Protein AF-0000000074742493 (afdb_homodimer)

Sequence (1112 aa):
MPKEGSAYGQLSAYGLAVLGALGGSFAGLLVKLFKWILELLLDLVWFELPRILDSWGWSSGSPFALYHFTWIWGGLMGAVVGGLRHFLPPESVPTLGLWVRHLHGPRGTAPAGLWVGAVAGLGVVTVLSGAAVGPEPLVVIGPSVLFAAVVERWGHKALPLLAETPAREGEGAQLRQVVRVAALAGGAGGLAAFFGLPLASAFMVLEVPHVDGAEFALEALPACVVASLMGTLLGDCVWHPKQLLGNSRFWFPGSPSLSEESAIHQRAFGLQAVLFAPCAGMVGGCAAHLLIGCIKALHIVLHRFLGPQTRGQLAARRAALLATVGAVNAALGLVYPSALFWGEEQLQVALTRGCDGMAPSCQPVELPHWYVGLQSDFAIRASKGQPMTAWQMVGLGVVKIVMISLCEAAGFVGGTIYPVIFVAACFGSALGSTAMVQSWGGQFVYLST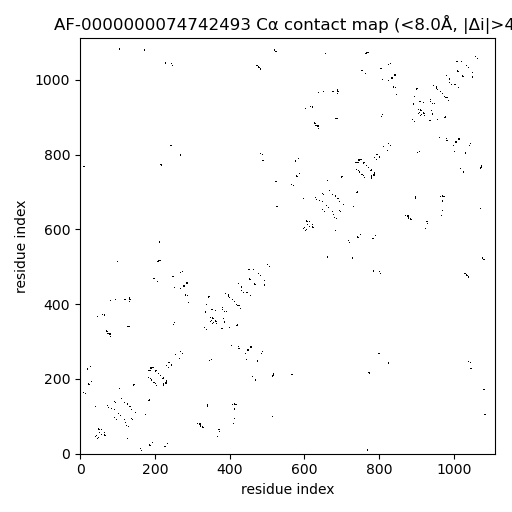AAAMSTALAALLNTNLFGILLVLVLQANIPDGNVSSQIIALMTAVYTHYFLTRTTVVPYLHLLVSQKARDDVRYVPYEASSGGSENSDAELSAGDSTDSDSEQMSSLMPKEGSAYGQLSAYGLAVLGALGGSFAGLLVKLFKWILELLLDLVWFELPRILDSWGWSSGSPFALYHFTWIWGGLMGAVVGGLRHFLPPESVPTLGLWVRHLHGPRGTAPAGLWVGAVAGLGVVTVLSGAAVGPEPLVVIGPSVLFAAVVERWGHKALPLLAETPAREGEGAQLRQVVRVAALAGGAGGLAAFFGLPLASAFMVLEVPHVDGAEFALEALPACVVASLMGTLLGDCVWHPKQLLGNSRFWFPGSPSLSEESAIHQRAFGLQAVLFAPCAGMVGGCAAHLLIGCIKALHIVLHRFLGPQTRGQLAARRAALLATVGAVNAALGLVYPSALFWGEEQLQVALTRGCDGMAPSCQPVELPHWYVGLQSDFAIRASKGQPMTAWQMVGLGVVKIVMISLCEAAGFVGGTIYPVIFVAACFGSALGSTAMVQSWGGQFVYLSTAAAMSTALAALLNTNLFGILLVLVLQANIPDGNVSSQIIALMTAVYTHYFLTRTTVVPYLHLLVSQKARDDVRYVPYEASSGGSENSDAELSAGDSTDSDSEQMSSL

Organism: NCBI:txid2562239

Nearest PDB structures (foldseek):
  2htl-assembly1_B  TM=7.779E-01  e=2.016E-11  Escherichia coli
  3nmo-assembly1_A  TM=7.994E-01  e=2.378E-10  Escherichia coli 042
  5hd8-assembly1_A  TM=7.905E-01  e=3.929E-10  Escherichia coli K-12
  4mqx-assembly1_B  TM=7.929E-01  e=3.181E-09  Escherichia coli K-12
  8iad-assembly1_B  TM=6.246E-01  e=3.753E-08  Arabidopsis thaliana

Solvent-accessible surface area (backbone atoms only — not comparable to full-atom values): 52548 Å² total; per-residue (Å²): 126,80,78,74,71,81,73,70,41,52,43,19,37,67,29,32,31,51,49,4,38,53,23,0,40,52,9,0,49,54,30,31,53,50,51,52,51,48,52,52,51,41,43,47,56,73,55,45,41,49,54,52,43,34,74,72,53,31,29,69,80,38,98,59,36,30,50,54,50,45,26,50,46,5,16,53,34,17,26,49,44,27,49,52,57,65,70,54,57,87,82,50,64,69,40,59,43,52,46,33,41,24,43,72,38,81,58,18,44,55,82,68,62,72,45,54,60,52,47,50,52,42,31,47,44,29,48,66,19,35,37,28,37,25,62,58,34,52,35,22,46,44,28,9,27,52,41,17,46,51,40,61,74,47,30,82,71,49,40,68,63,26,32,73,40,88,57,72,95,52,45,66,54,49,49,28,49,52,26,24,40,34,18,42,6,2,18,4,0,6,39,1,11,67,59,27,32,61,54,22,24,20,40,39,55,37,30,45,45,32,37,70,29,26,49,43,60,35,50,33,44,54,13,11,39,35,0,0,44,29,0,22,40,54,21,41,28,70,82,37,42,75,37,54,23,47,37,15,71,34,59,62,47,42,59,66,56,88,78,47,84,58,47,84,58,60,73,42,49,22,45,67,46,38,67,44,12,34,61,26,5,44,55,8,26,50,51,30,50,49,38,48,50,46,25,55,54,41,34,55,53,50,48,61,67,62,48,96,56,56,72,66,58,39,35,54,51,39,13,50,48,23,14,50,48,22,20,50,41,25,47,50,19,56,39,32,58,64,49,37,28,23,23,70,85,33,33,46,34,33,40,43,31,26,20,51,74,85,51,97,55,35,37,39,58,80,77,62,77,41,45,43,66,50,63,80,77,60,38,66,66,30,38,81,66,36,53,42,49,43,67,56,26,42,49,50,22,52,53,35,43,52,34,29,23,48,36,55,41,68,57,56,52,41,25,56,67,49,29,47,35,32,34,12,20,13,44,10,34,20,54,20,63,32,71,68,36,49,72,74,30,36,64,46,23,29,30,15,23,54,15,1,25,20,14,13,44,19,54,50,52,58,22,67,64,25,19,46,42,42,54,58,30,32,33,17,56,58,58,64,27,31,57,28,24,49,50,49,21,35,50,44,6,34,51,49,47,45,71,66,31,53,86,70,43,41,83,77,58,62,72,51,77,48,41,38,49,67,78,46,64,42,78,48,64,80,64,80,69,73,78,63,72,66,74,69,47,67,75,80,51,62,76,90,80,74,91,76,93,75,70,89,71,69,82,123,125,81,79,73,72,81,74,70,42,51,43,20,39,67,29,33,32,50,51,3,38,52,22,0,40,51,10,0,49,53,31,32,53,51,50,51,52,46,53,52,50,42,44,46,56,74,55,45,42,48,53,52,42,34,76,72,53,30,29,71,77,38,98,60,36,29,49,54,50,45,25,51,46,4,15,51,33,18,26,48,46,26,48,52,56,68,71,53,57,87,80,48,65,67,39,58,43,51,47,32,41,24,43,73,38,81,57,18,45,53,81,69,59,72,47,53,59,51,46,49,51,43,31,47,43,29,47,68,20,36,36,28,35,25,61,58,34,52,35,21,47,45,28,8,28,52,41,16,46,53,39,62,73,48,30,82,71,48,40,67,61,25,32,72,39,90,55,72,94,51,46,65,53,48,49,29,50,51,27,26,40,34,17,42,5,2,18,4,0,5,39,1,11,67,60,26,31,61,53,23,24,19,40,37,56,40,29,45,44,30,39,67,29,27,48,41,62,36,49,33,42,55,12,10,39,37,0,1,44,29,0,22,40,54,21,42,30,70,82,38,41,75,38,52,25,48,36,15,70,34,59,62,45,42,57,68,56,89,77,48,85,57,48,83,58,61,74,44,48,23,45,67,47,38,69,44,13,34,59,26,4,44,54,6,26,48,51,30,52,48,38,47,50,45,26,54,54,41,34,57,52,49,47,61,68,62,49,96,56,55,71,66,58,41,34,54,50,39,13,50,48,22,14,50,47,22,19,51,41,26,48,53,19,56,39,32,60,62,50,37,28,22,20,71,86,34,34,45,33,32,40,43,30,25,19,52,73,83,50,94,54,33,39,40,60,81,76,64,75,42,46,44,64,51,63,80,77,61,38,64,66,30,41,79,67,33,53,42,50,42,65,55,26,41,50,51,22,52,53,35,43,52,35,29,23,48,35,57,40,66,58,57,51,42,24,57,69,50,29,45,37,31,32,13,21,14,46,11,33,20,54,20,63,32,70,68,35,50,72,74,29,37,65,47,22,28,30,14,23,52,14,0,23,22,13,13,43,18,55,52,52,57,21,67,64,25,20,46,42,42,55,57,32,32,34,17,56,58,57,65,28,31,55,29,22,49,51,49,21,33,49,44,6,35,50,49,46,45,70,66,32,55,85,70,42,41,84,77,58,60,72,51,77,48,40,37,47,67,79,45,64,42,79,48,62,80,64,79,69,74,77,62,71,69,72,69,49,68,73,82,49,58,75,88,80,74,91,76,93,75,72,92,66,68,83,118

pLDDT: mean 82.93, std 19.81, range [17.61, 98.69]

Radius of gyration: 30.89 Å; Cα contacts (8 Å, |Δi|>4): 2340; chains: 2; bounding box: 80×97×64 Å

Foldseek 3Di:
DPPPPQPAFQWDLVLLLVLLLVLLQQLQQVLLVLLVVLVVLLCCQQAVVLVVVVVVPLFQPDPRHLLLSQLQLLLVLLLVLLLLVLVADPLADLDVLSQLLQCQDDLNGRADDCNLVSSSVLQSSLLSLLFQFAALCNLQRSSLNVQLVVCLVCVVVSVVVTGPDPRDPCVSVSNSLSSNLSSLSNSLSSNCLNQVFQPLSSQLSQQQSADPAPDGSCSSSSSSNSSSVSSQCSSPCVVPVPDDGGQQDAAAFFQPQPPDPCNVPQDALDPVLLVLLQVLQVLLLVLLLVLLVLLVVLLVVVDVVLPDDDSVSSSNVLSNLSSNLSSVLSVLCQQEVLLTGNNPVSLNCLRQQQADPSDPAGDGDDDHPSCRNPDPPSHQGADTRGHHALVSLLVSLVSSSVSNSSCVSSPRRRHNLNSSLSSLSSNLQSVLRDPVNVVVGSSSSRSSNLLSSLQNNCSQSVRNVSSLSRSLRNHNCDRPPHSVVSSSSNNSNNVVCCVVDVVPRCVPRYNNPSRYHRPPDDDDPPDPPPPPPPCPCVPVPPDDPDDDPPDDPPDD/DPPPPQPAFQWDLVLLLVLLLVLLQQLQQVLLVLLVVLVVLLCCQQAVVLVVVVVVPLFQPDPRHLLLSQLQLLLVLLLVLLLLVLVADPLADLDVLSQLLQCQDDLNGRADDCNLVSSSVLQSSLLSLLFQFAALCNLQRSSLNVQLVVCLVCVVVSVVVTGPDPRDPCVSVSNSLSSNLSSLSNSLSSNCLNQVFQPLSSQLSQQQSADPAPDGSCSSSSSSNSSSVSSQCSSPCVVPVPDDGGQQDAAAFFQPQPPDPCNVPQDALDPVLLVLLQVLQVLLLVLLLVLLVLLVVLLVVVDVVLPDDDSVSSSNVLSNLSSNLSSVLSVLCLQEVLLTGNNPVSLNCLRQQQADPRDPFGDGDDDHPSCRNPDPPSHQGADTRGHHALVSLLVSLVSSSVSNSSCVSSPRRRHNLNSSLSSLSSNLQSVLRDPVNVVVGSSSSRSSNLLSSLQNNCSQSVRNVSSLSRSLRNHNCDRPPHSVVSSSSSNSNNVVCCVVDVVPRCVPRYNNPSRYHRPPDDDDPPDPPPPPPPCPCVPPPPDDPDDDPPDDPPDD

Secondary structure (DSSP, 8-state):
---------PBPHHHHHHHHHHHHHHHHHHHHHHHHHHHHHHIIIIIIHHHHHHHTT-SBTBSS-TTHHHHHHHHHHHHHHHHHHTTS-TT---SHHHHHHHHTSSSSSPPPSTHHHHHHHHHHHHHHTT-S-BSHHHHHHHHHHHHHHHHHHHHHHHHHHHBSS--STTHHHHHHHHHHHHHHHHHHHHHHHHH--TTHHHHHHHHTT--SSS--SGGGHHHHHHHHHHHHHHHTGGG-TTSPSSS--B--TTS--TTSGGGGG-----HHHHHHHHHHHHHHHHHHHHHHHHHHHHHHHHHHHH-S--HHHHHHHHHHHHHHHHHHHHHHHHHSGGGSSSSTTTHHHHHHTTB-TT-SS--BPPPPGGGTTS-TTSS---BTTBPPPHHHHHHHHHHHHHHHHHHHHHT-S-B-HHHHHHHHHHHHHHHHTSHHHHHH-HHHHHHHHHHHHHHHHHHHHT-HHHHHHHHHHHBS-PPTT-HHHHHHHHHHHHHHHHHHHTTTTTTT--S-TT-----SEEEPP-----------TTTT--S--------TTS--/---------PBPHHHHHHHHHHHHHHHHHHHHHHHHHHHHHHIIIIIIHHHHHHHTT-SBTBSS-TTHHHHHHHHHHHHHHHHHHTTS-TT---SHHHHHHHHTSSSSSPPPSTHHHHHHHHHHHHHHTT-S-BSHHHHHHHHHHHHHHHHHHHHHHHHHHHBSS--STTHHHHHHHHHHHHHHHHHHHHHHHHH--TTHHHHHHHHTT--SSS--SGGGHHHHHHHHHHHHHHHTGGG-TTSPSSS--BPPTTSPPTTSGGGGG-----HHHHHHHHHHHHHHHHHHHHHHHHHHHHHHHHHHHH-S--HHHHHHHHHHHHHHHHHHHHHHHHHSGGGSSSSTTTHHHHHHTTB-TT-SS--BPPPPGGGTTS-TTTS---BTTBPPPHHHHHHHHHHHHHHHHHHHHHT-S-B-HHHHHHHHHHHHHHHHTSHHHHHH-HHHHHHHHHHHHHHHHHHHHT-HHHHHHHHHHHBS-PPTT-HHHHHHHHHHHHHHHHHHHTTTTTTT--S-TT-----SEEEPP-----------TTTT--S--------TT---

Structure (mmCIF, N/CA/C/O backbone):
data_AF-0000000074742493-model_v1
#
loop_
_entity.id
_entity.type
_entity.pdbx_description
1 polymer 'Chloride channel protein'
#
loop_
_atom_site.group_PDB
_atom_site.id
_atom_site.type_symbol
_atom_site.label_atom_id
_atom_site.label_alt_id
_atom_site.label_comp_id
_atom_site.label_asym_id
_atom_site.label_entity_id
_atom_site.label_seq_id
_atom_site.pdbx_PDB_ins_code
_atom_site.Cartn_x
_atom_site.Cartn_y
_atom_site.Cartn_z
_atom_site.occupancy
_atom_site.B_iso_or_equiv
_atom_site.auth_seq_id
_atom_site.auth_comp_id
_atom_site.auth_asym_id
_atom_site.auth_atom_id
_atom_site.pdbx_PDB_model_num
ATOM 1 N N . MET A 1 1 ? 44.812 19.328 -8.125 1 19.34 1 MET A N 1
ATOM 2 C CA . MET A 1 1 ? 43.375 19.641 -8.195 1 19.34 1 MET A CA 1
ATOM 3 C C . MET A 1 1 ? 42.531 18.438 -7.809 1 19.34 1 MET A C 1
ATOM 5 O O . MET A 1 1 ? 42.719 17.344 -8.352 1 19.34 1 MET A O 1
ATOM 9 N N . PRO A 1 2 ? 42.188 18.281 -6.594 1 25.48 2 PRO A N 1
ATOM 10 C CA . PRO A 1 2 ? 41.719 17 -6.098 1 25.48 2 PRO A CA 1
ATOM 11 C C . PRO A 1 2 ? 40.625 16.375 -6.988 1 25.48 2 PRO A C 1
ATOM 13 O O . PRO A 1 2 ? 39.875 17.109 -7.652 1 25.48 2 PRO A O 1
ATOM 16 N N . LYS A 1 3 ? 40.938 15.18 -7.469 1 29.28 3 LYS A N 1
ATOM 17 C CA . LYS A 1 3 ? 40.094 14.352 -8.32 1 29.28 3 LYS A CA 1
ATOM 18 C C . LYS A 1 3 ? 38.656 14.383 -7.859 1 29.28 3 LYS A C 1
ATOM 20 O O . LYS A 1 3 ? 38.344 14.047 -6.711 1 29.28 3 LYS A O 1
ATOM 25 N N . GLU A 1 4 ? 37.969 15.336 -8.219 1 30.33 4 GLU A N 1
ATOM 26 C CA . GLU A 1 4 ? 36.531 15.57 -8.078 1 30.33 4 GLU A CA 1
ATOM 27 C C . GLU A 1 4 ? 35.75 14.258 -8.141 1 30.33 4 GLU A C 1
ATOM 29 O O . GLU A 1 4 ? 35.812 13.547 -9.141 1 30.33 4 GLU A O 1
ATOM 34 N N . GLY A 1 5 ? 35.75 13.5 -7.172 1 31.91 5 GLY A N 1
ATOM 35 C CA . GLY A 1 5 ? 35.219 12.164 -7.004 1 31.91 5 GLY A CA 1
ATOM 36 C C . GLY A 1 5 ? 33.906 11.945 -7.777 1 31.91 5 GLY A C 1
ATOM 37 O O . GLY A 1 5 ? 33.156 12.898 -8.023 1 31.91 5 GLY A O 1
ATOM 38 N N . SER A 1 6 ? 33.938 11.023 -8.766 1 34.78 6 SER A N 1
ATOM 39 C CA . SER A 1 6 ? 33 10.516 -9.766 1 34.78 6 SER A CA 1
ATOM 40 C C . SER A 1 6 ? 31.594 10.398 -9.203 1 34.78 6 SER A C 1
ATOM 42 O O . SER A 1 6 ? 31.312 9.508 -8.406 1 34.78 6 SER A O 1
ATOM 44 N N . ALA A 1 7 ? 30.969 11.414 -8.727 1 37.16 7 ALA A N 1
ATOM 45 C CA . ALA A 1 7 ? 29.562 11.461 -8.375 1 37.16 7 ALA A CA 1
ATOM 46 C C . ALA A 1 7 ? 28.719 10.672 -9.383 1 37.16 7 ALA A C 1
ATOM 48 O O . ALA A 1 7 ? 28.594 11.07 -10.547 1 37.16 7 ALA A O 1
ATOM 49 N N . TYR A 1 8 ? 28.781 9.383 -9.516 1 43.59 8 TYR A N 1
ATOM 50 C CA . TYR A 1 8 ? 27.938 8.492 -10.305 1 43.59 8 TYR A CA 1
ATOM 51 C C . TYR A 1 8 ? 26.516 9.016 -10.383 1 43.59 8 TYR A C 1
ATOM 53 O O . TYR A 1 8 ? 25.953 9.453 -9.375 1 43.59 8 TYR A O 1
ATOM 61 N N . GLY A 1 9 ? 26.125 9.523 -11.539 1 49.94 9 GLY A N 1
ATOM 62 C CA . GLY A 1 9 ? 24.875 10.172 -11.891 1 49.94 9 GLY A CA 1
ATOM 63 C C . GLY A 1 9 ? 23.656 9.414 -11.398 1 49.94 9 GLY A C 1
ATOM 64 O O . GLY A 1 9 ? 23.516 8.219 -11.664 1 49.94 9 GLY A O 1
ATOM 65 N N . GLN A 1 10 ? 23.094 9.766 -10.32 1 59.62 10 GLN A N 1
ATOM 66 C CA . GLN A 1 10 ? 21.859 9.227 -9.742 1 59.62 10 GLN A CA 1
ATOM 67 C C . GLN A 1 10 ? 20.703 9.328 -10.734 1 59.62 10 GLN A C 1
ATOM 69 O O . GLN A 1 10 ? 20.625 10.273 -11.523 1 59.62 10 GLN A O 1
ATOM 74 N N . LEU A 1 11 ? 20.078 8.18 -11.109 1 70.25 11 LEU A N 1
ATOM 75 C CA . LEU A 1 11 ? 18.891 8.156 -11.953 1 70.25 11 LEU A CA 1
ATOM 76 C C . LEU A 1 11 ? 17.828 9.102 -11.422 1 70.25 11 LEU A C 1
ATOM 78 O O . LEU A 1 11 ? 17.641 9.219 -10.211 1 70.25 11 LEU A O 1
ATOM 82 N N . SER A 1 12 ? 17.359 9.938 -12.375 1 77.69 12 SER A N 1
ATOM 83 C CA . SER A 1 12 ? 16.297 10.852 -11.984 1 77.69 12 SER A CA 1
ATOM 84 C C . SER A 1 12 ? 14.977 10.117 -11.789 1 77.69 12 SER A C 1
ATOM 86 O O . SER A 1 12 ? 14.656 9.188 -12.539 1 77.69 12 SER A O 1
ATOM 88 N N . ALA A 1 13 ? 14.25 10.492 -10.727 1 78.75 13 ALA A N 1
ATOM 89 C CA . ALA A 1 13 ? 12.945 9.898 -10.453 1 78.75 13 ALA A CA 1
ATOM 90 C C . ALA A 1 13 ? 12.008 10.055 -11.648 1 78.75 13 ALA A C 1
ATOM 92 O O . ALA A 1 13 ? 11.227 9.148 -11.953 1 78.75 13 ALA A O 1
ATOM 93 N N . TYR A 1 14 ? 12.078 11.188 -12.367 1 83.31 14 TYR A N 1
ATOM 94 C CA . TYR A 1 14 ? 11.258 11.445 -13.547 1 83.31 14 TYR A CA 1
ATOM 95 C C . TYR A 1 14 ? 11.609 10.477 -14.672 1 83.31 14 TYR A C 1
ATOM 97 O O . TYR A 1 14 ? 10.719 9.898 -15.297 1 83.31 14 TYR A O 1
ATOM 105 N N . GLY A 1 15 ? 12.906 10.359 -14.867 1 84.12 15 GLY A N 1
ATOM 106 C CA . GLY A 1 15 ? 13.352 9.422 -15.875 1 84.12 15 GLY A CA 1
ATOM 107 C C . GLY A 1 15 ? 12.953 7.988 -15.578 1 84.12 15 GLY A C 1
ATOM 108 O O . GLY A 1 15 ? 12.57 7.242 -16.484 1 84.12 15 GLY A O 1
ATOM 109 N N . LEU A 1 16 ? 12.984 7.695 -14.344 1 87.12 16 LEU A N 1
ATOM 110 C CA . LEU A 1 16 ? 12.594 6.352 -13.93 1 87.12 16 LEU A CA 1
ATOM 111 C C . LEU A 1 16 ? 11.102 6.133 -14.133 1 87.12 16 LEU A C 1
ATOM 113 O O . LEU A 1 16 ? 10.68 5.051 -14.555 1 87.12 16 LEU A O 1
ATOM 117 N N . ALA A 1 17 ? 10.328 7.129 -13.867 1 89.38 17 ALA A N 1
ATOM 118 C CA . ALA A 1 17 ? 8.891 7.031 -14.078 1 89.38 17 ALA A CA 1
ATOM 119 C C . ALA A 1 17 ? 8.555 6.859 -15.555 1 89.38 17 ALA A C 1
ATOM 121 O O . ALA A 1 17 ? 7.656 6.098 -15.914 1 89.38 17 ALA A O 1
ATOM 122 N N . VAL A 1 18 ? 9.273 7.52 -16.391 1 90.88 18 VAL A N 1
ATOM 123 C CA . VAL A 1 18 ? 9.07 7.402 -17.828 1 90.88 18 VAL A CA 1
ATOM 124 C C . VAL A 1 18 ? 9.461 6.004 -18.297 1 90.88 18 VAL A C 1
ATOM 126 O O . VAL A 1 18 ? 8.75 5.387 -19.094 1 90.88 18 VAL A O 1
ATOM 129 N N . LEU A 1 19 ? 10.586 5.594 -17.781 1 91.38 19 LEU A N 1
ATOM 130 C CA . LEU A 1 19 ? 11.023 4.234 -18.094 1 91.38 19 LEU A CA 1
ATOM 131 C C . LEU A 1 19 ? 9.977 3.217 -17.656 1 91.38 19 LEU A C 1
ATOM 133 O O . LEU A 1 19 ? 9.719 2.242 -18.359 1 91.38 19 LEU A O 1
ATOM 137 N N . GLY A 1 20 ? 9.43 3.443 -16.469 1 95 20 GLY A N 1
ATOM 138 C CA . GLY A 1 20 ? 8.367 2.582 -15.984 1 95 20 GLY A CA 1
ATOM 139 C C . GLY A 1 20 ? 7.133 2.598 -16.875 1 95 20 GLY A C 1
ATOM 140 O O . GLY A 1 20 ? 6.531 1.551 -17.125 1 95 20 GLY A O 1
ATOM 141 N N . ALA A 1 21 ? 6.75 3.764 -17.328 1 95.88 21 ALA A N 1
ATOM 142 C CA . ALA A 1 21 ? 5.582 3.889 -18.203 1 95.88 21 ALA A CA 1
ATOM 143 C C . ALA A 1 21 ? 5.785 3.117 -19.5 1 95.88 21 ALA A C 1
ATOM 145 O O . ALA A 1 21 ? 4.879 2.42 -19.969 1 95.88 21 ALA A O 1
ATOM 146 N N . LEU A 1 22 ? 6.945 3.225 -20.047 1 95.56 22 LEU A N 1
ATOM 147 C CA . LEU A 1 22 ? 7.254 2.52 -21.297 1 95.56 22 LEU A CA 1
ATOM 148 C C . LEU A 1 22 ? 7.34 1.016 -21.047 1 95.56 22 LEU A C 1
ATOM 150 O O . LEU A 1 22 ? 6.785 0.229 -21.828 1 95.56 22 LEU A O 1
ATOM 154 N N . GLY A 1 23 ? 8.039 0.67 -19.984 1 97 23 GLY A N 1
ATOM 155 C CA . GLY A 1 23 ? 8.172 -0.739 -19.656 1 97 23 GLY A CA 1
ATOM 156 C C . GLY A 1 23 ? 6.844 -1.412 -19.359 1 97 23 GLY A C 1
ATOM 157 O O . GLY A 1 23 ? 6.582 -2.516 -19.844 1 97 23 GLY A O 1
ATOM 158 N N . GLY A 1 24 ? 6.02 -0.75 -18.547 1 97.94 24 GLY A N 1
ATOM 159 C CA . GLY A 1 24 ? 4.699 -1.281 -18.234 1 97.94 24 GLY A CA 1
ATOM 160 C C . GLY A 1 24 ? 3.807 -1.395 -19.453 1 97.94 24 GLY A C 1
ATOM 161 O O . GLY A 1 24 ? 3.051 -2.359 -19.594 1 97.94 24 GLY A O 1
ATOM 162 N N . SER A 1 25 ? 3.859 -0.4 -20.375 1 97.69 25 SER A N 1
ATOM 163 C CA . SER A 1 25 ? 3.066 -0.435 -21.594 1 97.69 25 SER A CA 1
ATOM 164 C C . SER A 1 25 ? 3.492 -1.589 -22.5 1 97.69 25 SER A C 1
ATOM 166 O O . SER A 1 25 ? 2.648 -2.318 -23.016 1 97.69 25 SER A O 1
ATOM 168 N N . PHE A 1 26 ? 4.738 -1.729 -22.609 1 97.62 26 PHE A N 1
ATOM 169 C CA . PHE A 1 26 ? 5.289 -2.822 -23.391 1 97.62 26 PHE A CA 1
ATOM 170 C C . PHE A 1 26 ? 4.879 -4.172 -22.812 1 97.62 26 PHE A C 1
ATOM 172 O O . PHE A 1 26 ? 4.371 -5.031 -23.531 1 97.62 26 PHE A O 1
ATOM 179 N N . ALA A 1 27 ? 5.102 -4.305 -21.547 1 98.19 27 ALA A N 1
ATOM 180 C CA . ALA A 1 27 ? 4.777 -5.551 -20.859 1 98.19 27 ALA A CA 1
ATOM 181 C C . ALA A 1 27 ? 3.281 -5.836 -20.922 1 98.19 27 ALA A C 1
ATOM 183 O O . ALA A 1 27 ? 2.869 -6.988 -21.078 1 98.19 27 ALA A O 1
ATOM 184 N N . GLY A 1 28 ? 2.484 -4.777 -20.719 1 97.31 28 GLY A N 1
ATOM 185 C CA . GLY A 1 28 ? 1.038 -4.926 -20.75 1 97.31 28 GLY A CA 1
ATOM 186 C C . GLY A 1 28 ? 0.526 -5.496 -22.062 1 97.31 28 GLY A C 1
ATOM 187 O O . GLY A 1 28 ? -0.26 -6.445 -22.062 1 97.31 28 GLY A O 1
ATOM 188 N N . LEU A 1 29 ? 0.981 -5.012 -23.172 1 97.25 29 LEU A N 1
ATOM 189 C CA . LEU A 1 29 ? 0.542 -5.465 -24.484 1 97.25 29 LEU A CA 1
ATOM 190 C C . LEU A 1 29 ? 1.045 -6.875 -24.766 1 97.25 29 LEU A C 1
ATOM 192 O O . LEU A 1 29 ? 0.303 -7.711 -25.297 1 97.25 29 LEU A O 1
ATOM 196 N N . LEU A 1 30 ? 2.25 -7.117 -24.391 1 97.62 30 LEU A N 1
ATOM 197 C CA . LEU A 1 30 ? 2.844 -8.43 -24.609 1 97.62 30 LEU A CA 1
ATOM 198 C C . LEU A 1 30 ? 2.104 -9.5 -23.812 1 97.62 30 LEU A C 1
ATOM 200 O O . LEU A 1 30 ? 1.775 -10.562 -24.344 1 97.62 30 LEU A O 1
ATOM 204 N N . VAL A 1 31 ? 1.886 -9.211 -22.562 1 97.56 31 VAL A N 1
ATOM 205 C CA . VAL A 1 31 ? 1.281 -10.203 -21.672 1 97.56 31 VAL A CA 1
ATOM 206 C C . VAL A 1 31 ? -0.198 -10.367 -22.016 1 97.56 31 VAL A C 1
ATOM 208 O O . VAL A 1 31 ? -0.757 -11.453 -21.875 1 97.56 31 VAL A O 1
ATOM 211 N N . LYS A 1 32 ? -0.834 -9.305 -22.469 1 95.94 32 LYS A N 1
ATOM 212 C CA . LYS A 1 32 ? -2.217 -9.438 -22.922 1 95.94 32 LYS A CA 1
ATOM 213 C C . LYS A 1 32 ? -2.322 -10.422 -24.078 1 95.94 32 LYS A C 1
ATOM 215 O O . LYS A 1 32 ? -3.248 -11.234 -24.125 1 95.94 32 LYS A O 1
ATOM 220 N N . LEU A 1 33 ? -1.437 -10.328 -25.031 1 96.5 33 LEU A N 1
ATOM 221 C CA . LEU A 1 33 ? -1.407 -11.273 -26.141 1 96.5 33 LEU A CA 1
ATOM 222 C C . LEU A 1 33 ? -1.203 -12.695 -25.625 1 96.5 33 LEU A C 1
ATOM 224 O O . LEU A 1 33 ? -1.896 -13.617 -26.062 1 96.5 33 LEU A O 1
ATOM 228 N N . PHE A 1 34 ? -0.299 -12.875 -24.812 1 96.94 34 PHE A N 1
ATOM 229 C CA . PHE A 1 34 ? -0.032 -14.172 -24.219 1 96.94 34 PHE A CA 1
ATOM 230 C C . PHE A 1 34 ? -1.271 -14.711 -23.516 1 96.94 34 PHE A C 1
ATOM 232 O O . PHE A 1 34 ? -1.635 -15.875 -23.688 1 96.94 34 PHE A O 1
ATOM 239 N N . LYS A 1 35 ? -1.834 -13.875 -22.672 1 95.06 35 LYS A N 1
ATOM 240 C CA . LYS A 1 35 ? -3.023 -14.266 -21.906 1 95.06 35 LYS A CA 1
ATOM 241 C C . LYS A 1 35 ? -4.164 -14.648 -22.844 1 95.06 35 LYS A C 1
ATOM 243 O O . LYS A 1 35 ? -4.895 -15.609 -22.594 1 95.06 35 LYS A O 1
ATOM 248 N N . TRP A 1 36 ? -4.336 -13.922 -23.906 1 95.12 36 TRP A N 1
ATOM 249 C CA . TRP A 1 36 ? -5.375 -14.203 -24.891 1 95.12 36 TRP A CA 1
ATOM 250 C C . TRP A 1 36 ? -5.16 -15.57 -25.531 1 95.12 36 TRP A C 1
ATOM 252 O O . TRP A 1 36 ? -6.105 -16.344 -25.688 1 95.12 36 TRP A O 1
ATOM 262 N N . ILE A 1 37 ? -3.959 -15.898 -25.875 1 96.94 37 ILE A N 1
ATOM 263 C CA . ILE A 1 37 ? -3.621 -17.188 -26.469 1 96.94 37 ILE A CA 1
ATOM 264 C C . ILE A 1 37 ? -3.871 -18.312 -25.469 1 96.94 37 ILE A C 1
ATOM 266 O O . ILE A 1 37 ? -4.465 -19.328 -25.812 1 96.94 37 ILE A O 1
ATOM 270 N N . LEU A 1 38 ? -3.426 -18.078 -24.312 1 96.44 38 LEU A N 1
ATOM 271 C CA . LEU A 1 38 ? -3.564 -19.062 -23.266 1 96.44 38 LEU A CA 1
ATOM 272 C C . LEU A 1 38 ? -5.031 -19.375 -23 1 96.44 38 LEU A C 1
ATOM 274 O O . LEU A 1 38 ? -5.418 -20.547 -22.922 1 96.44 38 LEU A O 1
ATOM 278 N N . GLU A 1 39 ? -5.855 -18.359 -22.844 1 94.31 39 GLU A N 1
ATOM 279 C CA . GLU A 1 39 ? -7.277 -18.547 -22.562 1 94.31 39 GLU A CA 1
ATOM 280 C C . GLU A 1 39 ? -7.992 -19.219 -23.734 1 94.31 39 GLU A C 1
ATOM 282 O O . GLU A 1 39 ? -8.867 -20.062 -23.531 1 94.31 39 GLU A O 1
ATOM 287 N N . LEU A 1 40 ? -7.629 -18.844 -24.906 1 96.56 40 LEU A N 1
ATOM 288 C CA . LEU A 1 40 ? -8.211 -19.469 -26.094 1 96.56 40 LEU A CA 1
ATOM 289 C C . LEU A 1 40 ? -7.914 -20.953 -26.141 1 96.56 40 LEU A C 1
ATOM 291 O O . LEU A 1 40 ? -8.812 -21.766 -26.391 1 96.56 40 LEU A O 1
ATOM 295 N N . LEU A 1 41 ? -6.719 -21.297 -25.891 1 97.44 41 LEU A N 1
ATOM 296 C CA . LEU A 1 41 ? -6.316 -22.703 -25.953 1 97.44 41 LEU A CA 1
ATOM 297 C C . LEU A 1 41 ? -6.922 -23.5 -24.797 1 97.44 41 LEU A C 1
ATOM 299 O O . LEU A 1 41 ? -7.297 -24.656 -24.969 1 97.44 41 LEU A O 1
ATOM 303 N N . LEU A 1 42 ? -6.988 -22.875 -23.656 1 96.06 42 LEU A N 1
ATOM 304 C CA . LEU A 1 42 ? -7.613 -23.531 -22.516 1 96.06 42 LEU A CA 1
ATOM 305 C C . LEU A 1 42 ? -9.086 -23.812 -22.797 1 96.06 42 LEU A C 1
ATOM 307 O O . LEU A 1 42 ? -9.586 -24.906 -22.469 1 96.06 42 LEU A O 1
ATOM 311 N N . ASP A 1 43 ? -9.766 -22.875 -23.344 1 95.69 43 ASP A N 1
ATOM 312 C CA . ASP A 1 43 ? -11.18 -23.047 -23.672 1 95.69 43 ASP A CA 1
ATOM 313 C C . ASP A 1 43 ? -11.367 -24.141 -24.719 1 95.69 43 ASP A C 1
ATOM 315 O O . ASP A 1 43 ? -12.266 -24.984 -24.609 1 95.69 43 ASP A O 1
ATOM 319 N N . LEU A 1 44 ? -10.531 -24.156 -25.703 1 96 44 LEU A N 1
ATOM 320 C CA . LEU A 1 44 ? -10.625 -25.125 -26.781 1 96 44 LEU A CA 1
ATOM 321 C C . LEU A 1 44 ? -10.359 -26.547 -26.266 1 96 44 LEU A C 1
ATOM 323 O O . LEU A 1 44 ? -11.07 -27.484 -26.625 1 96 44 LEU A O 1
ATOM 327 N N . VAL A 1 45 ? -9.422 -26.688 -25.375 1 95.31 45 VAL A N 1
ATOM 328 C CA . VAL A 1 45 ? -8.969 -28.016 -24.969 1 95.31 45 VAL A CA 1
ATOM 329 C C . VAL A 1 45 ? -9.828 -28.531 -23.828 1 95.31 45 VAL A C 1
ATOM 331 O O . VAL A 1 45 ? -10.25 -29.688 -23.828 1 95.31 45 VAL A O 1
ATOM 334 N N . TRP A 1 46 ? -10.094 -27.703 -22.859 1 94 46 TRP A N 1
ATOM 335 C CA . TRP A 1 46 ? -10.711 -28.219 -21.641 1 94 46 TRP A CA 1
ATOM 336 C C . TRP A 1 46 ? -12.211 -27.953 -21.641 1 94 46 TRP A C 1
ATOM 338 O O . TRP A 1 46 ? -12.945 -28.547 -20.844 1 94 46 TRP A O 1
ATOM 348 N N . PHE A 1 47 ? -12.711 -27.109 -22.469 1 92.38 47 PHE A N 1
ATOM 349 C CA . PHE A 1 47 ? -14.148 -26.844 -22.516 1 92.38 47 PHE A CA 1
ATOM 350 C C . PHE A 1 47 ? -14.766 -27.406 -23.781 1 92.38 47 PHE A C 1
ATOM 352 O O . PHE A 1 47 ? -15.742 -28.156 -23.734 1 92.38 47 PHE A O 1
ATOM 359 N N . GLU A 1 48 ? -14.211 -27.188 -24.969 1 94.31 48 GLU A N 1
ATOM 360 C CA . GLU A 1 48 ? -14.805 -27.562 -26.25 1 94.31 48 GLU A CA 1
ATOM 361 C C . GLU A 1 48 ? -14.453 -29 -26.609 1 94.31 48 GLU A C 1
ATOM 363 O O . GLU A 1 48 ? -15.312 -29.766 -27.062 1 94.31 48 GLU A O 1
ATOM 368 N N . LEU A 1 49 ? -13.242 -29.406 -26.469 1 93.06 49 LEU A N 1
ATOM 369 C CA . LEU A 1 49 ? -12.781 -30.719 -26.922 1 93.06 49 LEU A CA 1
ATOM 370 C C . LEU A 1 49 ? -13.555 -31.828 -26.219 1 93.06 49 LEU A C 1
ATOM 372 O O . LEU A 1 49 ? -13.984 -32.781 -26.875 1 93.06 49 LEU A O 1
ATOM 376 N N . PRO A 1 50 ? -13.719 -31.781 -24.906 1 91.38 50 PRO A N 1
ATOM 377 C CA . PRO A 1 50 ? -14.508 -32.844 -24.266 1 91.38 50 PRO A CA 1
ATOM 378 C C . PRO A 1 50 ? -15.938 -32.906 -24.797 1 91.38 50 PRO A C 1
ATOM 380 O O . PRO A 1 50 ? -16.5 -34 -24.906 1 91.38 50 PRO A O 1
ATOM 383 N N . ARG A 1 51 ? -16.516 -31.828 -25.094 1 91.31 51 ARG A N 1
ATOM 384 C CA . ARG A 1 51 ? -17.859 -31.797 -25.641 1 91.31 51 ARG A CA 1
ATOM 385 C C . ARG A 1 51 ? -17.875 -32.438 -27.047 1 91.31 51 ARG A C 1
ATOM 387 O O . ARG A 1 51 ? -18.828 -33.125 -27.391 1 91.31 51 ARG A O 1
ATOM 394 N N . ILE A 1 52 ? -16.875 -32.125 -27.797 1 91.81 52 ILE A N 1
ATOM 395 C CA . ILE A 1 52 ? -16.766 -32.688 -29.141 1 91.81 52 ILE A CA 1
ATOM 396 C C . ILE A 1 52 ? -16.562 -34.188 -29.047 1 91.81 52 ILE A C 1
ATOM 398 O O . ILE A 1 52 ? -17.188 -34.969 -29.797 1 91.81 52 ILE A O 1
ATOM 402 N N . LEU A 1 53 ? -15.68 -34.625 -28.172 1 88.5 53 LEU A N 1
ATOM 403 C CA . LEU A 1 53 ? -15.422 -36.062 -27.984 1 88.5 53 LEU A CA 1
ATOM 404 C C . LEU A 1 53 ? -16.688 -36.781 -27.516 1 88.5 53 LEU A C 1
ATOM 406 O O . LEU A 1 53 ? -16.938 -37.906 -27.922 1 88.5 53 LEU A O 1
ATOM 410 N N . ASP A 1 54 ? -17.391 -36.125 -26.625 1 87.69 54 ASP A N 1
ATOM 411 C CA . ASP A 1 54 ? -18.656 -36.688 -26.172 1 87.69 54 ASP A CA 1
ATOM 412 C C . ASP A 1 54 ? -19.625 -36.875 -27.344 1 87.69 54 ASP A C 1
ATOM 414 O O . ASP A 1 54 ? -20.312 -37.875 -27.422 1 87.69 54 ASP A O 1
ATOM 418 N N . SER A 1 55 ? -19.703 -35.844 -28.203 1 86.88 55 SER A N 1
ATOM 419 C CA . SER A 1 55 ? -20.578 -35.938 -29.375 1 86.88 55 SER A CA 1
ATOM 420 C C . SER A 1 55 ? -20.156 -37.062 -30.312 1 86.88 55 SER A C 1
ATOM 422 O O . SER A 1 55 ? -20.969 -37.625 -31.047 1 86.88 55 SER A O 1
ATOM 424 N N . TRP A 1 56 ? -18.859 -37.375 -30.234 1 85.56 56 TRP A N 1
ATOM 425 C CA . TRP A 1 56 ? -18.328 -38.438 -31.078 1 85.56 56 TRP A CA 1
ATOM 426 C C . TRP A 1 56 ? -18.562 -39.812 -30.438 1 85.56 56 TRP A C 1
ATOM 428 O O . TRP A 1 56 ? -18.188 -40.844 -31.016 1 85.56 56 TRP A O 1
ATOM 438 N N . GLY A 1 57 ? -19.125 -39.812 -29.25 1 78.5 57 GLY A N 1
ATOM 439 C CA . GLY A 1 57 ? -19.531 -41.062 -28.656 1 78.5 57 GLY A CA 1
ATOM 440 C C . GLY A 1 57 ? -18.672 -41.469 -27.484 1 78.5 57 GLY A C 1
ATOM 441 O O . GLY A 1 57 ? -18.75 -42.625 -27 1 78.5 57 GLY A O 1
ATOM 442 N N . TRP A 1 58 ? -17.766 -40.594 -27.094 1 75.06 58 TRP A N 1
ATOM 443 C CA . TRP A 1 58 ? -16.969 -40.938 -25.922 1 75.06 58 TRP A CA 1
ATOM 444 C C . TRP A 1 58 ? -17.781 -40.75 -24.641 1 75.06 58 TRP A C 1
ATOM 446 O O . TRP A 1 58 ? -17.422 -39.938 -23.766 1 75.06 58 TRP A O 1
ATOM 456 N N . SER A 1 59 ? -19.047 -40.938 -24.594 1 66.12 59 SER A N 1
ATOM 457 C CA . SER A 1 59 ? -19.969 -40.688 -23.484 1 66.12 59 SER A CA 1
ATOM 458 C C . SER A 1 59 ? -20.047 -41.906 -22.562 1 66.12 59 SER A C 1
ATOM 460 O O . SER A 1 59 ? -19.391 -42.906 -22.781 1 66.12 59 SER A O 1
ATOM 462 N N . SER A 1 60 ? -21.125 -41.594 -21.547 1 60.47 60 SER A N 1
ATOM 463 C CA . SER A 1 60 ? -21.516 -42.531 -20.516 1 60.47 60 SER A CA 1
ATOM 464 C C . SER A 1 60 ? -22.094 -43.812 -21.141 1 60.47 60 SER A C 1
ATOM 466 O O . SER A 1 60 ? -22.953 -43.75 -22.016 1 60.47 60 SER A O 1
ATOM 468 N N . GLY A 1 61 ? -21.25 -44.906 -21.25 1 61.56 61 GLY A N 1
ATOM 469 C CA . GLY A 1 61 ? -21.609 -46.219 -21.734 1 61.56 61 GLY A CA 1
ATOM 470 C C . GLY A 1 61 ? -20.547 -46.844 -22.641 1 61.56 61 GLY A C 1
ATOM 471 O O . GLY A 1 61 ? -20.609 -48.031 -22.938 1 61.56 61 GLY A O 1
ATOM 472 N N . SER A 1 62 ? -19.875 -45.938 -23.141 1 61.78 62 SER A N 1
ATOM 473 C CA . SER A 1 62 ? -18.781 -46.469 -23.938 1 61.78 62 SER A CA 1
ATOM 474 C C . SER A 1 62 ? -17.672 -47.031 -23.062 1 61.78 62 SER A C 1
ATOM 476 O O . SER A 1 62 ? -17.547 -46.688 -21.891 1 61.78 62 SER A O 1
ATOM 478 N N . PRO A 1 63 ? -17.062 -48.125 -23.516 1 62.66 63 PRO A N 1
ATOM 479 C CA . PRO A 1 63 ? -15.992 -48.75 -22.75 1 62.66 63 PRO A CA 1
ATOM 480 C C . PRO A 1 63 ? -14.914 -47.781 -22.312 1 62.66 63 PRO A C 1
ATOM 482 O O . PRO A 1 63 ? -14.234 -48 -21.312 1 62.66 63 PRO A O 1
ATOM 485 N N . PHE A 1 64 ? -14.836 -46.656 -22.984 1 75.62 64 PHE A N 1
ATOM 486 C CA . PHE A 1 64 ? -13.852 -45.656 -22.609 1 75.62 64 PHE A CA 1
ATOM 487 C C . PHE A 1 64 ? -14.539 -44.344 -22.281 1 75.62 64 PHE A C 1
ATOM 489 O O . PHE A 1 64 ? -14.711 -43.469 -23.156 1 75.62 64 PHE A O 1
ATOM 496 N N . ALA A 1 65 ? -14.961 -44.125 -21.141 1 83.81 65 ALA A N 1
ATOM 497 C CA . ALA A 1 65 ? -15.734 -43 -20.641 1 83.81 65 ALA A CA 1
ATOM 498 C C . ALA A 1 65 ? -14.938 -41.688 -20.719 1 83.81 65 ALA A C 1
ATOM 500 O O . ALA A 1 65 ? -13.711 -41.719 -20.797 1 83.81 65 ALA A O 1
ATOM 501 N N . LEU A 1 66 ? -15.547 -40.562 -20.797 1 88.06 66 LEU A N 1
ATOM 502 C CA . LEU A 1 66 ? -15.008 -39.25 -21.062 1 88.06 66 LEU A CA 1
ATOM 503 C C . LEU A 1 66 ? -14.078 -38.781 -19.938 1 88.06 66 LEU A C 1
ATOM 505 O O . LEU A 1 66 ? -13.164 -38 -20.172 1 88.06 66 LEU A O 1
ATOM 509 N N . TYR A 1 67 ? -14.32 -39.344 -18.734 1 88.31 67 TYR A N 1
ATOM 510 C CA . TYR A 1 67 ? -13.484 -38.906 -17.625 1 88.31 67 TYR A CA 1
ATOM 511 C C . TYR A 1 67 ? -12.047 -39.375 -17.812 1 88.31 67 TYR A C 1
ATOM 513 O O . TYR A 1 67 ? -11.125 -38.812 -17.203 1 88.31 67 TYR A O 1
ATOM 521 N N . HIS A 1 68 ? -11.75 -40.312 -18.703 1 90.12 68 HIS A N 1
ATOM 522 C CA . HIS A 1 68 ? -10.398 -40.75 -19.016 1 90.12 68 HIS A CA 1
ATOM 523 C C . HIS A 1 68 ? -9.641 -39.719 -19.812 1 90.12 68 HIS A C 1
ATOM 525 O O . HIS A 1 68 ? -8.406 -39.75 -19.891 1 90.12 68 HIS A O 1
ATOM 531 N N . PHE A 1 69 ? -10.336 -38.812 -20.391 1 91.44 69 PHE A N 1
ATOM 532 C CA . PHE A 1 69 ? -9.727 -37.719 -21.125 1 91.44 69 PHE A CA 1
ATOM 533 C C . PHE A 1 69 ? -8.75 -36.969 -20.234 1 91.44 69 PHE A C 1
ATOM 535 O O . PHE A 1 69 ? -7.668 -36.562 -20.672 1 91.44 69 PHE A O 1
ATOM 542 N N . THR A 1 70 ? -9.117 -36.781 -18.969 1 92.38 70 THR A N 1
ATOM 543 C CA . THR A 1 70 ? -8.367 -35.906 -18.062 1 92.38 70 THR A CA 1
ATOM 544 C C . THR A 1 70 ? -6.961 -36.469 -17.844 1 92.38 70 THR A C 1
ATOM 546 O O . THR A 1 70 ? -5.973 -35.812 -18.188 1 92.38 70 THR A O 1
ATOM 549 N N . TRP A 1 71 ? -6.805 -37.688 -17.406 1 94.25 71 TRP A N 1
ATOM 550 C CA . TRP A 1 71 ? -5.477 -38.219 -17.078 1 94.25 71 TRP A CA 1
ATOM 551 C C . TRP A 1 71 ? -4.707 -38.562 -18.344 1 94.25 71 TRP A C 1
ATOM 553 O O . TRP A 1 71 ? -3.479 -38.469 -18.375 1 94.25 71 TRP A O 1
ATOM 563 N N . ILE A 1 72 ? -5.344 -38.938 -19.484 1 95 72 ILE A N 1
ATOM 564 C CA . ILE A 1 72 ? -4.668 -39.188 -20.734 1 95 72 ILE A CA 1
ATOM 565 C C . ILE A 1 72 ? -4.086 -37.906 -21.297 1 95 72 ILE A C 1
ATOM 567 O O . ILE A 1 72 ? -2.918 -37.844 -21.703 1 95 72 ILE A O 1
ATOM 571 N N . TRP A 1 73 ? -4.961 -36.906 -21.312 1 96.06 73 TRP A N 1
ATOM 572 C CA . TRP A 1 73 ? -4.508 -35.625 -21.828 1 96.06 73 TRP A CA 1
ATOM 573 C C . TRP A 1 73 ? -3.391 -35.062 -20.953 1 96.06 73 TRP A C 1
ATOM 575 O O . TRP A 1 73 ? -2.404 -34.531 -21.469 1 96.06 73 TRP A O 1
ATOM 585 N N . GLY A 1 74 ? -3.619 -35.125 -19.609 1 97.31 74 GLY A N 1
ATOM 586 C CA . GLY A 1 74 ? -2.564 -34.688 -18.719 1 97.31 74 GLY A CA 1
ATOM 587 C C . GLY A 1 74 ? -1.246 -35.375 -18.953 1 97.31 74 GLY A C 1
ATOM 588 O O . GLY A 1 74 ? -0.186 -34.75 -18.953 1 97.31 74 GLY A O 1
ATOM 589 N N . GLY A 1 75 ? -1.317 -36.656 -19.172 1 97.94 75 GLY A N 1
ATOM 590 C CA . GLY A 1 75 ? -0.122 -37.406 -19.469 1 97.94 75 GLY A CA 1
ATOM 591 C C . GLY A 1 75 ? 0.51 -37.062 -20.797 1 97.94 75 GLY A C 1
ATOM 592 O O . GLY A 1 75 ? 1.73 -36.938 -20.891 1 97.94 75 GLY A O 1
ATOM 593 N N . LEU A 1 76 ? -0.318 -36.938 -21.797 1 97.69 76 LEU A N 1
ATOM 594 C CA . LEU A 1 76 ? 0.175 -36.625 -23.141 1 97.69 76 LEU A CA 1
ATOM 595 C C . LEU A 1 76 ? 0.889 -35.281 -23.125 1 97.69 76 LEU A C 1
ATOM 597 O O . LEU A 1 76 ? 1.988 -35.125 -23.672 1 97.69 76 LEU A O 1
ATOM 601 N N . MET A 1 77 ? 0.253 -34.281 -22.547 1 97.75 77 MET A N 1
ATOM 602 C CA . MET A 1 77 ? 0.858 -32.969 -22.5 1 97.75 77 MET A CA 1
ATOM 603 C C . MET A 1 77 ? 2.102 -32.969 -21.609 1 97.75 77 MET A C 1
ATOM 605 O O . MET A 1 77 ? 3.057 -32.25 -21.875 1 97.75 77 MET A O 1
ATOM 609 N N . GLY A 1 78 ? 2.035 -33.75 -20.531 1 97.75 78 GLY A N 1
ATOM 610 C CA . GLY A 1 78 ? 3.244 -33.906 -19.75 1 97.75 78 GLY A CA 1
ATOM 611 C C . GLY A 1 78 ? 4.41 -34.469 -20.547 1 97.75 78 GLY A C 1
ATOM 612 O O . GLY A 1 78 ? 5.535 -33.969 -20.422 1 97.75 78 GLY A O 1
ATOM 613 N N . ALA A 1 79 ? 4.129 -35.406 -21.406 1 97.19 79 ALA A N 1
ATOM 614 C CA . ALA A 1 79 ? 5.16 -35.969 -22.266 1 97.19 79 ALA A CA 1
ATOM 615 C C . ALA A 1 79 ? 5.699 -34.938 -23.234 1 97.19 79 ALA A C 1
ATOM 617 O O . ALA A 1 79 ? 6.902 -34.875 -23.5 1 97.19 79 ALA A O 1
ATOM 618 N N . VAL A 1 80 ? 4.828 -34.125 -23.703 1 97 80 VAL A N 1
ATOM 619 C CA . VAL A 1 80 ? 5.223 -33.094 -24.641 1 97 80 VAL A CA 1
ATOM 620 C C . VAL A 1 80 ? 6.137 -32.094 -23.938 1 97 80 VAL A C 1
ATOM 622 O O . VAL A 1 80 ? 7.16 -31.672 -24.5 1 97 80 VAL A O 1
ATOM 625 N N . VAL A 1 81 ? 5.75 -31.688 -22.734 1 96.62 81 VAL A N 1
ATOM 626 C CA . VAL A 1 81 ? 6.578 -30.75 -21.969 1 96.62 81 VAL A CA 1
ATOM 627 C C . VAL A 1 81 ? 7.957 -31.375 -21.734 1 96.62 81 VAL A C 1
ATOM 629 O O . VAL A 1 81 ? 8.977 -30.719 -21.906 1 96.62 81 VAL A O 1
ATOM 632 N N . GLY A 1 82 ? 7.973 -32.625 -21.281 1 93.75 82 GLY A N 1
ATOM 633 C CA . GLY A 1 82 ? 9.234 -33.312 -21.062 1 93.75 82 GLY A CA 1
ATOM 634 C C . GLY A 1 82 ? 10.102 -33.375 -22.312 1 93.75 82 GLY A C 1
ATOM 635 O O . GLY A 1 82 ? 11.32 -33.188 -22.234 1 93.75 82 GLY A O 1
ATOM 636 N N . GLY A 1 83 ? 9.492 -33.656 -23.438 1 92.06 83 GLY A N 1
ATOM 637 C CA . GLY A 1 83 ? 10.227 -33.719 -24.703 1 92.06 83 GLY A CA 1
ATOM 638 C C . GLY A 1 83 ? 10.75 -32.375 -25.141 1 92.06 83 GLY A C 1
ATOM 639 O O . GLY A 1 83 ? 11.891 -32.25 -25.594 1 92.06 83 GLY A O 1
ATOM 640 N N . LEU A 1 84 ? 9.969 -31.328 -24.984 1 91.94 84 LEU A N 1
ATOM 641 C CA . LEU A 1 84 ? 10.328 -30 -25.438 1 91.94 84 LEU A CA 1
ATOM 642 C C . LEU A 1 84 ? 11.414 -29.391 -24.562 1 91.94 84 LEU A C 1
ATOM 644 O O . LEU A 1 84 ? 12.211 -28.562 -25.016 1 91.94 84 LEU A O 1
ATOM 648 N N . ARG A 1 85 ? 11.391 -29.703 -23.344 1 89.94 85 ARG A N 1
ATOM 649 C CA . ARG A 1 85 ? 12.383 -29.188 -22.406 1 89.94 85 ARG A CA 1
ATOM 650 C C . ARG A 1 85 ? 13.797 -29.562 -22.844 1 89.94 85 ARG A C 1
ATOM 652 O O . ARG A 1 85 ? 14.75 -28.844 -22.547 1 89.94 85 ARG A O 1
ATOM 659 N N . HIS A 1 86 ? 13.875 -30.656 -23.578 1 84.19 86 HIS A N 1
ATOM 660 C CA . HIS A 1 86 ? 15.18 -31.125 -24.047 1 84.19 86 HIS A CA 1
ATOM 661 C C . HIS A 1 86 ? 15.758 -30.188 -25.094 1 84.19 86 HIS A C 1
ATOM 663 O O . HIS A 1 86 ? 16.969 -30.109 -25.266 1 84.19 86 HIS A O 1
ATOM 669 N N . PHE A 1 87 ? 14.922 -29.438 -25.656 1 87.44 87 PHE A N 1
ATOM 670 C CA . PHE A 1 87 ? 15.375 -28.562 -26.734 1 87.44 87 PHE A CA 1
ATOM 671 C C . PHE A 1 87 ? 15.617 -27.156 -26.234 1 87.44 87 PHE A C 1
ATOM 673 O O . PHE A 1 87 ? 16.031 -26.281 -26.984 1 87.44 87 PHE A O 1
ATOM 680 N N . LEU A 1 88 ? 15.445 -26.922 -25.016 1 90.12 88 LEU A N 1
ATOM 681 C CA . LEU A 1 88 ? 15.68 -25.594 -24.453 1 90.12 88 LEU A CA 1
ATOM 682 C C . LEU A 1 88 ? 17.172 -25.312 -24.328 1 90.12 88 LEU A C 1
ATOM 684 O O . LEU A 1 88 ? 17.938 -26.141 -23.812 1 90.12 88 LEU A O 1
ATOM 688 N N . PRO A 1 89 ? 17.562 -24.156 -24.797 1 90.69 89 PRO A N 1
ATOM 689 C CA . PRO A 1 89 ? 18.969 -23.797 -24.625 1 90.69 89 PRO A CA 1
ATOM 690 C C . PRO A 1 89 ? 19.375 -23.641 -23.172 1 90.69 89 PRO A C 1
ATOM 692 O O . PRO A 1 89 ? 18.547 -23.297 -22.328 1 90.69 89 PRO A O 1
ATOM 695 N N . PRO A 1 90 ? 20.594 -23.828 -22.859 1 85.81 90 PRO A N 1
ATOM 696 C CA . PRO A 1 90 ? 21.094 -23.734 -21.484 1 85.81 90 PRO A CA 1
ATOM 697 C C . PRO A 1 90 ? 20.984 -22.312 -20.922 1 85.81 90 PRO A C 1
ATOM 699 O O . PRO A 1 90 ? 20.906 -22.141 -19.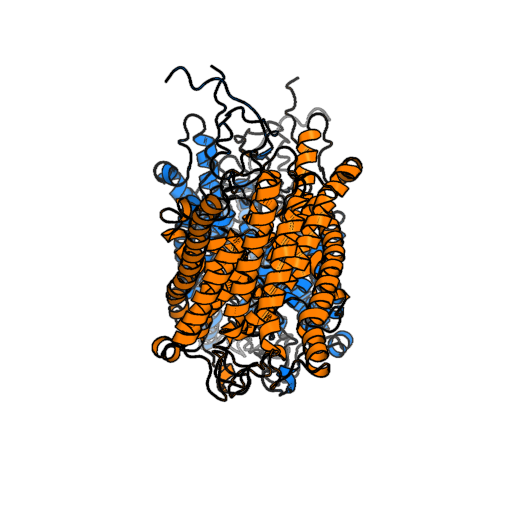703 1 85.81 90 PRO A O 1
ATOM 702 N N . GLU A 1 91 ? 20.875 -21.406 -21.75 1 89.69 91 GLU A N 1
ATOM 703 C CA . GLU A 1 91 ? 20.812 -20.016 -21.297 1 89.69 91 GLU A CA 1
ATOM 704 C C . GLU A 1 91 ? 19.391 -19.625 -20.922 1 89.69 91 GLU A C 1
ATOM 706 O O . GLU A 1 91 ? 19.156 -18.5 -20.469 1 89.69 91 GLU A O 1
ATOM 711 N N . SER A 1 92 ? 18.516 -20.594 -21.062 1 92.81 92 SER A N 1
ATOM 712 C CA . SER A 1 92 ? 17.109 -20.281 -20.781 1 92.81 92 SER A CA 1
ATOM 713 C C . SER A 1 92 ? 16.891 -20.031 -19.297 1 92.81 92 SER A C 1
ATOM 715 O O . SER A 1 92 ? 17.578 -20.594 -18.453 1 92.81 92 SER A O 1
ATOM 717 N N . VAL A 1 93 ? 15.969 -19.109 -18.984 1 90.5 93 VAL A N 1
ATOM 718 C CA . VAL A 1 93 ? 15.617 -18.734 -17.625 1 90.5 93 VAL A CA 1
ATOM 719 C C . VAL A 1 93 ? 14.141 -19.047 -17.375 1 90.5 93 VAL A C 1
ATOM 721 O O . VAL A 1 93 ? 13.312 -18.141 -17.297 1 90.5 93 VAL A O 1
ATOM 724 N N . PRO A 1 94 ? 13.852 -20.297 -17.078 1 91.38 94 PRO A N 1
ATOM 725 C CA . PRO A 1 94 ? 12.445 -20.703 -16.969 1 91.38 94 PRO A CA 1
ATOM 726 C C . PRO A 1 94 ? 11.891 -20.5 -15.555 1 91.38 94 PRO A C 1
ATOM 728 O O . PRO A 1 94 ? 10.68 -20.609 -15.344 1 91.38 94 PRO A O 1
ATOM 731 N N . THR A 1 95 ? 12.773 -20.203 -14.555 1 92.75 95 THR A N 1
ATOM 732 C CA . THR A 1 95 ? 12.312 -20.125 -13.172 1 92.75 95 THR A CA 1
ATOM 733 C C . THR A 1 95 ? 12.656 -18.766 -12.57 1 92.75 95 THR A C 1
ATOM 735 O O . THR A 1 95 ? 13.57 -18.078 -13.031 1 92.75 95 THR A O 1
ATOM 738 N N . LEU A 1 96 ? 11.906 -18.406 -11.57 1 93.94 96 LEU A N 1
ATOM 739 C CA . LEU A 1 96 ? 12.156 -17.141 -10.875 1 93.94 96 LEU A CA 1
ATOM 740 C C . LEU A 1 96 ? 13.531 -17.156 -10.211 1 93.94 96 LEU A C 1
ATOM 742 O O . LEU A 1 96 ? 14.188 -16.109 -10.125 1 93.94 96 LEU A O 1
ATOM 746 N N . GLY A 1 97 ? 13.938 -18.328 -9.711 1 93.31 97 GLY A N 1
ATOM 747 C CA . GLY A 1 97 ? 15.258 -18.422 -9.102 1 93.31 97 GLY A CA 1
ATOM 748 C C . GLY A 1 97 ? 16.375 -18.047 -10.047 1 93.31 97 GLY A C 1
ATOM 749 O O . GLY A 1 97 ? 17.297 -17.297 -9.664 1 93.31 97 GLY A O 1
ATOM 750 N N . LEU A 1 98 ? 16.312 -18.531 -11.25 1 93.75 98 LEU A N 1
ATOM 751 C CA . LEU A 1 98 ? 17.312 -18.203 -12.25 1 93.75 98 LEU A CA 1
ATOM 752 C C . LEU A 1 98 ? 17.234 -16.734 -12.648 1 93.75 98 LEU A C 1
ATOM 754 O O . LEU A 1 98 ? 18.25 -16.094 -12.914 1 93.75 98 LEU A O 1
ATOM 758 N N . TRP A 1 99 ? 16 -16.266 -12.711 1 95.75 99 TRP A N 1
ATOM 759 C CA . TRP A 1 99 ? 15.797 -14.844 -13.008 1 95.75 99 TRP A CA 1
ATOM 760 C C . TRP A 1 99 ? 16.484 -13.961 -11.969 1 95.75 99 TRP A C 1
ATOM 762 O O . TRP A 1 99 ? 17.188 -13.016 -12.32 1 95.75 99 TRP A O 1
ATOM 772 N N . VAL A 1 100 ? 16.297 -14.305 -10.695 1 93.5 100 VAL A N 1
ATOM 773 C CA . VAL A 1 100 ? 16.891 -13.555 -9.602 1 93.5 100 VAL A CA 1
ATOM 774 C C . VAL A 1 100 ? 18.406 -13.641 -9.68 1 93.5 100 VAL A C 1
ATOM 776 O O . VAL A 1 100 ? 19.109 -12.648 -9.43 1 93.5 100 VAL A O 1
ATOM 779 N N . ARG A 1 101 ? 18.938 -14.781 -10.062 1 92.56 101 ARG A N 1
ATOM 780 C CA . ARG A 1 101 ? 20.375 -14.953 -10.219 1 92.56 101 ARG A CA 1
ATOM 781 C C . ARG A 1 101 ? 20.922 -13.992 -11.281 1 92.56 101 ARG A C 1
ATOM 783 O O . ARG A 1 101 ? 21.984 -13.383 -11.086 1 92.56 101 ARG A O 1
ATOM 790 N N . HIS A 1 102 ? 20.219 -13.891 -12.32 1 93.56 102 HIS A N 1
ATOM 791 C CA . HIS A 1 102 ? 20.656 -13.008 -13.398 1 93.56 102 HIS A CA 1
ATOM 792 C C . HIS A 1 102 ? 20.531 -11.547 -13 1 93.56 102 HIS A C 1
ATOM 794 O O . HIS A 1 102 ? 21.344 -10.711 -13.414 1 93.56 102 HIS A O 1
ATOM 800 N N . LEU A 1 103 ? 19.547 -11.219 -12.227 1 90.88 103 LEU A N 1
ATOM 801 C CA . LEU A 1 103 ? 19.391 -9.852 -11.758 1 90.88 103 LEU A CA 1
ATOM 802 C C . LEU A 1 103 ? 20.578 -9.422 -10.906 1 90.88 103 LEU A C 1
ATOM 804 O O . LEU A 1 103 ? 20.953 -8.25 -10.898 1 90.88 103 LEU A O 1
ATOM 808 N N . HIS A 1 104 ? 21.125 -10.367 -10.18 1 87.62 104 HIS A N 1
ATOM 809 C CA . HIS A 1 104 ? 22.281 -10.094 -9.336 1 87.62 104 HIS A CA 1
ATOM 810 C C . HIS A 1 104 ? 23.578 -10.227 -10.117 1 87.62 104 HIS A C 1
ATOM 812 O O . HIS A 1 104 ? 24.656 -9.953 -9.594 1 87.62 104 HIS A O 1
ATOM 818 N N . GLY A 1 105 ? 23.484 -10.602 -11.336 1 86.44 105 GLY A N 1
ATOM 819 C CA . GLY A 1 105 ? 24.656 -10.836 -12.172 1 86.44 105 GLY A CA 1
ATOM 820 C C . GLY A 1 105 ? 25.234 -9.562 -12.758 1 86.44 105 GLY A C 1
ATOM 821 O O . GLY A 1 105 ? 24.75 -8.461 -12.461 1 86.44 105 GLY A O 1
ATOM 822 N N . PRO A 1 106 ? 26.203 -9.688 -13.547 1 84.69 106 PRO A N 1
ATOM 823 C CA . PRO A 1 106 ? 26.953 -8.547 -14.07 1 84.69 106 PRO A CA 1
ATOM 824 C C . PRO A 1 106 ? 26.125 -7.66 -14.992 1 84.69 106 PRO A C 1
ATOM 826 O O . PRO A 1 106 ? 26.328 -6.445 -15.047 1 84.69 106 PRO A O 1
ATOM 829 N N . ARG A 1 107 ? 25.25 -8.234 -15.68 1 86.31 107 ARG A N 1
ATOM 830 C CA . ARG A 1 107 ? 24.469 -7.465 -16.641 1 86.31 107 ARG A CA 1
ATOM 831 C C . ARG A 1 107 ? 23.219 -6.895 -15.977 1 86.31 107 ARG A C 1
ATOM 833 O O . ARG A 1 107 ? 22.578 -5.984 -16.516 1 86.31 107 ARG A O 1
ATOM 840 N N . GLY A 1 108 ? 22.797 -7.469 -14.828 1 88.19 108 GLY A N 1
ATOM 841 C CA . GLY A 1 108 ? 21.594 -7.039 -14.148 1 88.19 108 GLY A CA 1
ATOM 842 C C . GLY A 1 108 ? 20.328 -7.629 -14.75 1 88.19 108 GLY A C 1
ATOM 843 O O . GLY A 1 108 ? 19.219 -7.23 -14.391 1 88.19 108 GLY A O 1
ATOM 844 N N . THR A 1 109 ? 20.438 -8.414 -15.797 1 92.5 109 THR A N 1
ATOM 845 C CA . THR A 1 109 ? 19.328 -9.109 -16.438 1 92.5 109 THR A CA 1
ATOM 846 C C . THR A 1 109 ? 19.828 -10.297 -17.25 1 92.5 109 THR A C 1
ATOM 848 O O . THR A 1 109 ? 21.031 -10.469 -17.438 1 92.5 109 THR A O 1
ATOM 851 N N . ALA A 1 110 ? 18.938 -11.164 -17.609 1 94.12 110 ALA A N 1
ATOM 852 C CA . ALA A 1 110 ? 19.281 -12.281 -18.484 1 94.12 110 ALA A CA 1
ATOM 853 C C . ALA A 1 110 ? 19.375 -11.82 -19.938 1 94.12 110 ALA A C 1
ATOM 855 O O . ALA A 1 110 ? 18.672 -10.891 -20.344 1 94.12 110 ALA A O 1
ATOM 856 N N . PRO A 1 111 ? 20.312 -12.422 -20.672 1 93.19 111 PRO A N 1
ATOM 857 C CA . PRO A 1 111 ? 20.375 -12.086 -22.094 1 93.19 111 PRO A CA 1
ATOM 858 C C . PRO A 1 111 ? 19.125 -12.5 -22.859 1 93.19 111 PRO A C 1
ATOM 860 O O . PRO A 1 111 ? 18.578 -13.586 -22.641 1 93.19 111 PRO A O 1
ATOM 863 N N . ALA A 1 112 ? 18.672 -11.625 -23.734 1 94.62 112 ALA A N 1
ATOM 864 C CA . ALA A 1 112 ? 17.484 -11.938 -24.531 1 94.62 112 ALA A CA 1
ATOM 865 C C . ALA A 1 112 ? 17.828 -12.93 -25.641 1 94.62 112 ALA A C 1
ATOM 867 O O . ALA A 1 112 ? 18.969 -13 -26.094 1 94.62 112 ALA A O 1
ATOM 868 N N . GLY A 1 113 ? 16.891 -13.75 -26.062 1 93.62 113 GLY A N 1
ATOM 869 C CA . GLY A 1 113 ? 17.047 -14.727 -27.125 1 93.62 113 GLY A CA 1
ATOM 870 C C . GLY A 1 113 ? 15.758 -15.461 -27.453 1 93.62 113 GLY A C 1
ATOM 871 O O . GLY A 1 113 ? 14.703 -15.172 -26.891 1 93.62 113 GLY A O 1
ATOM 872 N N . LEU A 1 114 ? 15.828 -16.422 -28.281 1 93.88 114 LEU A N 1
ATOM 873 C CA . LEU A 1 114 ? 14.672 -17.188 -28.734 1 93.88 114 LEU A CA 1
ATOM 874 C C . LEU A 1 114 ? 14.117 -18.062 -27.609 1 93.88 114 LEU A C 1
ATOM 876 O O . LEU A 1 114 ? 12.969 -18.5 -27.688 1 93.88 114 LEU A O 1
ATOM 880 N N . TRP A 1 115 ? 14.977 -18.188 -26.594 1 95.38 115 TRP A N 1
ATOM 881 C CA . TRP A 1 115 ? 14.555 -19.016 -25.469 1 95.38 115 TRP A CA 1
ATOM 882 C C . TRP A 1 115 ? 13.336 -18.406 -24.766 1 95.38 115 TRP A C 1
ATOM 884 O O . TRP A 1 115 ? 12.523 -19.141 -24.188 1 95.38 115 TRP A O 1
ATOM 894 N N . VAL A 1 116 ? 13.148 -17.109 -24.859 1 96.69 116 VAL A N 1
ATOM 895 C CA . VAL A 1 116 ? 12.008 -16.453 -24.219 1 96.69 116 VAL A CA 1
ATOM 896 C C . VAL A 1 116 ? 10.703 -16.969 -24.828 1 96.69 116 VAL A C 1
ATOM 898 O O . VAL A 1 116 ? 9.766 -17.312 -24.109 1 96.69 116 VAL A O 1
ATOM 901 N N . GLY A 1 117 ? 10.664 -17.078 -26.156 1 95.44 117 GLY A N 1
ATOM 902 C CA . GLY A 1 117 ? 9.5 -17.625 -26.828 1 95.44 117 GLY A CA 1
ATOM 903 C C . GLY A 1 117 ? 9.312 -19.109 -26.562 1 95.44 117 GLY A C 1
ATOM 904 O O . GLY A 1 117 ? 8.18 -19.578 -26.422 1 95.44 117 GLY A O 1
ATOM 905 N N . ALA A 1 118 ? 10.398 -19.844 -26.469 1 95.56 118 ALA A N 1
ATOM 906 C CA . ALA A 1 118 ? 10.344 -21.281 -26.219 1 95.56 118 ALA A CA 1
ATOM 907 C C . ALA A 1 118 ? 9.781 -21.562 -24.828 1 95.56 118 ALA A C 1
ATOM 909 O O . ALA A 1 118 ? 8.961 -22.469 -24.656 1 95.56 118 ALA A O 1
ATOM 910 N N . VAL A 1 119 ? 10.25 -20.781 -23.922 1 96.12 119 VAL A N 1
ATOM 911 C CA . VAL A 1 119 ? 9.789 -20.969 -22.547 1 96.12 119 VAL A CA 1
ATOM 912 C C . VAL A 1 119 ? 8.312 -20.594 -22.438 1 96.12 119 VAL A C 1
ATOM 914 O O . VAL A 1 119 ? 7.547 -21.234 -21.719 1 96.12 119 VAL A O 1
ATOM 917 N N . ALA A 1 120 ? 7.895 -19.516 -23.078 1 96.38 120 ALA A N 1
ATOM 918 C CA . ALA A 1 120 ? 6.484 -19.125 -23.109 1 96.38 120 ALA A CA 1
ATOM 919 C C . ALA A 1 120 ? 5.625 -20.25 -23.703 1 96.38 120 ALA A C 1
ATOM 921 O O . ALA A 1 120 ? 4.547 -20.547 -23.188 1 96.38 120 ALA A O 1
ATOM 922 N N . GLY A 1 121 ? 6.102 -20.859 -24.797 1 95.75 121 GLY A N 1
ATOM 923 C CA . GLY A 1 121 ? 5.398 -21.984 -25.406 1 95.75 121 GLY A CA 1
ATOM 924 C C . GLY A 1 121 ? 5.293 -23.188 -24.484 1 95.75 121 GLY A C 1
ATOM 925 O O . GLY A 1 121 ? 4.23 -23.797 -24.375 1 95.75 121 GLY A O 1
ATOM 926 N N . LEU A 1 122 ? 6.402 -23.453 -23.844 1 95.88 122 LEU A N 1
ATOM 927 C CA . LEU A 1 122 ? 6.414 -24.547 -22.875 1 95.88 122 LEU A CA 1
ATOM 928 C C . LEU A 1 122 ? 5.445 -24.266 -21.719 1 95.88 122 LEU A C 1
ATOM 930 O O . LEU A 1 122 ? 4.812 -25.188 -21.203 1 95.88 122 LEU A O 1
ATOM 934 N N . GLY A 1 123 ? 5.414 -23.016 -21.297 1 96.25 123 GLY A N 1
ATOM 935 C CA . GLY A 1 123 ? 4.465 -22.625 -20.266 1 96.25 123 GLY A CA 1
ATOM 936 C C . GLY A 1 123 ? 3.02 -22.844 -20.672 1 96.25 123 GLY A C 1
ATOM 937 O O . GLY A 1 123 ? 2.209 -23.312 -19.875 1 96.25 123 GLY A O 1
ATOM 938 N N . VAL A 1 124 ? 2.709 -22.578 -21.891 1 97 124 VAL A N 1
ATOM 939 C CA . VAL A 1 124 ? 1.354 -22.781 -22.406 1 97 124 VAL A CA 1
ATOM 940 C C . VAL A 1 124 ? 1 -24.266 -22.359 1 97 124 VAL A C 1
ATOM 942 O O . VAL A 1 124 ? -0.079 -24.641 -21.891 1 97 124 VAL A O 1
ATOM 945 N N . VAL A 1 125 ? 1.891 -25.125 -22.797 1 97.25 125 VAL A N 1
ATOM 946 C CA . VAL A 1 125 ? 1.642 -26.562 -22.828 1 97.25 125 VAL A CA 1
ATOM 947 C C . VAL A 1 125 ? 1.5 -27.078 -21.391 1 97.25 125 VAL A C 1
ATOM 949 O O . VAL A 1 125 ? 0.689 -27.969 -21.141 1 97.25 125 VAL A O 1
ATOM 952 N N . THR A 1 126 ? 2.303 -26.5 -20.516 1 97.81 126 THR A N 1
ATOM 953 C CA . THR A 1 126 ? 2.207 -26.891 -19.125 1 97.81 126 THR A CA 1
ATOM 954 C C . THR A 1 126 ? 0.82 -26.562 -18.562 1 97.81 126 THR A C 1
ATOM 956 O O . THR A 1 126 ? 0.201 -27.406 -17.906 1 97.81 126 THR A O 1
ATOM 959 N N . VAL A 1 127 ? 0.338 -25.422 -18.844 1 96.62 127 VAL A N 1
ATOM 960 C CA . VAL A 1 127 ? -0.974 -25.016 -18.359 1 96.62 127 VAL A CA 1
ATOM 961 C C . VAL A 1 127 ? -2.057 -25.891 -19 1 96.62 127 VAL A C 1
ATOM 963 O O . VAL A 1 127 ? -3.021 -26.266 -18.328 1 96.62 127 VAL A O 1
ATOM 966 N N . LEU A 1 128 ? -1.88 -26.219 -20.25 1 96.75 128 LEU A N 1
ATOM 967 C CA . LEU A 1 128 ? -2.855 -27.031 -20.969 1 96.75 128 LEU A CA 1
ATOM 968 C C . LEU A 1 128 ? -2.914 -28.453 -20.406 1 96.75 128 LEU A C 1
ATOM 970 O O . LEU A 1 128 ? -3.92 -29.141 -20.562 1 96.75 128 LEU A O 1
ATOM 974 N N . SER A 1 129 ? -1.877 -28.891 -19.766 1 97.25 129 SER A N 1
ATOM 975 C CA . SER A 1 129 ? -1.851 -30.234 -19.188 1 97.25 129 SER A CA 1
ATOM 976 C C . SER A 1 129 ? -2.721 -30.312 -17.938 1 97.25 129 SER A C 1
ATOM 978 O O . SER A 1 129 ? -3.053 -31.406 -17.469 1 97.25 129 SER A O 1
ATOM 980 N N . GLY A 1 130 ? -3.078 -29.141 -17.406 1 96.62 130 GLY A N 1
ATOM 981 C CA . GLY A 1 130 ? -3.801 -29.109 -16.141 1 96.62 130 GLY A CA 1
ATOM 982 C C . GLY A 1 130 ? -2.889 -29.141 -14.93 1 96.62 130 GLY A C 1
ATOM 983 O O . GLY A 1 130 ? -3.35 -29.359 -13.812 1 96.62 130 GLY A O 1
ATOM 984 N N . ALA A 1 131 ? -1.567 -28.922 -15.141 1 97.81 131 ALA A N 1
ATOM 985 C CA . ALA A 1 131 ? -0.585 -28.969 -14.062 1 97.81 131 ALA A CA 1
ATOM 986 C C . ALA A 1 131 ? -0.898 -27.922 -12.992 1 97.81 131 ALA A C 1
ATOM 988 O O . ALA A 1 131 ? -1.473 -26.875 -13.281 1 97.81 131 ALA A O 1
ATOM 989 N N . ALA A 1 132 ? -0.498 -28.203 -11.766 1 98.19 132 ALA A N 1
ATOM 990 C CA . ALA A 1 132 ? -0.819 -27.375 -10.609 1 98.19 132 ALA A CA 1
ATOM 991 C C . ALA A 1 132 ? 0.195 -26.25 -10.445 1 98.19 132 ALA A C 1
ATOM 993 O O . ALA A 1 132 ? 0.562 -25.891 -9.32 1 98.19 132 ALA A O 1
ATOM 994 N N . VAL A 1 133 ? 0.783 -25.75 -11.508 1 97.25 133 VAL A N 1
ATOM 995 C CA . VAL A 1 133 ? 1.7 -24.625 -11.508 1 97.25 133 VAL A CA 1
ATOM 996 C C . VAL A 1 133 ? 1.163 -23.516 -12.43 1 97.25 133 VAL A C 1
ATOM 998 O O . VAL A 1 133 ? 0.438 -23.797 -13.383 1 97.25 133 VAL A O 1
ATOM 1001 N N . GLY A 1 134 ? 1.498 -22.266 -12.047 1 95.25 134 GLY A N 1
ATOM 1002 C CA . GLY A 1 134 ? 0.936 -21.141 -12.773 1 95.25 134 GLY A CA 1
ATOM 1003 C C . GLY A 1 134 ? 1.946 -20.438 -13.664 1 95.25 134 GLY A C 1
ATOM 1004 O O . GLY A 1 134 ? 3.146 -20.703 -13.586 1 95.25 134 GLY A O 1
ATOM 1005 N N . PRO A 1 135 ? 1.479 -19.609 -14.492 1 95.69 135 PRO A N 1
ATOM 1006 C CA . PRO A 1 135 ? 2.338 -18.922 -15.461 1 95.69 135 PRO A CA 1
ATOM 1007 C C . PRO A 1 135 ? 3.021 -17.688 -14.875 1 95.69 135 PRO A C 1
ATOM 1009 O O . PRO A 1 135 ? 3.602 -16.891 -15.609 1 95.69 135 PRO A O 1
ATOM 1012 N N . GLU A 1 136 ? 3.109 -17.469 -13.625 1 94.5 136 GLU A N 1
ATOM 1013 C CA . GLU A 1 136 ? 3.586 -16.25 -12.969 1 94.5 136 GLU A CA 1
ATOM 1014 C C . GLU A 1 136 ? 5.027 -15.945 -13.367 1 94.5 136 GLU A C 1
ATOM 1016 O O . GLU A 1 136 ? 5.336 -14.812 -13.758 1 94.5 136 GLU A O 1
ATOM 1021 N N . PRO A 1 137 ? 5.918 -16.953 -13.312 1 95.5 137 PRO A N 1
ATOM 1022 C CA . PRO A 1 137 ? 7.293 -16.625 -13.703 1 95.5 137 PRO A CA 1
ATOM 1023 C C . PRO A 1 137 ? 7.406 -16.219 -15.164 1 95.5 137 PRO A C 1
ATOM 1025 O O . PRO A 1 137 ? 8.234 -15.367 -15.508 1 95.5 137 PRO A O 1
ATOM 1028 N N . LEU A 1 138 ? 6.578 -16.766 -16.016 1 96.38 138 LEU A N 1
ATOM 1029 C CA . LEU A 1 138 ? 6.633 -16.484 -17.453 1 96.38 138 LEU A CA 1
ATOM 1030 C C . LEU A 1 138 ? 6.254 -15.031 -17.734 1 96.38 138 LEU A C 1
ATOM 1032 O O . LEU A 1 138 ? 6.906 -14.352 -18.516 1 96.38 138 LEU A O 1
ATOM 1036 N N . VAL A 1 139 ? 5.238 -14.562 -17 1 97.25 139 VAL A N 1
ATOM 1037 C CA . VAL A 1 139 ? 4.715 -13.227 -17.266 1 97.25 139 VAL A CA 1
ATOM 1038 C C . VAL A 1 139 ? 5.59 -12.18 -16.594 1 97.25 139 VAL A C 1
ATOM 1040 O O . VAL A 1 139 ? 5.512 -10.992 -16.906 1 97.25 139 VAL A O 1
ATOM 1043 N N . VAL A 1 140 ? 6.414 -12.586 -15.68 1 97.5 140 VAL A N 1
ATOM 1044 C CA . VAL A 1 140 ? 7.387 -11.688 -15.07 1 97.5 140 VAL A CA 1
ATOM 1045 C C . VAL A 1 140 ? 8.672 -11.664 -15.898 1 97.5 140 VAL A C 1
ATOM 1047 O O . VAL A 1 140 ? 9.156 -10.602 -16.281 1 97.5 140 VAL A O 1
ATOM 1050 N N . ILE A 1 141 ? 9.211 -12.852 -16.25 1 97.94 141 ILE A N 1
ATOM 1051 C CA . ILE A 1 141 ? 10.531 -13.008 -16.844 1 97.94 141 ILE A CA 1
ATOM 1052 C C . ILE A 1 141 ? 10.508 -12.531 -18.297 1 97.94 141 ILE A C 1
ATOM 1054 O O . ILE A 1 141 ? 11.398 -11.812 -18.75 1 97.94 141 ILE A O 1
ATOM 1058 N N . GLY A 1 142 ? 9.508 -12.93 -19.062 1 97.94 142 GLY A N 1
ATOM 1059 C CA . GLY A 1 142 ? 9.43 -12.555 -20.469 1 97.94 142 GLY A CA 1
ATOM 1060 C C . GLY A 1 142 ? 9.523 -11.055 -20.688 1 97.94 142 GLY A C 1
ATOM 1061 O O . GLY A 1 142 ? 10.484 -10.578 -21.297 1 97.94 142 GLY A O 1
ATOM 1062 N N . PRO A 1 143 ? 8.531 -10.328 -20.156 1 98.31 143 PRO A N 1
ATOM 1063 C CA . PRO A 1 143 ? 8.578 -8.875 -20.312 1 98.31 143 PRO A CA 1
ATOM 1064 C C . PRO A 1 143 ? 9.805 -8.242 -19.672 1 98.31 143 PRO A C 1
ATOM 1066 O O . PRO A 1 143 ? 10.32 -7.238 -20.172 1 98.31 143 PRO A O 1
ATOM 1069 N N . SER A 1 144 ? 10.273 -8.781 -18.594 1 98.19 144 SER A N 1
ATOM 1070 C CA . SER A 1 144 ? 11.469 -8.289 -17.906 1 98.19 144 SER A CA 1
ATOM 1071 C C . SER A 1 144 ? 12.68 -8.32 -18.828 1 98.19 144 SER A C 1
ATOM 1073 O O . SER A 1 144 ? 13.328 -7.293 -19.047 1 98.19 144 SER A O 1
ATOM 1075 N N . VAL A 1 145 ? 12.961 -9.469 -19.422 1 97.94 145 VAL A N 1
ATOM 1076 C CA . VAL A 1 145 ? 14.148 -9.68 -20.25 1 97.94 145 VAL A CA 1
ATOM 1077 C C . VAL A 1 145 ? 14.016 -8.922 -21.562 1 97.94 145 VAL A C 1
ATOM 1079 O O . VAL A 1 145 ? 14.969 -8.289 -22.016 1 97.94 145 VAL A O 1
ATOM 1082 N N . LEU A 1 146 ? 12.875 -8.938 -22.188 1 97.88 146 LEU A N 1
ATOM 1083 C CA . LEU A 1 146 ? 12.68 -8.32 -23.5 1 97.88 146 LEU A CA 1
ATOM 1084 C C . LEU A 1 146 ? 12.75 -6.801 -23.391 1 97.88 146 LEU A C 1
ATOM 1086 O O . LEU A 1 146 ? 13.352 -6.148 -24.25 1 97.88 146 LEU A O 1
ATOM 1090 N N . PHE A 1 147 ? 12.086 -6.199 -22.375 1 97.12 147 PHE A N 1
ATOM 1091 C CA . PHE A 1 147 ? 12.141 -4.75 -22.234 1 97.12 147 PHE A CA 1
ATOM 1092 C C . PHE A 1 147 ? 13.555 -4.285 -21.906 1 97.12 147 PHE A C 1
ATOM 1094 O O . PHE A 1 147 ? 14.008 -3.252 -22.391 1 97.12 147 PHE A O 1
ATOM 1101 N N . ALA A 1 148 ? 14.227 -5.027 -21.016 1 96 148 ALA A N 1
ATOM 1102 C CA . ALA A 1 148 ? 15.617 -4.707 -20.703 1 96 148 ALA A CA 1
ATOM 1103 C C . ALA A 1 148 ? 16.484 -4.727 -21.969 1 96 148 ALA A C 1
ATOM 1105 O O . ALA A 1 148 ? 17.375 -3.896 -22.125 1 96 148 ALA A O 1
ATOM 1106 N N . ALA A 1 149 ? 16.25 -5.672 -22.828 1 95.25 149 ALA A N 1
ATOM 1107 C CA . ALA A 1 149 ? 17 -5.773 -24.078 1 95.25 149 ALA A CA 1
ATOM 1108 C C . ALA A 1 149 ? 16.75 -4.562 -24.969 1 95.25 149 ALA A C 1
ATOM 1110 O O . ALA A 1 149 ? 17.656 -4.07 -25.641 1 95.25 149 ALA A O 1
ATOM 1111 N N . VAL A 1 150 ? 15.523 -4.117 -25.016 1 93 150 VAL A N 1
ATOM 1112 C CA . VAL A 1 150 ? 15.172 -2.938 -25.797 1 93 150 VAL A CA 1
ATOM 1113 C C . VAL A 1 150 ? 15.93 -1.723 -25.266 1 93 150 VAL A C 1
ATOM 1115 O O . VAL A 1 150 ? 16.484 -0.941 -26.047 1 93 150 VAL A O 1
ATOM 1118 N N . VAL A 1 151 ? 15.953 -1.605 -23.969 1 91.19 151 VAL A N 1
ATOM 1119 C CA . VAL A 1 151 ? 16.609 -0.467 -23.328 1 91.19 151 VAL A CA 1
ATOM 1120 C C . VAL A 1 151 ? 18.125 -0.568 -23.531 1 91.19 151 VAL A C 1
ATOM 1122 O O . VAL A 1 151 ? 18.797 0.444 -23.734 1 91.19 151 VAL A O 1
ATOM 1125 N N . GLU A 1 152 ? 18.625 -1.758 -23.438 1 87.81 152 GLU A N 1
ATOM 1126 C CA . GLU A 1 152 ? 20.062 -1.972 -23.641 1 87.81 152 GLU A CA 1
ATOM 1127 C C . GLU A 1 152 ? 20.469 -1.571 -25.062 1 87.81 152 GLU A C 1
ATOM 1129 O O . GLU A 1 152 ? 21.547 -1.006 -25.266 1 87.81 152 GLU A O 1
ATOM 1134 N N . ARG A 1 153 ? 19.703 -1.852 -25.922 1 86.38 153 ARG A N 1
ATOM 1135 C CA . ARG A 1 153 ? 20.016 -1.56 -27.328 1 86.38 153 ARG A CA 1
ATOM 1136 C C . ARG A 1 153 ? 19.859 -0.072 -27.625 1 86.38 153 ARG A C 1
ATOM 1138 O O . ARG A 1 153 ? 20.641 0.502 -28.391 1 86.38 153 ARG A O 1
ATOM 1145 N N . TRP A 1 154 ? 18.938 0.534 -26.922 1 78.5 154 TRP A N 1
ATOM 1146 C CA . TRP A 1 154 ? 18.625 1.917 -27.25 1 78.5 154 TRP A CA 1
ATOM 1147 C C . TRP A 1 154 ? 19.031 2.859 -26.125 1 78.5 154 TRP A C 1
ATOM 1149 O O . TRP A 1 154 ? 18.766 4.062 -26.188 1 78.5 154 TRP A O 1
ATOM 1159 N N . GLY A 1 155 ? 19.438 2.305 -25.016 1 67 155 GLY A N 1
ATOM 1160 C CA . GLY A 1 155 ? 19.688 3.016 -23.766 1 67 155 GLY A CA 1
ATOM 1161 C C . GLY A 1 155 ? 20.672 4.164 -23.938 1 67 155 GLY A C 1
ATOM 1162 O O . GLY A 1 155 ? 20.562 5.18 -23.25 1 67 155 GLY A O 1
ATOM 1163 N N . HIS A 1 156 ? 21.547 4.02 -24.781 1 60.91 156 HIS A N 1
ATOM 1164 C CA . HIS A 1 156 ? 22.484 5.113 -25 1 60.91 156 HIS A CA 1
ATOM 1165 C C . HIS A 1 156 ? 21.766 6.395 -25.406 1 60.91 156 HIS A C 1
ATOM 1167 O O . HIS A 1 156 ? 22.219 7.496 -25.078 1 60.91 156 HIS A O 1
ATOM 1173 N N . LYS A 1 157 ? 20.766 6.227 -25.906 1 61.38 157 LYS A N 1
ATOM 1174 C CA . LYS A 1 157 ? 19.984 7.395 -26.312 1 61.38 157 LYS A CA 1
ATOM 1175 C C . LYS A 1 157 ? 19.062 7.863 -25.203 1 61.38 157 LYS A C 1
ATOM 1177 O O . LYS A 1 157 ? 18.797 9.062 -25.078 1 61.38 157 LYS A O 1
ATOM 1182 N N . ALA A 1 158 ? 18.688 6.969 -24.391 1 62.03 158 ALA A N 1
ATOM 1183 C CA . ALA A 1 158 ? 17.703 7.23 -23.344 1 62.03 158 ALA A CA 1
ATOM 1184 C C . ALA A 1 158 ? 18.375 7.715 -22.062 1 62.03 158 ALA A C 1
ATOM 1186 O O . ALA A 1 158 ? 17.719 8.289 -21.188 1 62.03 158 ALA A O 1
ATOM 1187 N N . LEU A 1 159 ? 19.625 7.594 -22.016 1 62.16 159 LEU A N 1
ATOM 1188 C CA . LEU A 1 159 ? 20.406 7.836 -20.797 1 62.16 159 LEU A CA 1
ATOM 1189 C C . LEU A 1 159 ? 20.344 9.305 -20.406 1 62.16 159 LEU A C 1
ATOM 1191 O O . LEU A 1 159 ? 20.219 9.625 -19.219 1 62.16 159 LEU A O 1
ATOM 1195 N N . PRO A 1 160 ? 20.344 10.109 -21.359 1 60.16 160 PRO A N 1
ATOM 1196 C CA . PRO A 1 160 ? 20.328 11.492 -20.875 1 60.16 160 PRO A CA 1
ATOM 1197 C C . PRO A 1 160 ? 19.062 11.828 -20.094 1 60.16 160 PRO A C 1
ATOM 1199 O O . PRO A 1 160 ? 19.078 12.688 -19.203 1 60.16 160 PRO A O 1
ATOM 1202 N N . LEU A 1 161 ? 18.078 11.172 -20.406 1 59.94 161 LEU A N 1
ATOM 1203 C CA . LEU A 1 161 ? 16.797 11.445 -19.75 1 59.94 161 LEU A CA 1
ATOM 1204 C C . LEU A 1 161 ? 16.766 10.82 -18.359 1 59.94 161 LEU A C 1
ATOM 1206 O O . LEU A 1 161 ? 16.016 11.266 -17.484 1 59.94 161 LEU A O 1
ATOM 1210 N N . LEU A 1 162 ? 17.578 9.898 -18.25 1 61.84 162 LEU A N 1
ATOM 1211 C CA . LEU A 1 162 ? 17.5 9.102 -17.031 1 61.84 162 LEU A CA 1
ATOM 1212 C C . LEU A 1 162 ? 18.531 9.586 -16 1 61.84 162 LEU A C 1
ATOM 1214 O O . LEU A 1 162 ? 18.344 9.398 -14.797 1 61.84 162 LEU A O 1
ATOM 1218 N N . ALA A 1 163 ? 19.625 10.109 -16.609 1 58.81 163 ALA A N 1
ATOM 1219 C CA . ALA A 1 163 ? 20.688 10.516 -15.695 1 58.81 163 ALA A CA 1
ATOM 1220 C C . ALA A 1 163 ? 20.609 12 -15.375 1 58.81 163 ALA A C 1
ATOM 1222 O O . ALA A 1 163 ? 20.344 12.82 -16.266 1 58.81 163 ALA A O 1
ATOM 1223 N N . GLU A 1 164 ? 20.531 12.352 -14.156 1 56.06 164 GLU A N 1
ATOM 1224 C CA . GLU A 1 164 ? 20.578 13.766 -13.789 1 56.06 164 GLU A CA 1
ATOM 1225 C C . GLU A 1 164 ? 21.938 14.375 -14.117 1 56.06 164 GLU A C 1
ATOM 1227 O O . GLU A 1 164 ? 22.031 15.57 -14.422 1 56.06 164 GLU A O 1
ATOM 1232 N N . THR A 1 165 ? 23.125 13.57 -13.906 1 51.38 165 THR A N 1
ATOM 1233 C CA . THR A 1 165 ? 24.469 14.102 -14.133 1 51.38 165 THR A CA 1
ATOM 1234 C C . THR A 1 165 ? 25.141 13.375 -15.297 1 51.38 165 THR A C 1
ATOM 1236 O O . THR A 1 165 ? 25 12.164 -15.438 1 51.38 165 THR A O 1
ATOM 1239 N N . PRO A 1 166 ? 25.625 14.18 -16.344 1 45.44 166 PRO A N 1
ATOM 1240 C CA . PRO A 1 166 ? 26.312 13.57 -17.484 1 45.44 166 PRO A CA 1
ATOM 1241 C C . PRO A 1 166 ? 27.391 12.57 -17.047 1 45.44 166 PRO A C 1
ATOM 1243 O O . PRO A 1 166 ? 28.188 12.859 -16.156 1 45.44 166 PRO A O 1
ATOM 1246 N N . ALA A 1 167 ? 27.234 11.414 -17.312 1 45.22 167 ALA A N 1
ATOM 1247 C CA . ALA A 1 167 ? 28.031 10.25 -16.906 1 45.22 167 ALA A CA 1
ATOM 1248 C C . ALA A 1 167 ? 29.391 10.266 -17.578 1 45.22 167 ALA A C 1
ATOM 1250 O O . ALA A 1 167 ? 29.5 10.039 -18.797 1 45.22 167 ALA A O 1
ATOM 1251 N N . ARG A 1 168 ? 30.406 10.93 -17.406 1 43.19 168 ARG A N 1
ATOM 1252 C CA . ARG A 1 168 ? 31.703 10.742 -18.031 1 43.19 168 ARG A CA 1
ATOM 1253 C C . ARG A 1 168 ? 32.219 9.328 -17.797 1 43.19 168 ARG A C 1
ATOM 1255 O O . ARG A 1 168 ? 31.875 8.398 -18.531 1 43.19 168 ARG A O 1
ATOM 1262 N N . GLU A 1 169 ? 33.062 8.867 -16.891 1 46.69 169 GLU A N 1
ATOM 1263 C CA . GLU A 1 169 ? 33.875 7.664 -16.75 1 46.69 169 GLU A CA 1
ATOM 1264 C C . GLU A 1 169 ? 33.031 6.492 -16.219 1 46.69 169 GLU A C 1
ATOM 1266 O O . GLU A 1 169 ? 33.438 5.336 -16.344 1 46.69 169 GLU A O 1
ATOM 1271 N N . GLY A 1 170 ? 31.766 6.637 -15.789 1 52.53 170 GLY A N 1
ATOM 1272 C CA . GLY A 1 170 ? 30.984 5.637 -15.086 1 52.53 170 GLY A CA 1
ATOM 1273 C C . GLY A 1 170 ? 29.734 5.219 -15.836 1 52.53 170 GLY A C 1
ATOM 1274 O O . GLY A 1 170 ? 28.766 4.742 -15.242 1 52.53 170 GLY A O 1
ATOM 1275 N N . GLU A 1 171 ? 29.984 5.273 -17.094 1 58.19 171 GLU A N 1
ATOM 1276 C CA . GLU A 1 171 ? 28.906 5.012 -18.047 1 58.19 171 GLU A CA 1
ATOM 1277 C C . GLU A 1 171 ? 28.453 3.557 -17.969 1 58.19 171 GLU A C 1
ATOM 1279 O O . GLU A 1 171 ? 27.25 3.27 -18.031 1 58.19 171 GLU A O 1
ATOM 1284 N N . GLY A 1 172 ? 29.438 2.637 -17.75 1 60.91 172 GLY A N 1
ATOM 1285 C CA . GLY A 1 172 ? 29.094 1.224 -17.719 1 60.91 172 GLY A CA 1
ATOM 1286 C C . GLY A 1 172 ? 28.234 0.846 -16.531 1 60.91 172 GLY A C 1
ATOM 1287 O O . GLY A 1 172 ? 27.25 0.108 -16.672 1 60.91 172 GLY A O 1
ATOM 1288 N N . ALA A 1 173 ? 28.609 1.333 -15.422 1 66.38 173 ALA A N 1
ATOM 1289 C CA . ALA A 1 173 ? 27.859 1.049 -14.203 1 66.38 173 ALA A CA 1
ATOM 1290 C C . ALA A 1 173 ? 26.453 1.65 -14.266 1 66.38 173 ALA A C 1
ATOM 1292 O O . ALA A 1 173 ? 25.484 1.041 -13.797 1 66.38 173 ALA A O 1
ATOM 1293 N N . GLN A 1 174 ? 26.422 2.701 -14.914 1 73 174 GLN A N 1
ATOM 1294 C CA . GLN A 1 174 ? 25.125 3.369 -15.039 1 73 174 GLN A CA 1
ATOM 1295 C C . GLN A 1 174 ? 24.203 2.615 -15.992 1 73 174 GLN A C 1
ATOM 1297 O O . GLN A 1 174 ? 23 2.512 -15.75 1 73 174 GLN A O 1
ATOM 1302 N N . LEU A 1 175 ? 24.812 2.113 -17.016 1 78.06 175 LEU A N 1
ATOM 1303 C CA . LEU A 1 175 ? 24.016 1.351 -17.969 1 78.06 175 LEU A CA 1
ATOM 1304 C C . LEU A 1 175 ? 23.453 0.088 -17.312 1 78.06 175 LEU A C 1
ATOM 1306 O O . LEU A 1 175 ? 22.297 -0.264 -17.531 1 78.06 175 LEU A O 1
ATOM 1310 N N . ARG A 1 176 ? 24.266 -0.538 -16.5 1 81.88 176 ARG A N 1
ATOM 1311 C CA . ARG A 1 176 ? 23.812 -1.736 -15.805 1 81.88 176 ARG A CA 1
ATOM 1312 C C . ARG A 1 176 ? 22.609 -1.428 -14.906 1 81.88 176 ARG A C 1
ATOM 1314 O O . ARG A 1 176 ? 21.672 -2.219 -14.82 1 81.88 176 ARG A O 1
ATOM 1321 N N . GLN A 1 177 ? 22.672 -0.33 -14.305 1 82 177 GLN A N 1
ATOM 1322 C CA . GLN A 1 177 ? 21.609 0.051 -13.383 1 82 177 GLN A CA 1
ATOM 1323 C C . GLN A 1 177 ? 20.297 0.323 -14.133 1 82 177 GLN A C 1
ATOM 1325 O O . GLN A 1 177 ? 19.234 -0.1 -13.695 1 82 177 GLN A O 1
ATOM 1330 N N . VAL A 1 178 ? 20.453 0.981 -15.195 1 84.75 178 VAL A N 1
ATOM 1331 C CA . VAL A 1 178 ? 19.266 1.314 -15.977 1 84.75 178 VAL A CA 1
ATOM 1332 C C . VAL A 1 178 ? 18.656 0.041 -16.547 1 84.75 178 VAL A C 1
ATOM 1334 O O . VAL A 1 178 ? 17.438 -0.107 -16.578 1 84.75 178 VAL A O 1
ATOM 1337 N N . VAL A 1 179 ? 19.5 -0.818 -16.969 1 89.75 179 VAL A N 1
ATOM 1338 C CA . VAL A 1 179 ? 19.047 -2.078 -17.547 1 89.75 179 VAL A CA 1
ATOM 1339 C C . VAL A 1 179 ? 18.359 -2.918 -16.469 1 89.75 179 VAL A C 1
ATOM 1341 O O . VAL A 1 179 ? 17.344 -3.555 -16.734 1 89.75 179 VAL A O 1
ATOM 1344 N N . ARG A 1 180 ? 18.906 -2.889 -15.367 1 89.94 180 ARG A N 1
ATOM 1345 C CA . ARG A 1 180 ? 18.312 -3.623 -14.25 1 89.94 180 ARG A CA 1
ATOM 1346 C C . ARG A 1 180 ? 16.953 -3.047 -13.875 1 89.94 180 ARG A C 1
ATOM 1348 O O . ARG A 1 180 ? 16 -3.795 -13.633 1 89.94 180 ARG A O 1
ATOM 1355 N N . VAL A 1 181 ? 16.906 -1.739 -13.797 1 90.25 181 VAL A N 1
ATOM 1356 C CA . VAL A 1 181 ? 15.641 -1.083 -13.484 1 90.25 181 VAL A CA 1
ATOM 1357 C C . VAL A 1 181 ? 14.609 -1.38 -14.57 1 90.25 181 VAL A C 1
ATOM 1359 O O . VAL A 1 181 ? 13.438 -1.605 -14.281 1 90.25 181 VAL A O 1
ATOM 1362 N N . ALA A 1 182 ? 15.078 -1.377 -15.789 1 93.62 182 ALA A N 1
ATOM 1363 C CA . ALA A 1 182 ? 14.195 -1.711 -16.906 1 93.62 182 ALA A CA 1
ATOM 1364 C C . ALA A 1 182 ? 13.672 -3.139 -16.781 1 93.62 182 ALA A C 1
ATOM 1366 O O . ALA A 1 182 ? 12.5 -3.404 -17.062 1 93.62 182 ALA A O 1
ATOM 1367 N N . ALA A 1 183 ? 14.531 -4.023 -16.422 1 96.19 183 ALA A N 1
ATOM 1368 C CA . ALA A 1 183 ? 14.133 -5.414 -16.219 1 96.19 183 ALA A CA 1
ATOM 1369 C C . ALA A 1 183 ? 13.07 -5.527 -15.133 1 96.19 183 ALA A C 1
ATOM 1371 O O . ALA A 1 183 ? 12.062 -6.223 -15.312 1 96.19 183 ALA A O 1
ATOM 1372 N N . LEU A 1 184 ? 13.289 -4.84 -14.062 1 95.19 184 LEU A N 1
ATOM 1373 C CA . LEU A 1 184 ? 12.344 -4.867 -12.953 1 95.19 184 LEU A CA 1
ATOM 1374 C C . LEU A 1 184 ? 11.008 -4.246 -13.359 1 95.19 184 LEU A C 1
ATOM 1376 O O . LEU A 1 184 ? 9.945 -4.777 -13.031 1 95.19 184 LEU A O 1
ATOM 1380 N N . ALA A 1 185 ? 11.086 -3.18 -14.078 1 96.19 185 ALA A N 1
ATOM 1381 C CA . ALA A 1 185 ? 9.867 -2.518 -14.555 1 96.19 185 ALA A CA 1
ATOM 1382 C C . ALA A 1 185 ? 9.086 -3.418 -15.5 1 96.19 185 ALA A C 1
ATOM 1384 O O . ALA A 1 185 ? 7.859 -3.521 -15.398 1 96.19 185 ALA A O 1
ATOM 1385 N N . GLY A 1 186 ? 9.805 -4.055 -16.391 1 97.94 186 GLY A N 1
ATOM 1386 C CA . GLY A 1 186 ? 9.148 -4.996 -17.281 1 97.94 186 GLY A CA 1
ATOM 1387 C C . GLY A 1 186 ? 8.461 -6.133 -16.547 1 97.94 186 GLY A C 1
ATOM 1388 O O . GLY A 1 186 ? 7.332 -6.504 -16.891 1 97.94 186 GLY A O 1
ATOM 1389 N N . GLY A 1 187 ? 9.133 -6.684 -15.602 1 97.94 187 GLY A N 1
ATOM 1390 C CA . GLY A 1 187 ? 8.547 -7.742 -14.797 1 97.94 187 GLY A CA 1
ATOM 1391 C C . GLY A 1 187 ? 7.328 -7.297 -14.016 1 97.94 187 GLY A C 1
ATOM 1392 O O . GLY A 1 187 ? 6.32 -8.008 -13.969 1 97.94 187 GLY A O 1
ATOM 1393 N N . ALA A 1 188 ? 7.434 -6.117 -13.406 1 97.5 188 ALA A N 1
ATOM 1394 C CA . ALA A 1 188 ? 6.312 -5.566 -12.656 1 97.5 188 ALA A CA 1
ATOM 1395 C C . ALA A 1 188 ? 5.098 -5.352 -13.555 1 97.5 188 ALA A C 1
ATOM 1397 O O . ALA A 1 188 ? 3.975 -5.695 -13.18 1 97.5 188 ALA A O 1
ATOM 1398 N N . GLY A 1 189 ? 5.328 -4.773 -14.695 1 98 189 GLY A N 1
ATOM 1399 C CA . GLY A 1 189 ? 4.25 -4.562 -15.648 1 98 189 GLY A CA 1
ATOM 1400 C C . GLY A 1 189 ? 3.617 -5.855 -16.125 1 98 189 GLY A C 1
ATOM 1401 O O . GLY A 1 189 ? 2.398 -5.938 -16.297 1 98 189 GLY A O 1
ATOM 1402 N N . GLY A 1 190 ? 4.445 -6.832 -16.391 1 97.94 190 GLY A N 1
ATOM 1403 C CA . GLY A 1 190 ? 3.939 -8.117 -16.859 1 97.94 190 GLY A CA 1
ATOM 1404 C C . GLY A 1 190 ? 3.041 -8.805 -15.852 1 97.94 190 GLY A C 1
ATOM 1405 O O . GLY A 1 190 ? 1.952 -9.266 -16.188 1 97.94 190 GLY A O 1
ATOM 1406 N N . LEU A 1 191 ? 3.506 -8.852 -14.641 1 96.56 191 LEU A N 1
ATOM 1407 C CA . LEU A 1 191 ? 2.715 -9.492 -13.594 1 96.56 191 LEU A CA 1
ATOM 1408 C C . LEU A 1 191 ? 1.396 -8.75 -13.383 1 96.56 191 LEU A C 1
ATOM 1410 O O . LEU A 1 191 ? 0.348 -9.375 -13.211 1 96.56 191 LEU A O 1
ATOM 1414 N N . ALA A 1 192 ? 1.467 -7.449 -13.383 1 95.81 192 ALA A N 1
ATOM 1415 C CA . ALA A 1 192 ? 0.268 -6.633 -13.211 1 95.81 192 ALA A CA 1
ATOM 1416 C C . ALA A 1 192 ? -0.709 -6.848 -14.367 1 95.81 192 ALA A C 1
ATOM 1418 O O . ALA A 1 192 ? -1.925 -6.879 -14.156 1 95.81 192 ALA A O 1
ATOM 1419 N N . ALA A 1 193 ? -0.225 -6.984 -15.508 1 95.06 193 ALA A N 1
ATOM 1420 C CA . ALA A 1 193 ? -1.054 -7.152 -16.703 1 95.06 193 ALA A CA 1
ATOM 1421 C C . ALA A 1 193 ? -1.789 -8.484 -16.672 1 95.06 193 ALA A C 1
ATOM 1423 O O . ALA A 1 193 ? -2.947 -8.578 -17.094 1 95.06 193 ALA A O 1
ATOM 1424 N N . PHE A 1 194 ? -1.149 -9.445 -16.203 1 93.31 194 PHE A N 1
ATOM 1425 C CA . PHE A 1 194 ? -1.73 -10.781 -16.266 1 93.31 194 PHE A CA 1
ATOM 1426 C C . PHE A 1 194 ? -2.768 -10.977 -15.164 1 93.31 194 PHE A C 1
ATOM 1428 O O . PHE A 1 194 ? -3.828 -11.555 -15.398 1 93.31 194 PHE A O 1
ATOM 1435 N N . PHE A 1 195 ? -2.471 -10.469 -13.984 1 88.94 195 PHE A N 1
ATOM 1436 C CA . PHE A 1 195 ? -3.312 -10.805 -12.836 1 88.94 195 PHE A CA 1
ATOM 1437 C C . PHE A 1 195 ? -4.113 -9.586 -12.383 1 88.94 195 PHE A C 1
ATOM 1439 O O . PHE A 1 195 ? -4.984 -9.703 -11.516 1 88.94 195 PHE A O 1
ATOM 1446 N N . GLY A 1 196 ? -3.859 -8.453 -12.93 1 87.25 196 GLY A N 1
ATOM 1447 C CA . GLY A 1 196 ? -4.566 -7.258 -12.5 1 87.25 196 GLY A CA 1
ATOM 1448 C C . GLY A 1 196 ? -4.238 -6.855 -11.07 1 87.25 196 GLY A C 1
ATOM 1449 O O . GLY A 1 196 ? -5.137 -6.652 -10.258 1 87.25 196 GLY A O 1
ATOM 1450 N N . LEU A 1 197 ? -3.01 -6.711 -10.805 1 85.56 197 LEU A N 1
ATOM 1451 C CA . LEU A 1 197 ? -2.521 -6.441 -9.461 1 85.56 197 LEU A CA 1
ATOM 1452 C C . LEU A 1 197 ? -1.78 -5.109 -9.406 1 85.56 197 LEU A C 1
ATOM 1454 O O . LEU A 1 197 ? -0.574 -5.078 -9.148 1 85.56 197 LEU A O 1
ATOM 1458 N N . PRO A 1 198 ? -2.539 -4.039 -9.484 1 86.88 198 PRO A N 1
ATOM 1459 C CA . PRO A 1 198 ? -1.814 -2.77 -9.391 1 86.88 198 PRO A CA 1
ATOM 1460 C C . PRO A 1 198 ? -1.074 -2.609 -8.062 1 86.88 198 PRO A C 1
ATOM 1462 O O . PRO A 1 198 ? -1.568 -3.045 -7.023 1 86.88 198 PRO A O 1
ATOM 1465 N N . LEU A 1 199 ? 0.071 -2.035 -8.078 1 89.69 199 LEU A N 1
ATOM 1466 C CA . LEU A 1 199 ? 0.91 -1.729 -6.922 1 89.69 199 LEU A CA 1
ATOM 1467 C C . LEU A 1 199 ? 1.52 -3 -6.34 1 89.69 199 LEU A C 1
ATOM 1469 O O . LEU A 1 199 ? 2.721 -3.047 -6.062 1 89.69 199 LEU A O 1
ATOM 1473 N N . ALA A 1 200 ? 0.718 -4.102 -6.207 1 93.38 200 ALA A N 1
ATOM 1474 C CA . ALA A 1 200 ? 1.216 -5.34 -5.609 1 93.38 200 ALA A CA 1
ATOM 1475 C C . ALA A 1 200 ? 2.342 -5.938 -6.449 1 93.38 200 ALA A C 1
ATOM 1477 O O . ALA A 1 200 ? 3.324 -6.449 -5.906 1 93.38 200 ALA A O 1
ATOM 1478 N N . SER A 1 201 ? 2.225 -5.863 -7.762 1 95.19 201 SER A N 1
ATOM 1479 C CA . SER A 1 201 ? 3.24 -6.434 -8.641 1 95.19 201 SER A CA 1
ATOM 1480 C C . SER A 1 201 ? 4.566 -5.691 -8.5 1 95.19 201 SER A C 1
ATOM 1482 O O . SER A 1 201 ? 5.637 -6.297 -8.609 1 95.19 201 SER A O 1
ATOM 1484 N N . ALA A 1 202 ? 4.477 -4.395 -8.305 1 94.31 202 ALA A N 1
ATOM 1485 C CA . ALA A 1 202 ? 5.691 -3.611 -8.102 1 94.31 202 ALA A CA 1
ATOM 1486 C C . ALA A 1 202 ? 6.465 -4.102 -6.883 1 94.31 202 ALA A C 1
ATOM 1488 O O . ALA A 1 202 ? 7.684 -4.281 -6.941 1 94.31 202 ALA A O 1
ATOM 1489 N N . PHE A 1 203 ? 5.77 -4.387 -5.848 1 91.56 203 PHE A N 1
ATOM 1490 C CA . PHE A 1 203 ? 6.434 -4.801 -4.617 1 91.56 203 PHE A CA 1
ATOM 1491 C C . PHE A 1 203 ? 6.926 -6.238 -4.723 1 91.56 203 PHE A C 1
ATOM 1493 O O . PHE A 1 203 ? 7.953 -6.59 -4.145 1 91.56 203 PHE A O 1
ATOM 1500 N N . MET A 1 204 ? 6.273 -7.012 -5.52 1 93.12 204 MET A N 1
ATOM 1501 C CA . MET A 1 204 ? 6.754 -8.375 -5.734 1 93.12 204 MET A CA 1
ATOM 1502 C C . MET A 1 204 ? 8.148 -8.359 -6.359 1 93.12 204 MET A C 1
ATOM 1504 O O . MET A 1 204 ? 9.062 -9.023 -5.859 1 93.12 204 MET A O 1
ATOM 1508 N N . VAL A 1 205 ? 8.305 -7.617 -7.43 1 93.31 205 VAL A N 1
ATOM 1509 C CA . VAL A 1 205 ? 9.547 -7.629 -8.188 1 93.31 205 VAL A CA 1
ATOM 1510 C C . VAL A 1 205 ? 10.648 -6.938 -7.391 1 93.31 205 VAL A C 1
ATOM 1512 O O . VAL A 1 205 ? 11.828 -7.27 -7.531 1 93.31 205 VAL A O 1
ATOM 1515 N N . LEU A 1 206 ? 10.258 -6.035 -6.508 1 89.94 206 LEU A N 1
ATOM 1516 C CA . LEU A 1 206 ? 11.25 -5.301 -5.73 1 89.94 206 LEU A CA 1
ATOM 1517 C C . LEU A 1 206 ? 11.703 -6.105 -4.52 1 89.94 206 LEU A C 1
ATOM 1519 O O . LEU A 1 206 ? 12.844 -5.988 -4.078 1 89.94 206 LEU A O 1
ATOM 1523 N N . GLU A 1 207 ? 10.812 -6.93 -3.984 1 88.62 207 GLU A N 1
ATOM 1524 C CA . GLU A 1 207 ? 11.117 -7.652 -2.752 1 88.62 207 GLU A CA 1
ATOM 1525 C C . GLU A 1 207 ? 11.727 -9.016 -3.047 1 88.62 207 GLU A C 1
ATOM 1527 O O . GLU A 1 207 ? 12.641 -9.461 -2.346 1 88.62 207 GLU A O 1
ATOM 1532 N N . VAL A 1 208 ? 11.344 -9.664 -4.031 1 90 208 VAL A N 1
ATOM 1533 C CA . VAL A 1 208 ? 11.664 -11.07 -4.262 1 90 208 VAL A CA 1
ATOM 1534 C C . VAL A 1 208 ? 13.172 -11.227 -4.445 1 90 208 VAL A C 1
ATOM 1536 O O . VAL A 1 208 ? 13.773 -12.148 -3.889 1 90 208 VAL A O 1
ATOM 1539 N N . PRO A 1 209 ? 13.875 -10.367 -5.172 1 88.69 209 PRO A N 1
ATOM 1540 C CA . PRO A 1 209 ? 15.297 -10.617 -5.398 1 88.69 209 PRO A CA 1
ATOM 1541 C C . PRO A 1 209 ? 16.141 -10.438 -4.133 1 88.69 209 PRO A C 1
ATOM 1543 O O . PRO A 1 209 ? 17.25 -10.953 -4.055 1 88.69 209 PRO A O 1
ATOM 1546 N N . HIS A 1 210 ? 15.523 -9.766 -3.146 1 80.75 210 HIS A N 1
ATOM 1547 C CA . HIS A 1 210 ? 16.391 -9.367 -2.045 1 80.75 210 HIS A CA 1
ATOM 1548 C C . HIS A 1 210 ? 15.891 -9.922 -0.717 1 80.75 210 HIS A C 1
ATOM 1550 O O . HIS A 1 210 ? 14.688 -9.867 -0.428 1 80.75 210 HIS A O 1
ATOM 1556 N N . VAL A 1 211 ? 16.844 -10.594 -0.113 1 72.81 211 VAL A N 1
ATOM 1557 C CA . VAL A 1 211 ? 16.547 -11.055 1.238 1 72.81 211 VAL A CA 1
ATOM 1558 C C . VAL A 1 211 ? 17.672 -10.648 2.186 1 72.81 211 VAL A C 1
ATOM 1560 O O . VAL A 1 211 ? 18.812 -10.43 1.754 1 72.81 211 VAL A O 1
ATOM 1563 N N . ASP A 1 212 ? 17.469 -10.438 3.477 1 64.12 212 ASP A N 1
ATOM 1564 C CA . ASP A 1 212 ? 18.391 -10.281 4.594 1 64.12 212 ASP A CA 1
ATOM 1565 C C . ASP A 1 212 ? 19.188 -8.984 4.473 1 64.12 212 ASP A C 1
ATOM 1567 O O . ASP A 1 212 ? 20.047 -8.695 5.309 1 64.12 212 ASP A O 1
ATOM 1571 N N . GLY A 1 213 ? 18.953 -8.273 3.359 1 60.22 213 GLY A N 1
ATOM 1572 C CA . GLY A 1 213 ? 19.562 -6.961 3.25 1 60.22 213 GLY A CA 1
ATOM 1573 C C . GLY A 1 213 ? 18.562 -5.828 3.229 1 60.22 213 GLY A C 1
ATOM 1574 O O . GLY A 1 213 ? 17.375 -6.047 2.99 1 60.22 213 GLY A O 1
ATOM 1575 N N . ALA A 1 214 ? 19.031 -4.797 3.879 1 52.81 214 ALA A N 1
ATOM 1576 C CA . ALA A 1 214 ? 18.141 -3.65 4.035 1 52.81 214 ALA A CA 1
ATOM 1577 C C . ALA A 1 214 ? 17.797 -3.027 2.686 1 52.81 214 ALA A C 1
ATOM 1579 O O . ALA A 1 214 ? 16.891 -2.205 2.584 1 52.81 214 ALA A O 1
ATOM 1580 N N . GLU A 1 215 ? 18.578 -3.424 1.693 1 55.06 215 GLU A N 1
ATOM 1581 C CA . GLU A 1 215 ? 18.469 -2.535 0.541 1 55.06 215 GLU A CA 1
ATOM 1582 C C . GLU A 1 215 ? 17.547 -3.131 -0.526 1 55.06 215 GLU A C 1
ATOM 1584 O O . GLU A 1 215 ? 17.797 -4.238 -1.012 1 55.06 215 GLU A O 1
ATOM 1589 N N . PHE A 1 216 ? 16.297 -2.895 -0.393 1 53.72 216 PHE A N 1
ATOM 1590 C CA . PHE A 1 216 ? 15.414 -3.178 -1.52 1 53.72 216 PHE A CA 1
ATOM 1591 C C . PHE A 1 216 ? 15.828 -2.365 -2.744 1 53.72 216 PHE A C 1
ATOM 1593 O O . PHE A 1 216 ? 16.391 -1.281 -2.613 1 53.72 216 PHE A O 1
ATOM 1600 N N . ALA A 1 217 ? 15.977 -3.023 -3.885 1 55.47 217 ALA A N 1
ATOM 1601 C CA . ALA A 1 217 ? 16.188 -2.295 -5.133 1 55.47 217 ALA A CA 1
ATOM 1602 C C . ALA A 1 217 ? 15.25 -1.092 -5.227 1 55.47 217 ALA A C 1
ATOM 1604 O O . ALA A 1 217 ? 14.547 -0.914 -6.227 1 55.47 217 ALA A O 1
ATOM 1605 N N . LEU A 1 218 ? 15.148 -0.406 -4.125 1 63.41 218 LEU A N 1
ATOM 1606 C CA . LEU A 1 218 ? 14.008 0.508 -4.098 1 63.41 218 LEU A CA 1
ATOM 1607 C C . LEU A 1 218 ? 14.328 1.797 -4.848 1 63.41 218 LEU A C 1
ATOM 1609 O O . LEU A 1 218 ? 13.469 2.672 -4.98 1 63.41 218 LEU A O 1
ATOM 1613 N N . GLU A 1 219 ? 15.484 1.732 -5.539 1 73.31 219 GLU A N 1
ATOM 1614 C CA . GLU A 1 219 ? 15.719 2.773 -6.535 1 73.31 219 GLU A CA 1
ATOM 1615 C C . GLU A 1 219 ? 14.766 2.633 -7.719 1 73.31 219 GLU A C 1
ATOM 1617 O O . GLU A 1 219 ? 14.484 3.611 -8.414 1 73.31 219 GLU A O 1
ATOM 1622 N N . ALA A 1 220 ? 14.336 1.457 -7.812 1 85.19 220 ALA A N 1
ATOM 1623 C CA . ALA A 1 220 ? 13.492 1.16 -8.969 1 85.19 220 ALA A CA 1
ATOM 1624 C C . ALA A 1 220 ? 12.016 1.34 -8.625 1 85.19 220 ALA A C 1
ATOM 1626 O O . ALA A 1 220 ? 11.148 1.099 -9.469 1 85.19 220 ALA A O 1
ATOM 1627 N N . LEU A 1 221 ? 11.727 1.84 -7.441 1 86.62 221 LEU A N 1
ATOM 1628 C CA . LEU A 1 221 ? 10.359 1.891 -6.949 1 86.62 221 LEU A CA 1
ATOM 1629 C C . LEU A 1 221 ? 9.484 2.734 -7.867 1 86.62 221 LEU A C 1
ATOM 1631 O O . LEU A 1 221 ? 8.422 2.283 -8.312 1 86.62 221 LEU A O 1
ATOM 1635 N N . PRO A 1 222 ? 9.953 3.959 -8.281 1 86.62 222 PRO A N 1
ATOM 1636 C CA . PRO A 1 222 ? 9.078 4.75 -9.148 1 86.62 222 PRO A CA 1
ATOM 1637 C C . PRO A 1 222 ? 8.812 4.078 -10.492 1 86.62 222 PRO A C 1
ATOM 1639 O O . PRO A 1 222 ? 7.684 4.113 -10.992 1 86.62 222 PRO A O 1
ATOM 1642 N N . ALA A 1 223 ? 9.82 3.463 -11.016 1 91.88 223 ALA A N 1
ATOM 1643 C CA . ALA A 1 223 ? 9.672 2.789 -12.305 1 91.88 223 ALA A CA 1
ATOM 1644 C C . ALA A 1 223 ? 8.711 1.604 -12.195 1 91.88 223 ALA A C 1
ATOM 1646 O O . ALA A 1 223 ? 7.844 1.42 -13.047 1 91.88 223 ALA A O 1
ATOM 1647 N N . CYS A 1 224 ? 8.852 0.845 -11.141 1 94.31 224 CYS A N 1
ATOM 1648 C CA . CYS A 1 224 ? 8.062 -0.371 -10.992 1 94.31 224 CYS A CA 1
ATOM 1649 C C . CYS A 1 224 ? 6.609 -0.041 -10.68 1 94.31 224 CYS A C 1
ATOM 1651 O O . CYS A 1 224 ? 5.699 -0.742 -11.125 1 94.31 224 CYS A O 1
ATOM 1653 N N . VAL A 1 225 ? 6.398 1.016 -9.922 1 93.31 225 VAL A N 1
ATOM 1654 C CA . VAL A 1 225 ? 5.039 1.424 -9.586 1 93.31 225 VAL A CA 1
ATOM 1655 C C . VAL A 1 225 ? 4.312 1.903 -10.836 1 93.31 225 VAL A C 1
ATOM 1657 O O . VAL A 1 225 ? 3.191 1.475 -11.117 1 93.31 225 VAL A O 1
ATOM 1660 N N . VAL A 1 226 ? 4.969 2.701 -11.594 1 95.69 226 VAL A N 1
ATOM 1661 C CA . VAL A 1 226 ? 4.359 3.209 -12.82 1 95.69 226 VAL A CA 1
ATOM 1662 C C . VAL A 1 226 ? 4.18 2.068 -13.82 1 95.69 226 VAL A C 1
ATOM 1664 O O . VAL A 1 226 ? 3.182 2.018 -14.539 1 95.69 226 VAL A O 1
ATOM 1667 N N . ALA A 1 227 ? 5.145 1.209 -13.852 1 97.81 227 ALA A N 1
ATOM 1668 C CA . ALA A 1 227 ? 5.043 0.058 -14.742 1 97.81 227 ALA A CA 1
ATOM 1669 C C . ALA A 1 227 ? 3.852 -0.819 -14.367 1 97.81 227 ALA A C 1
ATOM 1671 O O . ALA A 1 227 ? 3.158 -1.339 -15.25 1 97.81 227 ALA A O 1
ATOM 1672 N N . SER A 1 228 ? 3.693 -1.031 -13.117 1 96.62 228 SER A N 1
ATOM 1673 C CA . SER A 1 228 ? 2.547 -1.802 -12.648 1 96.62 228 SER A CA 1
ATOM 1674 C C . SER A 1 228 ? 1.234 -1.159 -13.078 1 96.62 228 SER A C 1
ATOM 1676 O O . SER A 1 228 ? 0.292 -1.857 -13.461 1 96.62 228 SER A O 1
ATOM 1678 N N . LEU A 1 229 ? 1.156 0.134 -13 1 94.75 229 LEU A N 1
ATOM 1679 C CA . LEU A 1 229 ? -0.025 0.883 -13.414 1 94.75 229 LEU A CA 1
ATOM 1680 C C . LEU A 1 229 ? -0.275 0.716 -14.906 1 94.75 229 LEU A C 1
ATOM 1682 O O . LEU A 1 229 ? -1.373 0.335 -15.32 1 94.75 229 LEU A O 1
ATOM 1686 N N . MET A 1 230 ? 0.729 0.928 -15.695 1 96.25 230 MET A N 1
ATOM 1687 C CA . MET A 1 230 ? 0.591 0.86 -17.156 1 96.25 230 MET A CA 1
ATOM 1688 C C . MET A 1 230 ? 0.31 -0.569 -17.609 1 96.25 230 MET A C 1
ATOM 1690 O O . MET A 1 230 ? -0.44 -0.786 -18.562 1 96.25 230 MET A O 1
ATOM 1694 N N . GLY A 1 231 ? 0.971 -1.487 -16.922 1 96.69 231 GLY A N 1
ATOM 1695 C CA . GLY A 1 231 ? 0.688 -2.883 -17.219 1 96.69 231 GLY A CA 1
ATOM 1696 C C . GLY A 1 231 ? -0.766 -3.256 -17 1 96.69 231 GLY A C 1
ATOM 1697 O O . GLY A 1 231 ? -1.366 -3.947 -17.828 1 96.69 231 GLY A O 1
ATOM 1698 N N . THR A 1 232 ? -1.312 -2.818 -15.953 1 93.38 232 THR A N 1
ATOM 1699 C CA . THR A 1 232 ? -2.709 -3.104 -15.648 1 93.38 232 THR A CA 1
ATOM 1700 C C . THR A 1 232 ? -3.633 -2.402 -16.641 1 93.38 232 THR A C 1
ATOM 1702 O O . THR A 1 232 ? -4.629 -2.979 -17.078 1 93.38 232 THR A O 1
ATOM 1705 N N . LEU A 1 233 ? -3.363 -1.179 -17 1 92 233 LEU A N 1
ATOM 1706 C CA . LEU A 1 233 ? -4.203 -0.407 -17.906 1 92 233 LEU A CA 1
ATOM 1707 C C . LEU A 1 233 ? -4.227 -1.035 -19.297 1 92 233 LEU A C 1
ATOM 1709 O O . LEU A 1 233 ? -5.297 -1.299 -19.844 1 92 233 LEU A O 1
ATOM 1713 N N . LEU A 1 234 ? -3.055 -1.367 -19.75 1 93.75 234 LEU A N 1
ATOM 1714 C CA . LEU A 1 234 ? -2.961 -1.836 -21.125 1 93.75 234 LEU A CA 1
ATOM 1715 C C . LEU A 1 234 ? -3.168 -3.346 -21.203 1 93.75 234 LEU A C 1
ATOM 1717 O O . LEU A 1 234 ? -3.521 -3.875 -22.25 1 93.75 234 LEU A O 1
ATOM 1721 N N . GLY A 1 235 ? -2.924 -3.961 -20.125 1 91.62 235 GLY A N 1
ATOM 1722 C CA . GLY A 1 235 ? -3.094 -5.406 -20.109 1 91.62 235 GLY A CA 1
ATOM 1723 C C . GLY A 1 235 ? -4.516 -5.836 -19.797 1 91.62 235 GLY A C 1
ATOM 1724 O O . GLY A 1 235 ? -4.906 -6.965 -20.109 1 91.62 235 GLY A O 1
ATOM 1725 N N . ASP A 1 236 ? -5.27 -4.969 -19.203 1 83.31 236 ASP A N 1
ATOM 1726 C CA . ASP A 1 236 ? -6.59 -5.402 -18.75 1 83.31 236 ASP A CA 1
ATOM 1727 C C . ASP A 1 236 ? -7.637 -4.324 -19 1 83.31 236 ASP A C 1
ATOM 1729 O O . ASP A 1 236 ? -8.555 -4.516 -19.812 1 83.31 236 ASP A O 1
ATOM 1733 N N . CYS A 1 237 ? -7.48 -3.133 -18.562 1 79.88 237 CYS A N 1
ATOM 1734 C CA . CYS A 1 237 ? -8.516 -2.113 -18.469 1 79.88 237 CYS A CA 1
ATOM 1735 C C . CYS A 1 237 ? -8.953 -1.642 -19.844 1 79.88 237 CYS A C 1
ATOM 1737 O O . CYS A 1 237 ? -10.148 -1.447 -20.094 1 79.88 237 CYS A O 1
ATOM 1739 N N . VAL A 1 238 ? -8.062 -1.493 -20.812 1 85.19 238 VAL A N 1
ATOM 1740 C CA . VAL A 1 238 ? -8.383 -0.929 -22.125 1 85.19 238 VAL A CA 1
ATOM 1741 C C . VAL A 1 238 ? -9.195 -1.934 -22.938 1 85.19 238 VAL A C 1
ATOM 1743 O O . VAL A 1 238 ? -10.016 -1.546 -23.766 1 85.19 238 VAL A O 1
ATOM 1746 N N . TRP A 1 239 ? -9.055 -3.131 -22.594 1 85.62 239 TRP A N 1
ATOM 1747 C CA . TRP A 1 239 ? -9.719 -4.184 -23.359 1 85.62 239 TRP A CA 1
ATOM 1748 C C . TRP A 1 239 ? -11.102 -4.477 -22.797 1 85.62 239 TRP A C 1
ATOM 1750 O O . TRP A 1 239 ? -11.938 -5.098 -23.469 1 85.62 239 TRP A O 1
ATOM 1760 N N . HIS A 1 240 ? -11.281 -4.07 -21.516 1 79.5 240 HIS A N 1
ATOM 1761 C CA . HIS A 1 240 ? -12.57 -4.195 -20.844 1 79.5 240 HIS A CA 1
ATOM 1762 C C . HIS A 1 240 ? -12.992 -2.875 -20.203 1 79.5 240 HIS A C 1
ATOM 1764 O O . HIS A 1 240 ? -13.109 -2.777 -18.984 1 79.5 240 HIS A O 1
ATOM 1770 N N . PRO A 1 241 ? -13.336 -1.971 -21.031 1 74.56 241 PRO A N 1
ATOM 1771 C CA . PRO A 1 241 ? -13.531 -0.606 -20.531 1 74.56 241 PRO A CA 1
ATOM 1772 C C . PRO A 1 241 ? -14.719 -0.493 -19.578 1 74.56 241 PRO A C 1
ATOM 1774 O O . PRO A 1 241 ? -14.75 0.413 -18.734 1 74.56 241 PRO A O 1
ATOM 1777 N N . LYS A 1 242 ? -15.656 -1.394 -19.594 1 66.44 242 LYS A N 1
ATOM 1778 C CA . LYS A 1 242 ? -16.844 -1.265 -18.766 1 66.44 242 LYS A CA 1
ATOM 1779 C C . LYS A 1 242 ? -16.766 -2.158 -17.531 1 66.44 242 LYS A C 1
ATOM 1781 O O . LYS A 1 242 ? -17.609 -2.084 -16.641 1 66.44 242 LYS A O 1
ATOM 1786 N N . GLN A 1 243 ? -15.734 -2.957 -17.531 1 63.44 243 GLN A N 1
ATOM 1787 C CA . GLN A 1 243 ? -15.641 -3.902 -16.422 1 63.44 243 GLN A CA 1
ATOM 1788 C C . GLN A 1 243 ? -14.789 -3.338 -15.289 1 63.44 243 GLN A C 1
ATOM 1790 O O . GLN A 1 243 ? -14.062 -2.359 -15.477 1 63.44 243 GLN A O 1
ATOM 1795 N N . LEU A 1 244 ? -15.078 -3.949 -14.164 1 56.84 244 LEU A N 1
ATOM 1796 C CA . LEU A 1 244 ? -14.273 -3.617 -12.992 1 56.84 244 LEU A CA 1
ATOM 1797 C C . LEU A 1 244 ? -12.789 -3.762 -13.297 1 56.84 244 LEU A C 1
ATOM 1799 O O . LEU A 1 244 ? -12.359 -4.766 -13.867 1 56.84 244 LEU A O 1
ATOM 1803 N N . LEU A 1 245 ? -12.266 -2.623 -12.969 1 57.94 245 LEU A N 1
ATOM 1804 C CA . LEU A 1 245 ? -10.844 -2.623 -13.266 1 57.94 245 LEU A CA 1
ATOM 1805 C C . LEU A 1 245 ? -10.055 -3.281 -12.133 1 57.94 245 LEU A C 1
ATOM 1807 O O . LEU A 1 245 ? -10.359 -3.082 -10.961 1 57.94 245 LEU A O 1
ATOM 1811 N N . GLY A 1 246 ? -9.211 -4.117 -12.477 1 61.06 246 GLY A N 1
ATOM 1812 C CA . GLY A 1 246 ? -8.367 -4.84 -11.539 1 61.06 246 GLY A CA 1
ATOM 1813 C C . GLY A 1 246 ? -8.945 -6.18 -11.125 1 61.06 246 GLY A C 1
ATOM 1814 O O . GLY A 1 246 ? -9.938 -6.637 -11.703 1 61.06 246 GLY A O 1
ATOM 1815 N N . ASN A 1 247 ? -8.289 -6.945 -10.344 1 63.44 247 ASN A N 1
ATOM 1816 C CA . ASN A 1 247 ? -8.648 -8.32 -10.016 1 63.44 247 ASN A CA 1
ATOM 1817 C C . ASN A 1 247 ? -9.359 -8.406 -8.672 1 63.44 247 ASN A C 1
ATOM 1819 O O . ASN A 1 247 ? -9.234 -9.406 -7.957 1 63.44 247 ASN A O 1
ATOM 1823 N N . SER A 1 248 ? -10.078 -7.352 -8.367 1 65.44 248 SER A N 1
ATOM 1824 C CA . SER A 1 248 ? -10.852 -7.469 -7.141 1 65.44 248 SER A CA 1
ATOM 1825 C C . SER A 1 248 ? -12.117 -8.289 -7.363 1 65.44 248 SER A C 1
ATOM 1827 O O . SER A 1 248 ? -13.227 -7.754 -7.32 1 65.44 248 SER A O 1
ATOM 1829 N N . ARG A 1 249 ? -11.953 -9.617 -7.422 1 77.12 249 ARG A N 1
ATOM 1830 C CA . ARG A 1 249 ? -13.094 -10.406 -7.871 1 77.12 249 ARG A CA 1
ATOM 1831 C C . ARG A 1 249 ? -13.438 -11.5 -6.863 1 77.12 249 ARG A C 1
ATOM 1833 O O . ARG A 1 249 ? -14.461 -12.172 -7 1 77.12 249 ARG A O 1
ATOM 1840 N N . PHE A 1 250 ? -12.68 -11.57 -5.879 1 87.69 250 PHE A N 1
ATOM 1841 C CA . PHE A 1 250 ? -12.914 -12.703 -4.992 1 87.69 250 PHE A CA 1
ATOM 1842 C C . PHE A 1 250 ? -13.711 -12.273 -3.764 1 87.69 250 PHE A C 1
ATOM 1844 O O . PHE A 1 250 ? -13.391 -11.258 -3.137 1 87.69 250 PHE A O 1
ATOM 1851 N N . TRP A 1 251 ? -14.656 -13.039 -3.514 1 86.5 251 TRP A N 1
ATOM 1852 C CA . TRP A 1 251 ? -15.461 -12.844 -2.311 1 86.5 251 TRP A CA 1
ATOM 1853 C C . TRP A 1 251 ? -14.891 -13.641 -1.141 1 86.5 251 TRP A C 1
ATOM 1855 O O . TRP A 1 251 ? -14.875 -14.875 -1.173 1 86.5 251 TRP A O 1
ATOM 1865 N N . PHE A 1 252 ? -14.477 -12.898 -0.206 1 88.44 252 PHE A N 1
ATOM 1866 C CA . PHE A 1 252 ? -13.945 -13.547 0.991 1 88.44 252 PHE A CA 1
ATOM 1867 C C . PHE A 1 252 ? -15.07 -13.867 1.97 1 88.44 252 PHE A C 1
ATOM 1869 O O . PHE A 1 252 ? -16.047 -13.133 2.062 1 88.44 252 PHE A O 1
ATOM 1876 N N . PRO A 1 253 ? -14.961 -14.953 2.654 1 86.62 253 PRO A N 1
ATOM 1877 C CA . PRO A 1 253 ? -16 -15.32 3.617 1 86.62 253 PRO A CA 1
ATOM 1878 C C . PRO A 1 253 ? -16.047 -14.391 4.828 1 86.62 253 PRO A C 1
ATOM 1880 O O . PRO A 1 253 ? -15.062 -13.703 5.113 1 86.62 253 PRO A O 1
ATOM 1883 N N . GLY A 1 254 ? -17.141 -14.344 5.559 1 77.19 254 GLY A N 1
ATOM 1884 C CA . GLY A 1 254 ? -17.281 -13.578 6.789 1 77.19 254 GLY A CA 1
ATOM 1885 C C . GLY A 1 254 ? -18.047 -12.281 6.602 1 77.19 254 GLY A C 1
ATOM 1886 O O . GLY A 1 254 ? -18.406 -11.625 7.578 1 77.19 254 GLY A O 1
ATOM 1887 N N . SER A 1 255 ? -18.141 -11.781 5.418 1 62.94 255 SER A N 1
ATOM 1888 C CA . SER A 1 255 ? -18.859 -10.539 5.195 1 62.94 255 SER A CA 1
ATOM 1889 C C . SER A 1 255 ? -20.375 -10.766 5.211 1 62.94 255 SER A C 1
ATOM 1891 O O . SER A 1 255 ? -20.844 -11.844 4.828 1 62.94 255 SER A O 1
ATOM 1893 N N . PRO A 1 256 ? -21.031 -9.891 6.145 1 53.94 256 PRO A N 1
ATOM 1894 C CA . PRO A 1 256 ? -22.484 -10.102 6.18 1 53.94 256 PRO A CA 1
ATOM 1895 C C . PRO A 1 256 ? -23.109 -10.117 4.785 1 53.94 256 PRO A C 1
ATOM 1897 O O . PRO A 1 256 ? -22.609 -9.469 3.867 1 53.94 256 PRO A O 1
ATOM 1900 N N . SER A 1 257 ? -23.891 -11.188 4.52 1 45.69 257 SER A N 1
ATOM 1901 C CA . SER A 1 257 ? -24.672 -11.25 3.281 1 45.69 257 SER A CA 1
ATOM 1902 C C . SER A 1 257 ? -25.391 -9.93 3.014 1 45.69 257 SER A C 1
ATOM 1904 O O . SER A 1 257 ? -25.75 -9.219 3.949 1 45.69 257 SER A O 1
ATOM 1906 N N . LEU A 1 258 ? -25.125 -9.258 1.845 1 41.03 258 LEU A N 1
ATOM 1907 C CA . LEU A 1 258 ? -25.797 -8.031 1.414 1 41.03 258 LEU A CA 1
ATOM 1908 C C . LEU A 1 258 ? -27.203 -7.941 2.006 1 41.03 258 LEU A C 1
ATOM 1910 O O . LEU A 1 258 ? -27.766 -6.852 2.096 1 41.03 258 LEU A O 1
ATOM 1914 N N . SER A 1 259 ? -27.922 -9.016 2.08 1 39.88 259 SER A N 1
ATOM 1915 C CA . SER A 1 259 ? -29.344 -8.953 2.363 1 39.88 259 SER A CA 1
ATOM 1916 C C . SER A 1 259 ? -29.609 -8.578 3.82 1 39.88 259 SER A C 1
ATOM 1918 O O . SER A 1 259 ? -30.734 -8.25 4.191 1 39.88 259 SER A O 1
ATOM 1920 N N . GLU A 1 260 ? -28.859 -9 4.633 1 40.69 260 GLU A N 1
ATOM 1921 C CA . GLU A 1 260 ? -29.344 -8.852 6.004 1 40.69 260 GLU A CA 1
ATOM 1922 C C . GLU A 1 260 ? -29.078 -7.441 6.531 1 40.69 260 GLU A C 1
ATOM 1924 O O . GLU A 1 260 ? -28.031 -6.852 6.25 1 40.69 260 GLU A O 1
ATOM 1929 N N . GLU A 1 261 ? -30.141 -6.719 6.848 1 41.22 261 GLU A N 1
ATOM 1930 C CA . GLU A 1 261 ? -30.25 -5.441 7.543 1 41.22 261 GLU A CA 1
ATOM 1931 C C . GLU A 1 261 ? -29.031 -5.199 8.43 1 41.22 261 GLU A C 1
ATOM 1933 O O . GLU A 1 261 ? -28.75 -4.059 8.805 1 41.22 261 GLU A O 1
ATOM 1938 N N . SER A 1 262 ? -28.5 -6.254 8.859 1 38.75 262 SER A N 1
ATOM 1939 C CA . SER A 1 262 ? -27.438 -6.219 9.867 1 38.75 262 SER A CA 1
ATOM 1940 C C . SER A 1 262 ? -26.109 -5.82 9.25 1 38.75 262 SER A C 1
ATOM 1942 O O . SER A 1 262 ? -25.062 -5.938 9.898 1 38.75 262 SER A O 1
ATOM 1944 N N . ALA A 1 263 ? -25.984 -5.691 8.094 1 42.66 263 ALA A N 1
ATOM 1945 C CA . ALA A 1 263 ? -24.812 -5.289 7.328 1 42.66 263 ALA A CA 1
ATOM 1946 C C . ALA A 1 263 ? -24.156 -4.055 7.938 1 42.66 263 ALA A C 1
ATOM 1948 O O . ALA A 1 263 ? -22.922 -3.926 7.918 1 42.66 263 ALA A O 1
ATOM 1949 N N . ILE A 1 264 ? -25.125 -3.107 8.195 1 41 264 ILE A N 1
ATOM 1950 C CA . ILE A 1 264 ? -24.672 -1.865 8.805 1 41 264 ILE A CA 1
ATOM 1951 C C . ILE A 1 264 ? -23.828 -2.182 10.047 1 41 264 ILE A C 1
ATOM 1953 O O . ILE A 1 264 ? -23 -1.375 10.461 1 41 264 ILE A O 1
ATOM 1957 N N . HIS A 1 265 ? -24.203 -3.436 10.664 1 42.31 265 HIS A N 1
ATOM 1958 C CA . HIS A 1 265 ? -23.578 -3.59 11.969 1 42.31 265 HIS A CA 1
ATOM 1959 C C . HIS A 1 265 ? -22.359 -4.496 11.883 1 42.31 265 HIS A C 1
ATOM 1961 O O . HIS A 1 265 ? -21.984 -5.152 12.859 1 42.31 265 HIS A O 1
ATOM 1967 N N . GLN A 1 266 ? -22.078 -4.969 10.711 1 48.06 266 GLN A N 1
ATOM 1968 C CA . GLN A 1 266 ? -20.875 -5.789 10.875 1 48.06 266 GLN A CA 1
ATOM 1969 C C . GLN A 1 266 ? -19.766 -5.012 11.578 1 48.06 266 GLN A C 1
ATOM 1971 O O . GLN A 1 266 ? -19.422 -3.9 11.172 1 48.06 266 GLN A O 1
ATOM 1976 N N . ARG A 1 267 ? -19.562 -5.562 12.773 1 50.69 267 ARG A N 1
ATOM 1977 C CA . ARG A 1 267 ? -18.625 -5.07 13.773 1 50.69 267 ARG A CA 1
ATOM 1978 C C . ARG A 1 267 ? -17.234 -4.855 13.164 1 50.69 267 ARG A C 1
ATOM 1980 O O . ARG A 1 267 ? -16.812 -5.625 12.305 1 50.69 267 ARG A O 1
ATOM 1987 N N . ALA A 1 268 ? -16.609 -3.682 13.273 1 58.25 268 ALA A N 1
ATOM 1988 C CA . ALA A 1 268 ? -15.234 -3.188 13.156 1 58.25 268 ALA A CA 1
ATOM 1989 C C . ALA A 1 268 ? -14.227 -4.242 13.602 1 58.25 268 ALA A C 1
ATOM 1991 O O . ALA A 1 268 ? -14.523 -5.047 14.492 1 58.25 268 ALA A O 1
ATOM 1992 N N . PHE A 1 269 ? -13.297 -4.688 12.688 1 74.31 269 PHE A N 1
ATOM 1993 C CA . PHE A 1 269 ? -12.148 -5.465 13.148 1 74.31 269 PHE A CA 1
ATOM 1994 C C . PHE A 1 269 ? -11.609 -4.906 14.453 1 74.31 269 PHE A C 1
ATOM 1996 O O . PHE A 1 269 ? -11.109 -3.781 14.5 1 74.31 269 PHE A O 1
ATOM 2003 N N . GLY A 1 270 ? -12.047 -5.543 15.625 1 76.88 270 GLY A N 1
ATOM 2004 C CA . GLY A 1 270 ? -11.523 -5.105 16.906 1 76.88 270 GLY A CA 1
ATOM 2005 C C . GLY A 1 270 ? -10.156 -5.672 17.219 1 76.88 270 GLY A C 1
ATOM 2006 O O . GLY A 1 270 ? -9.562 -6.363 16.391 1 76.88 270 GLY A O 1
ATOM 2007 N N . LEU A 1 271 ? -9.594 -5.383 18.312 1 85.25 271 LEU A N 1
ATOM 2008 C CA . LEU A 1 271 ? -8.281 -5.816 18.781 1 85.25 271 LEU A CA 1
ATOM 2009 C C . LEU A 1 271 ? -8.203 -7.336 18.844 1 85.25 271 LEU A C 1
ATOM 2011 O O . LEU A 1 271 ? -7.148 -7.922 18.594 1 85.25 271 LEU A O 1
ATOM 2015 N N . GLN A 1 272 ? -9.289 -7.957 19.188 1 87.69 272 GLN A N 1
ATOM 2016 C CA . GLN A 1 272 ? -9.305 -9.414 19.266 1 87.69 272 GLN A CA 1
ATOM 2017 C C . GLN A 1 272 ? -9.031 -10.047 17.906 1 87.69 272 GLN A C 1
ATOM 2019 O O . GLN A 1 272 ? -8.352 -11.07 17.812 1 87.69 272 GLN A O 1
ATOM 2024 N N . ALA A 1 273 ? -9.586 -9.414 16.922 1 87.06 273 ALA A N 1
ATOM 2025 C CA . ALA A 1 273 ? -9.352 -9.898 15.57 1 87.06 273 ALA A CA 1
ATOM 2026 C C . ALA A 1 273 ? -7.883 -9.758 15.18 1 87.06 273 ALA A C 1
ATOM 2028 O O . ALA A 1 273 ? -7.316 -10.648 14.547 1 87.06 273 ALA A O 1
ATOM 2029 N N . VAL A 1 274 ? -7.305 -8.695 15.594 1 89.12 274 VAL A N 1
ATOM 2030 C CA . VAL A 1 274 ? -5.898 -8.453 15.297 1 89.12 274 VAL A CA 1
ATOM 2031 C C . VAL A 1 274 ? -5.031 -9.484 16.016 1 89.12 274 VAL A C 1
ATOM 2033 O O . VAL A 1 274 ? -4.035 -9.961 15.461 1 89.12 274 VAL A O 1
ATOM 2036 N N . LEU A 1 275 ? -5.375 -9.891 17.172 1 91.5 275 LEU A N 1
ATOM 2037 C CA . LEU A 1 275 ? -4.617 -10.859 17.953 1 91.5 275 LEU A CA 1
ATOM 2038 C C . LEU A 1 275 ? -4.832 -12.273 17.438 1 91.5 275 LEU A C 1
ATOM 2040 O O . LEU A 1 275 ? -3.998 -13.156 17.656 1 91.5 275 LEU A O 1
ATOM 2044 N N . PHE A 1 276 ? -5.91 -12.484 16.719 1 95.56 276 PHE A N 1
ATOM 2045 C CA . PHE A 1 276 ? -6.223 -13.773 16.125 1 95.56 276 PHE A CA 1
ATOM 2046 C C . PHE A 1 276 ? -5.492 -13.93 14.789 1 95.56 276 PHE A C 1
ATOM 2048 O O . PHE A 1 276 ? -5.164 -15.055 14.383 1 95.56 276 PHE A O 1
ATOM 2055 N N . ALA A 1 277 ? -5.195 -12.844 14.133 1 96 277 ALA A N 1
ATOM 2056 C CA . ALA A 1 277 ? -4.645 -12.844 12.781 1 96 277 ALA A CA 1
ATOM 2057 C C . ALA A 1 277 ? -3.332 -13.617 12.719 1 96 277 ALA A C 1
ATOM 2059 O O . ALA A 1 277 ? -3.094 -14.375 11.781 1 96 277 ALA A O 1
ATOM 2060 N N . PRO A 1 278 ? -2.457 -13.5 13.734 1 97.56 278 PRO A N 1
ATOM 2061 C CA . PRO A 1 278 ? -1.213 -14.273 13.695 1 97.56 278 PRO A CA 1
ATOM 2062 C C . PRO A 1 278 ? -1.451 -15.781 13.742 1 97.56 278 PRO A C 1
ATOM 2064 O O . PRO A 1 278 ? -0.719 -16.547 13.109 1 97.56 278 PRO A O 1
ATOM 2067 N N . CYS A 1 279 ? -2.377 -16.188 14.438 1 97.5 279 CYS A N 1
ATOM 2068 C CA . CYS A 1 279 ? -2.695 -17.609 14.5 1 97.5 279 CYS A CA 1
ATOM 2069 C C . CYS A 1 279 ? -3.15 -18.125 13.141 1 97.5 279 CYS A C 1
ATOM 2071 O O . CYS A 1 279 ? -2.678 -19.172 12.68 1 97.5 279 CYS A O 1
ATOM 2073 N N . ALA A 1 280 ? -4.059 -17.406 12.547 1 98 280 ALA A N 1
ATOM 2074 C CA . ALA A 1 280 ? -4.52 -17.75 11.211 1 98 280 ALA A CA 1
ATOM 2075 C C . ALA A 1 280 ? -3.375 -17.688 10.203 1 98 280 ALA A C 1
ATOM 2077 O O . ALA A 1 280 ? -3.275 -18.531 9.312 1 98 280 ALA A O 1
ATOM 2078 N N . GLY A 1 281 ? -2.559 -16.625 10.32 1 98.56 281 GLY A N 1
ATOM 2079 C CA . GLY A 1 281 ? -1.401 -16.484 9.445 1 98.56 281 GLY A CA 1
ATOM 2080 C C . GLY A 1 281 ? -0.427 -17.641 9.57 1 98.56 281 GLY A C 1
ATOM 2081 O O . GLY A 1 281 ? 0.152 -18.078 8.57 1 98.56 281 GLY A O 1
ATOM 2082 N N . MET A 1 282 ? -0.262 -18.188 10.734 1 97.75 282 MET A N 1
ATOM 2083 C CA . MET A 1 282 ? 0.642 -19.312 10.961 1 97.75 282 MET A CA 1
ATOM 2084 C C . MET A 1 282 ? 0.162 -20.547 10.219 1 97.75 282 MET A C 1
ATOM 2086 O O . MET A 1 282 ? 0.973 -21.359 9.75 1 97.75 282 MET A O 1
ATOM 2090 N N . VAL A 1 283 ? -1.096 -20.656 10.07 1 98.19 283 VAL A N 1
ATOM 2091 C CA . VAL A 1 283 ? -1.647 -21.781 9.312 1 98.19 283 VAL A CA 1
ATOM 2092 C C . VAL A 1 283 ? -1.178 -21.703 7.863 1 98.19 283 VAL A C 1
ATOM 2094 O O . VAL A 1 283 ? -0.708 -22.703 7.305 1 98.19 283 VAL A O 1
ATOM 2097 N N . GLY A 1 284 ? -1.321 -20.531 7.324 1 98.25 284 GLY A N 1
ATOM 2098 C CA . GLY A 1 284 ? -0.857 -20.328 5.961 1 98.25 284 GLY A CA 1
ATOM 2099 C C . GLY A 1 284 ? 0.649 -20.438 5.82 1 98.25 284 GLY A C 1
ATOM 2100 O O . GLY A 1 284 ? 1.146 -21.078 4.891 1 98.25 284 GLY A O 1
ATOM 2101 N N . GLY A 1 285 ? 1.362 -19.781 6.758 1 97.56 285 GLY A N 1
ATOM 2102 C CA . GLY A 1 285 ? 2.814 -19.859 6.742 1 97.56 285 GLY A CA 1
ATOM 2103 C C . GLY A 1 285 ? 3.338 -21.281 6.848 1 97.56 285 GLY A C 1
ATOM 2104 O O . GLY A 1 285 ? 4.258 -21.672 6.121 1 97.56 285 GLY A O 1
ATOM 2105 N N . CYS A 1 286 ? 2.785 -22.062 7.668 1 97 286 CYS A N 1
ATOM 2106 C CA . CYS A 1 286 ? 3.201 -23.453 7.852 1 97 286 CYS A CA 1
ATOM 2107 C C . CYS A 1 286 ? 2.889 -24.281 6.609 1 97 286 CYS A C 1
ATOM 2109 O O . CYS A 1 286 ? 3.666 -25.156 6.234 1 97 286 CYS A O 1
ATOM 2111 N N . ALA A 1 287 ? 1.758 -24 6.027 1 98.06 287 ALA A N 1
ATOM 2112 C CA . ALA A 1 287 ? 1.419 -24.688 4.781 1 98.06 287 ALA A CA 1
ATOM 2113 C C . ALA A 1 287 ? 2.451 -24.391 3.695 1 98.06 287 ALA A C 1
ATOM 2115 O O . ALA A 1 287 ? 2.834 -25.297 2.938 1 98.06 287 ALA A O 1
ATOM 2116 N N . ALA A 1 288 ? 2.834 -23.141 3.602 1 97.56 288 ALA A N 1
ATOM 2117 C CA . ALA A 1 288 ? 3.852 -22.766 2.623 1 97.56 288 ALA A CA 1
ATOM 2118 C C . ALA A 1 288 ? 5.176 -23.469 2.918 1 97.56 288 ALA A C 1
ATOM 2120 O O . ALA A 1 288 ? 5.852 -23.953 2.002 1 97.56 288 ALA A O 1
ATOM 2121 N N . HIS A 1 289 ? 5.574 -23.547 4.191 1 96.88 289 HIS A N 1
ATOM 2122 C CA . HIS A 1 289 ? 6.805 -24.234 4.574 1 96.88 289 HIS A CA 1
ATOM 2123 C C . HIS A 1 289 ? 6.73 -25.719 4.238 1 96.88 289 HIS A C 1
ATOM 2125 O O . HIS A 1 289 ? 7.719 -26.312 3.793 1 96.88 289 HIS A O 1
ATOM 2131 N N . LEU A 1 290 ? 5.625 -26.266 4.492 1 97.06 290 LEU A N 1
ATOM 2132 C CA . LEU A 1 290 ? 5.422 -27.672 4.152 1 97.06 290 LEU A CA 1
ATOM 2133 C C . LEU A 1 290 ? 5.559 -27.891 2.648 1 97.06 290 LEU A C 1
ATOM 2135 O O . LEU A 1 290 ? 6.18 -28.859 2.211 1 97.06 290 LEU A O 1
ATOM 2139 N N . LEU A 1 291 ? 4.945 -27.047 1.931 1 97.62 291 LEU A N 1
ATOM 2140 C CA . LEU A 1 291 ? 5.039 -27.141 0.478 1 97.62 291 LEU A CA 1
ATOM 2141 C C . LEU A 1 291 ? 6.496 -27.062 0.023 1 97.62 291 LEU A C 1
ATOM 2143 O O . LEU A 1 291 ? 6.934 -27.875 -0.799 1 97.62 291 LEU A O 1
ATOM 2147 N N . ILE A 1 292 ? 7.223 -26.109 0.544 1 96.38 292 ILE A N 1
ATOM 2148 C CA . ILE A 1 292 ? 8.625 -25.953 0.191 1 96.38 292 ILE A CA 1
ATOM 2149 C C . ILE A 1 292 ? 9.391 -27.234 0.543 1 96.38 292 ILE A C 1
ATOM 2151 O O . ILE A 1 292 ? 10.188 -27.734 -0.257 1 96.38 292 ILE A O 1
ATOM 2155 N N . GLY A 1 293 ? 9.148 -27.75 1.712 1 95.81 293 GLY A N 1
ATOM 2156 C CA . GLY A 1 293 ? 9.789 -29 2.131 1 95.81 293 GLY A CA 1
ATOM 2157 C C . GLY A 1 293 ? 9.477 -30.172 1.22 1 95.81 293 GLY A C 1
ATOM 2158 O O . GLY A 1 293 ? 10.359 -30.953 0.889 1 95.81 293 GLY A O 1
ATOM 2159 N N . CYS A 1 294 ? 8.273 -30.25 0.79 1 96.69 294 CYS A N 1
ATOM 2160 C CA . CYS A 1 294 ? 7.852 -31.328 -0.1 1 96.69 294 CYS A CA 1
ATOM 2161 C C . CYS A 1 294 ? 8.531 -31.203 -1.461 1 96.69 294 CYS A C 1
ATOM 2163 O O . CYS A 1 294 ? 8.992 -32.188 -2.02 1 96.69 294 CYS A O 1
ATOM 2165 N N . ILE A 1 295 ? 8.508 -30.031 -1.96 1 95.06 295 ILE A N 1
ATOM 2166 C CA . ILE A 1 295 ? 9.141 -29.797 -3.254 1 95.06 295 ILE A CA 1
ATOM 2167 C C . ILE A 1 295 ? 10.609 -30.203 -3.189 1 95.06 295 ILE A C 1
ATOM 2169 O O . ILE A 1 295 ? 11.102 -30.922 -4.059 1 95.06 295 ILE A O 1
ATOM 2173 N N . LYS A 1 296 ? 11.312 -29.812 -2.162 1 93 296 LYS A N 1
ATOM 2174 C CA . LYS A 1 296 ? 12.734 -30.094 -2.012 1 93 296 LYS A CA 1
ATOM 2175 C C . LYS A 1 296 ? 12.977 -31.594 -1.839 1 93 296 LYS A C 1
ATOM 2177 O O . LYS A 1 296 ? 13.906 -32.156 -2.428 1 93 296 LYS A O 1
ATOM 2182 N N . ALA A 1 297 ? 12.18 -32.219 -1.049 1 94.06 297 ALA A N 1
ATOM 2183 C CA . ALA A 1 297 ? 12.312 -33.656 -0.822 1 94.06 297 ALA A CA 1
ATOM 2184 C C . ALA A 1 297 ? 12.086 -34.438 -2.113 1 94.06 297 ALA A C 1
ATOM 2186 O O . ALA A 1 297 ? 12.828 -35.375 -2.412 1 94.06 297 ALA A O 1
ATOM 2187 N N . LEU A 1 298 ? 11.117 -34.031 -2.828 1 94.44 298 LEU A N 1
ATOM 2188 C CA . LEU A 1 298 ? 10.797 -34.75 -4.062 1 94.44 298 LEU A CA 1
ATOM 2189 C C . LEU A 1 298 ? 11.859 -34.5 -5.129 1 94.44 298 LEU A C 1
ATOM 2191 O O . LEU A 1 298 ? 12.125 -35.344 -5.961 1 94.44 298 LEU A O 1
ATOM 2195 N N . HIS A 1 299 ? 12.375 -33.312 -5.125 1 90.44 299 HIS A N 1
ATOM 2196 C CA . HIS A 1 299 ? 13.461 -33 -6.047 1 90.44 299 HIS A CA 1
ATOM 2197 C C . HIS A 1 299 ? 14.617 -34 -5.859 1 90.44 299 HIS A C 1
ATOM 2199 O O . HIS A 1 299 ? 15.195 -34.469 -6.84 1 90.44 299 HIS A O 1
ATOM 2205 N N . ILE A 1 300 ? 14.945 -34.312 -4.68 1 89.5 300 ILE A N 1
ATOM 2206 C CA . ILE A 1 300 ? 16.031 -35.25 -4.359 1 89.5 300 ILE A CA 1
ATOM 2207 C C . ILE A 1 300 ? 15.68 -36.656 -4.852 1 89.5 300 ILE A C 1
ATOM 2209 O O . ILE A 1 300 ? 16.516 -37.312 -5.469 1 89.5 300 ILE A O 1
ATOM 2213 N N . VAL A 1 301 ? 14.492 -37 -4.684 1 90.31 301 VAL A N 1
ATOM 2214 C CA . VAL A 1 301 ? 14.039 -38.344 -5.035 1 90.31 301 VAL A CA 1
ATOM 2215 C C . VAL A 1 301 ? 14.008 -38.5 -6.555 1 90.31 301 VAL A C 1
ATOM 2217 O O . VAL A 1 301 ? 14.477 -39.5 -7.094 1 90.31 301 VAL A O 1
ATOM 2220 N N . LEU A 1 302 ? 13.477 -37.5 -7.211 1 88.12 302 LEU A N 1
ATOM 2221 C CA . LEU A 1 302 ? 13.297 -37.594 -8.656 1 88.12 302 LEU A CA 1
ATOM 2222 C C . LEU A 1 302 ? 14.633 -37.438 -9.375 1 88.12 302 LEU A C 1
ATOM 2224 O O . LEU A 1 302 ? 14.836 -38.031 -10.445 1 88.12 302 LEU A O 1
ATOM 2228 N N . HIS A 1 303 ? 15.508 -36.688 -8.844 1 82.38 303 HIS A N 1
ATOM 2229 C CA . HIS A 1 303 ? 16.844 -36.594 -9.414 1 82.38 303 HIS A CA 1
ATOM 2230 C C . HIS A 1 303 ? 17.594 -37.938 -9.328 1 82.38 303 HIS A C 1
ATOM 2232 O O . HIS A 1 303 ? 18.328 -38.281 -10.242 1 82.38 303 HIS A O 1
ATOM 2238 N N . ARG A 1 304 ? 17.406 -38.625 -8.281 1 81.69 304 ARG A N 1
ATOM 2239 C CA . ARG A 1 304 ? 18 -39.938 -8.117 1 81.69 304 ARG A CA 1
ATOM 2240 C C . ARG A 1 304 ? 17.438 -40.938 -9.117 1 81.69 304 ARG A C 1
ATOM 2242 O O . ARG A 1 304 ? 18.141 -41.812 -9.609 1 81.69 304 ARG A O 1
ATOM 2249 N N . PHE A 1 305 ? 16.203 -40.688 -9.367 1 80.56 305 PHE A N 1
ATOM 2250 C CA . PHE A 1 305 ? 15.516 -41.562 -10.312 1 80.56 305 PHE A CA 1
ATOM 2251 C C . PHE A 1 305 ? 16.016 -41.344 -11.734 1 80.56 305 PHE A C 1
ATOM 2253 O O . PHE A 1 305 ? 16.156 -42.281 -12.516 1 80.56 305 PHE A O 1
ATOM 2260 N N . LEU A 1 306 ? 16.188 -40.125 -12.219 1 78.69 306 LEU A N 1
ATOM 2261 C CA . LEU A 1 306 ? 16.625 -39.781 -13.57 1 78.69 306 LEU A CA 1
ATOM 2262 C C . LEU A 1 306 ? 18.094 -40.156 -13.773 1 78.69 306 LEU A C 1
ATOM 2264 O O . LEU A 1 306 ? 18.5 -40.531 -14.867 1 78.69 306 LEU A O 1
ATOM 2268 N N . GLY A 1 307 ? 18.953 -40.344 -12.75 1 65.06 307 GLY A N 1
ATOM 2269 C CA . GLY A 1 307 ? 20.328 -40.844 -12.75 1 65.06 307 GLY A CA 1
ATOM 2270 C C . GLY A 1 307 ? 21.156 -40.312 -13.883 1 65.06 307 GLY A C 1
ATOM 2271 O O . GLY A 1 307 ? 20.672 -39.531 -14.695 1 65.06 307 GLY A O 1
ATOM 2272 N N . PRO A 1 308 ? 22.438 -40.562 -13.867 1 66.44 308 PRO A N 1
ATOM 2273 C CA . PRO A 1 308 ? 23.359 -40.188 -14.93 1 66.44 308 PRO A CA 1
ATOM 2274 C C . PRO A 1 308 ? 23.156 -40.969 -16.219 1 66.44 308 PRO A C 1
ATOM 2276 O O . PRO A 1 308 ? 23.094 -42.219 -16.188 1 66.44 308 PRO A O 1
ATOM 2279 N N . GLN A 1 309 ? 22.453 -40.438 -17.109 1 67.06 309 GLN A N 1
ATOM 2280 C CA . GLN A 1 309 ? 22.188 -41.156 -18.344 1 67.06 309 GLN A CA 1
ATOM 2281 C C . GLN A 1 309 ? 22.656 -40.375 -19.562 1 67.06 309 GLN A C 1
ATOM 2283 O O . GLN A 1 309 ? 23.047 -39.219 -19.453 1 67.06 309 GLN A O 1
ATOM 2288 N N . THR A 1 310 ? 22.719 -41.031 -20.625 1 71.81 310 THR A N 1
ATOM 2289 C CA . THR A 1 310 ? 22.984 -40.375 -21.906 1 71.81 310 THR A CA 1
ATOM 2290 C C . THR A 1 310 ? 21.906 -39.344 -22.219 1 71.81 310 THR A C 1
ATOM 2292 O O . THR A 1 310 ? 20.812 -39.375 -21.641 1 71.81 310 THR A O 1
ATOM 2295 N N . ARG A 1 311 ? 22.219 -38.406 -22.953 1 72.12 311 ARG A N 1
ATOM 2296 C CA . ARG A 1 311 ? 21.328 -37.312 -23.297 1 72.12 311 ARG A CA 1
ATOM 2297 C C . ARG A 1 311 ? 19.984 -37.812 -23.797 1 72.12 311 ARG A C 1
ATOM 2299 O O . ARG A 1 311 ? 18.938 -37.281 -23.422 1 72.12 311 ARG A O 1
ATOM 2306 N N . GLY A 1 312 ? 20.047 -38.75 -24.688 1 75.06 312 GLY A N 1
ATOM 2307 C CA . GLY A 1 312 ? 18.812 -39.312 -25.25 1 75.06 312 GLY A CA 1
ATOM 2308 C C . GLY A 1 312 ? 17.984 -40.062 -24.234 1 75.06 312 GLY A C 1
ATOM 2309 O O . GLY A 1 312 ? 16.75 -39.906 -24.203 1 75.06 312 GLY A O 1
ATOM 2310 N N . GLN A 1 313 ? 18.609 -40.844 -23.484 1 79.44 313 GLN A N 1
ATOM 2311 C CA . GLN A 1 313 ? 17.922 -41.594 -22.438 1 79.44 313 GLN A CA 1
ATOM 2312 C C . GLN A 1 313 ? 17.312 -40.656 -21.391 1 79.44 313 GLN A C 1
ATOM 2314 O O . GLN A 1 313 ? 16.219 -40.906 -20.891 1 79.44 313 GLN A O 1
ATOM 2319 N N . LEU A 1 314 ? 18.031 -39.656 -21.234 1 81.19 314 LEU A N 1
ATOM 2320 C CA . LEU A 1 314 ? 17.531 -38.656 -20.281 1 81.19 314 LEU A CA 1
ATOM 2321 C C . LEU A 1 314 ? 16.266 -38 -20.812 1 81.19 314 LEU A C 1
ATOM 2323 O O . LEU A 1 314 ? 15.336 -37.719 -20.047 1 81.19 314 LEU A O 1
ATOM 2327 N N . ALA A 1 315 ? 16.219 -37.781 -22.078 1 85.06 315 ALA A N 1
ATOM 2328 C CA . ALA A 1 315 ? 15.055 -37.156 -22.688 1 85.06 315 ALA A CA 1
ATOM 2329 C C . ALA A 1 315 ? 13.828 -38.062 -22.578 1 85.06 315 ALA A C 1
ATOM 2331 O O . ALA A 1 315 ? 12.734 -37.594 -22.266 1 85.06 315 ALA A O 1
ATOM 2332 N N . ALA A 1 316 ? 14.055 -39.281 -22.844 1 88.81 316 ALA A N 1
ATOM 2333 C CA . ALA A 1 316 ? 12.953 -40.219 -22.781 1 88.81 316 ALA A CA 1
ATOM 2334 C C . ALA A 1 316 ? 12.461 -40.406 -21.359 1 88.81 316 ALA A C 1
ATOM 2336 O O . ALA A 1 316 ? 11.258 -40.5 -21.109 1 88.81 316 ALA A O 1
ATOM 2337 N N . ARG A 1 317 ? 13.344 -40.438 -20.469 1 89.25 317 ARG A N 1
ATOM 2338 C CA . ARG A 1 317 ? 12.977 -40.625 -19.078 1 89.25 317 ARG A CA 1
ATOM 2339 C C . ARG A 1 317 ? 12.258 -39.406 -18.531 1 89.25 317 ARG A C 1
ATOM 2341 O O . ARG A 1 317 ? 11.328 -39.531 -17.734 1 89.25 317 ARG A O 1
ATOM 2348 N N . ARG A 1 318 ? 12.742 -38.312 -18.984 1 90.88 318 ARG A N 1
ATOM 2349 C CA . ARG A 1 318 ? 12.086 -37.062 -18.578 1 90.88 318 ARG A CA 1
ATOM 2350 C C . ARG A 1 318 ? 10.672 -37 -19.125 1 90.88 318 ARG A C 1
ATOM 2352 O O . ARG A 1 318 ? 9.742 -36.594 -18.422 1 90.88 318 ARG A O 1
ATOM 2359 N N . ALA A 1 319 ? 10.562 -37.312 -20.344 1 93.94 319 ALA A N 1
ATOM 2360 C CA . ALA A 1 319 ? 9.234 -37.344 -20.969 1 93.94 319 ALA A CA 1
ATOM 2361 C C . ALA A 1 319 ? 8.305 -38.312 -20.25 1 93.94 319 ALA A C 1
ATOM 2363 O O . ALA A 1 319 ? 7.129 -38 -20.031 1 93.94 319 ALA A O 1
ATOM 2364 N N . ALA A 1 320 ? 8.82 -39.438 -19.922 1 94.62 320 ALA A N 1
ATOM 2365 C CA . ALA A 1 320 ? 8.023 -40.438 -19.219 1 94.62 320 ALA A CA 1
ATOM 2366 C C . ALA A 1 320 ? 7.637 -39.969 -17.828 1 94.62 320 ALA A C 1
ATOM 2368 O O . ALA A 1 320 ? 6.516 -40.188 -17.359 1 94.62 320 ALA A O 1
ATOM 2369 N N . LEU A 1 321 ? 8.578 -39.375 -17.188 1 94.88 321 LEU A N 1
ATOM 2370 C CA . LEU A 1 321 ? 8.32 -38.875 -15.852 1 94.88 321 LEU A CA 1
ATOM 2371 C C . LEU A 1 321 ? 7.223 -37.812 -15.883 1 94.88 321 LEU A C 1
ATOM 2373 O O . LEU A 1 321 ? 6.273 -37.844 -15.102 1 94.88 321 LEU A O 1
ATOM 2377 N N . LEU A 1 322 ? 7.379 -36.875 -16.781 1 96.81 322 LEU A N 1
ATOM 2378 C CA . LEU A 1 322 ? 6.402 -35.781 -16.859 1 96.81 322 LEU A CA 1
ATOM 2379 C C . LEU A 1 322 ? 5.055 -36.312 -17.359 1 96.81 322 LEU A C 1
ATOM 2381 O O . LEU A 1 322 ? 4.008 -35.812 -16.938 1 96.81 322 LEU A O 1
ATOM 2385 N N . ALA A 1 323 ? 5.09 -37.312 -18.172 1 97.88 323 ALA A N 1
ATOM 2386 C CA . ALA A 1 323 ? 3.842 -37.969 -18.562 1 97.88 323 ALA A CA 1
ATOM 2387 C C . ALA A 1 323 ? 3.135 -38.562 -17.359 1 97.88 323 ALA A C 1
ATOM 2389 O O . ALA A 1 323 ? 1.922 -38.406 -17.203 1 97.88 323 ALA A O 1
ATOM 2390 N N . THR A 1 324 ? 3.883 -39.25 -16.562 1 97.5 324 THR A N 1
ATOM 2391 C CA . THR A 1 324 ? 3.32 -39.906 -15.391 1 97.5 324 THR A CA 1
ATOM 2392 C C . THR A 1 324 ? 2.791 -38.875 -14.398 1 97.5 324 THR A C 1
ATOM 2394 O O . THR A 1 324 ? 1.678 -39 -13.891 1 97.5 324 THR A O 1
ATOM 2397 N N . VAL A 1 325 ? 3.615 -37.844 -14.141 1 97.88 325 VAL A N 1
ATOM 2398 C CA . VAL A 1 325 ? 3.211 -36.812 -13.203 1 97.88 325 VAL A CA 1
ATOM 2399 C C . VAL A 1 325 ? 1.98 -36.094 -13.734 1 97.88 325 VAL A C 1
ATOM 2401 O O . VAL A 1 325 ? 1.066 -35.75 -12.977 1 97.88 325 VAL A O 1
ATOM 2404 N N . GLY A 1 326 ? 2.002 -35.781 -15.039 1 98.31 326 GLY A N 1
ATOM 2405 C CA . GLY A 1 326 ? 0.83 -35.188 -15.641 1 98.31 326 GLY A CA 1
ATOM 2406 C C . GLY A 1 326 ? -0.427 -36 -15.492 1 98.31 326 GLY A C 1
ATOM 2407 O O . GLY A 1 326 ? -1.501 -35.469 -15.203 1 98.31 326 GLY A O 1
ATOM 2408 N N . ALA A 1 327 ? -0.299 -37.312 -15.68 1 98.31 327 ALA A N 1
ATOM 2409 C CA . ALA A 1 327 ? -1.428 -38.219 -15.539 1 98.31 327 ALA A CA 1
ATOM 2410 C C . ALA A 1 327 ? -1.898 -38.281 -14.094 1 98.31 327 ALA A C 1
ATOM 2412 O O . ALA A 1 327 ? -3.102 -38.281 -13.82 1 98.31 327 ALA A O 1
ATOM 2413 N N . VAL A 1 328 ? -0.991 -38.375 -13.203 1 98.12 328 VAL A N 1
ATOM 2414 C CA . VAL A 1 328 ? -1.318 -38.469 -11.789 1 98.12 328 VAL A CA 1
ATOM 2415 C C . VAL A 1 328 ? -1.99 -37.188 -11.336 1 98.12 328 VAL A C 1
ATOM 2417 O O . VAL A 1 328 ? -2.975 -37.219 -10.594 1 98.12 328 VAL A O 1
ATOM 2420 N N . ASN A 1 329 ? -1.388 -36.062 -11.75 1 98.12 329 ASN A N 1
ATOM 2421 C CA . ASN A 1 329 ? -1.971 -34.75 -11.438 1 98.12 329 ASN A CA 1
ATOM 2422 C C . ASN A 1 329 ? -3.424 -34.656 -11.898 1 98.12 329 ASN A C 1
ATOM 2424 O O . ASN A 1 329 ? -4.297 -34.25 -11.133 1 98.12 329 ASN A O 1
ATOM 2428 N N . ALA A 1 330 ? -3.707 -35.031 -13.078 1 96.75 330 ALA A N 1
ATOM 2429 C CA . ALA A 1 330 ? -5.055 -34.969 -13.641 1 96.75 330 ALA A CA 1
ATOM 2430 C C . ALA A 1 330 ? -5.984 -35.969 -12.961 1 96.75 330 ALA A C 1
ATOM 2432 O O . ALA A 1 330 ? -7.176 -35.719 -12.789 1 96.75 330 ALA A O 1
ATOM 2433 N N . ALA A 1 331 ? -5.48 -37.125 -12.586 1 95.38 331 ALA A N 1
ATOM 2434 C CA . ALA A 1 331 ? -6.277 -38.125 -11.867 1 95.38 331 ALA A CA 1
ATOM 2435 C C . ALA A 1 331 ? -6.695 -37.594 -10.492 1 95.38 331 ALA A C 1
ATOM 2437 O O . ALA A 1 331 ? -7.832 -37.812 -10.062 1 95.38 331 ALA A O 1
ATOM 2438 N N . LEU A 1 332 ? -5.754 -36.969 -9.844 1 96.44 332 LEU A N 1
ATOM 2439 C CA . LEU A 1 332 ? -6.09 -36.344 -8.57 1 96.44 332 LEU A CA 1
ATOM 2440 C C . LEU A 1 332 ? -7.125 -35.25 -8.758 1 96.44 332 LEU A C 1
ATOM 2442 O O . LEU A 1 332 ? -7.961 -35.031 -7.887 1 96.44 332 LEU A O 1
ATOM 2446 N N . GLY A 1 333 ? -7.047 -34.625 -9.922 1 94.69 333 GLY A N 1
ATOM 2447 C CA . GLY A 1 333 ? -8.023 -33.594 -10.273 1 94.69 333 GLY A CA 1
ATOM 2448 C C . GLY A 1 333 ? -9.43 -34.156 -10.445 1 94.69 333 GLY A C 1
ATOM 2449 O O . GLY A 1 333 ? -10.406 -33.406 -10.352 1 94.69 333 GLY A O 1
ATOM 2450 N N . LEU A 1 334 ? -9.539 -35.438 -10.688 1 92.69 334 LEU A N 1
ATOM 2451 C CA . LEU A 1 334 ? -10.852 -36.094 -10.766 1 92.69 334 LEU A CA 1
ATOM 2452 C C . LEU A 1 334 ? -11.469 -36.219 -9.383 1 92.69 334 LEU A C 1
ATOM 2454 O O . LEU A 1 334 ? -12.688 -36.156 -9.234 1 92.69 334 LEU A O 1
ATOM 2458 N N . VAL A 1 335 ? -10.617 -36.406 -8.383 1 93.94 335 VAL A N 1
ATOM 2459 C CA . VAL A 1 335 ? -11.094 -36.562 -7.012 1 93.94 335 VAL A CA 1
ATOM 2460 C C . VAL A 1 335 ? -11.469 -35.188 -6.453 1 93.94 335 VAL A C 1
ATOM 2462 O O . VAL A 1 335 ? -12.516 -35.031 -5.824 1 93.94 335 VAL A O 1
ATOM 2465 N N . TYR A 1 336 ? -10.625 -34.25 -6.648 1 94.75 336 TYR A N 1
ATOM 2466 C CA . TYR A 1 336 ? -10.859 -32.844 -6.316 1 94.75 336 TYR A CA 1
ATOM 2467 C C . TYR A 1 336 ? -10.773 -31.953 -7.559 1 94.75 336 TYR A C 1
ATOM 2469 O O . TYR A 1 336 ? -9.719 -31.406 -7.867 1 94.75 336 TYR A O 1
ATOM 2477 N N . PRO A 1 337 ? -11.852 -31.719 -8.203 1 91.94 337 PRO A N 1
ATOM 2478 C CA . PRO A 1 337 ? -11.812 -30.984 -9.469 1 91.94 337 PRO A CA 1
ATOM 2479 C C . PRO A 1 337 ? -11.234 -29.578 -9.32 1 91.94 337 PRO A C 1
ATOM 2481 O O . PRO A 1 337 ? -10.578 -29.078 -10.234 1 91.94 337 PRO A O 1
ATOM 2484 N N . SER A 1 338 ? -11.398 -28.969 -8.164 1 93.56 338 SER A N 1
ATOM 2485 C CA . SER A 1 338 ? -10.945 -27.594 -7.949 1 93.56 338 SER A CA 1
ATOM 2486 C C . SER A 1 338 ? -9.438 -27.531 -7.734 1 93.56 338 SER A C 1
ATOM 2488 O O . SER A 1 338 ? -8.844 -26.453 -7.723 1 93.56 338 SER A O 1
ATOM 2490 N N . ALA A 1 339 ? -8.781 -28.625 -7.652 1 96.44 339 ALA A N 1
ATOM 2491 C CA . ALA A 1 339 ? -7.34 -28.656 -7.414 1 96.44 339 ALA A CA 1
ATOM 2492 C C . ALA A 1 339 ? -6.566 -28.578 -8.727 1 96.44 339 ALA A C 1
ATOM 2494 O O . ALA A 1 339 ? -5.355 -28.328 -8.727 1 96.44 339 ALA A O 1
ATOM 2495 N N . LEU A 1 340 ? -7.25 -28.797 -9.836 1 95.12 340 LEU A N 1
ATOM 2496 C CA . LEU A 1 340 ? -6.59 -28.75 -11.141 1 95.12 340 LEU A CA 1
ATOM 2497 C C . LEU A 1 340 ? -6.156 -27.328 -11.484 1 95.12 340 LEU A C 1
ATOM 2499 O O . LEU A 1 340 ? -6.691 -26.359 -10.938 1 95.12 340 LEU A O 1
ATOM 2503 N N . PHE A 1 341 ? -5.133 -27.156 -12.305 1 96.19 341 PHE A N 1
ATOM 2504 C CA . PHE A 1 341 ? -4.609 -25.891 -12.805 1 96.19 341 PHE A CA 1
ATOM 2505 C C . PHE A 1 341 ? -3.93 -25.109 -11.688 1 96.19 341 PHE A C 1
ATOM 2507 O O . PHE A 1 341 ? -3.535 -25.672 -10.672 1 96.19 341 PHE A O 1
ATOM 2514 N N . TRP A 1 342 ? -3.637 -23.828 -11.922 1 95.69 342 TRP A N 1
ATOM 2515 C CA . TRP A 1 342 ? -2.785 -23.094 -10.992 1 95.69 342 TRP A CA 1
ATOM 2516 C C . TRP A 1 342 ? -3.615 -22.438 -9.898 1 95.69 342 TRP A C 1
ATOM 2518 O O . TRP A 1 342 ? -3.066 -21.844 -8.969 1 95.69 342 TRP A O 1
ATOM 2528 N N . GLY A 1 343 ? -4.852 -22.5 -9.883 1 94.06 343 GLY A N 1
ATOM 2529 C CA . GLY A 1 343 ? -5.66 -22.156 -8.719 1 94.06 343 GLY A CA 1
ATOM 2530 C C . GLY A 1 343 ? -6.25 -20.766 -8.781 1 94.06 343 GLY A C 1
ATOM 2531 O O . GLY A 1 343 ? -7.02 -20.375 -7.902 1 94.06 343 GLY A O 1
ATOM 2532 N N . GLU A 1 344 ? -6.051 -19.984 -9.773 1 91.5 344 GLU A N 1
ATOM 2533 C CA . GLU A 1 344 ? -6.582 -18.625 -9.844 1 91.5 344 GLU A CA 1
ATOM 2534 C C . GLU A 1 344 ? -8.102 -18.625 -9.984 1 91.5 344 GLU A C 1
ATOM 2536 O O . GLU A 1 344 ? -8.805 -17.984 -9.211 1 91.5 344 GLU A O 1
ATOM 2541 N N . GLU A 1 345 ? -8.609 -19.391 -10.914 1 88.75 345 GLU A N 1
ATOM 2542 C CA . GLU A 1 345 ? -10.047 -19.453 -11.133 1 88.75 345 GLU A CA 1
ATOM 2543 C C . GLU A 1 345 ? -10.734 -20.266 -10.039 1 88.75 345 GLU A C 1
ATOM 2545 O O . GLU A 1 345 ? -11.906 -20.031 -9.727 1 88.75 345 GLU A O 1
ATOM 2550 N N . GLN A 1 346 ? -10 -21.156 -9.461 1 93.38 346 GLN A N 1
ATOM 2551 C CA . GLN A 1 346 ? -10.555 -22.062 -8.453 1 93.38 346 GLN A CA 1
ATOM 2552 C C . GLN A 1 346 ? -10.477 -21.453 -7.059 1 93.38 346 GLN A C 1
ATOM 2554 O O . GLN A 1 346 ? -11.047 -21.984 -6.105 1 93.38 346 GLN A O 1
ATOM 2559 N N . LEU A 1 347 ? -9.797 -20.312 -7.008 1 94.69 347 LEU A N 1
ATOM 2560 C CA . LEU A 1 347 ? -9.594 -19.703 -5.695 1 94.69 347 LEU A CA 1
ATOM 2561 C C . LEU A 1 347 ? -10.922 -19.406 -5.023 1 94.69 347 LEU A C 1
ATOM 2563 O O . LEU A 1 347 ? -11.062 -19.578 -3.811 1 94.69 347 LEU A O 1
ATOM 2567 N N . GLN A 1 348 ? -11.898 -19.016 -5.797 1 92.62 348 GLN A N 1
ATOM 2568 C CA . GLN A 1 348 ? -13.211 -18.703 -5.242 1 92.62 348 GLN A CA 1
ATOM 2569 C C . GLN A 1 348 ? -13.836 -19.953 -4.602 1 92.62 348 GLN A C 1
ATOM 2571 O O . GLN A 1 348 ? -14.539 -19.844 -3.594 1 92.62 348 GLN A O 1
ATOM 2576 N N . VAL A 1 349 ? -13.594 -21.078 -5.176 1 93.25 349 VAL A N 1
ATOM 2577 C CA . VAL A 1 349 ? -14.117 -22.344 -4.66 1 93.25 349 VAL A CA 1
ATOM 2578 C C . VAL A 1 349 ? -13.523 -22.625 -3.279 1 93.25 349 VAL A C 1
ATOM 2580 O O . VAL A 1 349 ? -14.227 -23.078 -2.375 1 93.25 349 VAL A O 1
ATOM 2583 N N . ALA A 1 350 ? -12.281 -22.328 -3.174 1 95.75 350 ALA A N 1
ATOM 2584 C CA . ALA A 1 350 ? -11.617 -22.531 -1.887 1 95.75 350 ALA A CA 1
ATOM 2585 C C . ALA A 1 350 ? -12.164 -21.562 -0.838 1 95.75 350 ALA A C 1
ATOM 2587 O O . ALA A 1 350 ? -12.359 -21.938 0.319 1 95.75 350 ALA A O 1
ATOM 2588 N N . LEU A 1 351 ? -12.438 -20.375 -1.252 1 94.5 351 LEU A N 1
ATOM 2589 C CA . LEU A 1 351 ? -12.883 -19.344 -0.324 1 94.5 351 LEU A CA 1
ATOM 2590 C C . LEU A 1 351 ? -14.328 -19.594 0.111 1 94.5 351 LEU A C 1
ATOM 2592 O O . LEU A 1 351 ? -14.688 -19.344 1.263 1 94.5 351 LEU A O 1
ATOM 2596 N N . THR A 1 352 ? -15.156 -20.109 -0.778 1 92.62 352 THR A N 1
ATOM 2597 C CA . THR A 1 352 ? -16.562 -20.312 -0.488 1 92.62 352 THR A CA 1
ATOM 2598 C C . THR A 1 352 ? -16.844 -21.781 -0.14 1 92.62 352 THR A C 1
ATOM 2600 O O . THR A 1 352 ? -18 -22.188 0.009 1 92.62 352 THR A O 1
ATOM 2603 N N . ARG A 1 353 ? -15.836 -22.562 -0.074 1 94.56 353 ARG A N 1
ATOM 2604 C CA . ARG A 1 353 ? -15.906 -23.969 0.27 1 94.56 353 ARG A CA 1
ATOM 2605 C C . ARG A 1 353 ? -16.812 -24.719 -0.699 1 94.56 353 ARG A C 1
ATOM 2607 O O . ARG A 1 353 ? -17.688 -25.469 -0.277 1 94.56 353 ARG A O 1
ATOM 2614 N N . GLY A 1 354 ? -16.703 -24.344 -1.952 1 93.81 354 GLY A N 1
ATOM 2615 C CA . GLY A 1 354 ? -17.359 -25.094 -3.006 1 93.81 354 GLY A CA 1
ATOM 2616 C C . GLY A 1 354 ? -18.672 -24.484 -3.447 1 93.81 354 GLY A C 1
ATOM 2617 O O . GLY A 1 354 ? -19.328 -25 -4.367 1 93.81 354 GLY A O 1
ATOM 2618 N N . CYS A 1 355 ? -19.047 -23.391 -2.842 1 91.62 355 CYS A N 1
ATOM 2619 C CA . CYS A 1 355 ? -20.312 -22.766 -3.184 1 91.62 355 CYS A CA 1
ATOM 2620 C C . CYS A 1 355 ? -20.125 -21.719 -4.289 1 91.62 355 CYS A C 1
ATOM 2622 O O . CYS A 1 355 ? -19.094 -21.047 -4.344 1 91.62 355 CYS A O 1
ATOM 2624 N N . ASP A 1 356 ? -21.094 -21.703 -5.16 1 84.06 356 ASP A N 1
ATOM 2625 C CA . ASP A 1 356 ? -21.047 -20.75 -6.266 1 84.06 356 ASP A CA 1
ATOM 2626 C C . ASP A 1 356 ? -21.562 -19.391 -5.832 1 84.06 356 ASP A C 1
ATOM 2628 O O . ASP A 1 356 ? -22.766 -19.172 -5.727 1 84.06 356 ASP A O 1
ATOM 2632 N N . GLY A 1 357 ? -20.781 -18.531 -5.598 1 66.69 357 GLY A N 1
ATOM 2633 C CA . GLY A 1 357 ? -21.156 -17.156 -5.312 1 66.69 357 GLY A CA 1
ATOM 2634 C C . GLY A 1 357 ? -21.609 -16.938 -3.883 1 66.69 357 GLY A C 1
ATOM 2635 O O . GLY A 1 357 ? -21.234 -17.703 -2.988 1 66.69 357 GLY A O 1
ATOM 2636 N N . MET A 1 358 ? -22.406 -15.766 -3.672 1 61.62 358 MET A N 1
ATOM 2637 C CA . MET A 1 358 ? -22.844 -15.344 -2.346 1 61.62 358 MET A CA 1
ATOM 2638 C C . MET A 1 358 ? -24.312 -15.656 -2.125 1 61.62 358 MET A C 1
ATOM 2640 O O . MET A 1 358 ? -24.969 -15.016 -1.306 1 61.62 358 MET A O 1
ATOM 2644 N N . ALA A 1 359 ? -24.719 -16.734 -2.686 1 59.22 359 ALA A N 1
ATOM 2645 C CA . ALA A 1 359 ? -26.125 -17.094 -2.498 1 59.22 359 ALA A CA 1
ATOM 2646 C C . ALA A 1 359 ? -26.422 -17.406 -1.035 1 59.22 359 ALA A C 1
ATOM 2648 O O . ALA A 1 359 ? -25.516 -17.797 -0.286 1 59.22 359 ALA A O 1
ATOM 2649 N N . PRO A 1 360 ? -27.547 -16.953 -0.617 1 66.31 360 PRO A N 1
ATOM 2650 C CA . PRO A 1 360 ? -27.938 -17.281 0.758 1 66.31 360 PRO A CA 1
ATOM 2651 C C . PRO A 1 360 ? -27.766 -18.75 1.083 1 66.31 360 PRO A C 1
ATOM 2653 O O . PRO A 1 360 ? -27.438 -19.109 2.217 1 66.31 360 PRO A O 1
ATOM 2656 N N . SER A 1 361 ? -27.984 -19.562 0.024 1 83.12 361 SER A N 1
ATOM 2657 C CA . SER A 1 361 ? -27.766 -20.984 0.196 1 83.12 361 SER A CA 1
ATOM 2658 C C . SER A 1 361 ? -26.672 -21.5 -0.737 1 83.12 361 SER A C 1
ATOM 2660 O O . SER A 1 361 ? -26.547 -21.031 -1.874 1 83.12 361 SER A O 1
ATOM 2662 N N . CYS A 1 362 ? -25.938 -22.406 -0.287 1 89 362 CYS A N 1
ATOM 2663 C CA . CYS A 1 362 ? -24.797 -22.906 -1.056 1 89 362 CYS A CA 1
ATOM 2664 C C . CYS A 1 362 ? -25.266 -23.656 -2.299 1 89 362 CYS A C 1
ATOM 2666 O O . CYS A 1 362 ? -26.031 -24.625 -2.199 1 89 362 CYS A O 1
ATOM 2668 N N . GLN A 1 363 ? -25.031 -23.125 -3.385 1 90.75 363 GLN A N 1
ATOM 2669 C CA . GLN A 1 363 ? -25.125 -23.844 -4.648 1 90.75 363 GLN A CA 1
ATOM 2670 C C . GLN A 1 363 ? -23.75 -24.344 -5.094 1 90.75 363 GLN A C 1
ATOM 2672 O O . GLN A 1 363 ? -22.844 -23.562 -5.324 1 90.75 363 GLN A O 1
ATOM 2677 N N . PRO A 1 364 ? -23.641 -25.641 -5.137 1 91.38 364 PRO A N 1
ATOM 2678 C CA . PRO A 1 364 ? -22.328 -26.172 -5.488 1 91.38 364 PRO A CA 1
ATOM 2679 C C . PRO A 1 364 ? -21.875 -25.766 -6.887 1 91.38 364 PRO A C 1
ATOM 2681 O O . PRO A 1 364 ? -22.703 -25.656 -7.801 1 91.38 364 PRO A O 1
ATOM 2684 N N . VAL A 1 365 ? -20.641 -25.578 -7.059 1 91 365 VAL A N 1
ATOM 2685 C CA . VAL A 1 365 ? -20.047 -25.281 -8.359 1 91 365 VAL A CA 1
ATOM 2686 C C . VAL A 1 365 ? -20.281 -26.453 -9.312 1 91 365 VAL A C 1
ATOM 2688 O O . VAL A 1 365 ? -20.172 -27.625 -8.906 1 91 365 VAL A O 1
ATOM 2691 N N . GLU A 1 366 ? -20.594 -26.109 -10.516 1 88.75 366 GLU A N 1
ATOM 2692 C CA . GLU A 1 366 ? -20.906 -27.141 -11.508 1 88.75 366 GLU A CA 1
ATOM 2693 C C . GLU A 1 366 ? -19.641 -27.906 -11.906 1 88.75 366 GLU A C 1
ATOM 2695 O O . GLU A 1 366 ? -18.562 -27.312 -12.055 1 88.75 366 GLU A O 1
ATOM 2700 N N . LEU A 1 367 ? -19.859 -29.188 -12.078 1 89.56 367 LEU A N 1
ATOM 2701 C CA . LEU A 1 367 ? -18.75 -30.016 -12.531 1 89.56 367 LEU A CA 1
ATOM 2702 C C . LEU A 1 367 ? -18.484 -29.828 -14.023 1 89.56 367 LEU A C 1
ATOM 2704 O O . LEU A 1 367 ? -19.422 -29.609 -14.797 1 89.56 367 LEU A O 1
ATOM 2708 N N . PRO A 1 368 ? -17.266 -29.922 -14.383 1 88.56 368 PRO A N 1
ATOM 2709 C CA . PRO A 1 368 ? -16.938 -29.812 -15.812 1 88.56 368 PRO A CA 1
ATOM 2710 C C . PRO A 1 368 ? -17.531 -30.953 -16.641 1 88.56 368 PRO A C 1
ATOM 2712 O O . PRO A 1 368 ? -17.859 -32 -16.094 1 88.56 368 PRO A O 1
ATOM 2715 N N . HIS A 1 369 ? -17.594 -30.781 -17.891 1 87.56 369 HIS A N 1
ATOM 2716 C CA . HIS A 1 369 ? -18.266 -31.703 -18.797 1 87.56 369 HIS A CA 1
ATOM 2717 C C . HIS A 1 369 ? -17.547 -33.062 -18.844 1 87.56 369 HIS A C 1
ATOM 2719 O O . HIS A 1 369 ? -18.172 -34.094 -19.094 1 87.56 369 HIS A O 1
ATOM 2725 N N . TRP A 1 370 ? -16.312 -33.094 -18.562 1 85.75 370 TRP A N 1
ATOM 2726 C CA . TRP A 1 370 ? -15.562 -34.312 -18.703 1 85.75 370 TRP A CA 1
ATOM 2727 C C . TRP A 1 370 ? -15.859 -35.281 -17.547 1 85.75 370 TRP A C 1
ATOM 2729 O O . TRP A 1 370 ? -15.359 -36.406 -17.516 1 85.75 370 TRP A O 1
ATOM 2739 N N . TYR A 1 371 ? -16.688 -34.844 -16.656 1 84.69 371 TYR A N 1
ATOM 2740 C CA . TYR A 1 371 ? -17.125 -35.719 -15.586 1 84.69 371 TYR A CA 1
ATOM 2741 C C . TYR A 1 371 ? -18.281 -36.625 -16.031 1 84.69 371 TYR A C 1
ATOM 2743 O O . TYR A 1 371 ? -18.719 -37.5 -15.297 1 84.69 371 TYR A O 1
ATOM 2751 N N . VAL A 1 372 ? -18.672 -36.344 -17.156 1 78 372 VAL A N 1
ATOM 2752 C CA . VAL A 1 372 ? -19.766 -37.156 -17.672 1 78 372 VAL A CA 1
ATOM 2753 C C . VAL A 1 372 ? -19.375 -38.625 -17.625 1 78 372 VAL A C 1
ATOM 2755 O O . VAL A 1 372 ? -18.281 -39 -18.062 1 78 372 VAL A O 1
ATOM 2758 N N . GLY A 1 373 ? -20.234 -39.469 -17.031 1 74.44 373 GLY A N 1
ATOM 2759 C CA . GLY A 1 373 ? -20 -40.875 -16.938 1 74.44 373 GLY A CA 1
ATOM 2760 C C . GLY A 1 373 ? -19.422 -41.312 -15.602 1 74.44 373 GLY A C 1
ATOM 2761 O O . GLY A 1 373 ? -19.406 -42.5 -15.266 1 74.44 373 GLY A O 1
ATOM 2762 N N . LEU A 1 374 ? -18.969 -40.312 -14.938 1 78.81 374 LEU A N 1
ATOM 2763 C CA . LEU A 1 374 ? -18.438 -40.594 -13.602 1 78.81 374 LEU A CA 1
ATOM 2764 C C . LEU A 1 374 ? -19.516 -40.406 -12.539 1 78.81 374 LEU A C 1
ATOM 2766 O O . LEU A 1 374 ? -20.391 -39.531 -12.672 1 78.81 374 LEU A O 1
ATOM 2770 N N . GLN A 1 375 ? -19.438 -41.312 -11.633 1 74.81 375 GLN A N 1
ATOM 2771 C CA . GLN A 1 375 ? -20.406 -41.188 -10.547 1 74.81 375 GLN A CA 1
ATOM 2772 C C . GLN A 1 375 ? -20.312 -39.812 -9.859 1 74.81 375 GLN A C 1
ATOM 2774 O O . GLN A 1 375 ? -19.219 -39.312 -9.648 1 74.81 375 GLN A O 1
ATOM 2779 N N . SER A 1 376 ? -21.406 -39.312 -9.633 1 68.69 376 SER A N 1
ATOM 2780 C CA . SER A 1 376 ? -21.516 -37.969 -9.102 1 68.69 376 SER A CA 1
ATOM 2781 C C . SER A 1 376 ? -20.812 -37.844 -7.754 1 68.69 376 SER A C 1
ATOM 2783 O O . SER A 1 376 ? -20.344 -36.781 -7.383 1 68.69 376 SER A O 1
ATOM 2785 N N . ASP A 1 377 ? -20.656 -39 -7.113 1 79.38 377 ASP A N 1
ATOM 2786 C CA . ASP A 1 377 ? -20.125 -38.938 -5.754 1 79.38 377 ASP A CA 1
ATOM 2787 C C . ASP A 1 377 ? -18.625 -39.188 -5.73 1 79.38 377 ASP A C 1
ATOM 2789 O O . ASP A 1 377 ? -18 -39.219 -4.664 1 79.38 377 ASP A O 1
ATOM 2793 N N . PHE A 1 378 ? -18.125 -39.281 -6.852 1 85.25 378 PHE A N 1
ATOM 2794 C CA . PHE A 1 378 ? -16.703 -39.531 -6.934 1 85.25 378 PHE A CA 1
ATOM 2795 C C . PHE A 1 378 ? -15.906 -38.281 -6.52 1 85.25 378 PHE A C 1
ATOM 2797 O O . PHE A 1 378 ? -14.906 -38.406 -5.801 1 85.25 378 PHE A O 1
ATOM 2804 N N . ALA A 1 379 ? -16.406 -37.219 -6.977 1 91.31 379 ALA A N 1
ATOM 2805 C CA . ALA A 1 379 ? -15.727 -35.969 -6.699 1 91.31 379 ALA A CA 1
ATOM 2806 C C . ALA A 1 379 ? -16.062 -35.438 -5.301 1 91.31 379 ALA A C 1
ATOM 2808 O O . ALA A 1 379 ? -17.219 -35.5 -4.871 1 91.31 379 ALA A O 1
ATOM 2809 N N . ILE A 1 380 ? -15.102 -35.094 -4.594 1 92.75 380 ILE A N 1
ATOM 2810 C CA . ILE A 1 380 ? -15.328 -34.438 -3.309 1 92.75 380 ILE A CA 1
ATOM 2811 C C . ILE A 1 380 ? -15.625 -32.969 -3.531 1 92.75 380 ILE A C 1
ATOM 2813 O O . ILE A 1 380 ? -14.766 -32.219 -4.012 1 92.75 380 ILE A O 1
ATOM 2817 N N . ARG A 1 381 ? -16.812 -32.594 -3.268 1 90.94 381 ARG A N 1
ATOM 2818 C CA . ARG A 1 381 ? -17.281 -31.234 -3.525 1 90.94 381 ARG A CA 1
ATOM 2819 C C . ARG A 1 381 ? -18.438 -30.859 -2.598 1 90.94 381 ARG A C 1
ATOM 2821 O O . ARG A 1 381 ? -18.875 -31.688 -1.784 1 90.94 381 ARG A O 1
ATOM 2828 N N . ALA A 1 382 ? -18.812 -29.609 -2.705 1 92.69 382 ALA A N 1
ATOM 2829 C CA . ALA A 1 382 ? -19.969 -29.156 -1.938 1 92.69 382 ALA A CA 1
ATOM 2830 C C . ALA A 1 382 ? -21.266 -29.781 -2.465 1 92.69 382 ALA A C 1
ATOM 2832 O O . ALA A 1 382 ? -21.297 -30.281 -3.59 1 92.69 382 ALA A O 1
ATOM 2833 N N . SER A 1 383 ? -22.281 -29.844 -1.586 1 90.69 383 SER A N 1
ATOM 2834 C CA . SER A 1 383 ? -23.625 -30.281 -1.951 1 90.69 383 SER A CA 1
ATOM 2835 C C . SER A 1 383 ? -24.641 -29.156 -1.774 1 90.69 383 SER A C 1
ATOM 2837 O O . SER A 1 383 ? -24.328 -28.125 -1.17 1 90.69 383 SER A O 1
ATOM 2839 N N . LYS A 1 384 ? -25.766 -29.344 -2.342 1 89.38 384 LYS A N 1
ATOM 2840 C CA . LYS A 1 384 ? -26.797 -28.312 -2.23 1 89.38 384 LYS A CA 1
ATOM 2841 C C . LYS A 1 384 ? -27.078 -27.984 -0.77 1 89.38 384 LYS A C 1
ATOM 2843 O O . LYS A 1 384 ? -27.438 -28.859 0.018 1 89.38 384 LYS A O 1
ATOM 2848 N N . GLY A 1 385 ? -26.797 -26.797 -0.425 1 89.38 385 GLY A N 1
ATOM 2849 C CA . GLY A 1 385 ? -27.078 -26.312 0.918 1 89.38 385 GLY A CA 1
ATOM 2850 C C . GLY A 1 385 ? -25.969 -26.625 1.908 1 89.38 385 GLY A C 1
ATOM 2851 O O . GLY A 1 385 ? -26.031 -26.203 3.066 1 89.38 385 GLY A O 1
ATOM 2852 N N . GLN A 1 386 ? -25.016 -27.359 1.392 1 91.75 386 GLN A N 1
ATOM 2853 C CA . GLN A 1 386 ? -23.969 -27.781 2.312 1 91.75 386 GLN A CA 1
ATOM 2854 C C . GLN A 1 386 ? -22.578 -27.516 1.716 1 91.75 386 GLN A C 1
ATOM 2856 O O . GLN A 1 386 ? -22.094 -28.312 0.91 1 91.75 386 GLN A O 1
ATOM 2861 N N . PRO A 1 387 ? -21.891 -26.531 2.229 1 94.25 387 PRO A N 1
ATOM 2862 C CA . PRO A 1 387 ? -20.516 -26.328 1.781 1 94.25 387 PRO A CA 1
ATOM 2863 C C . PRO A 1 387 ? -19.578 -27.453 2.209 1 94.25 387 PRO A C 1
ATOM 2865 O O . PRO A 1 387 ? -19.953 -28.281 3.045 1 94.25 387 PRO A O 1
ATOM 2868 N N . MET A 1 388 ? -18.469 -27.516 1.615 1 95.88 388 MET A N 1
ATOM 2869 C CA . MET A 1 388 ? -17.484 -28.531 2 1 95.88 388 MET A CA 1
ATOM 2870 C C . MET A 1 388 ? -17.141 -28.422 3.479 1 95.88 388 MET A C 1
ATOM 2872 O O . MET A 1 388 ? -17.031 -27.312 4.012 1 95.88 388 MET A O 1
ATOM 2876 N N . THR A 1 389 ? -16.984 -29.594 4.129 1 95.94 389 THR A N 1
ATOM 2877 C CA . THR A 1 389 ? -16.609 -29.609 5.543 1 95.94 389 THR A CA 1
ATOM 2878 C C . THR A 1 389 ? -15.164 -29.172 5.734 1 95.94 389 THR A C 1
ATOM 2880 O O . THR A 1 389 ? -14.406 -29.078 4.77 1 95.94 389 THR A O 1
ATOM 2883 N N . ALA A 1 390 ? -14.805 -28.891 6.988 1 97.06 390 ALA A N 1
ATOM 2884 C CA . ALA A 1 390 ? -13.43 -28.531 7.309 1 97.06 390 ALA A CA 1
ATOM 2885 C C . ALA A 1 390 ? -12.453 -29.609 6.875 1 97.06 390 ALA A C 1
ATOM 2887 O O . ALA A 1 390 ? -11.383 -29.312 6.34 1 97.06 390 ALA A O 1
ATOM 2888 N N . TRP A 1 391 ? -12.797 -30.844 7.027 1 96.88 391 TRP A N 1
ATOM 2889 C CA . TRP A 1 391 ? -11.922 -31.953 6.695 1 96.88 391 TRP A CA 1
ATOM 2890 C C . TRP A 1 391 ? -11.766 -32.094 5.184 1 96.88 391 TRP A C 1
ATOM 2892 O O . TRP A 1 391 ? -10.695 -32.469 4.691 1 96.88 391 TRP A O 1
ATOM 2902 N N . GLN A 1 392 ? -12.867 -31.891 4.5 1 97.12 392 GLN A N 1
ATOM 2903 C CA . GLN A 1 392 ? -12.781 -31.922 3.043 1 97.12 392 GLN A CA 1
ATOM 2904 C C . GLN A 1 392 ? -11.875 -30.812 2.521 1 97.12 392 GLN A C 1
ATOM 2906 O O . GLN A 1 392 ? -11.141 -31 1.552 1 97.12 392 GLN A O 1
ATOM 2911 N N . MET A 1 393 ? -11.953 -29.688 3.176 1 97.94 393 MET A N 1
ATOM 2912 C CA . MET A 1 393 ? -11.109 -28.562 2.781 1 97.94 393 MET A CA 1
ATOM 2913 C C . MET A 1 393 ? -9.641 -28.859 3.064 1 97.94 393 MET A C 1
ATOM 2915 O O . MET A 1 393 ? -8.766 -28.516 2.27 1 97.94 393 MET A O 1
ATOM 2919 N N . VAL A 1 394 ? -9.359 -29.453 4.211 1 98.19 394 VAL A N 1
ATOM 2920 C CA . VAL A 1 394 ? -7.992 -29.859 4.523 1 98.19 394 VAL A CA 1
ATOM 2921 C C . VAL A 1 394 ? -7.504 -30.859 3.479 1 98.19 394 VAL A C 1
ATOM 2923 O O . VAL A 1 394 ? -6.359 -30.781 3.021 1 98.19 394 VAL A O 1
ATOM 2926 N N . GLY A 1 395 ? -8.383 -31.828 3.123 1 98.06 395 GLY A N 1
ATOM 2927 C CA . GLY A 1 395 ? -8.047 -32.781 2.074 1 98.06 395 GLY A CA 1
ATOM 2928 C C . GLY A 1 395 ? -7.695 -32.094 0.757 1 98.06 395 GLY A C 1
ATOM 2929 O O . GLY A 1 395 ? -6.727 -32.5 0.098 1 98.06 395 GLY A O 1
ATOM 2930 N N . LEU A 1 396 ? -8.461 -31.125 0.387 1 98.12 396 LEU A N 1
ATOM 2931 C CA . LEU A 1 396 ? -8.203 -30.359 -0.83 1 98.12 396 LEU A CA 1
ATOM 2932 C C . LEU A 1 396 ? -6.84 -29.688 -0.764 1 98.12 396 LEU A C 1
ATOM 2934 O O . LEU A 1 396 ? -6.082 -29.703 -1.737 1 98.12 396 LEU A O 1
ATOM 2938 N N . GLY A 1 397 ? -6.527 -29.047 0.383 1 98.44 397 GLY A N 1
ATOM 2939 C CA . GLY A 1 397 ? -5.234 -28.422 0.571 1 98.44 397 GLY A CA 1
ATOM 2940 C C . GLY A 1 397 ? -4.074 -29.391 0.474 1 98.44 397 GLY A C 1
ATOM 2941 O O . GLY A 1 397 ? -3.068 -29.109 -0.179 1 98.44 397 GLY A O 1
ATOM 2942 N N . VAL A 1 398 ? -4.203 -30.531 1.049 1 98.44 398 VAL A N 1
ATOM 2943 C CA . VAL A 1 398 ? -3.146 -31.547 1.064 1 98.44 398 VAL A CA 1
ATOM 2944 C C . VAL A 1 398 ? -2.918 -32.062 -0.349 1 98.44 398 VAL A C 1
ATOM 2946 O O . VAL A 1 398 ? -1.774 -32.188 -0.794 1 98.44 398 VAL A O 1
ATOM 2949 N N . VAL A 1 399 ? -3.994 -32.375 -1.034 1 98.31 399 VAL A N 1
ATOM 2950 C CA . VAL A 1 399 ? -3.879 -32.906 -2.398 1 98.31 399 VAL A CA 1
ATOM 2951 C C . VAL A 1 399 ? -3.209 -31.844 -3.283 1 98.31 399 VAL A C 1
ATOM 2953 O O . VAL A 1 399 ? -2.379 -32.188 -4.133 1 98.31 399 VAL A O 1
ATOM 2956 N N . LYS A 1 400 ? -3.576 -30.594 -3.094 1 98.56 400 LYS A N 1
ATOM 2957 C CA . LYS A 1 400 ? -2.963 -29.516 -3.883 1 98.56 400 LYS A CA 1
ATOM 2958 C C . LYS A 1 400 ? -1.468 -29.422 -3.596 1 98.56 400 LYS A C 1
ATOM 2960 O O . LYS A 1 400 ? -0.674 -29.156 -4.5 1 98.56 400 LYS A O 1
ATOM 2965 N N . ILE A 1 401 ? -1.077 -29.547 -2.34 1 98.56 401 ILE A N 1
ATOM 2966 C CA . ILE A 1 401 ? 0.339 -29.531 -1.987 1 98.56 401 ILE A CA 1
ATOM 2967 C C . ILE A 1 401 ? 1.064 -30.656 -2.727 1 98.56 401 ILE A C 1
ATOM 2969 O O . ILE A 1 401 ? 2.137 -30.438 -3.295 1 98.56 401 ILE A O 1
ATOM 2973 N N . VAL A 1 402 ? 0.489 -31.828 -2.768 1 98.25 402 VAL A N 1
ATOM 2974 C CA . VAL A 1 402 ? 1.08 -32.969 -3.445 1 98.25 402 VAL A CA 1
ATOM 2975 C C . VAL A 1 402 ? 1.197 -32.688 -4.941 1 98.25 402 VAL A C 1
ATOM 2977 O O . VAL A 1 402 ? 2.248 -32.906 -5.543 1 98.25 402 VAL A O 1
ATOM 2980 N N . MET A 1 403 ? 0.146 -32.188 -5.496 1 98.56 403 MET A N 1
ATOM 2981 C CA . MET A 1 403 ? 0.114 -31.906 -6.926 1 98.56 403 MET A CA 1
ATOM 2982 C C . MET A 1 403 ? 1.178 -30.875 -7.301 1 98.56 403 MET A C 1
ATOM 2984 O O . MET A 1 403 ? 1.931 -31.078 -8.258 1 98.56 403 MET A O 1
ATOM 2988 N N . ILE A 1 404 ? 1.23 -29.75 -6.531 1 98.38 404 ILE A N 1
ATOM 2989 C CA . ILE A 1 404 ? 2.211 -28.703 -6.797 1 98.38 404 ILE A CA 1
ATOM 2990 C C . ILE A 1 404 ? 3.621 -29.281 -6.68 1 98.38 404 ILE A C 1
ATOM 2992 O O . ILE A 1 404 ? 4.473 -29.031 -7.535 1 98.38 404 ILE A O 1
ATOM 2996 N N . SER A 1 405 ? 3.875 -30.047 -5.645 1 97.81 405 SER A N 1
ATOM 2997 C CA . SER A 1 405 ? 5.199 -30.609 -5.387 1 97.81 405 SER A CA 1
ATOM 2998 C C . SER A 1 405 ? 5.637 -31.547 -6.508 1 97.81 405 SER A C 1
ATOM 3000 O O . SER A 1 405 ? 6.789 -31.5 -6.945 1 97.81 405 SER A O 1
ATOM 3002 N N . LEU A 1 406 ? 4.738 -32.375 -6.98 1 97.19 406 LEU A N 1
ATOM 3003 C CA . LEU A 1 406 ? 5.047 -33.312 -8.07 1 97.19 406 LEU A CA 1
ATOM 3004 C C . LEU A 1 406 ? 5.352 -32.562 -9.359 1 97.19 406 LEU A C 1
ATOM 3006 O O . LEU A 1 406 ? 6.34 -32.844 -10.039 1 97.19 406 LEU A O 1
ATOM 3010 N N . CYS A 1 407 ? 4.527 -31.594 -9.656 1 97.5 407 CYS A N 1
ATOM 3011 C CA . CYS A 1 407 ? 4.695 -30.844 -10.891 1 97.5 407 CYS A CA 1
ATOM 3012 C C . CYS A 1 407 ? 5.992 -30.047 -10.867 1 97.5 407 CYS A C 1
ATOM 3014 O O . CYS A 1 407 ? 6.738 -30.047 -11.852 1 97.5 407 CYS A O 1
ATOM 3016 N N . GLU A 1 408 ? 6.195 -29.375 -9.766 1 95.31 408 GLU A N 1
ATOM 3017 C CA . GLU A 1 408 ? 7.41 -28.562 -9.641 1 95.31 408 GLU A CA 1
ATOM 3018 C C . GLU A 1 408 ? 8.656 -29.453 -9.672 1 95.31 408 GLU A C 1
ATOM 3020 O O . GLU A 1 408 ? 9.633 -29.141 -10.359 1 95.31 408 GLU A O 1
ATOM 3025 N N . ALA A 1 409 ? 8.68 -30.5 -8.977 1 93.88 409 ALA A N 1
ATOM 3026 C CA . ALA A 1 409 ? 9.844 -31.375 -8.867 1 93.88 409 ALA A CA 1
ATOM 3027 C C . ALA A 1 409 ? 10.117 -32.094 -10.195 1 93.88 409 ALA A C 1
ATOM 3029 O O . ALA A 1 409 ? 11.273 -32.344 -10.539 1 93.88 409 ALA A O 1
ATOM 3030 N N . ALA A 1 410 ? 9.062 -32.438 -10.906 1 94.06 410 ALA A N 1
ATOM 3031 C CA . ALA A 1 410 ? 9.219 -33.156 -12.172 1 94.06 410 ALA A CA 1
ATOM 3032 C C . ALA A 1 410 ? 9.781 -32.25 -13.258 1 94.06 410 ALA A C 1
ATOM 3034 O O . ALA A 1 410 ? 10.383 -32.688 -14.227 1 94.06 410 ALA A O 1
ATOM 3035 N N . GLY A 1 411 ? 9.477 -30.906 -13.109 1 92.25 411 GLY A N 1
ATOM 3036 C CA . GLY A 1 411 ? 10.102 -30 -14.055 1 92.25 411 GLY A CA 1
ATOM 3037 C C . GLY A 1 411 ? 9.102 -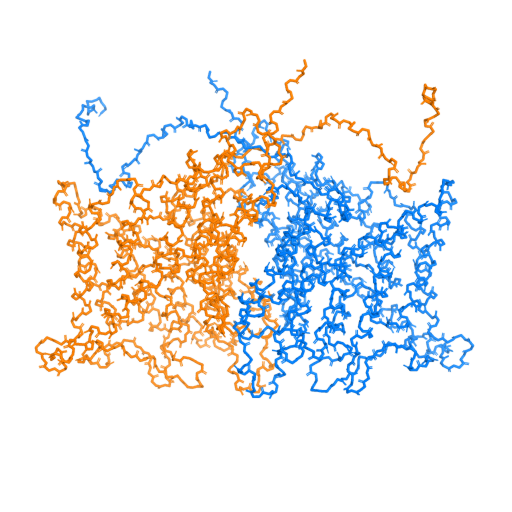29.297 -14.945 1 92.25 411 GLY A C 1
ATOM 3038 O O . GLY A 1 411 ? 9.477 -28.719 -15.969 1 92.25 411 GLY A O 1
ATOM 3039 N N . PHE A 1 412 ? 7.824 -29.406 -14.648 1 95.69 412 PHE A N 1
ATOM 3040 C CA . PHE A 1 412 ? 6.887 -28.547 -15.359 1 95.69 412 PHE A CA 1
ATOM 3041 C C . PHE A 1 412 ? 7.289 -27.078 -15.234 1 95.69 412 PHE A C 1
ATOM 3043 O O . PHE A 1 412 ? 7.848 -26.672 -14.219 1 95.69 412 PHE A O 1
ATOM 3050 N N . VAL A 1 413 ? 7.078 -26.328 -16.281 1 95 413 VAL A N 1
ATOM 3051 C CA . VAL A 1 413 ? 7.473 -24.922 -16.281 1 95 413 VAL A CA 1
ATOM 3052 C C . VAL A 1 413 ? 6.348 -24.062 -15.703 1 95 413 VAL A C 1
ATOM 3054 O O . VAL A 1 413 ? 5.211 -24.109 -16.188 1 95 413 VAL A O 1
ATOM 3057 N N . GLY A 1 414 ? 6.625 -23.391 -14.648 1 94.38 414 GLY A N 1
ATOM 3058 C CA . GLY A 1 414 ? 5.629 -22.547 -14.016 1 94.38 414 GLY A CA 1
ATOM 3059 C C . GLY A 1 414 ? 6.012 -22.109 -12.617 1 94.38 414 GLY A C 1
ATOM 3060 O O . GLY A 1 414 ? 7.148 -22.312 -12.18 1 94.38 414 GLY A O 1
ATOM 3061 N N . GLY A 1 415 ? 5.047 -21.375 -11.984 1 93.88 415 GLY A N 1
ATOM 3062 C CA . GLY A 1 415 ? 5.301 -20.859 -10.648 1 93.88 415 GLY A CA 1
ATOM 3063 C C . GLY A 1 415 ? 4.285 -21.328 -9.625 1 93.88 415 GLY A C 1
ATOM 3064 O O . GLY A 1 415 ? 3.344 -22.062 -9.961 1 93.88 415 GLY A O 1
ATOM 3065 N N . THR A 1 416 ? 4.562 -20.984 -8.375 1 95.06 416 THR A N 1
ATOM 3066 C CA . THR A 1 416 ? 3.758 -21.516 -7.289 1 95.06 416 THR A CA 1
ATOM 3067 C C . THR A 1 416 ? 3.076 -20.391 -6.512 1 95.06 416 THR A C 1
ATOM 3069 O O . THR A 1 416 ? 2.574 -20.609 -5.406 1 95.06 416 THR A O 1
ATOM 3072 N N . ILE A 1 417 ? 3.01 -19.188 -7.055 1 93.69 417 ILE A N 1
ATOM 3073 C CA . ILE A 1 417 ? 2.471 -18.047 -6.328 1 93.69 417 ILE A CA 1
ATOM 3074 C C . ILE A 1 417 ? 0.976 -18.25 -6.09 1 93.69 417 ILE A C 1
ATOM 3076 O O . ILE A 1 417 ? 0.531 -18.359 -4.945 1 93.69 417 ILE A O 1
ATOM 3080 N N . TYR A 1 418 ? 0.188 -18.453 -7.137 1 94.94 418 TYR A N 1
ATOM 3081 C CA . TYR A 1 418 ? -1.249 -18.625 -6.969 1 94.94 418 TYR A CA 1
ATOM 3082 C C . TYR A 1 418 ? -1.56 -19.984 -6.363 1 94.94 418 TYR A C 1
ATOM 3084 O O . TYR A 1 418 ? -2.484 -20.125 -5.555 1 94.94 418 TYR A O 1
ATOM 3092 N N . PRO A 1 419 ? -0.791 -21 -6.793 1 97.56 419 PRO A N 1
ATOM 3093 C CA . PRO A 1 419 ? -1.044 -22.312 -6.176 1 97.56 419 PRO A CA 1
ATOM 3094 C C . PRO A 1 419 ? -0.918 -22.266 -4.652 1 97.56 419 PRO A C 1
ATOM 3096 O O . PRO A 1 419 ? -1.719 -22.891 -3.949 1 97.56 419 PRO A O 1
ATOM 3099 N N . VAL A 1 420 ? 0.033 -21.547 -4.168 1 97.69 420 VAL A N 1
ATOM 3100 C CA . VAL A 1 420 ? 0.224 -21.516 -2.723 1 97.69 420 VAL A CA 1
ATOM 3101 C C . VAL A 1 420 ? -0.912 -20.734 -2.072 1 97.69 420 VAL A C 1
ATOM 3103 O O . VAL A 1 420 ? -1.355 -21.062 -0.971 1 97.69 420 VAL A O 1
ATOM 3106 N N . ILE A 1 421 ? -1.37 -19.688 -2.703 1 96.94 421 ILE A N 1
ATOM 3107 C CA . ILE A 1 421 ? -2.512 -18.922 -2.205 1 96.94 421 ILE A CA 1
ATOM 3108 C C . ILE A 1 421 ? -3.738 -19.828 -2.119 1 96.94 421 ILE A C 1
ATOM 3110 O O . ILE A 1 421 ? -4.508 -19.75 -1.16 1 96.94 421 ILE A O 1
ATOM 3114 N N . PHE A 1 422 ? -3.885 -20.641 -3.119 1 98 422 PHE A N 1
ATOM 3115 C CA . PHE A 1 422 ? -4.992 -21.594 -3.137 1 98 422 PHE A CA 1
ATOM 3116 C C . PHE A 1 422 ? -4.891 -22.562 -1.966 1 98 422 PHE A C 1
ATOM 3118 O O . PHE A 1 422 ? -5.887 -22.828 -1.282 1 98 422 PHE A O 1
ATOM 3125 N N . VAL A 1 423 ? -3.729 -23.094 -1.754 1 98.62 423 VAL A N 1
ATOM 3126 C CA . VAL A 1 423 ? -3.494 -24.016 -0.646 1 98.62 423 VAL A CA 1
ATOM 3127 C C . VAL A 1 423 ? -3.822 -23.328 0.677 1 98.62 423 VAL A C 1
ATOM 3129 O O . VAL A 1 423 ? -4.523 -23.891 1.521 1 98.62 423 VAL A O 1
ATOM 3132 N N . ALA A 1 424 ? -3.309 -22.125 0.829 1 98.62 424 ALA A N 1
ATOM 3133 C CA . ALA A 1 424 ? -3.535 -21.359 2.061 1 98.62 424 ALA A CA 1
ATOM 3134 C C . ALA A 1 424 ? -5.02 -21.062 2.252 1 98.62 424 ALA A C 1
ATOM 3136 O O . ALA A 1 424 ? -5.52 -21.062 3.379 1 98.62 424 ALA A O 1
ATOM 3137 N N . ALA A 1 425 ? -5.68 -20.75 1.172 1 98.25 425 ALA A N 1
ATOM 3138 C CA . ALA A 1 425 ? -7.117 -20.5 1.237 1 98.25 425 ALA A CA 1
ATOM 3139 C C . ALA A 1 425 ? -7.859 -21.75 1.703 1 98.25 425 ALA A C 1
ATOM 3141 O O . ALA A 1 425 ? -8.844 -21.656 2.445 1 98.25 425 ALA A O 1
ATOM 3142 N N . CYS A 1 426 ? -7.43 -22.922 1.251 1 98.5 426 CYS A N 1
ATOM 3143 C CA . CYS A 1 426 ? -8.062 -24.172 1.668 1 98.5 426 CYS A CA 1
ATOM 3144 C C . CYS A 1 426 ? -7.93 -24.375 3.172 1 98.5 426 CYS A C 1
ATOM 3146 O O . CYS A 1 426 ? -8.922 -24.609 3.859 1 98.5 426 CYS A O 1
ATOM 3148 N N . PHE A 1 427 ? -6.754 -24.25 3.656 1 98.69 427 PHE A N 1
ATOM 3149 C CA . PHE A 1 427 ? -6.523 -24.438 5.082 1 98.69 427 PHE A CA 1
ATOM 3150 C C . PHE A 1 427 ? -7.176 -23.328 5.895 1 98.69 427 PHE A C 1
ATOM 3152 O O . PHE A 1 427 ? -7.684 -23.562 6.992 1 98.69 427 PHE A O 1
ATOM 3159 N N . GLY A 1 428 ? -7.066 -22.109 5.383 1 98.44 428 GLY A N 1
ATOM 3160 C CA . GLY A 1 428 ? -7.734 -20.984 6.039 1 98.44 428 GLY A CA 1
ATOM 3161 C C . GLY A 1 428 ? -9.242 -21.172 6.133 1 98.44 428 GLY A C 1
ATOM 3162 O O . GLY A 1 428 ? -9.836 -20.891 7.172 1 98.44 428 GLY A O 1
ATOM 3163 N N . SER A 1 429 ? -9.852 -21.594 5.031 1 97.5 429 SER A N 1
ATOM 3164 C CA . SER A 1 429 ? -11.289 -21.844 5.023 1 97.5 429 SER A CA 1
ATOM 3165 C C . SER A 1 429 ? -11.656 -22.984 5.957 1 97.5 429 SER A C 1
ATOM 3167 O O . SER A 1 429 ? -12.727 -22.984 6.57 1 97.5 429 SER A O 1
ATOM 3169 N N . ALA A 1 430 ? -10.82 -23.969 6.012 1 98.19 430 ALA A N 1
ATOM 3170 C CA . ALA A 1 430 ? -11.047 -25.047 6.973 1 98.19 430 ALA A CA 1
ATOM 3171 C C . ALA A 1 430 ? -11.07 -24.516 8.398 1 98.19 430 ALA A C 1
ATOM 3173 O O . ALA A 1 430 ? -11.961 -24.844 9.18 1 98.19 430 ALA A O 1
ATOM 3174 N N . LEU A 1 431 ? -10.094 -23.703 8.742 1 97.94 431 LEU A N 1
ATOM 3175 C CA . LEU A 1 431 ? -10.039 -23.094 10.062 1 97.94 431 LEU A CA 1
ATOM 3176 C C . LEU A 1 431 ? -11.266 -22.219 10.312 1 97.94 431 LEU A C 1
ATOM 3178 O O . LEU A 1 431 ? -11.883 -22.312 11.375 1 97.94 431 LEU A O 1
ATOM 3182 N N . GLY A 1 432 ? -11.609 -21.406 9.344 1 96.69 432 GLY A N 1
ATOM 3183 C CA . GLY A 1 432 ? -12.742 -20.5 9.469 1 96.69 432 GLY A CA 1
ATOM 3184 C C . GLY A 1 432 ? -14.07 -21.203 9.586 1 96.69 432 GLY A C 1
ATOM 3185 O O . GLY A 1 432 ? -15.039 -20.656 10.109 1 96.69 432 GLY A O 1
ATOM 3186 N N . SER A 1 433 ? -14.164 -22.422 9.156 1 95.25 433 SER A N 1
ATOM 3187 C CA . SER A 1 433 ? -15.422 -23.156 9.148 1 95.25 433 SER A CA 1
ATOM 3188 C C . SER A 1 433 ? -15.617 -23.938 10.445 1 95.25 433 SER A C 1
ATOM 3190 O O . SER A 1 433 ? -16.688 -24.5 10.672 1 95.25 433 SER A O 1
ATOM 3192 N N . THR A 1 434 ? -14.625 -23.938 11.273 1 95.75 434 THR A N 1
ATOM 3193 C CA . THR A 1 434 ? -14.781 -24.609 12.562 1 95.75 434 THR A CA 1
ATOM 3194 C C . THR A 1 434 ? -15.828 -23.906 13.422 1 95.75 434 THR A C 1
ATOM 3196 O O . THR A 1 434 ? -16 -22.688 13.328 1 95.75 434 THR A O 1
ATOM 3199 N N . ALA A 1 435 ? -16.469 -24.688 14.273 1 94.44 435 ALA A N 1
ATOM 3200 C CA . ALA A 1 435 ? -17.531 -24.141 15.117 1 94.44 435 ALA A CA 1
ATOM 3201 C C . ALA A 1 435 ? -17 -23.062 16.047 1 94.44 435 ALA A C 1
ATOM 3203 O O . ALA A 1 435 ? -17.703 -22.078 16.312 1 94.44 435 ALA A O 1
ATOM 3204 N N . MET A 1 436 ? -15.836 -23.234 16.469 1 94 436 MET A N 1
ATOM 3205 C CA . MET A 1 436 ? -15.219 -22.266 17.375 1 94 436 MET A CA 1
ATOM 3206 C C . MET A 1 436 ? -15.047 -20.906 16.688 1 94 436 MET A C 1
ATOM 3208 O O . MET A 1 436 ? -15.5 -19.891 17.219 1 94 436 MET A O 1
ATOM 3212 N N . VAL A 1 437 ? -14.461 -20.859 15.555 1 94.69 437 VAL A N 1
ATOM 3213 C CA . VAL A 1 437 ? -14.172 -19.609 14.859 1 94.69 437 VAL A CA 1
ATOM 3214 C C . VAL A 1 437 ? -15.477 -18.969 14.391 1 94.69 437 VAL A C 1
ATOM 3216 O O . VAL A 1 437 ? -15.633 -17.75 14.453 1 94.69 437 VAL A O 1
ATOM 3219 N N . GLN A 1 438 ? -16.438 -19.781 14 1 91.12 438 GLN A N 1
ATOM 3220 C CA . GLN A 1 438 ? -17.734 -19.281 13.562 1 91.12 438 GLN A CA 1
ATOM 3221 C C . GLN A 1 438 ? -18.453 -18.578 14.703 1 91.12 438 GLN A C 1
ATOM 3223 O O . GLN A 1 438 ? -19.141 -17.578 14.492 1 91.12 438 GLN A O 1
ATOM 3228 N N . SER A 1 439 ? -18.281 -19.109 15.875 1 92 439 SER A N 1
ATOM 3229 C CA . SER A 1 439 ? -18.969 -18.531 17.031 1 92 439 SER A CA 1
ATOM 3230 C C . SER A 1 439 ? -18.391 -17.172 17.406 1 92 439 SER A C 1
ATOM 3232 O O . SER A 1 439 ? -19.062 -16.359 18.047 1 92 439 SER A O 1
ATOM 3234 N N . TRP A 1 440 ? -17.156 -16.953 17.016 1 89.12 440 TRP A N 1
ATOM 3235 C CA . TRP A 1 440 ? -16.484 -15.703 17.375 1 89.12 440 TRP A CA 1
ATOM 3236 C C . TRP A 1 440 ? -16.938 -14.555 16.469 1 89.12 440 TRP A C 1
ATOM 3238 O O . TRP A 1 440 ? -16.828 -13.391 16.844 1 89.12 440 TRP A O 1
ATOM 3248 N N . GLY A 1 441 ? -17.406 -14.898 15.242 1 86.56 441 GLY A N 1
ATOM 3249 C CA . GLY A 1 441 ? -17.906 -13.836 14.391 1 86.56 441 GLY A CA 1
ATOM 3250 C C . GLY A 1 441 ? -17.281 -13.82 13.008 1 86.56 441 GLY A C 1
ATOM 3251 O O . GLY A 1 441 ? -16.25 -14.477 12.789 1 86.56 441 GLY A O 1
ATOM 3252 N N . GLY A 1 442 ? -17.844 -13.039 12.086 1 86.62 442 GLY A N 1
ATOM 3253 C CA . GLY A 1 442 ? -17.453 -13 10.688 1 86.62 442 GLY A CA 1
ATOM 3254 C C . GLY A 1 442 ? -16.047 -12.484 10.469 1 86.62 442 GLY A C 1
ATOM 3255 O O . GLY A 1 442 ? -15.375 -12.891 9.523 1 86.62 442 GLY A O 1
ATOM 3256 N N . GLN A 1 443 ? -15.602 -11.625 11.297 1 86.44 443 GLN A N 1
ATOM 3257 C CA . GLN A 1 443 ? -14.258 -11.062 11.148 1 86.44 443 GLN A CA 1
ATOM 3258 C C . GLN A 1 443 ? -13.188 -12.133 11.328 1 86.44 443 GLN A C 1
ATOM 3260 O O . GLN A 1 443 ? -12.156 -12.109 10.664 1 86.44 443 GLN A O 1
ATOM 3265 N N . PHE A 1 444 ? -13.461 -13.062 12.188 1 92 444 PHE A N 1
ATOM 3266 C CA . PHE A 1 444 ? -12.508 -14.141 12.438 1 92 444 PHE A CA 1
ATOM 3267 C C . PHE A 1 444 ? -12.508 -15.133 11.281 1 92 444 PHE A C 1
ATOM 3269 O O . PHE A 1 444 ? -11.461 -15.672 10.922 1 92 444 PHE A O 1
ATOM 3276 N N . VAL A 1 445 ? -13.719 -15.344 10.703 1 92.25 445 VAL A N 1
ATOM 3277 C CA . VAL A 1 445 ? -13.828 -16.203 9.531 1 92.25 445 VAL A CA 1
ATOM 3278 C C . VAL A 1 445 ? -13.062 -15.586 8.367 1 92.25 445 VAL A C 1
ATOM 3280 O O . VAL A 1 445 ? -12.297 -16.281 7.688 1 92.25 445 VAL A O 1
ATOM 3283 N N . TYR A 1 446 ? -13.188 -14.281 8.18 1 91.69 446 TYR A N 1
ATOM 3284 C CA . TYR A 1 446 ? -12.469 -13.555 7.137 1 91.69 446 TYR A CA 1
ATOM 3285 C C . TYR A 1 446 ? -10.961 -13.672 7.328 1 91.69 446 TYR A C 1
ATOM 3287 O O . TYR A 1 446 ? -10.234 -14.008 6.391 1 91.69 446 TYR A O 1
ATOM 3295 N N . LEU A 1 447 ? -10.523 -13.453 8.539 1 94.31 447 LEU A N 1
ATOM 3296 C CA . LEU A 1 447 ? -9.086 -13.414 8.812 1 94.31 447 LEU A CA 1
ATOM 3297 C C . LEU A 1 447 ? -8.477 -14.805 8.703 1 94.31 447 LEU A C 1
ATOM 3299 O O . LEU A 1 447 ? -7.289 -14.945 8.398 1 94.31 447 LEU A O 1
ATOM 3303 N N . SER A 1 448 ? -9.234 -15.82 8.922 1 97.25 448 SER A N 1
ATOM 3304 C CA . SER A 1 448 ? -8.734 -17.188 8.773 1 97.25 448 SER A CA 1
ATOM 3305 C C . SER A 1 448 ? -8.219 -17.438 7.359 1 97.25 448 SER A C 1
ATOM 3307 O O . SER A 1 448 ? -7.219 -18.141 7.172 1 97.25 448 SER A O 1
ATOM 3309 N N . THR A 1 449 ? -8.891 -16.828 6.414 1 97.06 449 THR A N 1
ATOM 3310 C CA . THR A 1 449 ? -8.477 -17.031 5.027 1 97.06 449 THR A CA 1
ATOM 3311 C C . THR A 1 449 ? -7.492 -15.953 4.594 1 97.06 449 THR A C 1
ATOM 3313 O O . THR A 1 449 ? -6.391 -16.266 4.133 1 97.06 449 THR A O 1
ATOM 3316 N N . ALA A 1 450 ? -7.84 -14.695 4.816 1 96 450 ALA A N 1
ATOM 3317 C CA . ALA A 1 450 ? -7.027 -13.578 4.336 1 96 450 ALA A CA 1
ATOM 3318 C C . ALA A 1 450 ? -5.637 -13.602 4.961 1 96 450 ALA A C 1
ATOM 3320 O O . ALA A 1 450 ? -4.633 -13.445 4.262 1 96 450 ALA A O 1
ATOM 3321 N N . ALA A 1 451 ? -5.574 -13.805 6.254 1 97.94 451 ALA A N 1
ATOM 3322 C CA . ALA A 1 451 ? -4.289 -13.828 6.949 1 97.94 451 ALA A CA 1
ATOM 3323 C C . ALA A 1 451 ? -3.469 -15.047 6.535 1 97.94 451 ALA A C 1
ATOM 3325 O O . ALA A 1 451 ? -2.246 -14.961 6.395 1 97.94 451 ALA A O 1
ATOM 3326 N N . ALA A 1 452 ? -4.098 -16.125 6.355 1 98.69 452 ALA A N 1
ATOM 3327 C CA . ALA A 1 452 ? -3.398 -17.328 5.902 1 98.69 452 ALA A CA 1
ATOM 3328 C C . ALA A 1 452 ? -2.787 -17.109 4.52 1 98.69 452 ALA A C 1
ATOM 3330 O O . ALA A 1 452 ? -1.629 -17.469 4.285 1 98.69 452 ALA A O 1
ATOM 3331 N N . MET A 1 453 ? -3.539 -16.562 3.652 1 98 453 MET A N 1
ATOM 3332 C CA . MET A 1 453 ? -3.096 -16.359 2.277 1 98 453 MET A CA 1
ATOM 3333 C C . MET A 1 453 ? -1.921 -15.383 2.23 1 98 453 MET A C 1
ATOM 3335 O O . MET A 1 453 ? -0.914 -15.648 1.573 1 98 453 MET A O 1
ATOM 3339 N N . SER A 1 454 ? -2.064 -14.266 2.938 1 97.94 454 SER A N 1
ATOM 3340 C CA . SER A 1 454 ? -1.007 -13.258 2.92 1 97.94 454 SER A CA 1
ATOM 3341 C C . SER A 1 454 ? 0.283 -13.805 3.527 1 97.94 454 SER A C 1
ATOM 3343 O O . SER A 1 454 ? 1.368 -13.594 2.982 1 97.94 454 SER A O 1
ATOM 3345 N N . THR A 1 455 ? 0.19 -14.523 4.586 1 98.31 455 THR A N 1
ATOM 3346 C CA . THR A 1 455 ? 1.361 -15.047 5.277 1 98.31 455 THR A CA 1
ATOM 3347 C C . THR A 1 455 ? 2.004 -16.172 4.473 1 98.31 455 THR A C 1
ATOM 3349 O O . THR A 1 455 ? 3.227 -16.328 4.469 1 98.31 455 THR A O 1
ATOM 3352 N N . ALA A 1 456 ? 1.199 -16.953 3.795 1 98.25 456 ALA A N 1
ATOM 3353 C CA . ALA A 1 456 ? 1.741 -18.031 2.959 1 98.25 456 ALA A CA 1
ATOM 3354 C C . ALA A 1 456 ? 2.611 -17.453 1.842 1 98.25 456 ALA A C 1
ATOM 3356 O O . ALA A 1 456 ? 3.678 -18 1.539 1 98.25 456 ALA A O 1
ATOM 3357 N N . LEU A 1 457 ? 2.158 -16.422 1.268 1 96.62 457 LEU A N 1
ATOM 3358 C CA . LEU A 1 457 ? 2.932 -15.773 0.209 1 96.62 457 LEU A CA 1
ATOM 3359 C C . LEU A 1 457 ? 4.234 -15.203 0.757 1 96.62 457 LEU A C 1
ATOM 3361 O O . LEU A 1 457 ? 5.281 -15.305 0.115 1 96.62 457 LEU A O 1
ATOM 3365 N N . ALA A 1 458 ? 4.086 -14.602 1.893 1 94.62 458 ALA A N 1
ATOM 3366 C CA . ALA A 1 458 ? 5.273 -14.055 2.545 1 94.62 458 ALA A CA 1
ATOM 3367 C C . ALA A 1 458 ? 6.281 -15.156 2.857 1 94.62 458 ALA A C 1
ATOM 3369 O O . ALA A 1 458 ? 7.488 -14.969 2.695 1 94.62 458 ALA A O 1
ATOM 3370 N N 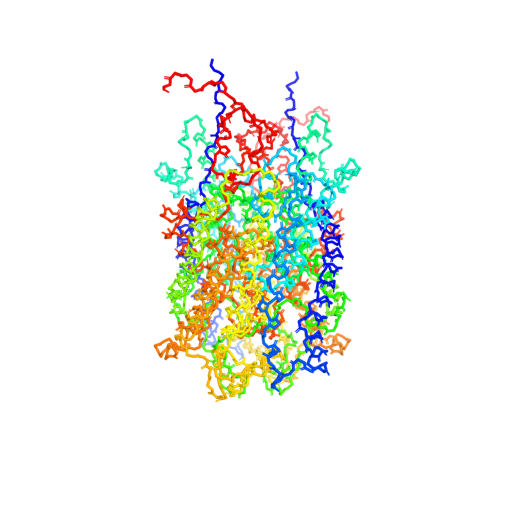. ALA A 1 459 ? 5.801 -16.234 3.281 1 95.06 459 ALA A N 1
ATOM 3371 C CA . ALA A 1 459 ? 6.664 -17.375 3.625 1 95.06 459 ALA A CA 1
ATOM 3372 C C . ALA A 1 459 ? 7.293 -17.984 2.375 1 95.06 459 ALA A C 1
ATOM 3374 O O . ALA A 1 459 ? 8.469 -18.359 2.387 1 95.06 459 ALA A O 1
ATOM 3375 N N . LEU A 1 460 ? 6.543 -18.047 1.341 1 95.06 460 LEU A N 1
ATOM 3376 C CA . LEU A 1 460 ? 6.992 -18.703 0.114 1 95.06 460 LEU A CA 1
ATOM 3377 C C . LEU A 1 460 ? 8.078 -17.875 -0.57 1 95.06 460 LEU A C 1
ATOM 3379 O O . LEU A 1 460 ? 9.086 -18.422 -1.025 1 95.06 460 LEU A O 1
ATOM 3383 N N . LEU A 1 461 ? 7.852 -16.562 -0.649 1 92.94 461 LEU A N 1
ATOM 3384 C CA . LEU A 1 461 ? 8.711 -15.719 -1.474 1 92.94 461 LEU A CA 1
ATOM 3385 C C . LEU A 1 461 ? 9.602 -14.836 -0.606 1 92.94 461 LEU A C 1
ATOM 3387 O O . LEU A 1 461 ? 10.445 -14.094 -1.123 1 92.94 461 LEU A O 1
ATOM 3391 N N . ASN A 1 462 ? 9.43 -14.891 0.66 1 89.38 462 ASN A N 1
ATOM 3392 C CA . ASN A 1 462 ? 10.133 -13.984 1.565 1 89.38 462 ASN A CA 1
ATOM 3393 C C . ASN A 1 462 ? 9.844 -12.523 1.243 1 89.38 462 ASN A C 1
ATOM 3395 O O . ASN A 1 462 ? 10.766 -11.719 1.089 1 89.38 462 ASN A O 1
ATOM 3399 N N . THR A 1 463 ? 8.602 -12.305 1.018 1 89 463 THR A N 1
ATOM 3400 C CA . THR A 1 463 ? 8.117 -10.961 0.701 1 89 463 THR A CA 1
ATOM 3401 C C . THR A 1 463 ? 7.02 -10.539 1.674 1 89 463 THR A C 1
ATOM 3403 O O . THR A 1 463 ? 5.949 -11.156 1.717 1 89 463 THR A O 1
ATOM 3406 N N . ASN A 1 464 ? 7.125 -9.5 2.355 1 89.19 464 ASN A N 1
ATOM 3407 C CA . ASN A 1 464 ? 6.141 -9.117 3.365 1 89.19 464 ASN A CA 1
ATOM 3408 C C . ASN A 1 464 ? 5.066 -8.203 2.783 1 89.19 464 ASN A C 1
ATOM 3410 O O . ASN A 1 464 ? 3.873 -8.5 2.885 1 89.19 464 ASN A O 1
ATOM 3414 N N . LEU A 1 465 ? 5.449 -7.203 2.08 1 90.88 465 LEU A N 1
ATOM 3415 C CA . LEU A 1 465 ? 4.488 -6.227 1.58 1 90.88 465 LEU A CA 1
ATOM 3416 C C . LEU A 1 465 ? 3.689 -6.797 0.413 1 90.88 465 LEU A C 1
ATOM 3418 O O . LEU A 1 465 ? 2.49 -6.531 0.288 1 90.88 465 LEU A O 1
ATOM 3422 N N . PHE A 1 466 ? 4.344 -7.574 -0.433 1 93.38 466 PHE A N 1
ATOM 3423 C CA . PHE A 1 466 ? 3.66 -8.156 -1.581 1 93.38 466 PHE A CA 1
ATOM 3424 C C . PHE A 1 466 ? 2.451 -8.969 -1.135 1 93.38 466 PHE A C 1
ATOM 3426 O O . PHE A 1 466 ? 1.352 -8.805 -1.667 1 93.38 466 PHE A O 1
ATOM 3433 N N . GLY A 1 467 ? 2.621 -9.883 -0.169 1 94.75 467 GLY A N 1
ATOM 3434 C CA . GLY A 1 467 ? 1.531 -10.719 0.31 1 94.75 467 GLY A CA 1
ATOM 3435 C C . GLY A 1 467 ? 0.359 -9.922 0.848 1 94.75 467 GLY A C 1
ATOM 3436 O O . GLY A 1 467 ? -0.798 -10.25 0.571 1 94.75 467 GLY A O 1
ATOM 3437 N N . ILE A 1 468 ? 0.617 -8.875 1.537 1 94.31 468 ILE A N 1
ATOM 3438 C CA . ILE A 1 468 ? -0.41 -8.031 2.146 1 94.31 468 ILE A CA 1
ATOM 3439 C C . ILE A 1 468 ? -1.187 -7.297 1.059 1 94.31 468 ILE A C 1
ATOM 3441 O O . ILE A 1 468 ? -2.42 -7.324 1.041 1 94.31 468 ILE A O 1
ATOM 3445 N N . LEU A 1 469 ? -0.456 -6.727 0.133 1 92.56 469 LEU A N 1
ATOM 3446 C CA . LEU A 1 469 ? -1.075 -5.914 -0.909 1 92.56 469 LEU A CA 1
ATOM 3447 C C . LEU A 1 469 ? -1.853 -6.789 -1.888 1 92.56 469 LEU A C 1
ATOM 3449 O O . LEU A 1 469 ? -2.912 -6.391 -2.377 1 92.56 469 LEU A O 1
ATOM 3453 N N . LEU A 1 470 ? -1.314 -7.918 -2.145 1 93.69 470 LEU A N 1
ATOM 3454 C CA . LEU A 1 470 ? -1.995 -8.812 -3.072 1 93.69 470 LEU A CA 1
ATOM 3455 C C . LEU A 1 470 ? -3.363 -9.219 -2.533 1 93.69 470 LEU A C 1
ATOM 3457 O O . LEU A 1 470 ? -4.363 -9.148 -3.25 1 93.69 470 LEU A O 1
ATOM 3461 N N . VAL A 1 471 ? -3.443 -9.648 -1.289 1 92.81 471 VAL A N 1
ATOM 3462 C CA . VAL A 1 471 ? -4.707 -10.086 -0.701 1 92.81 471 VAL A CA 1
ATOM 3463 C C . VAL A 1 471 ? -5.684 -8.914 -0.649 1 92.81 471 VAL A C 1
ATOM 3465 O O . VAL A 1 471 ? -6.883 -9.086 -0.861 1 92.81 471 VAL A O 1
ATOM 3468 N N . LEU A 1 472 ? -5.172 -7.738 -0.42 1 88.81 472 LEU A N 1
ATOM 3469 C CA . LEU A 1 472 ? -6.02 -6.555 -0.367 1 88.81 472 LEU A CA 1
ATOM 3470 C C . LEU A 1 472 ? -6.664 -6.285 -1.724 1 88.81 472 LEU A C 1
ATOM 3472 O O . LEU A 1 472 ? -7.852 -5.957 -1.798 1 88.81 472 LEU A O 1
ATOM 3476 N N . VAL A 1 473 ? -5.941 -6.465 -2.791 1 88.75 473 VAL A N 1
ATOM 3477 C CA . VAL A 1 473 ? -6.422 -6.082 -4.113 1 88.75 473 VAL A CA 1
ATOM 3478 C C . VAL A 1 473 ? -7.301 -7.195 -4.688 1 88.75 473 VAL A C 1
ATOM 3480 O O . VAL A 1 473 ? -8.062 -6.969 -5.625 1 88.75 473 VAL A O 1
ATOM 3483 N N . LEU A 1 474 ? -7.246 -8.375 -4.113 1 90.25 474 LEU A N 1
ATOM 3484 C CA . LEU A 1 474 ? -8.016 -9.5 -4.641 1 90.25 474 LEU A CA 1
ATOM 3485 C C . LEU A 1 474 ? -9.461 -9.445 -4.148 1 90.25 474 LEU A C 1
ATOM 3487 O O . LEU A 1 474 ? -10.336 -10.109 -4.711 1 90.25 474 LEU A O 1
ATOM 3491 N N . GLN A 1 475 ? -9.672 -8.641 -3.18 1 87.06 475 GLN A N 1
ATOM 3492 C CA . GLN A 1 475 ? -10.953 -8.703 -2.486 1 87.06 475 GLN A CA 1
ATOM 3493 C C . GLN A 1 475 ? -12.023 -7.895 -3.217 1 87.06 475 GLN A C 1
ATOM 3495 O O . GLN A 1 475 ? -11.781 -6.742 -3.592 1 87.06 475 GLN A O 1
ATOM 3500 N N . ALA A 1 476 ? -13.18 -8.508 -3.285 1 81.19 476 ALA A N 1
ATOM 3501 C CA . ALA A 1 476 ? -14.312 -7.828 -3.896 1 81.19 476 ALA A CA 1
ATOM 3502 C C . ALA A 1 476 ? -15.234 -7.23 -2.836 1 81.19 476 ALA A C 1
ATOM 3504 O O . ALA A 1 476 ? -15.984 -6.289 -3.109 1 81.19 476 ALA A O 1
ATOM 3505 N N . ASN A 1 477 ? -15.164 -7.777 -1.629 1 79.62 477 ASN A N 1
ATOM 3506 C CA . ASN A 1 477 ? -16.156 -7.414 -0.615 1 79.62 477 ASN A CA 1
ATOM 3507 C C . ASN A 1 477 ? -15.484 -6.93 0.667 1 79.62 477 ASN A C 1
ATOM 3509 O O . ASN A 1 477 ? -15.781 -7.422 1.755 1 79.62 477 ASN A O 1
ATOM 3513 N N . ILE A 1 478 ? -14.805 -5.883 0.582 1 75.06 478 ILE A N 1
ATOM 3514 C CA . ILE A 1 478 ? -14.266 -5.293 1.806 1 75.06 478 ILE A CA 1
ATOM 3515 C C . ILE A 1 478 ? -15.383 -4.566 2.555 1 75.06 478 ILE A C 1
ATOM 3517 O O . ILE A 1 478 ? -16 -3.641 2.018 1 75.06 478 ILE A O 1
ATOM 3521 N N . PRO A 1 479 ? -15.602 -5.059 3.732 1 70.44 479 PRO A N 1
ATOM 3522 C CA . PRO A 1 479 ? -16.656 -4.359 4.48 1 70.44 479 PRO A CA 1
ATOM 3523 C C . PRO A 1 479 ? -16.312 -2.895 4.742 1 70.44 479 PRO A C 1
ATOM 3525 O O . PRO A 1 479 ? -15.141 -2.543 4.867 1 70.44 479 PRO A O 1
ATOM 3528 N N . ASP A 1 480 ? -17.312 -2.135 4.879 1 67.81 480 ASP A N 1
ATOM 3529 C CA . ASP A 1 480 ? -17.156 -0.699 5.094 1 67.81 480 ASP A CA 1
ATOM 3530 C C . ASP A 1 480 ? -16.312 -0.419 6.34 1 67.81 480 ASP A C 1
ATOM 3532 O O . ASP A 1 480 ? -16.484 -1.077 7.367 1 67.81 480 ASP A O 1
ATOM 3536 N N . GLY A 1 481 ? -15.43 0.454 6.207 1 68.31 481 GLY A N 1
ATOM 3537 C CA . GLY A 1 481 ? -14.641 0.961 7.32 1 68.31 481 GLY A CA 1
ATOM 3538 C C . GLY A 1 481 ? -13.547 0.011 7.762 1 68.31 481 GLY A C 1
ATOM 3539 O O . GLY A 1 481 ? -12.922 0.211 8.805 1 68.31 481 GLY A O 1
ATOM 3540 N N . ASN A 1 482 ? -13.273 -1.004 6.867 1 73.75 482 ASN A N 1
ATOM 3541 C CA . ASN A 1 482 ? -12.398 -2.037 7.406 1 73.75 482 ASN A CA 1
ATOM 3542 C C . ASN A 1 482 ? -11.07 -2.096 6.652 1 73.75 482 ASN A C 1
ATOM 3544 O O . ASN A 1 482 ? -10.203 -2.906 6.977 1 73.75 482 ASN A O 1
ATOM 3548 N N . VAL A 1 483 ? -10.812 -1.236 5.742 1 80.94 483 VAL A N 1
ATOM 3549 C CA . VAL A 1 483 ? -9.578 -1.318 4.965 1 80.94 483 VAL A CA 1
ATOM 3550 C C . VAL A 1 483 ? -8.375 -1.165 5.887 1 80.94 483 VAL A C 1
ATOM 3552 O O . VAL A 1 483 ? -7.449 -1.983 5.855 1 80.94 483 VAL A O 1
ATOM 3555 N N . SER A 1 484 ? -8.391 -0.169 6.75 1 85 484 SER A N 1
ATOM 3556 C CA . SER A 1 484 ? -7.281 0.062 7.672 1 85 484 SER A CA 1
ATOM 3557 C C . SER A 1 484 ? -7.121 -1.099 8.648 1 85 484 SER A C 1
ATOM 3559 O O . SER A 1 484 ? -6.004 -1.534 8.93 1 85 484 SER A O 1
ATOM 3561 N N . SER A 1 485 ? -8.234 -1.577 9.117 1 86.5 485 SER A N 1
ATOM 3562 C CA . SER A 1 485 ? -8.203 -2.682 10.07 1 86.5 485 SER A CA 1
ATOM 3563 C C . SER A 1 485 ? -7.645 -3.949 9.43 1 86.5 485 SER A C 1
ATOM 3565 O O . SER A 1 485 ? -6.918 -4.711 10.07 1 86.5 485 SER A O 1
ATOM 3567 N N . GLN A 1 486 ? -8.039 -4.152 8.203 1 88.81 486 GLN A N 1
ATOM 3568 C CA . GLN A 1 486 ? -7.535 -5.32 7.484 1 88.81 486 GLN A CA 1
ATOM 3569 C C . GLN A 1 486 ? -6.027 -5.223 7.266 1 88.81 486 GLN A C 1
ATOM 3571 O O . GLN A 1 486 ? -5.309 -6.207 7.43 1 88.81 486 GLN A O 1
ATOM 3576 N N . ILE A 1 487 ? -5.617 -4.043 6.918 1 90.81 487 ILE A N 1
ATOM 3577 C CA . ILE A 1 487 ? -4.188 -3.838 6.707 1 90.81 487 ILE A CA 1
ATOM 3578 C C . ILE A 1 487 ? -3.428 -4.113 8 1 90.81 487 ILE A C 1
ATOM 3580 O O . ILE A 1 487 ? -2.416 -4.816 8 1 90.81 487 ILE A O 1
ATOM 3584 N N . ILE A 1 488 ? -3.947 -3.646 9.102 1 91.94 488 ILE A N 1
ATOM 3585 C CA . ILE A 1 488 ? -3.322 -3.83 10.406 1 91.94 488 ILE A CA 1
ATOM 3586 C C . ILE A 1 488 ? -3.271 -5.316 10.75 1 91.94 488 ILE A C 1
ATOM 3588 O O . ILE A 1 488 ? -2.234 -5.828 11.18 1 91.94 488 ILE A O 1
ATOM 3592 N N . ALA A 1 489 ? -4.359 -5.977 10.547 1 93 489 ALA A N 1
ATOM 3593 C CA . ALA A 1 489 ? -4.445 -7.395 10.883 1 93 489 ALA A CA 1
ATOM 3594 C C . ALA A 1 489 ? -3.5 -8.219 10.008 1 93 489 ALA A C 1
ATOM 3596 O O . ALA A 1 489 ? -2.814 -9.117 10.508 1 93 489 ALA A O 1
ATOM 3597 N N . LEU A 1 490 ? -3.463 -7.945 8.734 1 95.56 490 LEU A N 1
ATOM 3598 C CA . LEU A 1 490 ? -2.602 -8.688 7.816 1 95.56 490 LEU A CA 1
ATOM 3599 C C . LEU A 1 490 ? -1.131 -8.414 8.109 1 95.56 490 LEU A C 1
ATOM 3601 O O . LEU A 1 490 ? -0.306 -9.328 8.078 1 95.56 490 LEU A O 1
ATOM 3605 N N . MET A 1 491 ? -0.834 -7.152 8.383 1 95.62 491 MET A N 1
ATOM 3606 C CA . MET A 1 491 ? 0.536 -6.824 8.766 1 95.62 491 MET A CA 1
ATOM 3607 C C . MET A 1 491 ? 0.941 -7.574 10.031 1 95.62 491 MET A C 1
ATOM 3609 O O . MET A 1 491 ? 2.047 -8.117 10.109 1 95.62 491 MET A O 1
ATOM 3613 N N . THR A 1 492 ? 0.068 -7.594 10.992 1 95.06 492 THR A N 1
ATOM 3614 C CA . THR A 1 492 ? 0.357 -8.281 12.242 1 95.06 492 THR A CA 1
ATOM 3615 C C . THR A 1 492 ? 0.616 -9.766 12 1 95.06 492 THR A C 1
ATOM 3617 O O . THR A 1 492 ? 1.548 -10.344 12.57 1 95.06 492 THR A O 1
ATOM 3620 N N . ALA A 1 493 ? -0.193 -10.352 11.156 1 97.75 493 ALA A N 1
ATOM 3621 C CA . ALA A 1 493 ? -0.041 -11.766 10.836 1 97.75 493 ALA A CA 1
ATOM 3622 C C . ALA A 1 493 ? 1.292 -12.039 10.141 1 97.75 493 ALA A C 1
ATOM 3624 O O . ALA A 1 493 ? 2.051 -12.914 10.562 1 97.75 493 ALA A O 1
ATOM 3625 N N . VAL A 1 494 ? 1.608 -11.281 9.141 1 97 494 VAL A N 1
ATOM 3626 C CA . VAL A 1 494 ? 2.781 -11.492 8.297 1 97 494 VAL A CA 1
ATOM 3627 C C . VAL A 1 494 ? 4.051 -11.242 9.102 1 97 494 VAL A C 1
ATOM 3629 O O . VAL A 1 494 ? 4.988 -12.039 9.07 1 97 494 VAL A O 1
ATOM 3632 N N . TYR A 1 495 ? 4.074 -10.188 9.883 1 94.44 495 TYR A N 1
ATOM 3633 C CA . TYR A 1 495 ? 5.305 -9.836 10.578 1 94.44 495 TYR A CA 1
ATOM 3634 C C . TYR A 1 495 ? 5.496 -10.695 11.82 1 94.44 495 TYR A C 1
ATOM 3636 O O . TYR A 1 495 ? 6.629 -10.945 12.234 1 94.44 495 TYR A O 1
ATOM 3644 N N . THR A 1 496 ? 4.41 -11.156 12.484 1 95.69 496 THR A N 1
ATOM 3645 C CA . THR A 1 496 ? 4.574 -12.141 13.547 1 95.69 496 THR A CA 1
ATOM 3646 C C . THR A 1 496 ? 5.203 -13.422 13.008 1 95.69 496 THR A C 1
ATOM 3648 O O . THR A 1 496 ? 6.133 -13.961 13.609 1 95.69 496 THR A O 1
ATOM 3651 N N . HIS A 1 497 ? 4.672 -13.859 11.875 1 96 497 HIS A N 1
ATOM 3652 C CA . HIS A 1 497 ? 5.254 -15.039 11.242 1 96 497 HIS A CA 1
ATOM 3653 C C . HIS A 1 497 ? 6.719 -14.805 10.891 1 96 497 HIS A C 1
ATOM 3655 O O . HIS A 1 497 ? 7.559 -15.68 11.102 1 96 497 HIS A O 1
ATOM 3661 N N . TYR A 1 498 ? 6.98 -13.648 10.352 1 91.44 498 TYR A N 1
ATOM 3662 C CA . TYR A 1 498 ? 8.344 -13.289 9.984 1 91.44 498 TYR A CA 1
ATOM 3663 C C . TYR A 1 498 ? 9.266 -13.344 11.203 1 91.44 498 TYR A C 1
ATOM 3665 O O . TYR A 1 498 ? 10.344 -13.938 11.148 1 91.44 498 TYR A O 1
ATOM 3673 N N . PHE A 1 499 ? 8.898 -12.805 12.359 1 91 499 PHE A N 1
ATOM 3674 C CA . PHE A 1 499 ? 9.703 -12.742 13.57 1 91 499 PHE A CA 1
ATOM 3675 C C . PHE A 1 499 ? 9.93 -14.141 14.133 1 91 499 PHE A C 1
ATOM 3677 O O . PHE A 1 499 ? 11.016 -14.438 14.648 1 91 499 PHE A O 1
ATOM 3684 N N . LEU A 1 500 ? 9 -14.961 13.961 1 92.31 500 LEU A N 1
ATOM 3685 C CA . LEU A 1 500 ? 9.062 -16.266 14.594 1 92.31 500 LEU A CA 1
ATOM 3686 C C . LEU A 1 500 ? 9.859 -17.25 13.734 1 92.31 500 LEU A C 1
ATOM 3688 O O . LEU A 1 500 ? 10.5 -18.172 14.258 1 92.31 500 LEU A O 1
ATOM 3692 N N . THR A 1 501 ? 9.82 -17.031 12.406 1 91.38 501 THR A N 1
ATOM 3693 C CA . THR A 1 501 ? 10.312 -18.109 11.555 1 91.38 501 THR A CA 1
ATOM 3694 C C . THR A 1 501 ? 11.594 -17.703 10.844 1 91.38 501 THR A C 1
ATOM 3696 O O . THR A 1 501 ? 12.336 -18.547 10.344 1 91.38 501 THR A O 1
ATOM 3699 N N . ARG A 1 502 ? 11.906 -16.5 10.758 1 84 502 ARG A N 1
ATOM 3700 C CA . ARG A 1 502 ? 13.039 -16.031 9.961 1 84 502 ARG A CA 1
ATOM 3701 C C . ARG A 1 502 ? 14.344 -16.641 10.469 1 84 502 ARG A C 1
ATOM 3703 O O . ARG A 1 502 ? 15.211 -17.016 9.672 1 84 502 ARG A O 1
ATOM 3710 N N . THR A 1 503 ? 14.531 -16.781 11.727 1 79.94 503 THR A N 1
ATOM 3711 C CA . THR A 1 503 ? 15.789 -17.25 12.281 1 79.94 503 THR A CA 1
ATOM 3712 C C . THR A 1 503 ? 15.766 -18.766 12.477 1 79.94 503 THR A C 1
ATOM 3714 O O . THR A 1 503 ? 16.812 -19.391 12.625 1 79.94 503 THR A O 1
ATOM 3717 N N . THR A 1 504 ? 14.656 -19.375 12.367 1 81.81 504 THR A N 1
ATOM 3718 C CA . THR A 1 504 ? 14.578 -20.781 12.75 1 81.81 504 THR A CA 1
ATOM 3719 C C . THR A 1 504 ? 14.242 -21.656 11.539 1 81.81 504 THR A C 1
ATOM 3721 O O . THR A 1 504 ? 14.766 -22.75 11.391 1 81.81 504 THR A O 1
ATOM 3724 N N . VAL A 1 505 ? 13.438 -21.172 10.656 1 80.75 505 VAL A N 1
ATOM 3725 C CA . VAL A 1 505 ? 12.898 -22.031 9.609 1 80.75 505 VAL A CA 1
ATOM 3726 C C . VAL A 1 505 ? 13.531 -21.672 8.266 1 80.75 505 VAL A C 1
ATOM 3728 O O . VAL A 1 505 ? 14.023 -22.531 7.543 1 80.75 505 VAL A O 1
ATOM 3731 N N . VAL A 1 506 ? 13.664 -20.438 7.984 1 72.19 506 VAL A N 1
ATOM 3732 C CA . VAL A 1 506 ? 13.953 -19.938 6.645 1 72.19 506 VAL A CA 1
ATOM 3733 C C . VAL A 1 506 ? 15.375 -20.328 6.238 1 72.19 506 VAL A C 1
ATOM 3735 O O . VAL A 1 506 ? 15.625 -20.641 5.074 1 72.19 506 VAL A O 1
ATOM 3738 N N . PRO A 1 507 ? 16.266 -20.375 7.172 1 71.06 507 PRO A N 1
ATOM 3739 C CA . PRO A 1 507 ? 17.594 -20.797 6.746 1 71.06 507 PRO A CA 1
ATOM 3740 C C . PRO A 1 507 ? 17.609 -22.219 6.211 1 71.06 507 PRO A C 1
ATOM 3742 O O . PRO A 1 507 ? 18.484 -22.578 5.406 1 71.06 507 PRO A O 1
ATOM 3745 N N . TYR A 1 508 ? 16.609 -22.953 6.531 1 75.06 508 TYR A N 1
ATOM 3746 C CA . TYR A 1 508 ? 16.594 -24.359 6.141 1 75.06 508 TYR A CA 1
ATOM 3747 C C . TYR A 1 508 ? 15.578 -24.594 5.023 1 75.06 508 TYR A C 1
ATOM 3749 O O . TYR A 1 508 ? 15.734 -25.531 4.234 1 75.06 508 TYR A O 1
ATOM 3757 N N . LEU A 1 509 ? 14.609 -23.75 4.988 1 81.88 509 LEU A N 1
ATOM 3758 C CA . LEU A 1 509 ? 13.531 -23.953 4.031 1 81.88 509 LEU A CA 1
ATOM 3759 C C . LEU A 1 509 ? 13.32 -22.703 3.182 1 81.88 509 LEU A C 1
ATOM 3761 O O . LEU A 1 509 ? 12.461 -21.875 3.494 1 81.88 509 LEU A O 1
ATOM 3765 N N . HIS A 1 510 ? 14.086 -22.609 2.158 1 82.38 510 HIS A N 1
ATOM 3766 C CA . HIS A 1 510 ? 13.93 -21.5 1.221 1 82.38 510 HIS A CA 1
ATOM 3767 C C . HIS A 1 510 ? 13.734 -22 -0.205 1 82.38 510 HIS A C 1
ATOM 3769 O O . HIS A 1 510 ? 14.453 -22.906 -0.652 1 82.38 510 HIS A O 1
ATOM 3775 N N . LEU A 1 511 ? 12.797 -21.422 -0.778 1 83.38 511 LEU A N 1
ATOM 3776 C CA . LEU A 1 511 ? 12.484 -21.844 -2.139 1 83.38 511 LEU A CA 1
ATOM 3777 C C . LEU A 1 511 ? 13.453 -21.234 -3.139 1 83.38 511 LEU A C 1
ATOM 3779 O O . LEU A 1 511 ? 13.945 -21.922 -4.035 1 83.38 511 LEU A O 1
ATOM 3783 N N . LEU A 1 512 ? 13.719 -19.922 -2.988 1 86.56 512 LEU A N 1
ATOM 3784 C CA . LEU A 1 512 ? 14.594 -19.203 -3.906 1 86.56 512 LEU A CA 1
ATOM 3785 C C . LEU A 1 512 ? 15.977 -18.984 -3.295 1 86.56 512 LEU A C 1
ATOM 3787 O O . LEU A 1 512 ? 16.219 -17.969 -2.662 1 86.56 512 LEU A O 1
ATOM 3791 N N . VAL A 1 513 ? 16.875 -19.797 -3.615 1 82.25 513 VAL A N 1
ATOM 3792 C CA . VAL A 1 513 ? 18.219 -19.797 -3.029 1 82.25 513 VAL A CA 1
ATOM 3793 C C . VAL A 1 513 ? 19.016 -18.625 -3.596 1 82.25 513 VAL A C 1
ATOM 3795 O O . VAL A 1 513 ? 19.984 -18.156 -2.971 1 82.25 513 VAL A O 1
ATOM 3798 N N . SER A 1 514 ? 18.609 -18.125 -4.727 1 86.38 514 SER A N 1
ATOM 3799 C CA . SER A 1 514 ? 19.344 -17.078 -5.406 1 86.38 514 SER A CA 1
ATOM 3800 C C . SER A 1 514 ? 19.094 -15.719 -4.758 1 86.38 514 SER A C 1
ATOM 3802 O O . SER A 1 514 ? 19.781 -14.734 -5.07 1 86.38 514 SER A O 1
ATOM 3804 N N . GLN A 1 515 ? 18.125 -15.648 -3.838 1 85.5 515 GLN A N 1
ATOM 3805 C CA . GLN A 1 515 ? 17.875 -14.391 -3.137 1 85.5 515 GLN A CA 1
ATOM 3806 C C . GLN A 1 515 ? 19.047 -14.023 -2.227 1 85.5 515 GLN A C 1
ATOM 3808 O O . GLN A 1 515 ? 19.609 -14.891 -1.548 1 85.5 515 GLN A O 1
ATOM 3813 N N . LYS A 1 516 ? 19.5 -12.82 -2.332 1 80.62 516 LYS A N 1
ATOM 3814 C CA . LYS A 1 516 ? 20.594 -12.359 -1.482 1 80.62 516 LYS A CA 1
ATOM 3815 C C . LYS A 1 516 ? 20.531 -10.852 -1.263 1 80.62 516 LYS A C 1
ATOM 3817 O O . LYS A 1 516 ? 19.75 -10.156 -1.928 1 80.62 516 LYS A O 1
ATOM 3822 N N . ALA A 1 517 ? 21.281 -10.438 -0.325 1 76 517 ALA A N 1
ATOM 3823 C CA . ALA A 1 517 ? 21.391 -9 -0.085 1 76 517 ALA A CA 1
ATOM 3824 C C . ALA A 1 517 ? 22.156 -8.312 -1.211 1 76 517 ALA A C 1
ATOM 3826 O O . ALA A 1 517 ? 23 -8.93 -1.859 1 76 517 ALA A O 1
ATOM 3827 N N . ARG A 1 518 ? 21.766 -7.074 -1.416 1 73 518 ARG A N 1
ATOM 3828 C CA . ARG A 1 518 ? 22.469 -6.324 -2.457 1 73 518 ARG A CA 1
ATOM 3829 C C . ARG A 1 518 ? 23.906 -6.047 -2.059 1 73 518 ARG A C 1
ATOM 3831 O O . ARG A 1 518 ? 24.172 -5.645 -0.925 1 73 518 ARG A O 1
ATOM 3838 N N . ASP A 1 519 ? 24.781 -6.363 -2.959 1 69.25 519 ASP A N 1
ATOM 3839 C CA . ASP A 1 519 ? 26.203 -6.152 -2.676 1 69.25 519 ASP A CA 1
ATOM 3840 C C . ASP A 1 519 ? 26.781 -5.035 -3.547 1 69.25 519 ASP A C 1
ATOM 3842 O O . ASP A 1 519 ? 27.969 -4.734 -3.471 1 69.25 519 ASP A O 1
ATOM 3846 N N . ASP A 1 520 ? 25.953 -4.434 -4.266 1 71.38 520 ASP A N 1
ATOM 3847 C CA . ASP A 1 520 ? 26.469 -3.438 -5.199 1 71.38 520 ASP A CA 1
ATOM 3848 C C . ASP A 1 520 ? 26.219 -2.021 -4.68 1 71.38 520 ASP A C 1
ATOM 3850 O O . ASP A 1 520 ? 26.359 -1.05 -5.426 1 71.38 520 ASP A O 1
ATOM 3854 N N . VAL A 1 521 ? 25.781 -1.857 -3.414 1 70.44 521 VAL A N 1
ATOM 3855 C CA . VAL A 1 521 ? 25.562 -0.534 -2.84 1 70.44 521 VAL A CA 1
ATOM 3856 C C . VAL A 1 521 ? 26.438 -0.363 -1.593 1 70.44 521 VAL A C 1
ATOM 3858 O O . VAL A 1 521 ? 26.531 -1.271 -0.764 1 70.44 521 VAL A O 1
ATOM 3861 N N . ARG A 1 522 ? 27.172 0.751 -1.591 1 69.31 522 ARG A N 1
ATOM 3862 C CA . ARG A 1 522 ? 28 1.063 -0.438 1 69.31 522 ARG A CA 1
ATOM 3863 C C . ARG A 1 522 ? 27.641 2.426 0.147 1 69.31 522 ARG A C 1
ATOM 3865 O O . ARG A 1 522 ? 27.359 3.367 -0.594 1 69.31 522 ARG A O 1
ATOM 3872 N N . TYR A 1 523 ? 27.594 2.416 1.494 1 69.38 523 TYR A N 1
ATOM 3873 C CA . TYR A 1 523 ? 27.359 3.684 2.178 1 69.38 523 TYR A CA 1
ATOM 3874 C C . TYR A 1 523 ? 28.656 4.465 2.342 1 69.38 523 TYR A C 1
ATOM 3876 O O . TYR A 1 523 ? 29.688 3.895 2.693 1 69.38 523 TYR A O 1
ATOM 3884 N N . VAL A 1 524 ? 28.578 5.695 1.865 1 67.75 524 VAL A N 1
ATOM 3885 C CA . VAL A 1 524 ? 29.734 6.57 1.99 1 67.75 524 VAL A CA 1
ATOM 3886 C C . VAL A 1 524 ? 29.625 7.398 3.27 1 67.75 524 VAL A C 1
ATOM 3888 O O . VAL A 1 524 ? 28.531 7.875 3.615 1 67.75 524 VAL A O 1
ATOM 3891 N N . PRO A 1 525 ? 30.766 7.332 4.051 1 65.81 525 PRO A N 1
ATOM 3892 C CA . PRO A 1 525 ? 30.734 8.172 5.246 1 65.81 525 PRO A CA 1
ATOM 3893 C C . PRO A 1 525 ? 30.391 9.633 4.934 1 65.81 525 PRO A C 1
ATOM 3895 O O . PRO A 1 525 ? 30.656 10.109 3.828 1 65.81 525 PRO A O 1
ATOM 3898 N N . TYR A 1 526 ? 29.641 10.102 5.785 1 63.94 526 TYR A N 1
ATOM 3899 C CA . TYR A 1 526 ? 29.281 11.5 5.621 1 63.94 526 TYR A CA 1
ATOM 3900 C C . TYR A 1 526 ? 30.531 12.367 5.445 1 63.94 526 TYR A C 1
ATOM 3902 O O . TYR A 1 526 ? 31.453 12.297 6.25 1 63.94 526 TYR A O 1
ATOM 3910 N N . GLU A 1 527 ? 30.969 12.664 4.168 1 57.22 527 GLU A N 1
ATOM 3911 C CA . GLU A 1 527 ? 32.031 13.656 3.969 1 57.22 527 GLU A CA 1
ATOM 3912 C C . GLU A 1 527 ? 31.453 15.078 3.996 1 57.22 527 GLU A C 1
ATOM 3914 O O . GLU A 1 527 ? 30.438 15.359 3.352 1 57.22 527 GLU A O 1
ATOM 3919 N N . ALA A 1 528 ? 31.812 15.812 5.031 1 47.09 528 ALA A N 1
ATOM 3920 C CA . ALA A 1 528 ? 31.391 17.219 5.043 1 47.09 528 ALA A CA 1
ATOM 3921 C C . ALA A 1 528 ? 31.625 17.859 3.678 1 47.09 528 ALA A C 1
ATOM 3923 O O . ALA A 1 528 ? 32.75 17.906 3.184 1 47.09 528 ALA A O 1
ATOM 3924 N N . SER A 1 529 ? 31.016 17.484 2.65 1 42.56 529 SER A N 1
ATOM 3925 C CA . SER A 1 529 ? 31.219 18.25 1.417 1 42.56 529 SER A CA 1
ATOM 3926 C C . SER A 1 529 ? 31.656 19.672 1.711 1 42.56 529 SER A C 1
ATOM 3928 O O . SER A 1 529 ? 31.016 20.375 2.51 1 42.56 529 SER A O 1
ATOM 3930 N N . SER A 1 530 ? 32.969 20.016 1.5 1 34.31 530 SER A N 1
ATOM 3931 C CA . SER A 1 530 ? 33.531 21.359 1.452 1 34.31 530 SER A CA 1
ATOM 3932 C C . SER A 1 530 ? 32.688 22.281 0.603 1 34.31 530 SER A C 1
ATOM 3934 O O . SER A 1 530 ? 33.094 23.406 0.301 1 34.31 530 SER A O 1
ATOM 3936 N N . GLY A 1 531 ? 32.031 21.906 -0.415 1 34.16 531 GLY A N 1
ATOM 3937 C CA . GLY A 1 531 ? 31.406 23.016 -1.1 1 34.16 531 GLY A CA 1
ATOM 3938 C C . GLY A 1 531 ? 30.609 23.922 -0.17 1 34.16 531 GLY A C 1
ATOM 3939 O O . GLY A 1 531 ? 29.594 23.5 0.373 1 34.16 531 GLY A O 1
ATOM 3940 N N . GLY A 1 532 ? 31.344 24.734 0.53 1 30.22 532 GLY A N 1
ATOM 3941 C CA . GLY A 1 532 ? 30.875 25.969 1.146 1 30.22 532 GLY A CA 1
ATOM 3942 C C . GLY A 1 532 ? 29.781 26.656 0.367 1 30.22 532 GLY A C 1
ATOM 3943 O O . GLY A 1 532 ? 30.031 27.547 -0.433 1 30.22 532 GLY A O 1
ATOM 3944 N N . SER A 1 533 ? 29 26.062 -0.443 1 29.03 533 SER A N 1
ATOM 3945 C CA . SER A 1 533 ? 28.062 27.172 -0.598 1 29.03 533 SER A CA 1
ATOM 3946 C C . SER A 1 533 ? 27.797 27.875 0.733 1 29.03 533 SER A C 1
ATOM 3948 O O . SER A 1 533 ? 27.406 27.219 1.712 1 29.03 533 SER A O 1
ATOM 3950 N N . GLU A 1 534 ? 28.562 28.906 1.058 1 27.31 534 GLU A N 1
ATOM 3951 C CA . GLU A 1 534 ? 28.203 30 1.961 1 27.31 534 GLU A CA 1
ATOM 3952 C C . GLU A 1 534 ? 26.688 30.031 2.211 1 27.31 534 GLU A C 1
ATOM 3954 O O . GLU A 1 534 ? 25.906 29.766 1.299 1 27.31 534 GLU A O 1
ATOM 3959 N N . ASN A 1 535 ? 26.359 29.828 3.455 1 28.66 535 ASN A N 1
ATOM 3960 C CA . ASN A 1 535 ? 25.078 30.156 4.086 1 28.66 535 ASN A CA 1
ATOM 3961 C C . ASN A 1 535 ? 24.422 31.359 3.426 1 28.66 535 ASN A C 1
ATOM 3963 O O . ASN A 1 535 ? 24.75 32.5 3.734 1 28.66 535 ASN A O 1
ATOM 3967 N N . SER A 1 536 ? 24.406 31.484 2.121 1 25.89 536 SER A N 1
ATOM 3968 C CA . SER A 1 536 ? 23.422 32.531 1.934 1 25.89 536 SER A CA 1
ATOM 3969 C C . SER A 1 536 ? 22.219 32.312 2.852 1 25.89 536 SER A C 1
ATOM 3971 O O . SER A 1 536 ? 21.297 31.578 2.52 1 25.89 536 SER A O 1
ATOM 3973 N N . ASP A 1 537 ? 22.453 32.062 4.035 1 28 537 ASP A N 1
ATOM 3974 C CA . ASP A 1 537 ? 21.547 32.312 5.156 1 28 537 ASP A CA 1
ATOM 3975 C C . ASP A 1 537 ? 20.625 33.5 4.875 1 28 537 ASP A C 1
ATOM 3977 O O . ASP A 1 537 ? 19.906 33.938 5.758 1 28 537 ASP A O 1
ATOM 3981 N N . ALA A 1 538 ? 21.062 34.406 3.941 1 28.84 538 ALA A N 1
ATOM 3982 C CA . ALA A 1 538 ? 20.234 35.594 3.684 1 28.84 538 ALA A CA 1
ATOM 3983 C C . ALA A 1 538 ? 18.781 35.219 3.469 1 28.84 538 ALA A C 1
ATOM 3985 O O . ALA A 1 538 ? 17.875 36 3.766 1 28.84 538 ALA A O 1
ATOM 3986 N N . GLU A 1 539 ? 18.562 34.25 2.549 1 27.38 539 GLU A N 1
ATOM 3987 C CA . GLU A 1 539 ? 17.125 34.312 2.258 1 27.38 539 GLU A CA 1
ATOM 3988 C C . GLU A 1 539 ? 16.312 33.781 3.424 1 27.38 539 GLU A C 1
ATOM 3990 O O . GLU A 1 539 ? 15.18 34.188 3.645 1 27.38 539 GLU A O 1
ATOM 3995 N N . LEU A 1 540 ? 16.609 32.562 3.953 1 27.73 540 LEU A N 1
ATOM 3996 C CA . LEU A 1 540 ? 15.586 32.344 4.973 1 27.73 540 LEU A CA 1
ATOM 3997 C C . LEU A 1 540 ? 16 32.969 6.301 1 27.73 540 LEU A C 1
ATOM 3999 O O . LEU A 1 540 ? 16.016 32.281 7.332 1 27.73 540 LEU A O 1
ATOM 4003 N N . SER A 1 541 ? 17.078 33.906 6.371 1 26.39 541 SER A N 1
ATOM 4004 C CA . SER A 1 541 ? 17.234 34.625 7.633 1 26.39 541 SER A CA 1
ATOM 4005 C C . SER A 1 541 ? 15.898 35.188 8.117 1 26.39 541 SER A C 1
ATOM 4007 O O . SER A 1 541 ? 15.602 36.375 7.879 1 26.39 541 SER A O 1
ATOM 4009 N N . ALA A 1 542 ? 14.859 34.875 8.094 1 26.31 542 ALA A N 1
ATOM 4010 C CA . ALA A 1 542 ? 14.031 35.688 8.992 1 26.31 542 ALA A CA 1
ATOM 4011 C C . ALA A 1 542 ? 14.711 35.844 10.352 1 26.31 542 ALA A C 1
ATOM 4013 O O . ALA A 1 542 ? 14.867 36.969 10.844 1 26.31 542 ALA A O 1
ATOM 4014 N N . GLY A 1 543 ? 14.453 35.375 11.477 1 24.64 543 GLY A N 1
ATOM 4015 C CA . GLY A 1 543 ? 14.57 36.156 12.703 1 24.64 543 GLY A CA 1
ATOM 4016 C C . GLY A 1 543 ? 16 36.281 13.188 1 24.64 543 GLY A C 1
ATOM 4017 O O . GLY A 1 543 ? 16.406 37.344 13.641 1 24.64 543 GLY A O 1
ATOM 4018 N N . ASP A 1 544 ? 16.891 35.375 13.617 1 23.42 544 ASP A N 1
ATOM 4019 C CA . ASP A 1 544 ? 17.734 35.781 14.734 1 23.42 544 ASP A CA 1
ATOM 4020 C C . ASP A 1 544 ? 19.062 36.375 14.234 1 23.42 544 ASP A C 1
ATOM 4022 O O . ASP A 1 544 ? 19.922 35.625 13.742 1 23.42 544 ASP A O 1
ATOM 4026 N N . SER A 1 545 ? 19.031 37.625 13.477 1 24.69 545 SER A N 1
ATOM 4027 C CA . SER A 1 545 ? 20.234 38.344 13.086 1 24.69 545 SER A CA 1
ATOM 4028 C C . SER A 1 545 ? 21.156 38.594 14.281 1 24.69 545 SER A C 1
ATOM 4030 O O . SER A 1 545 ? 20.891 39.5 15.094 1 24.69 545 SER A O 1
ATOM 4032 N N . THR A 1 546 ? 21.75 37.781 14.969 1 22.62 546 THR A N 1
ATOM 4033 C CA . THR A 1 546 ? 22.641 38.312 15.977 1 22.62 546 THR A CA 1
ATOM 4034 C C . THR A 1 546 ? 23.797 39.062 15.305 1 22.62 546 THR A C 1
ATOM 4036 O O . THR A 1 546 ? 24.062 40.25 15.633 1 22.62 546 THR A O 1
ATOM 4039 N N . ASP A 1 547 ? 25.141 38.656 15.141 1 21.08 547 ASP A N 1
ATOM 4040 C CA . ASP A 1 547 ? 26.375 39.375 15.477 1 21.08 547 ASP A CA 1
ATOM 4041 C C . ASP A 1 547 ? 26.828 40.25 14.32 1 21.08 547 ASP A C 1
ATOM 4043 O O . ASP A 1 547 ? 26.359 40.094 13.188 1 21.08 547 ASP A O 1
ATOM 4047 N N . SER A 1 548 ? 28.219 40.969 14.297 1 22.17 548 SER A N 1
ATOM 4048 C CA . SER A 1 548 ? 29.172 42.094 14.18 1 22.17 548 SER A CA 1
ATOM 4049 C C . SER A 1 548 ? 29.828 42.125 12.805 1 22.17 548 SER A C 1
ATOM 4051 O O . SER A 1 548 ? 30.719 42.938 12.555 1 22.17 548 SER A O 1
ATOM 4053 N N . ASP A 1 549 ? 29.812 41.281 11.828 1 22.19 549 ASP A N 1
ATOM 4054 C CA . ASP A 1 549 ? 30.953 41.531 10.961 1 22.19 549 ASP A CA 1
ATOM 4055 C C . ASP A 1 549 ? 30.734 42.812 10.141 1 22.19 549 ASP A C 1
ATOM 4057 O O . ASP A 1 549 ? 29.812 42.875 9.336 1 22.19 549 ASP A O 1
ATOM 4061 N N . SER A 1 550 ? 31.188 44.188 10.547 1 21.23 550 SER A N 1
ATOM 4062 C CA . SER A 1 550 ? 31.453 45.531 10.016 1 21.23 550 SER A CA 1
ATOM 4063 C C . SER A 1 550 ? 32.25 45.438 8.719 1 21.23 550 SER A C 1
ATOM 4065 O O . SER A 1 550 ? 32.25 46.375 7.918 1 21.23 550 SER A O 1
ATOM 4067 N N . GLU A 1 551 ? 33.375 44.75 8.602 1 21.33 551 GLU A N 1
ATOM 4068 C CA . GLU A 1 551 ? 34.469 45.312 7.859 1 21.33 551 GLU A CA 1
ATOM 4069 C C . GLU A 1 551 ? 34.188 45.375 6.363 1 21.33 551 GLU A C 1
ATOM 4071 O O . GLU A 1 551 ? 34.531 46.312 5.676 1 21.33 551 GLU A O 1
ATOM 4076 N N . GLN A 1 552 ? 34.031 44.25 5.582 1 19.39 552 GLN A N 1
ATOM 4077 C CA . GLN A 1 552 ? 34.594 44.312 4.238 1 19.39 552 GLN A CA 1
ATOM 4078 C C . GLN A 1 552 ? 33.625 44.906 3.248 1 19.39 552 GLN A C 1
ATOM 4080 O O . GLN A 1 552 ? 32.75 44.25 2.721 1 19.39 552 GLN A O 1
ATOM 4085 N N . MET A 1 553 ? 32.844 46.094 3.568 1 18.33 553 MET A N 1
ATOM 4086 C CA . MET A 1 553 ? 32.219 46.875 2.508 1 18.33 553 MET A CA 1
ATOM 4087 C C . MET A 1 553 ? 33.25 47.406 1.526 1 18.33 553 MET A C 1
ATOM 4089 O O . MET A 1 553 ? 32.938 48.188 0.623 1 18.33 553 MET A O 1
ATOM 4093 N N . SER A 1 554 ? 34.625 47.469 1.743 1 18.89 554 SER A N 1
ATOM 4094 C CA . SER A 1 554 ? 35.438 48.344 0.906 1 18.89 554 SER A CA 1
ATOM 4095 C C . SER A 1 554 ? 35.375 47.906 -0.555 1 18.89 554 SER A C 1
ATOM 4097 O O . SER A 1 554 ? 35.438 48.719 -1.459 1 18.89 554 SER A O 1
ATOM 4099 N N . SER A 1 555 ? 35.938 46.719 -1.061 1 20.05 555 SER A N 1
ATOM 4100 C CA . SER A 1 555 ? 36.469 46.812 -2.416 1 20.05 555 SER A CA 1
ATOM 4101 C C . SER A 1 555 ? 35.375 46.781 -3.453 1 20.05 555 SER A C 1
ATOM 4103 O O . SER A 1 555 ? 35.469 47.375 -4.523 1 20.05 555 SER A O 1
ATOM 4105 N N . LEU A 1 556 ? 34.375 45.875 -3.73 1 18.11 556 LEU A N 1
ATOM 4106 C CA . LEU A 1 556 ? 33.688 46.312 -4.953 1 18.11 556 LEU A CA 1
ATOM 4107 C C . LEU A 1 556 ? 32.625 47.344 -4.652 1 18.11 556 LEU A C 1
ATOM 4109 O O . LEU A 1 556 ? 31.906 47.25 -3.646 1 18.11 556 LEU A O 1
ATOM 4113 N N . MET B 1 1 ? 48.75 -9.211 0.837 1 19.08 1 MET B N 1
ATOM 4114 C CA . MET B 1 1 ? 47.438 -9.828 1.085 1 19.08 1 MET B CA 1
ATOM 4115 C C . MET B 1 1 ? 46.312 -8.836 0.856 1 19.08 1 MET B C 1
ATOM 4117 O O . MET B 1 1 ? 46.312 -7.73 1.409 1 19.08 1 MET B O 1
ATOM 4121 N N . PRO B 1 2 ? 45.75 -8.758 -0.293 1 25.39 2 PRO B N 1
ATOM 4122 C CA . PRO B 1 2 ? 44.969 -7.598 -0.674 1 25.39 2 PRO B CA 1
ATOM 4123 C C . PRO B 1 2 ? 43.875 -7.258 0.363 1 25.39 2 PRO B C 1
ATOM 4125 O O . PRO B 1 2 ? 43.406 -8.141 1.087 1 25.39 2 PRO B O 1
ATOM 4128 N N . LYS B 1 3 ? 44 -6.008 0.84 1 28.88 3 LYS B N 1
ATOM 4129 C CA . LYS B 1 3 ? 43.125 -5.383 1.827 1 28.88 3 LYS B CA 1
ATOM 4130 C C . LYS B 1 3 ? 41.656 -5.734 1.564 1 28.88 3 LYS B C 1
ATOM 4132 O O . LYS B 1 3 ? 41.156 -5.484 0.474 1 28.88 3 LYS B O 1
ATOM 4137 N N . GLU B 1 4 ? 41.25 -6.816 2.002 1 30.22 4 GLU B N 1
ATOM 4138 C CA . GLU B 1 4 ? 39.906 -7.363 2.07 1 30.22 4 GLU B CA 1
ATOM 4139 C C . GLU B 1 4 ? 38.875 -6.254 2.262 1 30.22 4 GLU B C 1
ATOM 4141 O O . GLU B 1 4 ? 38.906 -5.52 3.248 1 30.22 4 GLU B O 1
ATOM 4146 N N . GLY B 1 5 ? 38.562 -5.52 1.31 1 31.89 5 GLY B N 1
ATOM 4147 C CA . GLY B 1 5 ? 37.719 -4.332 1.237 1 31.89 5 GLY B CA 1
ATOM 4148 C C . GLY B 1 5 ? 36.531 -4.383 2.178 1 31.89 5 GLY B C 1
ATOM 4149 O O . GLY B 1 5 ? 36.062 -5.465 2.52 1 31.89 5 GLY B O 1
ATOM 4150 N N . SER B 1 6 ? 36.469 -3.436 3.148 1 34.81 6 SER B N 1
ATOM 4151 C CA . SER B 1 6 ? 35.594 -3.109 4.273 1 34.81 6 SER B CA 1
ATOM 4152 C C . SER B 1 6 ? 34.125 -3.322 3.916 1 34.81 6 SER B C 1
ATOM 4154 O O . SER B 1 6 ? 33.562 -2.533 3.17 1 34.81 6 SER B O 1
ATOM 4156 N N . ALA B 1 7 ? 33.688 -4.465 3.51 1 37.16 7 ALA B N 1
ATOM 4157 C CA . ALA B 1 7 ? 32.281 -4.84 3.361 1 37.16 7 ALA B CA 1
ATOM 4158 C C . ALA B 1 7 ? 31.422 -4.238 4.477 1 37.16 7 ALA B C 1
ATOM 4160 O O . ALA B 1 7 ? 31.547 -4.633 5.641 1 37.16 7 ALA B O 1
ATOM 4161 N N . TYR B 1 8 ? 31.203 -2.967 4.617 1 43.44 8 TYR B N 1
ATOM 4162 C CA . TYR B 1 8 ? 30.297 -2.268 5.52 1 43.44 8 TYR B CA 1
ATOM 4163 C C . TYR B 1 8 ? 29.047 -3.096 5.789 1 43.44 8 TYR B C 1
ATOM 4165 O O . TYR B 1 8 ? 28.453 -3.664 4.863 1 43.44 8 TYR B O 1
ATOM 4173 N N . GLY B 1 9 ? 28.938 -3.658 6.977 1 50.16 9 GLY B N 1
ATOM 4174 C CA . GLY B 1 9 ? 27.922 -4.559 7.496 1 50.16 9 GLY B CA 1
ATOM 4175 C C . GLY B 1 9 ? 26.516 -4.102 7.191 1 50.16 9 GLY B C 1
ATOM 4176 O O . GLY B 1 9 ? 26.156 -2.957 7.473 1 50.16 9 GLY B O 1
ATOM 4177 N N . GLN B 1 10 ? 25.906 -4.598 6.188 1 59.44 10 GLN B N 1
ATOM 4178 C CA . GLN B 1 10 ? 24.516 -4.352 5.797 1 59.44 10 GLN B CA 1
ATOM 4179 C C . GLN B 1 10 ? 23.547 -4.695 6.93 1 59.44 10 GLN B C 1
ATOM 4181 O O . GLN B 1 10 ? 23.797 -5.621 7.703 1 59.44 10 GLN B O 1
ATOM 4186 N N . LEU B 1 11 ? 22.75 -3.711 7.41 1 70.25 11 LEU B N 1
ATOM 4187 C CA . LEU B 1 11 ? 21.703 -3.932 8.414 1 70.25 11 LEU B CA 1
ATOM 4188 C C . LEU B 1 11 ? 20.812 -5.098 8.016 1 70.25 11 LEU B C 1
ATOM 4190 O O . LEU B 1 11 ? 20.484 -5.27 6.836 1 70.25 11 LEU B O 1
ATOM 4194 N N . SER B 1 12 ? 20.688 -6 9.008 1 77.88 12 SER B N 1
ATOM 4195 C CA . SER B 1 12 ? 19.797 -7.137 8.75 1 77.88 12 SER B CA 1
ATOM 4196 C C . SER B 1 12 ? 18.344 -6.711 8.758 1 77.88 12 SER B C 1
ATOM 4198 O O . SER B 1 12 ? 17.938 -5.863 9.555 1 77.88 12 SER B O 1
ATOM 4200 N N . ALA B 1 13 ? 17.562 -7.258 7.797 1 78.88 13 ALA B N 1
ATOM 4201 C CA . ALA B 1 13 ? 16.141 -6.973 7.723 1 78.88 13 ALA B CA 1
ATOM 4202 C C . ALA B 1 13 ? 15.445 -7.309 9.039 1 78.88 13 ALA B C 1
ATOM 4204 O O . ALA B 1 13 ? 14.531 -6.602 9.461 1 78.88 13 ALA B O 1
ATOM 4205 N N . TYR B 1 14 ? 15.859 -8.391 9.727 1 83.5 14 TYR B N 1
ATOM 4206 C CA . TYR B 1 14 ? 15.297 -8.797 11.008 1 83.5 14 TYR B CA 1
ATOM 4207 C C . TYR B 1 14 ? 15.578 -7.758 12.086 1 83.5 14 TYR B C 1
ATOM 4209 O O . TYR B 1 14 ? 14.68 -7.379 12.844 1 83.5 14 TYR B O 1
ATOM 4217 N N . GLY B 1 15 ? 16.828 -7.352 12.094 1 84.12 15 GLY B N 1
ATOM 4218 C CA . GLY B 1 15 ? 17.203 -6.316 13.047 1 84.12 15 GLY B CA 1
ATOM 4219 C C . GLY B 1 15 ? 16.453 -5.016 12.836 1 84.12 15 GLY B C 1
ATOM 4220 O O . GLY B 1 15 ? 16.047 -4.355 13.797 1 84.12 15 GLY B O 1
ATOM 4221 N N . LEU B 1 16 ? 16.25 -4.746 11.602 1 87.12 16 LEU B N 1
ATOM 4222 C CA . LEU B 1 16 ? 15.516 -3.529 11.266 1 87.12 16 LEU B CA 1
ATOM 4223 C C . LEU B 1 16 ? 14.055 -3.645 11.688 1 87.12 16 LEU B C 1
ATOM 4225 O O . LEU B 1 16 ? 13.469 -2.674 12.172 1 87.12 16 LEU B O 1
ATOM 4229 N N . ALA B 1 17 ? 13.492 -4.789 11.523 1 89.44 17 ALA B N 1
ATOM 4230 C CA . ALA B 1 17 ? 12.109 -5.012 11.93 1 89.44 17 ALA B CA 1
ATOM 4231 C C . ALA B 1 17 ? 11.961 -4.895 13.445 1 89.44 17 ALA B C 1
ATOM 4233 O O . ALA B 1 17 ? 10.977 -4.344 13.938 1 89.44 17 ALA B O 1
ATOM 4234 N N . VAL B 1 18 ? 12.914 -5.355 14.164 1 90.81 18 VAL B N 1
ATOM 4235 C CA . VAL B 1 18 ? 12.891 -5.266 15.617 1 90.81 18 VAL B CA 1
ATOM 4236 C C . VAL B 1 18 ? 13.023 -3.805 16.047 1 90.81 18 VAL B C 1
ATOM 4238 O O . VAL B 1 18 ? 12.312 -3.348 16.953 1 90.81 18 VAL B O 1
ATOM 4241 N N . LEU B 1 19 ? 13.945 -3.168 15.383 1 91.38 19 LEU B N 1
ATOM 4242 C CA . LEU B 1 19 ? 14.109 -1.742 15.641 1 91.38 19 LEU B CA 1
ATOM 4243 C C . LEU B 1 19 ? 12.812 -0.988 15.375 1 91.38 19 LEU B C 1
ATOM 4245 O O . LEU B 1 19 ? 12.445 -0.084 16.125 1 91.38 19 LEU B O 1
ATOM 4249 N N . GLY B 1 20 ? 12.172 -1.349 14.281 1 95.06 20 GLY B N 1
ATOM 4250 C CA . GLY B 1 20 ? 10.883 -0.754 13.961 1 95.06 20 GLY B CA 1
ATOM 4251 C C . GLY B 1 20 ? 9.82 -1.029 15.008 1 95.06 20 GLY B C 1
ATOM 4252 O O . GLY B 1 20 ? 9.047 -0.139 15.359 1 95.06 20 GLY B O 1
ATOM 4253 N N . ALA B 1 21 ? 9.781 -2.246 15.508 1 95.88 21 ALA B N 1
ATOM 4254 C CA . ALA B 1 21 ? 8.805 -2.613 16.531 1 95.88 21 ALA B CA 1
ATOM 4255 C C . ALA B 1 21 ? 9.016 -1.796 17.812 1 95.88 21 ALA B C 1
ATOM 4257 O O . ALA B 1 21 ? 8.047 -1.311 18.406 1 95.88 21 ALA B O 1
ATOM 4258 N N . LEU B 1 22 ? 10.227 -1.633 18.188 1 95.5 22 LEU B N 1
ATOM 4259 C CA . LEU B 1 22 ? 10.539 -0.856 19.375 1 95.5 22 LEU B CA 1
ATOM 4260 C C . LEU B 1 22 ? 10.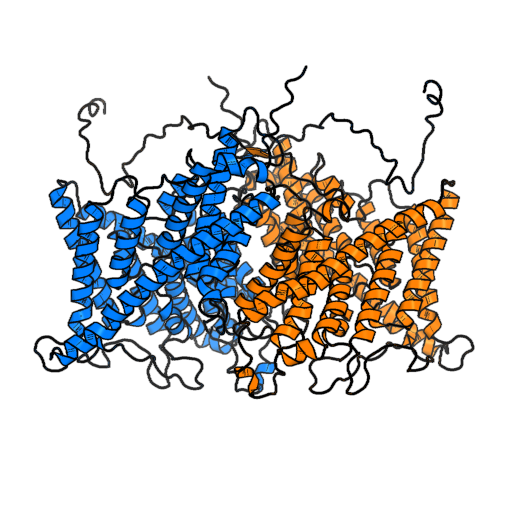25 0.625 19.156 1 95.5 22 LEU B C 1
ATOM 4262 O O . LEU B 1 22 ? 9.648 1.279 20.016 1 95.5 22 LEU B O 1
ATOM 4266 N N . GLY B 1 23 ? 10.703 1.092 18 1 97 23 GLY B N 1
ATOM 4267 C CA . GLY B 1 23 ? 10.469 2.49 17.672 1 97 23 GLY B CA 1
ATOM 4268 C C . GLY B 1 23 ? 9 2.846 17.594 1 97 23 GLY B C 1
ATOM 4269 O O . GLY B 1 23 ? 8.57 3.873 18.125 1 97 23 GLY B O 1
ATOM 4270 N N . GLY B 1 24 ? 8.242 2.01 16.875 1 97.94 24 GLY B N 1
ATOM 4271 C CA . GLY B 1 24 ? 6.809 2.229 16.766 1 97.94 24 GLY B CA 1
ATOM 4272 C C . GLY B 1 24 ? 6.094 2.16 18.109 1 97.94 24 GLY B C 1
ATOM 4273 O O . GLY B 1 24 ? 5.164 2.932 18.359 1 97.94 24 GLY B O 1
ATOM 4274 N N . SER B 1 25 ? 6.484 1.217 18.984 1 97.69 25 SER B N 1
ATOM 4275 C CA . SER B 1 25 ? 5.883 1.095 20.312 1 97.69 25 SER B CA 1
ATOM 4276 C C . SER B 1 25 ? 6.16 2.33 21.156 1 97.69 25 SER B C 1
ATOM 4278 O O . SER B 1 25 ? 5.258 2.861 21.812 1 97.69 25 SER B O 1
ATOM 4280 N N . PHE B 1 26 ? 7.344 2.746 21.094 1 97.56 26 PHE B N 1
ATOM 4281 C CA . PHE B 1 26 ? 7.742 3.947 21.812 1 97.56 26 PHE B CA 1
ATOM 4282 C C . PHE B 1 26 ? 6.965 5.16 21.312 1 97.56 26 PHE B C 1
ATOM 4284 O O . PHE B 1 26 ? 6.379 5.898 22.109 1 97.56 26 PHE B O 1
ATOM 4291 N N . ALA B 1 27 ? 6.973 5.316 20.031 1 98.19 27 ALA B N 1
ATOM 4292 C CA . ALA B 1 27 ? 6.289 6.449 19.406 1 98.19 27 ALA B CA 1
ATOM 4293 C C . ALA B 1 27 ? 4.785 6.395 19.688 1 98.19 27 ALA B C 1
ATOM 4295 O O . ALA B 1 27 ? 4.156 7.426 19.922 1 98.19 27 ALA B O 1
ATOM 4296 N N . GLY B 1 28 ? 4.23 5.191 19.594 1 97.31 28 GLY B N 1
ATOM 4297 C CA . GLY B 1 28 ? 2.807 5.016 19.828 1 97.31 28 GLY B CA 1
ATOM 4298 C C . GLY B 1 28 ? 2.371 5.48 21.203 1 97.31 28 GLY B C 1
ATOM 4299 O O . GLY B 1 28 ? 1.4 6.227 21.344 1 97.31 28 GLY B O 1
ATOM 4300 N N . LEU B 1 29 ? 3.066 5.137 22.234 1 97.25 29 LEU B N 1
ATOM 4301 C CA . LEU B 1 29 ? 2.729 5.5 23.609 1 97.25 29 LEU B CA 1
ATOM 4302 C C . LEU B 1 29 ? 2.938 6.992 23.828 1 97.25 29 LEU B C 1
ATOM 4304 O O . LEU B 1 29 ? 2.109 7.648 24.469 1 97.25 29 LEU B O 1
ATOM 4308 N N . LEU B 1 30 ? 3.996 7.48 23.297 1 97.56 30 LEU B N 1
ATOM 4309 C CA . LEU B 1 30 ? 4.305 8.898 23.438 1 97.56 30 LEU B CA 1
ATOM 4310 C C . LEU B 1 30 ? 3.238 9.758 22.781 1 97.56 30 LEU B C 1
ATOM 4312 O O . LEU B 1 30 ? 2.756 10.727 23.359 1 97.56 30 LEU B O 1
ATOM 4316 N N . VAL B 1 31 ? 2.92 9.414 21.562 1 97.5 31 VAL B N 1
ATOM 4317 C CA . VAL B 1 31 ? 1.99 10.227 20.781 1 97.5 31 VAL B CA 1
ATOM 4318 C C . VAL B 1 31 ? 0.575 10.055 21.344 1 97.5 31 VAL B C 1
ATOM 4320 O O . VAL B 1 31 ? -0.227 10.992 21.297 1 97.5 31 VAL B O 1
ATOM 4323 N N . LYS B 1 32 ? 0.262 8.898 21.859 1 95.81 32 LYS B N 1
ATOM 4324 C CA . LYS B 1 32 ? -1.037 8.727 22.5 1 95.81 32 LYS B CA 1
ATOM 4325 C C . LYS B 1 32 ? -1.196 9.68 23.672 1 95.81 32 LYS B C 1
ATOM 4327 O O . LYS B 1 32 ? -2.264 10.266 23.875 1 95.81 32 LYS B O 1
ATOM 4332 N N . LEU B 1 33 ? -0.188 9.797 24.484 1 96.38 33 LEU B N 1
ATOM 4333 C CA . LEU B 1 33 ? -0.213 10.742 25.594 1 96.38 33 LEU B CA 1
ATOM 4334 C C . LEU B 1 33 ? -0.405 12.172 25.094 1 96.38 33 LEU B C 1
ATOM 4336 O O . LEU B 1 33 ? -1.22 12.922 25.625 1 96.38 33 LEU B O 1
ATOM 4340 N N . PHE B 1 34 ? 0.312 12.531 24.141 1 96.88 34 PHE B N 1
ATOM 4341 C CA . PHE B 1 34 ? 0.195 13.852 23.531 1 96.88 34 PHE B CA 1
ATOM 4342 C C . PHE B 1 34 ? -1.221 14.086 23.031 1 96.88 34 PHE B C 1
ATOM 4344 O O . PHE B 1 34 ? -1.807 15.141 23.266 1 96.88 34 PHE B O 1
ATOM 4351 N N . LYS B 1 35 ? -1.692 13.125 22.266 1 94.94 35 LYS B N 1
ATOM 4352 C CA . LYS B 1 35 ? -3.031 13.227 21.688 1 94.94 35 LYS B CA 1
ATOM 4353 C C . LYS B 1 35 ? -4.086 13.367 22.781 1 94.94 35 LYS B C 1
ATOM 4355 O O . LYS B 1 35 ? -5.039 14.133 22.641 1 94.94 35 LYS B O 1
ATOM 4360 N N . TRP B 1 36 ? -3.943 12.641 23.844 1 95.06 36 TRP B N 1
ATOM 4361 C CA . TRP B 1 36 ? -4.871 12.703 24.953 1 95.06 36 TRP B CA 1
ATOM 4362 C C . TRP B 1 36 ? -4.875 14.094 25.594 1 95.06 36 TRP B C 1
ATOM 4364 O O . TRP B 1 36 ? -5.938 14.641 25.891 1 95.06 36 TRP B O 1
ATOM 4374 N N . ILE B 1 37 ? -3.744 14.68 25.766 1 96.88 37 ILE B N 1
ATOM 4375 C CA . ILE B 1 37 ? -3.619 16.016 26.328 1 96.88 37 ILE B CA 1
ATOM 4376 C C . ILE B 1 37 ? -4.25 17.031 25.391 1 96.88 37 ILE B C 1
ATOM 4378 O O . ILE B 1 37 ? -5 17.906 25.828 1 96.88 37 ILE B O 1
ATOM 4382 N N . LEU B 1 38 ? -3.932 16.891 24.188 1 96.31 38 LEU B N 1
ATOM 4383 C CA . LEU B 1 38 ? -4.434 17.812 23.172 1 96.31 38 LEU B CA 1
ATOM 4384 C C . LEU B 1 38 ? -5.957 17.781 23.125 1 96.31 38 LEU B C 1
ATOM 4386 O O . LEU B 1 38 ? -6.602 18.828 23.109 1 96.31 38 LEU B O 1
ATOM 4390 N N . GLU B 1 39 ? -6.539 16.609 23.078 1 94.19 39 GLU B N 1
ATOM 4391 C CA . GLU B 1 39 ? -7.992 16.469 23 1 94.19 39 GLU B CA 1
ATOM 4392 C C . GLU B 1 39 ? -8.672 16.984 24.266 1 94.19 39 GLU B C 1
ATOM 4394 O O . GLU B 1 39 ? -9.727 17.609 24.188 1 94.19 39 GLU B O 1
ATOM 4399 N N . LEU B 1 40 ? -8.07 16.719 25.359 1 96.5 40 LEU B N 1
ATOM 4400 C CA . LEU B 1 40 ? -8.602 17.203 26.641 1 96.5 40 LEU B CA 1
ATOM 4401 C C . LEU B 1 40 ? -8.648 18.734 26.656 1 96.5 40 LEU B C 1
ATOM 4403 O O . LEU B 1 40 ? -9.656 19.328 27.031 1 96.5 40 LEU B O 1
ATOM 4407 N N . LEU B 1 41 ? -7.602 19.328 26.25 1 97.44 41 LEU B N 1
ATOM 4408 C CA . LEU B 1 41 ? -7.516 20.781 26.266 1 97.44 41 LEU B CA 1
ATOM 4409 C C . LEU B 1 41 ? -8.438 21.406 25.234 1 97.44 41 LEU B C 1
ATOM 4411 O O . LEU B 1 41 ? -9.031 22.453 25.469 1 97.44 41 LEU B O 1
ATOM 4415 N N . LEU B 1 42 ? -8.523 20.766 24.109 1 96 42 LEU B N 1
ATOM 4416 C CA . LEU B 1 42 ? -9.438 21.25 23.062 1 96 42 LEU B CA 1
ATOM 4417 C C . LEU B 1 42 ? -10.883 21.203 23.547 1 96 42 LEU B C 1
ATOM 4419 O O . LEU B 1 42 ? -11.648 22.125 23.312 1 96 42 LEU B O 1
ATOM 4423 N N . ASP B 1 43 ? -11.242 20.141 24.188 1 95.62 43 ASP B N 1
ATOM 4424 C CA . ASP B 1 43 ? -12.594 20 24.719 1 95.62 43 ASP B CA 1
ATOM 4425 C C . ASP B 1 43 ? -12.867 21.047 25.797 1 95.62 43 ASP B C 1
ATOM 4427 O O . ASP B 1 43 ? -13.938 21.656 25.812 1 95.62 43 ASP B O 1
ATOM 4431 N N . LEU B 1 44 ? -11.938 21.25 26.641 1 95.94 44 LEU B N 1
ATOM 4432 C CA . LEU B 1 44 ? -12.086 22.203 27.734 1 95.94 44 LEU B CA 1
ATOM 4433 C C . LEU B 1 44 ? -12.227 23.625 27.203 1 95.94 44 LEU B C 1
ATOM 4435 O O . LEU B 1 44 ? -13.062 24.391 27.672 1 95.94 44 LEU B O 1
ATOM 4439 N N . VAL B 1 45 ? -11.484 23.969 26.203 1 95.25 45 VAL B N 1
ATOM 4440 C CA . VAL B 1 45 ? -11.406 25.359 25.75 1 95.25 45 VAL B CA 1
ATOM 4441 C C . VAL B 1 45 ? -12.516 25.641 24.75 1 95.25 45 VAL B C 1
ATOM 4443 O O . VAL B 1 45 ? -13.188 26.672 24.828 1 95.25 45 VAL B O 1
ATOM 4446 N N . TRP B 1 46 ? -12.719 24.766 23.812 1 93.94 46 TRP B N 1
ATOM 4447 C CA . TRP B 1 46 ? -13.594 25.094 22.703 1 93.94 46 TRP B CA 1
ATOM 4448 C C . TRP B 1 46 ? -14.992 24.5 22.906 1 93.94 46 TRP B C 1
ATOM 4450 O O . TRP B 1 46 ? -15.945 24.906 22.234 1 93.94 46 TRP B O 1
ATOM 4460 N N . PHE B 1 47 ? -15.156 23.578 23.812 1 92.25 47 PHE B N 1
ATOM 4461 C CA . PHE B 1 47 ? -16.469 23 24.047 1 92.25 47 PHE B CA 1
ATOM 4462 C C . PHE B 1 47 ? -17.016 23.438 25.406 1 92.25 47 PHE B C 1
ATOM 4464 O O . PHE B 1 47 ? -18.125 23.969 25.5 1 92.25 47 PHE B O 1
ATOM 4471 N N . GLU B 1 48 ? -16.266 23.359 26.484 1 94.19 48 GLU B N 1
ATOM 4472 C CA . GLU B 1 48 ? -16.734 23.625 27.844 1 94.19 48 GLU B CA 1
ATOM 4473 C C . GLU B 1 48 ? -16.672 25.109 28.172 1 94.19 48 GLU B C 1
ATOM 4475 O O . GLU B 1 48 ? -17.609 25.656 28.75 1 94.19 48 GLU B O 1
ATOM 4480 N N . LEU B 1 49 ? -15.617 25.766 27.859 1 93.06 49 LEU B N 1
ATOM 4481 C CA . LEU B 1 49 ? -15.406 27.156 28.25 1 93.06 49 LEU B CA 1
ATOM 4482 C C . LEU B 1 49 ? -16.5 28.062 27.688 1 93.06 49 LEU B C 1
ATOM 4484 O O . LEU B 1 49 ? -17.047 28.906 28.406 1 93.06 49 LEU B O 1
ATOM 4488 N N . PRO B 1 50 ? -16.844 27.938 26.406 1 91.5 50 PRO B N 1
ATOM 4489 C CA . PRO B 1 50 ? -17.938 28.781 25.891 1 91.5 50 PRO B CA 1
ATOM 4490 C C . PRO B 1 50 ? -19.25 28.531 26.625 1 91.5 50 PRO B C 1
ATOM 4492 O O . PRO B 1 50 ? -20.031 29.469 26.828 1 91.5 50 PRO B O 1
ATOM 4495 N N . ARG B 1 51 ? -19.5 27.344 27 1 91.31 51 ARG B N 1
ATOM 4496 C CA . ARG B 1 51 ? -20.719 27.031 27.75 1 91.31 51 ARG B CA 1
ATOM 4497 C C . ARG B 1 51 ? -20.688 27.656 29.141 1 91.31 51 ARG B C 1
ATOM 4499 O O . ARG B 1 51 ? -21.703 28.141 29.625 1 91.31 51 ARG B O 1
ATOM 4506 N N . ILE B 1 52 ? -19.547 27.609 29.719 1 91.88 52 ILE B N 1
ATOM 4507 C CA . ILE B 1 52 ? -19.359 28.219 31.047 1 91.88 52 ILE B CA 1
ATOM 4508 C C . ILE B 1 52 ? -19.531 29.734 30.938 1 91.88 52 ILE B C 1
ATOM 4510 O O . ILE B 1 52 ? -20.188 30.344 31.781 1 91.88 52 ILE B O 1
ATOM 4514 N N . LEU B 1 53 ? -18.922 30.344 29.953 1 88.62 53 LEU B N 1
ATOM 4515 C CA . LEU B 1 53 ? -19.016 31.781 29.766 1 88.62 53 LEU B CA 1
ATOM 4516 C C . LEU B 1 53 ? -20.469 32.188 29.484 1 88.62 53 LEU B C 1
ATOM 4518 O O . LEU B 1 53 ? -20.906 33.25 29.938 1 88.62 53 LEU B O 1
ATOM 4522 N N . ASP B 1 54 ? -21.125 31.359 28.703 1 87.81 54 ASP B N 1
ATOM 4523 C CA . ASP B 1 54 ? -22.531 31.609 28.438 1 87.81 54 ASP B CA 1
ATOM 4524 C C . ASP B 1 54 ? -23.344 31.609 29.734 1 87.81 54 ASP B C 1
ATOM 4526 O O . ASP B 1 54 ? -24.234 32.438 29.922 1 87.81 54 ASP B O 1
ATOM 4530 N N . SER B 1 55 ? -23.062 30.609 30.578 1 87 55 SER B N 1
ATOM 4531 C CA . SER B 1 55 ? -23.766 30.516 31.859 1 87 55 SER B CA 1
ATOM 4532 C C . SER B 1 55 ? -23.469 31.719 32.75 1 87 55 SER B C 1
ATOM 4534 O O . SER B 1 55 ? -24.281 32.094 33.594 1 87 55 SER B O 1
ATOM 4536 N N . TRP B 1 56 ? -22.312 32.312 32.5 1 85.75 56 TRP B N 1
ATOM 4537 C CA . TRP B 1 56 ? -21.938 33.5 33.281 1 85.75 56 TRP B CA 1
ATOM 4538 C C . TRP B 1 56 ? -22.547 34.75 32.688 1 85.75 56 TRP B C 1
ATOM 4540 O O . TRP B 1 56 ? -22.328 35.844 33.219 1 85.75 56 TRP B O 1
ATOM 4550 N N . GLY B 1 57 ? -23.25 34.594 31.594 1 79.06 57 GLY B N 1
ATOM 4551 C CA . GLY B 1 57 ? -24 35.719 31.078 1 79.06 57 GLY B CA 1
ATOM 4552 C C . GLY B 1 57 ? -23.438 36.312 29.797 1 79.06 57 GLY B C 1
ATOM 4553 O O . GLY B 1 57 ? -23.859 37.375 29.328 1 79.06 57 GLY B O 1
ATOM 4554 N N . TRP B 1 58 ? -22.422 35.656 29.266 1 75.94 58 TRP B N 1
ATOM 4555 C CA . TRP B 1 58 ? -21.891 36.125 27.984 1 75.94 58 TRP B CA 1
ATOM 4556 C C . TRP B 1 58 ? -22.812 35.719 26.844 1 75.94 58 TRP B C 1
ATOM 4558 O O . TRP B 1 58 ? -22.547 34.75 26.141 1 75.94 58 TRP B O 1
ATOM 4568 N N . SER B 1 59 ? -24.094 35.719 26.906 1 66.62 59 SER B N 1
ATOM 4569 C CA . SER B 1 59 ? -25.078 35.25 25.938 1 66.62 59 SER B CA 1
ATOM 4570 C C . SER B 1 59 ? -25.562 36.375 25.047 1 66.62 59 SER B C 1
ATOM 4572 O O . SER B 1 59 ? -25.125 37.531 25.188 1 66.62 59 SER B O 1
ATOM 4574 N N . SER B 1 60 ? -26.703 35.812 24.172 1 61.94 60 SER B N 1
ATOM 4575 C CA . SER B 1 60 ? -27.453 36.594 23.203 1 61.94 60 SER B CA 1
ATOM 4576 C C . SER B 1 60 ? -28.219 37.719 23.891 1 61.94 60 SER B C 1
ATOM 4578 O O . SER B 1 60 ? -28.969 37.469 24.844 1 61.94 60 SER B O 1
ATOM 4580 N N . GLY B 1 61 ? -27.531 38.875 24.25 1 61.44 61 GLY B N 1
ATOM 4581 C CA . GLY B 1 61 ? -28.109 40.062 24.812 1 61.44 61 GLY B CA 1
ATOM 4582 C C . GLY B 1 61 ? -27.094 40.938 25.531 1 61.44 61 GLY B C 1
ATOM 4583 O O . GLY B 1 61 ? -27.375 42.094 25.844 1 61.44 61 GLY B O 1
ATOM 4584 N N . SER B 1 62 ? -26.141 40.281 25.812 1 62.59 62 SER B N 1
ATOM 4585 C CA . SER B 1 62 ? -25.094 41.031 26.469 1 62.59 62 SER B CA 1
ATOM 4586 C C . SER B 1 62 ? -24.312 41.875 25.438 1 62.59 62 SER B C 1
ATOM 4588 O O . SER B 1 62 ? -24.297 41.531 24.25 1 62.59 62 SER B O 1
ATOM 4590 N N . PRO B 1 63 ? -23.891 43.062 25.844 1 63.47 63 PRO B N 1
ATOM 4591 C CA . PRO B 1 63 ? -23.125 43.906 24.953 1 63.47 63 PRO B CA 1
ATOM 4592 C C . PRO B 1 63 ? -21.922 43.188 24.328 1 63.47 63 PRO B C 1
ATOM 4594 O O . PRO B 1 63 ? -21.469 43.562 23.25 1 63.47 63 PRO B O 1
ATOM 4597 N N . PHE B 1 64 ? -21.531 42.125 24.953 1 76.56 64 PHE B N 1
ATOM 4598 C CA . PHE B 1 64 ? -20.406 41.375 24.406 1 76.56 64 PHE B CA 1
ATOM 4599 C C . PHE B 1 64 ? -20.812 39.938 24.156 1 76.56 64 PHE B C 1
ATOM 4601 O O . PHE B 1 64 ? -20.656 39.094 25.031 1 76.56 64 PHE B O 1
ATOM 4608 N N . ALA B 1 65 ? -21.297 39.625 23.062 1 84.19 65 ALA B N 1
ATOM 4609 C CA . ALA B 1 65 ? -21.875 38.344 22.672 1 84.19 65 ALA B CA 1
ATOM 4610 C C . ALA B 1 65 ? -20.797 37.25 22.625 1 84.19 65 ALA B C 1
ATOM 4612 O O . ALA B 1 65 ? -19.609 37.562 22.516 1 84.19 65 ALA B O 1
ATOM 4613 N N . LEU B 1 66 ? -21.125 36.031 22.75 1 88.06 66 LEU B N 1
ATOM 4614 C CA . LEU B 1 66 ? -20.266 34.844 22.922 1 88.06 66 LEU B CA 1
ATOM 4615 C C . LEU B 1 66 ? -19.422 34.594 21.672 1 88.06 66 LEU B C 1
ATOM 4617 O O . LEU B 1 66 ? -18.328 34.031 21.766 1 88.06 66 LEU B O 1
ATOM 4621 N N . TYR B 1 67 ? -19.953 35.062 20.516 1 88.44 67 TYR B N 1
ATOM 4622 C CA . TYR B 1 67 ? -19.219 34.812 19.297 1 88.44 67 TYR B CA 1
ATOM 4623 C C . TYR B 1 67 ? -17.891 35.562 19.281 1 88.44 67 TYR B C 1
ATOM 4625 O O . TYR B 1 67 ? -16.969 35.219 18.547 1 88.44 67 TYR B O 1
ATOM 4633 N N . HIS B 1 68 ? -17.703 36.594 20.141 1 90.19 68 HIS B N 1
ATOM 4634 C CA . HIS B 1 68 ? -16.453 37.344 20.266 1 90.19 68 HIS B CA 1
ATOM 4635 C C . HIS B 1 68 ? -15.375 36.5 20.938 1 90.19 68 HIS B C 1
ATOM 4637 O O . HIS B 1 68 ? -14.188 36.812 20.828 1 90.19 68 HIS B O 1
ATOM 4643 N N . PHE B 1 69 ? -15.773 35.469 21.578 1 91.5 69 PHE B N 1
ATOM 4644 C CA . PHE B 1 69 ? -14.828 34.562 22.203 1 91.5 69 PHE B CA 1
ATOM 4645 C C . PHE B 1 69 ? -13.844 34.031 21.172 1 91.5 69 PHE B C 1
ATOM 4647 O O . PHE B 1 69 ? -12.656 33.875 21.453 1 91.5 69 PHE B O 1
ATOM 4654 N N . THR B 1 70 ? -14.328 33.75 19.969 1 92.31 70 THR B N 1
ATOM 4655 C CA . THR B 1 70 ? -13.547 33.062 18.953 1 92.31 70 THR B CA 1
ATOM 4656 C C . THR B 1 70 ? -12.344 33.906 18.547 1 92.31 70 THR B C 1
ATOM 4658 O O . THR B 1 70 ? -11.195 33.5 18.75 1 92.31 70 THR B O 1
ATOM 4661 N N . TRP B 1 71 ? -12.531 35.125 18.109 1 94.25 71 TRP B N 1
ATOM 4662 C CA . TRP B 1 71 ? -11.414 35.938 17.609 1 94.25 71 TRP B CA 1
ATOM 4663 C C . TRP B 1 71 ? -10.57 36.469 18.766 1 94.25 71 TRP B C 1
ATOM 4665 O O . TRP B 1 71 ? -9.359 36.656 18.609 1 94.25 71 TRP B O 1
ATOM 4675 N N . ILE B 1 72 ? -11.109 36.688 19.984 1 95 72 ILE B N 1
ATOM 4676 C CA . ILE B 1 72 ? -10.336 37.125 21.141 1 95 72 ILE B CA 1
ATOM 4677 C C . ILE B 1 72 ? -9.406 36 21.594 1 95 72 ILE B C 1
ATOM 4679 O O . ILE B 1 72 ? -8.219 36.219 21.812 1 95 72 ILE B O 1
ATOM 4683 N N . TRP B 1 73 ? -10.023 34.844 21.703 1 96 73 TRP B N 1
ATOM 4684 C CA . TRP B 1 73 ? -9.227 33.688 22.125 1 96 73 TRP B CA 1
ATOM 4685 C C . TRP B 1 73 ? -8.148 33.375 21.094 1 96 73 TRP B C 1
ATOM 4687 O O . TRP B 1 73 ? -7.008 33.094 21.453 1 96 73 TRP B O 1
ATOM 4697 N N . GLY B 1 74 ? -8.57 33.375 19.812 1 97.25 74 GLY B N 1
ATOM 4698 C CA . GLY B 1 74 ? -7.582 33.156 18.766 1 97.25 74 GLY B CA 1
ATOM 4699 C C . GLY B 1 74 ? -6.434 34.156 18.828 1 97.25 74 GLY B C 1
ATOM 4700 O O . GLY B 1 74 ? -5.27 33.781 18.672 1 97.25 74 GLY B O 1
ATOM 4701 N N . GLY B 1 75 ? -6.758 35.375 19.062 1 97.88 75 GLY B N 1
ATOM 4702 C CA . GLY B 1 75 ? -5.734 36.375 19.203 1 97.88 75 GLY B CA 1
ATOM 4703 C C . GLY B 1 75 ? -4.859 36.219 20.422 1 97.88 75 GLY B C 1
ATOM 4704 O O . GLY B 1 75 ? -3.639 36.344 20.359 1 97.88 75 GLY B O 1
ATOM 4705 N N . LEU B 1 76 ? -5.496 35.938 21.531 1 97.69 76 LEU B N 1
ATOM 4706 C CA . LEU B 1 76 ? -4.758 35.719 22.781 1 97.69 76 LEU B CA 1
ATOM 4707 C C . LEU B 1 76 ? -3.77 34.594 22.656 1 97.69 76 LEU B C 1
ATOM 4709 O O . LEU B 1 76 ? -2.605 34.719 23.031 1 97.69 76 LEU B O 1
ATOM 4713 N N . MET B 1 77 ? -4.25 33.469 22.156 1 97.69 77 MET B N 1
ATOM 4714 C CA . MET B 1 77 ? -3.373 32.312 22 1 97.69 77 MET B CA 1
ATOM 4715 C C . MET B 1 77 ? -2.297 32.594 20.953 1 97.69 77 MET B C 1
ATOM 4717 O O . MET B 1 77 ? -1.175 32.094 21.062 1 97.69 77 MET B O 1
ATOM 4721 N N . GLY B 1 78 ? -2.684 33.312 19.906 1 97.69 78 GLY B N 1
ATOM 4722 C CA . GLY B 1 78 ? -1.668 33.75 18.953 1 97.69 78 GLY B CA 1
ATOM 4723 C C . GLY B 1 78 ? -0.55 34.531 19.594 1 97.69 78 GLY B C 1
ATOM 4724 O O . GLY B 1 78 ? 0.627 34.312 19.297 1 97.69 78 GLY B O 1
ATOM 4725 N N . ALA B 1 79 ? -0.917 35.438 20.5 1 97.19 79 ALA B N 1
ATOM 4726 C CA . ALA B 1 79 ? 0.072 36.219 21.219 1 97.19 79 ALA B CA 1
ATOM 4727 C C . ALA B 1 79 ? 0.965 35.344 22.078 1 97.19 79 ALA B C 1
ATOM 4729 O O . ALA B 1 79 ? 2.174 35.562 22.172 1 97.19 79 ALA B O 1
ATOM 4730 N N . VAL B 1 80 ? 0.362 34.375 22.656 1 97 80 VAL B N 1
ATOM 4731 C CA . VAL B 1 80 ? 1.109 33.469 23.516 1 97 80 VAL B CA 1
ATOM 4732 C C . VAL B 1 80 ? 2.115 32.688 22.672 1 97 80 VAL B C 1
ATOM 4734 O O . VAL B 1 80 ? 3.27 32.5 23.078 1 97 80 VAL B O 1
ATOM 4737 N N . VAL B 1 81 ? 1.666 32.188 21.531 1 96.62 81 VAL B N 1
ATOM 4738 C CA . VAL B 1 81 ? 2.564 31.453 20.641 1 96.62 81 VAL B CA 1
ATOM 4739 C C . VAL B 1 81 ? 3.721 32.344 20.219 1 96.62 81 VAL B C 1
ATOM 4741 O O . VAL B 1 81 ? 4.883 31.938 20.234 1 96.62 81 VAL B O 1
ATOM 4744 N N . GLY B 1 82 ? 3.396 33.562 19.797 1 93.69 82 GLY B N 1
ATOM 4745 C CA . GLY B 1 82 ? 4.426 34.5 19.406 1 93.69 82 GLY B CA 1
ATOM 4746 C C . GLY B 1 82 ? 5.426 34.781 20.516 1 93.69 82 GLY B C 1
ATOM 4747 O O . GLY B 1 82 ? 6.629 34.875 20.266 1 93.69 82 GLY B O 1
ATOM 4748 N N . GLY B 1 83 ? 4.934 34.969 21.734 1 92.06 83 GLY B N 1
ATOM 4749 C CA . GLY B 1 83 ? 5.805 35.188 22.875 1 92.06 83 GLY B CA 1
ATOM 4750 C C . GLY B 1 83 ? 6.672 34 23.234 1 92.06 83 GLY B C 1
ATOM 4751 O O . GLY B 1 83 ? 7.863 34.156 23.516 1 92.06 83 GLY B O 1
ATOM 4752 N N . LEU B 1 84 ? 6.129 32.812 23.156 1 91.88 84 LEU B N 1
ATOM 4753 C CA . LEU B 1 84 ? 6.84 31.594 23.547 1 91.88 84 LEU B CA 1
ATOM 4754 C C . LEU B 1 84 ? 7.898 31.234 22.5 1 91.88 84 LEU B C 1
ATOM 4756 O O . LEU B 1 84 ? 8.914 30.609 22.844 1 91.88 84 LEU B O 1
ATOM 4760 N N . ARG B 1 85 ? 7.641 31.516 21.297 1 89.88 85 ARG B N 1
ATOM 4761 C CA . ARG B 1 85 ? 8.578 31.219 20.234 1 89.88 85 ARG B CA 1
ATOM 4762 C C . ARG B 1 85 ? 9.922 31.891 20.469 1 89.88 85 ARG B C 1
ATOM 4764 O O . ARG B 1 85 ? 10.961 31.406 20.031 1 89.88 85 ARG B O 1
ATOM 4771 N N . HIS B 1 86 ? 9.867 33 21.203 1 84.12 86 HIS B N 1
ATOM 4772 C CA . HIS B 1 86 ? 11.078 33.75 21.484 1 84.12 86 HIS B CA 1
ATOM 4773 C C . HIS B 1 86 ? 11.992 33 22.438 1 84.12 86 HIS B C 1
ATOM 4775 O O . HIS B 1 86 ? 13.211 33.188 22.438 1 84.12 86 HIS B O 1
ATOM 4781 N N . PHE B 1 87 ? 11.438 32.062 23.094 1 87.38 87 PHE B N 1
ATOM 4782 C CA . PHE B 1 87 ? 12.211 31.344 24.094 1 87.38 87 PHE B CA 1
ATOM 4783 C C . PHE B 1 87 ? 12.695 30.016 23.531 1 87.38 87 PHE B C 1
ATOM 4785 O O . PHE B 1 87 ? 13.398 29.266 24.219 1 87.38 87 PHE B O 1
ATOM 4792 N N . LEU B 1 88 ? 12.406 29.719 22.359 1 90.12 88 LEU B N 1
ATOM 4793 C CA . LEU B 1 88 ? 12.852 28.469 21.75 1 90.12 88 LEU B CA 1
ATOM 4794 C C . LEU B 1 88 ? 14.344 28.531 21.422 1 90.12 88 LEU B C 1
ATOM 4796 O O . LEU B 1 88 ? 14.812 29.5 20.812 1 90.12 88 LEU B O 1
ATOM 4800 N N . PRO B 1 89 ? 15.031 27.516 21.781 1 90.62 89 PRO B N 1
ATOM 4801 C CA . PRO B 1 89 ? 16.453 27.469 21.422 1 90.62 89 PRO B CA 1
ATOM 4802 C C . PRO B 1 89 ? 16.672 27.391 19.906 1 90.62 89 PRO B C 1
ATOM 4804 O O . PRO B 1 89 ? 15.82 26.859 19.188 1 90.62 89 PRO B O 1
ATOM 4807 N N . PRO B 1 90 ? 17.766 27.828 19.453 1 85.56 90 PRO B N 1
ATOM 4808 C CA . PRO B 1 90 ? 18.062 27.812 18.016 1 85.56 90 PRO B CA 1
ATOM 4809 C C . PRO B 1 90 ? 18.188 26.406 17.453 1 85.56 90 PRO B C 1
ATOM 4811 O O . PRO B 1 90 ? 17.984 26.203 16.25 1 85.56 90 PRO B O 1
ATOM 4814 N N . GLU B 1 91 ? 18.406 25.516 18.266 1 89.44 91 GLU B N 1
ATOM 4815 C CA . GLU B 1 91 ? 18.594 24.141 17.812 1 89.44 91 GLU B CA 1
ATOM 4816 C C . GLU B 1 91 ? 17.25 23.422 17.625 1 89.44 91 GLU B C 1
ATOM 4818 O O . GLU B 1 91 ? 17.203 22.281 17.188 1 89.44 91 GLU B O 1
ATOM 4823 N N . SER B 1 92 ? 16.219 24.188 17.906 1 92.69 92 SER B N 1
ATOM 4824 C CA . SER B 1 92 ? 14.898 23.578 17.828 1 92.69 92 SER B CA 1
ATOM 4825 C C . SER B 1 92 ? 14.516 23.25 16.391 1 92.69 92 SER B C 1
ATOM 4827 O O . SER B 1 92 ? 14.945 23.938 15.461 1 92.69 92 SER B O 1
ATOM 4829 N N . VAL B 1 93 ? 13.797 22.141 16.203 1 90.06 93 VAL B N 1
ATOM 4830 C CA . VAL B 1 93 ? 13.344 21.672 14.891 1 90.06 93 VAL B CA 1
ATOM 4831 C C . VAL B 1 93 ? 11.82 21.656 14.859 1 90.06 93 VAL B C 1
ATOM 4833 O O . VAL B 1 93 ? 11.203 20.578 14.891 1 90.06 93 VAL B O 1
ATOM 4836 N N . PRO B 1 94 ? 11.219 22.812 14.625 1 91.19 94 PRO B N 1
ATOM 4837 C CA . PRO B 1 94 ? 9.758 22.875 14.719 1 91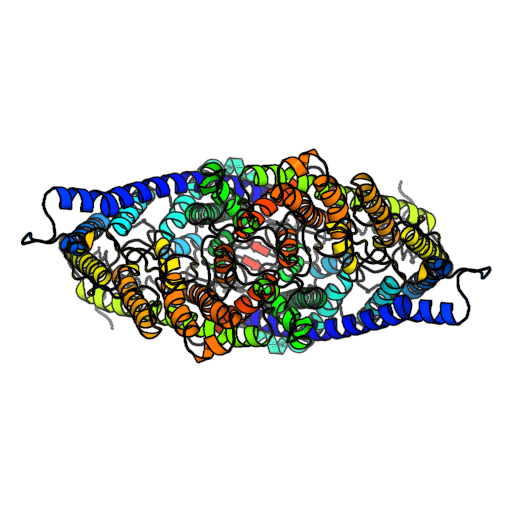.19 94 PRO B CA 1
ATOM 4838 C C . PRO B 1 94 ? 9.062 22.531 13.398 1 91.19 94 PRO B C 1
ATOM 4840 O O . PRO B 1 94 ? 7.844 22.375 13.359 1 91.19 94 PRO B O 1
ATOM 4843 N N . THR B 1 95 ? 9.852 22.422 12.281 1 92.56 95 THR B N 1
ATOM 4844 C CA . THR B 1 95 ? 9.234 22.203 10.977 1 92.56 95 THR B CA 1
ATOM 4845 C C . THR B 1 95 ? 9.773 20.938 10.32 1 92.56 95 THR B C 1
ATOM 4847 O O . THR B 1 95 ? 10.875 20.5 10.641 1 92.56 95 THR B O 1
ATOM 4850 N N . LEU B 1 96 ? 9 20.406 9.414 1 93.75 96 LEU B N 1
ATOM 4851 C CA . LEU B 1 96 ? 9.422 19.219 8.672 1 93.75 96 LEU B CA 1
ATOM 4852 C C . LEU B 1 96 ? 10.648 19.531 7.824 1 93.75 96 LEU B C 1
ATOM 4854 O O . LEU B 1 96 ? 11.5 18.656 7.629 1 93.75 96 LEU B O 1
ATOM 4858 N N . GLY B 1 97 ? 10.703 20.75 7.293 1 93.25 97 GLY B N 1
ATOM 4859 C CA . GLY B 1 97 ? 11.867 21.125 6.504 1 93.25 97 GLY B CA 1
ATOM 4860 C C . GLY B 1 97 ? 13.172 21.016 7.273 1 93.25 97 GLY B C 1
ATOM 4861 O O . GLY B 1 97 ? 14.164 20.5 6.762 1 93.25 97 GLY B O 1
ATOM 4862 N N . LEU B 1 98 ? 13.164 21.5 8.484 1 93.62 98 LEU B N 1
ATOM 4863 C CA . LEU B 1 98 ? 14.352 21.422 9.336 1 93.62 98 LEU B CA 1
ATOM 4864 C C . LEU B 1 98 ? 14.656 19.969 9.711 1 93.62 98 LEU B C 1
ATOM 4866 O O . LEU B 1 98 ? 15.82 19.594 9.828 1 93.62 98 LEU B O 1
ATOM 4870 N N . TRP B 1 99 ? 13.586 19.234 9.945 1 95.69 99 TRP B N 1
ATOM 4871 C CA . TRP B 1 99 ? 13.742 17.812 10.25 1 95.69 99 TRP B CA 1
ATOM 4872 C C . TRP B 1 99 ? 14.453 17.094 9.109 1 95.69 99 TRP B C 1
ATOM 4874 O O . TRP B 1 99 ? 15.391 16.328 9.344 1 95.69 99 TRP B O 1
ATOM 4884 N N . VAL B 1 100 ? 14.016 17.359 7.891 1 93.44 100 VAL B N 1
ATOM 4885 C CA . VAL B 1 100 ? 14.609 16.75 6.703 1 93.44 100 VAL B CA 1
ATOM 4886 C C . VAL B 1 100 ? 16.062 17.172 6.574 1 93.44 100 VAL B C 1
ATOM 4888 O O . VAL B 1 100 ? 16.922 16.359 6.207 1 93.44 100 VAL B O 1
ATOM 4891 N N . ARG B 1 101 ? 16.375 18.406 6.883 1 92.5 101 ARG B N 1
ATOM 4892 C CA . ARG B 1 101 ? 17.75 18.891 6.84 1 92.5 101 ARG B CA 1
ATOM 4893 C C . ARG B 1 101 ? 18.641 18.109 7.793 1 92.5 101 ARG B C 1
ATOM 4895 O O . ARG B 1 101 ? 19.766 17.75 7.441 1 92.5 101 ARG B O 1
ATOM 4902 N N . HIS B 1 102 ? 18.125 17.859 8.93 1 93.5 102 HIS B N 1
ATOM 4903 C CA . HIS B 1 102 ? 18.891 17.125 9.914 1 93.5 102 HIS B CA 1
ATOM 4904 C C . HIS B 1 102 ? 19.047 15.664 9.516 1 93.5 102 HIS B C 1
ATOM 4906 O O . HIS B 1 102 ? 20.062 15.031 9.805 1 93.5 102 HIS B O 1
ATOM 4912 N N . LEU B 1 103 ? 18.062 15.117 8.883 1 90.81 103 LEU B N 1
ATOM 4913 C CA . LEU B 1 103 ? 18.156 13.734 8.422 1 90.81 103 LEU B CA 1
ATOM 4914 C C . LEU B 1 103 ? 19.281 13.57 7.402 1 90.81 103 LEU B C 1
ATOM 4916 O O . LEU B 1 103 ? 19.891 12.508 7.324 1 90.81 103 LEU B O 1
ATOM 4920 N N . HIS B 1 104 ? 19.484 14.609 6.617 1 87.56 104 HIS B N 1
ATOM 4921 C CA . HIS B 1 104 ? 20.547 14.586 5.617 1 87.56 104 HIS B CA 1
ATOM 4922 C C . HIS B 1 104 ? 21.875 15.023 6.211 1 87.56 104 HIS B C 1
ATOM 4924 O O . HIS B 1 104 ? 22.906 14.977 5.535 1 87.56 104 HIS B O 1
ATOM 4930 N N . GLY B 1 105 ? 21.875 15.383 7.43 1 86.25 105 GLY B N 1
ATOM 4931 C CA . GLY B 1 105 ? 23.062 15.883 8.102 1 86.25 105 GLY B CA 1
ATOM 4932 C C . GLY B 1 105 ? 23.984 14.781 8.586 1 86.25 105 GLY B C 1
ATOM 4933 O O . GLY B 1 105 ? 23.734 13.594 8.344 1 86.25 105 GLY B O 1
ATOM 4934 N N . PRO B 1 106 ? 25 15.125 9.234 1 84.69 106 PRO B N 1
ATOM 4935 C CA . PRO B 1 106 ? 26.062 14.188 9.625 1 84.69 106 PRO B CA 1
ATOM 4936 C C . PRO B 1 106 ? 25.578 13.156 10.641 1 84.69 106 PRO B C 1
ATOM 4938 O O . PRO B 1 106 ? 26.062 12.023 10.648 1 84.69 106 PRO B O 1
ATOM 4941 N N . ARG B 1 107 ? 24.719 13.547 11.453 1 86.12 107 ARG B N 1
ATOM 4942 C CA . ARG B 1 107 ? 24.266 12.633 12.5 1 86.12 107 ARG B CA 1
ATOM 4943 C C . ARG B 1 107 ? 23.094 11.789 12.016 1 86.12 107 ARG B C 1
ATOM 4945 O O . ARG B 1 107 ? 22.75 10.773 12.633 1 86.12 107 ARG B O 1
ATOM 4952 N N . GLY B 1 108 ? 22.406 12.234 10.953 1 88.19 108 GLY B N 1
ATOM 4953 C CA . GLY B 1 108 ? 21.234 11.531 10.438 1 88.19 108 GLY B CA 1
ATOM 4954 C C . GLY B 1 108 ? 19.969 11.836 11.219 1 88.19 108 GLY B C 1
ATOM 4955 O O . GLY B 1 108 ? 18.938 11.195 11.008 1 88.19 108 GLY B O 1
ATOM 4956 N N . THR B 1 109 ? 20.047 12.648 12.25 1 92.44 109 THR B N 1
ATOM 4957 C CA . THR B 1 109 ? 18.906 13.086 13.055 1 92.44 109 THR B CA 1
ATOM 4958 C C . THR B 1 109 ? 19.25 14.367 13.805 1 92.44 109 THR B C 1
ATOM 4960 O O . THR B 1 109 ? 20.406 14.797 13.828 1 92.44 109 THR B O 1
ATOM 4963 N N . ALA B 1 110 ? 18.25 15.031 14.281 1 94 110 ALA B N 1
ATOM 4964 C CA . ALA B 1 110 ? 18.453 16.203 15.125 1 94 110 ALA B CA 1
ATOM 4965 C C . ALA B 1 110 ? 18.844 15.805 16.547 1 94 110 ALA B C 1
ATOM 4967 O O . ALA B 1 110 ? 18.438 14.75 17.031 1 94 110 ALA B O 1
ATOM 4968 N N . PRO B 1 111 ? 19.703 16.609 17.141 1 93.06 111 PRO B N 1
ATOM 4969 C CA . PRO B 1 111 ? 20.047 16.312 18.547 1 93.06 111 PRO B CA 1
ATOM 4970 C C . PRO B 1 111 ? 18.859 16.453 19.484 1 93.06 111 PRO B C 1
ATOM 4972 O O . PRO B 1 111 ? 18.062 17.391 19.344 1 93.06 111 PRO B O 1
ATOM 4975 N N . ALA B 1 112 ? 18.734 15.508 20.406 1 94.5 112 ALA B N 1
ATOM 4976 C CA . ALA B 1 112 ? 17.641 15.57 21.359 1 94.5 112 ALA B CA 1
ATOM 4977 C C . ALA B 1 112 ? 17.906 16.625 22.422 1 94.5 112 ALA B C 1
ATOM 4979 O O . ALA B 1 112 ? 19.062 16.969 22.703 1 94.5 112 ALA B O 1
ATOM 4980 N N . GLY B 1 113 ? 16.875 17.234 22.969 1 93.5 113 GLY B N 1
ATOM 4981 C CA . GLY B 1 113 ? 16.953 18.234 24.016 1 93.5 113 GLY B CA 1
ATOM 4982 C C . GLY B 1 113 ? 15.594 18.672 24.547 1 93.5 113 GLY B C 1
ATOM 4983 O O . GLY B 1 113 ? 14.562 18.141 24.109 1 93.5 113 GLY B O 1
ATOM 4984 N N . LEU B 1 114 ? 15.562 19.641 25.359 1 93.81 114 LEU B N 1
ATOM 4985 C CA . LEU B 1 114 ? 14.344 20.125 25.984 1 93.81 114 LEU B CA 1
ATOM 4986 C C . LEU B 1 114 ? 13.453 20.844 24.969 1 93.81 114 LEU B C 1
ATOM 4988 O O . LEU B 1 114 ? 12.258 21.016 25.203 1 93.81 114 LEU B O 1
ATOM 4992 N N . TRP B 1 115 ? 14.109 21.141 23.844 1 95.31 115 TRP B N 1
ATOM 4993 C CA . TRP B 1 115 ? 13.359 21.828 22.797 1 95.31 115 TRP B CA 1
ATOM 4994 C C . TRP B 1 115 ? 12.219 20.969 22.281 1 95.31 115 TRP B C 1
ATOM 4996 O O . TRP B 1 115 ? 11.195 21.484 21.828 1 95.31 115 TRP B O 1
ATOM 5006 N N . VAL B 1 116 ? 12.336 19.641 22.375 1 96.56 116 VAL B N 1
ATOM 5007 C CA . VAL B 1 116 ? 11.297 18.75 21.906 1 96.56 116 VAL B CA 1
ATOM 5008 C C . VAL B 1 116 ? 10.008 18.969 22.688 1 96.56 116 VAL B C 1
ATOM 5010 O O . VAL B 1 116 ? 8.93 19.078 22.109 1 96.56 116 VAL B O 1
ATOM 5013 N N . GLY B 1 117 ? 10.133 19.078 24 1 95.38 117 GLY B N 1
ATOM 5014 C CA . GLY B 1 117 ? 8.984 19.391 24.844 1 95.38 117 GLY B CA 1
ATOM 5015 C C . GLY B 1 117 ? 8.438 20.781 24.625 1 95.38 117 GLY B C 1
ATOM 5016 O O . GLY B 1 117 ? 7.223 20.984 24.656 1 95.38 117 GLY B O 1
ATOM 5017 N N . ALA B 1 118 ? 9.312 21.734 24.406 1 95.5 118 ALA B N 1
ATOM 5018 C CA . ALA B 1 118 ? 8.906 23.125 24.188 1 95.5 118 ALA B CA 1
ATOM 5019 C C . ALA B 1 118 ? 8.109 23.25 22.891 1 95.5 118 ALA B C 1
ATOM 5021 O O . ALA B 1 118 ? 7.094 23.953 22.859 1 95.5 118 ALA B O 1
ATOM 5022 N N . VAL B 1 119 ? 8.602 22.578 21.906 1 96.06 119 VAL B N 1
ATOM 5023 C CA . VAL B 1 119 ? 7.922 22.641 20.625 1 96.06 119 VAL B CA 1
ATOM 5024 C C . VAL B 1 119 ? 6.57 21.938 20.719 1 96.06 119 VAL B C 1
ATOM 5026 O O . VAL B 1 119 ? 5.586 22.375 20.125 1 96.06 119 VAL B O 1
ATOM 5029 N N . ALA B 1 120 ? 6.496 20.812 21.391 1 96.31 120 ALA B N 1
ATOM 5030 C CA . ALA B 1 120 ? 5.227 20.125 21.609 1 96.31 120 ALA B CA 1
ATOM 5031 C C . ALA B 1 120 ? 4.234 21.016 22.344 1 96.31 120 ALA B C 1
ATOM 5033 O O . ALA B 1 120 ? 3.053 21.062 21.984 1 96.31 120 ALA B O 1
ATOM 5034 N N . GLY B 1 121 ? 4.699 21.75 23.359 1 95.62 121 GLY B N 1
ATOM 5035 C CA . GLY B 1 121 ? 3.857 22.703 24.078 1 95.62 121 GLY B CA 1
ATOM 5036 C C . GLY B 1 121 ? 3.359 23.828 23.203 1 95.62 121 GLY B C 1
ATOM 5037 O O . GLY B 1 121 ? 2.184 24.188 23.25 1 95.62 121 GLY B O 1
ATOM 5038 N N . LEU B 1 122 ? 4.277 24.312 22.406 1 95.81 122 LEU B N 1
ATOM 5039 C CA . LEU B 1 122 ? 3.91 25.375 21.469 1 95.81 122 LEU B CA 1
ATOM 5040 C C . LEU B 1 122 ? 2.875 24.859 20.469 1 95.81 122 LEU B C 1
ATOM 5042 O O . LEU B 1 122 ? 1.986 25.609 20.047 1 95.81 122 LEU B O 1
ATOM 5046 N N . GLY B 1 123 ? 3.068 23.625 20.031 1 96.19 123 GLY B N 1
ATOM 5047 C CA . GLY B 1 123 ? 2.096 23.016 19.141 1 96.19 123 GLY B CA 1
ATOM 5048 C C . GLY B 1 123 ? 0.708 22.922 19.75 1 96.19 123 GLY B C 1
ATOM 5049 O O . GLY B 1 123 ? -0.289 23.172 19.062 1 96.19 123 GLY B O 1
ATOM 5050 N N . VAL B 1 124 ? 0.638 22.609 21 1 96.94 124 VAL B N 1
ATOM 5051 C CA . VAL B 1 124 ? -0.641 22.516 21.688 1 96.94 124 VAL B CA 1
ATOM 5052 C C . VAL B 1 124 ? -1.319 23.891 21.719 1 96.94 124 VAL B C 1
ATOM 5054 O O . VAL B 1 124 ? -2.51 24 21.422 1 96.94 124 VAL B O 1
ATOM 5057 N N . VAL B 1 125 ? -0.589 24.922 22.047 1 97.25 125 VAL B N 1
ATOM 5058 C CA . VAL B 1 125 ? -1.145 26.266 22.125 1 97.25 125 VAL B CA 1
ATOM 5059 C C . VAL B 1 125 ? -1.602 26.719 20.734 1 97.25 125 VAL B C 1
ATOM 5061 O O . VAL B 1 125 ? -2.619 27.406 20.609 1 97.25 125 VAL B O 1
ATOM 5064 N N . THR B 1 126 ? -0.823 26.328 19.75 1 97.75 126 THR B N 1
ATOM 5065 C CA . THR B 1 126 ? -1.198 26.656 18.391 1 97.75 126 THR B CA 1
ATOM 5066 C C . THR B 1 126 ? -2.545 26.031 18.031 1 97.75 126 THR B C 1
ATOM 5068 O O . THR B 1 126 ? -3.422 26.703 17.484 1 97.75 126 THR B O 1
ATOM 5071 N N . VAL B 1 127 ? -2.711 24.797 18.359 1 96.56 127 VAL B N 1
ATOM 5072 C CA . VAL B 1 127 ? -3.955 24.109 18.047 1 96.56 127 VAL B CA 1
ATOM 5073 C C . VAL B 1 127 ? -5.105 24.719 18.844 1 96.56 127 VAL B C 1
ATOM 5075 O O . VAL B 1 127 ? -6.215 24.859 18.328 1 96.56 127 VAL B O 1
ATOM 5078 N N . LEU B 1 128 ? -4.832 25.109 20.078 1 96.62 128 LEU B N 1
ATOM 5079 C CA . LEU B 1 128 ? -5.855 25.688 20.938 1 96.62 128 LEU B CA 1
ATOM 5080 C C . LEU B 1 128 ? -6.309 27.047 20.406 1 96.62 128 LEU B C 1
ATOM 5082 O O . LEU B 1 128 ? -7.414 27.5 20.703 1 96.62 128 LEU B O 1
ATOM 5086 N N . SER B 1 129 ? -5.496 27.703 19.641 1 97.19 129 SER B N 1
ATOM 5087 C CA . SER B 1 129 ? -5.852 29 19.078 1 97.19 129 SER B CA 1
ATOM 5088 C C . SER B 1 129 ? -6.883 28.859 17.969 1 97.19 129 SER B C 1
ATOM 5090 O O . SER B 1 129 ? -7.516 29.844 17.562 1 97.19 129 SER B O 1
ATOM 5092 N N . GLY B 1 130 ? -7.039 27.625 17.469 1 96.56 130 GLY B N 1
ATOM 5093 C CA . GLY B 1 130 ? -7.906 27.422 16.312 1 96.56 130 GLY B CA 1
ATOM 5094 C C . GLY B 1 130 ? -7.203 27.625 14.992 1 96.56 130 GLY B C 1
ATOM 5095 O O . GLY B 1 130 ? -7.855 27.719 13.945 1 96.56 130 GLY B O 1
ATOM 5096 N N . ALA B 1 131 ? -5.852 27.719 15.008 1 97.75 131 ALA B N 1
ATOM 5097 C CA . ALA B 1 131 ? -5.066 27.969 13.805 1 97.75 131 ALA B CA 1
ATOM 5098 C C . ALA B 1 131 ? -5.293 26.859 12.766 1 97.75 131 ALA B C 1
ATOM 5100 O O . ALA B 1 131 ? -5.578 25.719 13.125 1 97.75 131 ALA B O 1
ATOM 5101 N N . ALA B 1 132 ? -5.133 27.219 11.516 1 98.19 132 ALA B N 1
ATOM 5102 C CA . ALA B 1 132 ? -5.422 26.312 10.398 1 98.19 132 ALA B CA 1
ATOM 5103 C C . ALA B 1 132 ? -4.215 25.438 10.078 1 98.19 132 ALA B C 1
ATOM 5105 O O . ALA B 1 132 ? -3.938 25.156 8.906 1 98.19 132 ALA B O 1
ATOM 5106 N N . VAL B 1 133 ? -3.393 25.094 11.039 1 97.25 133 VAL B N 1
ATOM 5107 C CA . VAL B 1 133 ? -2.254 24.188 10.891 1 97.25 133 VAL B CA 1
ATOM 5108 C C . VAL B 1 133 ? -2.398 23.016 11.859 1 97.25 133 VAL B C 1
ATOM 5110 O O . VAL B 1 133 ? -3.027 23.156 12.914 1 97.25 133 VAL B O 1
ATOM 5113 N N . GLY B 1 134 ? -1.841 21.859 11.414 1 95.25 134 GLY B N 1
ATOM 5114 C CA . GLY B 1 134 ? -2.029 20.656 12.203 1 95.25 134 GLY B CA 1
ATOM 5115 C C . GLY B 1 134 ? -0.773 20.219 12.93 1 95.25 134 GLY B C 1
ATOM 5116 O O . GLY B 1 134 ? 0.312 20.75 12.68 1 95.25 134 GLY B O 1
ATOM 5117 N N . PRO B 1 135 ? -0.921 19.312 13.805 1 95.69 135 PRO B N 1
ATOM 5118 C CA . PRO B 1 135 ? 0.195 18.859 14.633 1 95.69 135 PRO B CA 1
ATOM 5119 C C . PRO B 1 135 ? 1.049 17.797 13.93 1 95.69 135 PRO B C 1
ATOM 5121 O O . PRO B 1 135 ? 1.886 17.156 14.57 1 95.69 135 PRO B O 1
ATOM 5124 N N . GLU B 1 136 ? 1.005 17.578 12.68 1 94.5 136 GLU B N 1
ATOM 5125 C CA . GLU B 1 136 ? 1.646 16.484 11.945 1 94.5 136 GLU B CA 1
ATOM 5126 C C . GLU B 1 136 ? 3.158 16.516 12.133 1 94.5 136 GLU B C 1
ATOM 5128 O O . GLU B 1 136 ? 3.764 15.484 12.453 1 94.5 136 GLU B O 1
ATOM 5133 N N . PRO B 1 137 ? 3.789 17.703 11.969 1 95.38 137 PRO B N 1
ATOM 5134 C CA . PRO B 1 137 ? 5.242 17.688 12.156 1 95.38 137 PRO B CA 1
ATOM 5135 C C . PRO B 1 137 ? 5.648 17.328 13.578 1 95.38 137 PRO B C 1
ATOM 5137 O O . PRO B 1 137 ? 6.684 16.703 13.789 1 95.38 137 PRO B O 1
ATOM 5140 N N . LEU B 1 138 ? 4.848 17.719 14.555 1 96.25 138 LEU B N 1
ATOM 5141 C CA . LEU B 1 138 ? 5.168 17.469 15.961 1 96.25 138 LEU B CA 1
ATOM 5142 C C . LEU B 1 138 ? 5.16 15.977 16.266 1 96.25 138 LEU B C 1
ATOM 5144 O O . LEU B 1 138 ? 6.055 15.477 16.953 1 96.25 138 LEU B O 1
ATOM 5148 N N . VAL B 1 139 ? 4.188 15.281 15.672 1 97.19 139 VAL B N 1
ATOM 5149 C CA . VAL B 1 139 ? 4.016 13.867 16 1 97.19 139 VAL B CA 1
ATOM 5150 C C . VAL B 1 139 ? 5 13.031 15.188 1 97.19 139 VAL B C 1
ATOM 5152 O O . VAL B 1 139 ? 5.238 11.859 15.508 1 97.19 139 VAL B O 1
ATOM 5155 N N . VAL B 1 140 ? 5.578 13.586 14.18 1 97.44 140 VAL B N 1
ATOM 5156 C CA . VAL B 1 140 ? 6.629 12.914 13.422 1 97.44 140 VAL B CA 1
ATOM 5157 C C . VAL B 1 140 ? 7.988 13.195 14.055 1 97.44 140 VAL B C 1
ATOM 5159 O O . VAL B 1 140 ? 8.742 12.266 14.352 1 97.44 140 VAL B O 1
ATOM 5162 N N . ILE B 1 141 ? 8.289 14.477 14.352 1 97.88 141 ILE B N 1
ATOM 5163 C CA . ILE B 1 141 ? 9.617 14.93 14.758 1 97.88 141 ILE B CA 1
ATOM 5164 C C . ILE B 1 141 ? 9.898 14.484 16.188 1 97.88 141 ILE B C 1
ATOM 5166 O O . ILE B 1 141 ? 10.984 13.984 16.484 1 97.88 141 ILE B O 1
ATOM 5170 N N . GLY B 1 142 ? 8.953 14.656 17.094 1 97.88 142 GLY B N 1
ATOM 5171 C CA . GLY B 1 142 ? 9.156 14.297 18.484 1 97.88 142 GLY B CA 1
ATOM 5172 C C . GLY B 1 142 ? 9.617 12.859 18.672 1 97.88 142 GLY B C 1
ATOM 5173 O O . GLY B 1 142 ? 10.734 12.617 19.141 1 97.88 142 GLY B O 1
ATOM 5174 N N . PRO B 1 143 ? 8.742 11.93 18.266 1 98.31 143 PRO B N 1
ATOM 5175 C CA . PRO B 1 143 ? 9.133 10.531 18.406 1 98.31 143 PRO B CA 1
ATOM 5176 C C . PRO B 1 143 ? 10.375 10.172 17.578 1 98.31 143 PRO B C 1
ATOM 5178 O O . PRO B 1 143 ? 11.164 9.312 17.984 1 98.31 143 PRO B O 1
ATOM 5181 N N . SER B 1 144 ? 10.547 10.773 16.438 1 98.19 144 SER B N 1
ATOM 5182 C CA . SER B 1 144 ? 11.711 10.547 15.594 1 98.19 144 SER B CA 1
ATOM 5183 C C . SER B 1 144 ? 13.008 10.867 16.328 1 98.19 144 SER B C 1
ATOM 5185 O O . SER B 1 144 ? 13.891 10.016 16.438 1 98.19 144 SER B O 1
ATOM 5187 N N . VAL B 1 145 ? 13.102 12.07 16.906 1 97.94 145 VAL B N 1
ATOM 5188 C CA . VAL B 1 145 ? 14.32 12.555 17.547 1 97.94 145 VAL B CA 1
ATOM 5189 C C . VAL B 1 145 ? 14.547 11.812 18.859 1 97.94 145 VAL B C 1
ATOM 5191 O O . VAL B 1 145 ? 15.672 11.406 19.156 1 97.94 145 VAL B O 1
ATOM 5194 N N . LEU B 1 146 ? 13.539 11.578 19.641 1 97.88 146 LEU B N 1
ATOM 5195 C CA . LEU B 1 146 ? 13.664 10.953 20.953 1 97.88 146 LEU B CA 1
ATOM 5196 C C . LEU B 1 146 ? 14.062 9.484 20.828 1 97.88 146 LEU B C 1
ATOM 5198 O O . LEU B 1 146 ? 14.898 9 21.578 1 97.88 146 LEU B O 1
ATOM 5202 N N . PHE B 1 147 ? 13.406 8.734 19.891 1 97.12 147 PHE B N 1
ATOM 5203 C CA . PHE B 1 147 ? 13.758 7.328 19.734 1 97.12 147 PHE B CA 1
ATOM 5204 C C . PHE B 1 147 ? 15.18 7.188 19.203 1 97.12 147 PHE B C 1
ATOM 5206 O O . PHE B 1 147 ? 15.914 6.285 19.609 1 97.12 147 PHE B O 1
ATOM 5213 N N . ALA B 1 148 ? 15.547 8.047 18.234 1 95.94 148 ALA B N 1
ATOM 5214 C CA . ALA B 1 148 ? 16.922 8.039 17.719 1 95.94 148 ALA B CA 1
ATOM 5215 C C . ALA B 1 148 ? 17.922 8.273 18.859 1 95.94 148 ALA B C 1
ATOM 5217 O O . ALA B 1 148 ? 18.984 7.664 18.875 1 95.94 148 ALA B O 1
ATOM 5218 N N . ALA B 1 149 ? 17.609 9.164 19.75 1 95.19 149 ALA B N 1
ATOM 5219 C CA . ALA B 1 149 ? 18.484 9.453 20.875 1 95.19 149 ALA B CA 1
ATOM 5220 C C . ALA B 1 149 ? 18.641 8.234 21.781 1 95.19 149 ALA B C 1
ATOM 5222 O O . ALA B 1 149 ? 19.719 7.969 22.312 1 95.19 149 ALA B O 1
ATOM 5223 N N . VAL B 1 150 ? 17.562 7.523 22 1 92.94 150 VAL B N 1
ATOM 5224 C CA . VAL B 1 150 ? 17.594 6.309 22.797 1 92.94 150 VAL B CA 1
ATOM 5225 C C . VAL B 1 150 ? 18.516 5.281 22.156 1 92.94 150 VAL B C 1
ATOM 5227 O O . VAL B 1 150 ? 19.328 4.656 22.828 1 92.94 150 VAL B O 1
ATOM 5230 N N . VAL B 1 151 ? 18.375 5.152 20.859 1 91.12 151 VAL B N 1
ATOM 5231 C CA . VAL B 1 151 ? 19.188 4.18 20.125 1 91.12 151 VAL B CA 1
ATOM 5232 C C . VAL B 1 151 ? 20.641 4.617 20.109 1 91.12 151 VAL B C 1
ATOM 5234 O O . VAL B 1 151 ? 21.547 3.787 20.203 1 91.12 151 VAL B O 1
ATOM 5237 N N . GLU B 1 152 ? 20.859 5.895 19.953 1 87.62 152 GLU B N 1
ATOM 5238 C CA . GLU B 1 152 ? 22.219 6.426 19.969 1 87.62 152 GLU B CA 1
ATOM 5239 C C . GLU B 1 152 ? 22.906 6.152 21.312 1 87.62 152 GLU B C 1
ATOM 5241 O O . GLU B 1 152 ? 24.094 5.84 21.359 1 87.62 152 GLU B O 1
ATOM 5246 N N . ARG B 1 153 ? 22.219 6.266 22.281 1 86.19 153 ARG B N 1
ATOM 5247 C CA . ARG B 1 153 ? 22.781 6.082 23.609 1 86.19 153 ARG B CA 1
ATOM 5248 C C . ARG B 1 153 ? 23 4.602 23.922 1 86.19 153 ARG B C 1
ATOM 5250 O O . ARG B 1 153 ? 23.984 4.23 24.547 1 86.19 153 ARG B O 1
ATOM 5257 N N . TRP B 1 154 ? 22.141 3.789 23.344 1 78.38 154 TRP B N 1
ATOM 5258 C CA . TRP B 1 154 ? 22.188 2.377 23.703 1 78.38 154 TRP B CA 1
ATOM 5259 C C . TRP B 1 154 ? 22.625 1.519 22.531 1 78.38 154 TRP B C 1
ATOM 5261 O O . TRP B 1 154 ? 22.641 0.289 22.609 1 78.38 154 TRP B O 1
ATOM 5271 N N . GLY B 1 155 ? 22.719 2.123 21.375 1 67.06 155 GLY B N 1
ATOM 5272 C CA . GLY B 1 155 ? 22.953 1.452 20.109 1 67.06 155 GLY B CA 1
ATOM 5273 C C . GLY B 1 155 ? 24.172 0.552 20.109 1 67.06 155 GLY B C 1
ATOM 5274 O O . GLY B 1 155 ? 24.188 -0.482 19.438 1 67.06 155 GLY B O 1
ATOM 5275 N N . HIS B 1 156 ? 25.109 0.911 20.812 1 60.91 156 HIS B N 1
ATOM 5276 C CA . HIS B 1 156 ? 26.281 0.054 20.859 1 60.91 156 HIS B CA 1
ATOM 5277 C C . HIS B 1 156 ? 25.922 -1.347 21.344 1 60.91 156 HIS B C 1
ATOM 5279 O O . HIS B 1 156 ? 26.547 -2.328 20.938 1 60.91 156 HIS B O 1
ATOM 5285 N N . LYS B 1 157 ? 24.984 -1.392 22 1 61.22 157 LYS B N 1
ATOM 5286 C CA . LYS B 1 157 ? 24.562 -2.697 22.484 1 61.22 157 LYS B CA 1
ATOM 5287 C C . LYS B 1 157 ? 23.625 -3.379 21.5 1 61.22 157 LYS B C 1
ATOM 5289 O O . LYS B 1 157 ? 23.609 -4.605 21.391 1 61.22 157 LYS B O 1
ATOM 5294 N N . ALA B 1 158 ? 22.953 -2.607 20.781 1 61.84 158 ALA B N 1
ATOM 5295 C CA . ALA B 1 158 ? 21.906 -3.096 19.875 1 61.84 158 ALA B CA 1
ATOM 5296 C C . ALA B 1 158 ? 22.5 -3.443 18.5 1 61.84 158 ALA B C 1
ATOM 5298 O O . ALA B 1 158 ? 21.875 -4.164 17.719 1 61.84 158 ALA B O 1
ATOM 5299 N N . LEU B 1 159 ? 23.672 -3.049 18.281 1 62.06 159 LEU B N 1
ATOM 5300 C CA . LEU B 1 159 ? 24.312 -3.141 16.969 1 62.06 159 LEU B CA 1
ATOM 5301 C C . LEU B 1 159 ? 24.531 -4.598 16.578 1 62.06 159 LEU B C 1
ATOM 5303 O O . LEU B 1 159 ? 24.328 -4.961 15.414 1 62.06 159 LEU B O 1
ATOM 5307 N N . PRO B 1 160 ? 24.844 -5.367 17.5 1 60.12 160 PRO B N 1
ATOM 5308 C CA . PRO B 1 160 ? 25.062 -6.727 17.016 1 60.12 160 PRO B CA 1
ATOM 5309 C C . PRO B 1 160 ? 23.812 -7.352 16.406 1 60.12 160 PRO B C 1
ATOM 5311 O O . PRO B 1 160 ? 23.906 -8.203 15.523 1 60.12 160 PRO B O 1
ATOM 5314 N N . LEU B 1 161 ? 22.75 -6.914 16.844 1 59.84 161 LEU B N 1
ATOM 5315 C CA . LEU B 1 161 ? 21.5 -7.477 16.359 1 59.84 161 LEU B CA 1
ATOM 5316 C C . LEU B 1 161 ? 21.141 -6.898 15 1 59.84 161 LEU B C 1
ATOM 5318 O O . LEU B 1 161 ? 20.391 -7.516 14.234 1 59.84 161 LEU B O 1
ATOM 5322 N N . LEU B 1 162 ? 21.703 -5.828 14.797 1 61.75 162 LEU B N 1
ATOM 5323 C CA . LEU B 1 162 ? 21.297 -5.09 13.602 1 61.75 162 LEU B CA 1
ATOM 5324 C C . LEU B 1 162 ? 22.266 -5.363 12.453 1 61.75 162 LEU B C 1
ATOM 5326 O O . LEU B 1 162 ? 21.875 -5.246 11.281 1 61.75 162 LEU B O 1
ATOM 5330 N N . ALA B 1 163 ? 23.516 -5.605 12.883 1 58.78 163 ALA B N 1
ATOM 5331 C CA . ALA B 1 163 ? 24.516 -5.777 11.828 1 58.78 163 ALA B CA 1
ATOM 5332 C C . ALA B 1 163 ? 24.734 -7.254 11.516 1 58.78 163 ALA B C 1
ATOM 5334 O O . ALA B 1 163 ? 24.781 -8.086 12.422 1 58.78 163 ALA B O 1
ATOM 5335 N N . GLU B 1 164 ? 24.562 -7.641 10.312 1 56.03 164 GLU B N 1
ATOM 5336 C CA . GLU B 1 164 ? 24.891 -9.016 9.93 1 56.03 164 GLU B CA 1
ATOM 5337 C C . GLU B 1 164 ? 26.391 -9.281 10.055 1 56.03 164 GLU B C 1
ATOM 5339 O O . GLU B 1 164 ? 26.797 -10.414 10.32 1 56.03 164 GLU B O 1
ATOM 5344 N N . THR B 1 165 ? 27.297 -8.219 9.688 1 51.5 165 THR B N 1
ATOM 5345 C CA . THR B 1 165 ? 28.75 -8.422 9.703 1 51.5 165 THR B CA 1
ATOM 5346 C C . THR B 1 165 ? 29.406 -7.555 10.773 1 51.5 165 THR B C 1
ATOM 5348 O O . THR B 1 165 ? 29.016 -6.398 10.961 1 51.5 165 THR B O 1
ATOM 5351 N N . PRO B 1 166 ? 30.234 -8.203 11.695 1 45.59 166 PRO B N 1
ATOM 5352 C CA . PRO B 1 166 ? 30.922 -7.449 12.742 1 45.59 166 PRO B CA 1
ATOM 5353 C C . PRO B 1 166 ? 31.656 -6.223 12.195 1 45.59 166 PRO B C 1
ATOM 5355 O O . PRO B 1 166 ? 32.344 -6.32 11.18 1 45.59 166 PRO B O 1
ATOM 5358 N N . ALA B 1 167 ? 31.281 -5.133 12.508 1 45.41 167 ALA B N 1
ATOM 5359 C CA . ALA B 1 167 ? 31.703 -3.814 12.039 1 45.41 167 ALA B CA 1
ATOM 5360 C C . ALA B 1 167 ? 33.125 -3.49 12.492 1 45.41 167 ALA B C 1
ATOM 5362 O O . ALA B 1 167 ? 33.344 -3.201 13.672 1 45.41 167 ALA B O 1
ATOM 5363 N N . ARG B 1 168 ? 34.219 -3.938 12.172 1 43.47 168 ARG B N 1
ATOM 5364 C CA . ARG B 1 168 ? 35.5 -3.436 12.609 1 43.47 168 ARG B CA 1
ATOM 5365 C C . ARG B 1 168 ? 35.656 -1.952 12.297 1 43.47 168 ARG B C 1
ATOM 5367 O O . ARG B 1 168 ? 35.25 -1.099 13.086 1 43.47 168 ARG B O 1
ATOM 5374 N N . GLU B 1 169 ? 36.219 -1.337 11.266 1 46.97 169 GLU B N 1
ATOM 5375 C CA . GLU B 1 169 ? 36.688 0.01 10.992 1 46.97 169 GLU B CA 1
ATOM 5376 C C . GLU B 1 169 ? 35.562 0.947 10.609 1 46.97 169 GLU B C 1
ATOM 5378 O O . GLU B 1 169 ? 35.688 2.17 10.672 1 46.97 169 GLU B O 1
ATOM 5383 N N . GLY B 1 170 ? 34.312 0.5 10.406 1 52.91 170 GLY B N 1
ATOM 5384 C CA . GLY B 1 170 ? 33.219 1.269 9.828 1 52.91 170 GLY B CA 1
ATOM 5385 C C . GLY B 1 170 ? 32.031 1.41 10.773 1 52.91 170 GLY B C 1
ATOM 5386 O O . GLY B 1 170 ? 30.906 1.669 10.328 1 52.91 170 GLY B O 1
ATOM 5387 N N . GLU B 1 171 ? 32.469 1.439 11.969 1 58.66 171 GLU B N 1
ATOM 5388 C CA . GLU B 1 171 ? 31.5 1.468 13.07 1 58.66 171 GLU B CA 1
ATOM 5389 C C . GLU B 1 171 ? 30.734 2.785 13.094 1 58.66 171 GLU B C 1
ATOM 5391 O O . GLU B 1 171 ? 29.516 2.799 13.328 1 58.66 171 GLU B O 1
ATOM 5396 N N . GLY B 1 172 ? 31.453 3.895 12.742 1 61.28 172 GLY B N 1
ATOM 5397 C CA . GLY B 1 172 ? 30.797 5.195 12.781 1 61.28 172 GLY B CA 1
ATOM 5398 C C . GLY B 1 172 ? 29.719 5.352 11.727 1 61.28 172 GLY B C 1
ATOM 5399 O O . GLY B 1 172 ? 28.641 5.863 12.008 1 61.28 172 GLY B O 1
ATOM 5400 N N . ALA B 1 173 ? 30.047 4.945 10.578 1 66.56 173 ALA B N 1
ATOM 5401 C CA . ALA B 1 173 ? 29.078 5.035 9.477 1 66.56 173 ALA B CA 1
ATOM 5402 C C . ALA B 1 173 ? 27.875 4.141 9.727 1 66.56 173 ALA B C 1
ATOM 5404 O O . ALA B 1 173 ? 26.75 4.512 9.406 1 66.56 173 ALA B O 1
ATOM 5405 N N . GLN B 1 174 ? 28.156 3.119 10.352 1 72.88 174 GLN B N 1
ATOM 5406 C CA . GLN B 1 174 ? 27.078 2.186 10.648 1 72.88 174 GLN B CA 1
ATOM 5407 C C . GLN B 1 174 ? 26.156 2.732 11.734 1 72.88 174 GLN B C 1
ATOM 5409 O O . GLN B 1 174 ? 24.938 2.562 11.664 1 72.88 174 GLN B O 1
ATOM 5414 N N . LEU B 1 175 ? 26.781 3.371 12.664 1 78 175 LEU B N 1
ATOM 5415 C CA . LEU B 1 175 ? 25.969 3.951 13.734 1 78 175 LEU B CA 1
ATOM 5416 C C . LEU B 1 175 ? 25.062 5.047 13.188 1 78 175 LEU B C 1
ATOM 5418 O O . LEU B 1 175 ? 23.891 5.137 13.57 1 78 175 LEU B O 1
ATOM 5422 N N . ARG B 1 176 ? 25.594 5.82 12.289 1 81.94 176 ARG B N 1
ATOM 5423 C CA . ARG B 1 176 ? 24.781 6.879 11.68 1 81.94 176 ARG B CA 1
ATOM 5424 C C . ARG B 1 176 ? 23.578 6.297 10.953 1 81.94 176 ARG B C 1
ATOM 5426 O O . ARG B 1 176 ? 22.484 6.859 11.016 1 81.94 176 ARG B O 1
ATOM 5433 N N . GLN B 1 177 ? 23.797 5.234 10.336 1 82 177 GLN B N 1
ATOM 5434 C CA . GLN B 1 177 ? 22.719 4.609 9.57 1 82 177 GLN B CA 1
ATOM 5435 C C . GLN B 1 177 ? 21.641 4.07 10.492 1 82 177 GLN B C 1
ATOM 5437 O O . GLN B 1 177 ? 20.438 4.234 10.211 1 82 177 GLN B O 1
ATOM 5442 N N . VAL B 1 178 ? 22.078 3.477 11.5 1 84.75 178 VAL B N 1
ATOM 5443 C CA . VAL B 1 178 ? 21.125 2.9 12.438 1 84.75 178 VAL B CA 1
ATOM 5444 C C . VAL B 1 178 ? 20.328 4.016 13.117 1 84.75 178 VAL B C 1
ATOM 5446 O O . VAL B 1 178 ? 19.109 3.889 13.32 1 84.75 178 VAL B O 1
ATOM 5449 N N . VAL B 1 179 ? 21 5.047 13.43 1 89.75 179 VAL B N 1
ATOM 5450 C CA . VAL B 1 179 ? 20.359 6.184 14.086 1 89.75 179 VAL B CA 1
ATOM 5451 C C . VAL B 1 179 ? 19.375 6.836 13.125 1 89.75 179 VAL B C 1
ATOM 5453 O O . VAL B 1 179 ? 18.281 7.234 13.531 1 89.75 179 VAL B O 1
ATOM 5456 N N . ARG B 1 180 ? 19.75 6.91 11.953 1 89.94 180 ARG B N 1
ATOM 5457 C CA . ARG B 1 180 ? 18.859 7.477 10.945 1 89.94 180 ARG B CA 1
ATOM 5458 C C . ARG B 1 180 ? 17.625 6.609 10.758 1 89.94 180 ARG B C 1
ATOM 5460 O O . ARG B 1 180 ? 16.5 7.121 10.664 1 89.94 180 ARG B O 1
ATOM 5467 N N . VAL B 1 181 ? 17.844 5.32 10.664 1 90.19 181 VAL B N 1
ATOM 5468 C CA . VAL B 1 181 ? 16.719 4.395 10.523 1 90.19 181 VAL B CA 1
ATOM 5469 C C . VAL B 1 181 ? 15.82 4.473 11.75 1 90.19 181 VAL B C 1
ATOM 5471 O O . VAL B 1 181 ? 14.594 4.426 11.633 1 90.19 181 VAL B O 1
ATOM 5474 N N . ALA B 1 182 ? 16.438 4.594 12.891 1 93.62 182 ALA B N 1
ATOM 5475 C CA . ALA B 1 182 ? 15.672 4.742 14.117 1 93.62 182 ALA B CA 1
ATOM 5476 C C . ALA B 1 182 ? 14.836 6.016 14.094 1 93.62 182 ALA B C 1
ATOM 5478 O O . ALA B 1 182 ? 13.68 6.016 14.531 1 93.62 182 ALA B O 1
ATOM 5479 N N . ALA B 1 183 ? 15.422 7.062 13.625 1 96.19 183 ALA B N 1
ATOM 5480 C CA . ALA B 1 183 ? 14.695 8.328 13.508 1 96.19 183 ALA B CA 1
ATOM 5481 C C . ALA B 1 183 ? 13.492 8.188 12.586 1 96.19 183 ALA B C 1
ATOM 5483 O O . ALA B 1 183 ? 12.391 8.641 12.914 1 96.19 183 ALA B O 1
ATOM 5484 N N . LEU B 1 184 ? 13.711 7.543 11.484 1 95.19 184 LEU B N 1
ATOM 5485 C CA . LEU B 1 184 ? 12.633 7.34 10.523 1 95.19 184 LEU B CA 1
ATOM 5486 C C . LEU B 1 184 ? 11.547 6.445 11.102 1 95.19 184 LEU B C 1
ATOM 5488 O O . LEU B 1 184 ? 10.352 6.719 10.938 1 95.19 184 LEU B O 1
ATOM 5492 N N . ALA B 1 185 ? 11.953 5.438 11.781 1 96.19 185 ALA B N 1
ATOM 5493 C CA . ALA B 1 185 ? 11 4.527 12.414 1 96.19 185 ALA B CA 1
ATOM 5494 C C . ALA B 1 185 ? 10.172 5.25 13.477 1 96.19 185 ALA B C 1
ATOM 5496 O O . ALA B 1 185 ? 8.953 5.074 13.547 1 96.19 185 ALA B O 1
ATOM 5497 N N . GLY B 1 186 ? 10.844 6.039 14.273 1 97.94 186 GLY B N 1
ATOM 5498 C CA . GLY B 1 186 ? 10.125 6.828 15.258 1 97.94 186 GLY B CA 1
ATOM 5499 C C . GLY B 1 186 ? 9.109 7.77 14.648 1 97.94 186 GLY B C 1
ATOM 5500 O O . GLY B 1 186 ? 7.984 7.887 15.141 1 97.94 186 GLY B O 1
ATOM 5501 N N . GLY B 1 187 ? 9.508 8.438 13.609 1 97.88 187 GLY B N 1
ATOM 5502 C CA . GLY B 1 187 ? 8.594 9.328 12.914 1 97.88 187 GLY B CA 1
ATOM 5503 C C . GLY B 1 187 ? 7.402 8.602 12.312 1 97.88 187 GLY B C 1
ATOM 5504 O O . GLY B 1 187 ? 6.266 9.07 12.414 1 97.88 187 GLY B O 1
ATOM 5505 N N . ALA B 1 188 ? 7.684 7.469 11.68 1 97.5 188 ALA B N 1
ATOM 5506 C CA . ALA B 1 188 ? 6.617 6.668 11.078 1 97.5 188 ALA B CA 1
ATOM 5507 C C . ALA B 1 188 ? 5.621 6.199 12.141 1 97.5 188 ALA B C 1
ATOM 5509 O O . ALA B 1 188 ? 4.406 6.277 11.938 1 97.5 188 ALA B O 1
ATOM 5510 N N . GLY B 1 189 ? 6.129 5.711 13.234 1 97.94 189 GLY B N 1
ATOM 5511 C CA . GLY B 1 189 ? 5.266 5.281 14.32 1 97.94 189 GLY B CA 1
ATOM 5512 C C . GLY B 1 189 ? 4.434 6.41 14.906 1 97.94 189 GLY B C 1
ATOM 5513 O O . GLY B 1 189 ? 3.264 6.215 15.234 1 97.94 189 GLY B O 1
ATOM 5514 N N . GLY B 1 190 ? 5.047 7.551 15.062 1 97.94 190 GLY B N 1
ATOM 5515 C CA . GLY B 1 190 ? 4.34 8.695 15.617 1 97.94 190 GLY B CA 1
ATOM 5516 C C . GLY B 1 190 ? 3.178 9.156 14.758 1 97.94 190 GLY B C 1
ATOM 5517 O O . GLY B 1 190 ? 2.074 9.367 15.258 1 97.94 190 GLY B O 1
ATOM 5518 N N . LEU B 1 191 ? 3.447 9.281 13.492 1 96.5 191 LEU B N 1
ATOM 5519 C CA . LEU B 1 191 ? 2.395 9.703 12.578 1 96.5 191 LEU B CA 1
ATOM 5520 C C . LEU B 1 191 ? 1.259 8.688 12.547 1 96.5 191 LEU B C 1
ATOM 5522 O O . LEU B 1 191 ? 0.084 9.055 12.531 1 96.5 191 LEU B O 1
ATOM 5526 N N . ALA B 1 192 ? 1.616 7.434 12.516 1 95.75 192 ALA B N 1
ATOM 5527 C CA . ALA B 1 192 ? 0.62 6.367 12.508 1 95.75 192 ALA B CA 1
ATOM 5528 C C . ALA B 1 192 ? -0.208 6.379 13.789 1 95.75 192 ALA B C 1
ATOM 5530 O O . ALA B 1 192 ? -1.416 6.133 13.758 1 95.75 192 ALA B O 1
ATOM 5531 N N . ALA B 1 193 ? 0.395 6.637 14.859 1 95.06 193 ALA B N 1
ATOM 5532 C CA . ALA B 1 193 ? -0.273 6.637 16.156 1 95.06 193 ALA B CA 1
ATOM 5533 C C . ALA B 1 193 ? -1.286 7.773 16.25 1 95.06 193 ALA B C 1
ATOM 5535 O O . ALA B 1 193 ? -2.363 7.605 16.828 1 95.06 193 ALA B O 1
ATOM 5536 N N . PHE B 1 194 ? -0.955 8.844 15.703 1 93.31 194 PHE B N 1
ATOM 5537 C CA . PHE B 1 194 ? -1.806 10.016 15.875 1 93.31 194 PHE B CA 1
ATOM 5538 C C . PHE B 1 194 ? -3.002 9.961 14.93 1 93.31 194 PHE B C 1
ATOM 5540 O O . PHE B 1 194 ? -4.125 10.289 15.328 1 93.31 194 PHE B O 1
ATOM 5547 N N . PHE B 1 195 ? -2.766 9.508 13.703 1 89.06 195 PHE B N 1
ATOM 5548 C CA . PHE B 1 195 ? -3.812 9.625 12.695 1 89.06 195 PHE B CA 1
ATOM 5549 C C . PHE B 1 195 ? -4.379 8.258 12.344 1 89.06 195 PHE B C 1
ATOM 5551 O O . PHE B 1 195 ? -5.367 8.156 11.609 1 89.06 195 PHE B O 1
ATOM 5558 N N . GLY B 1 196 ? -3.801 7.215 12.828 1 87.25 196 GLY B N 1
ATOM 5559 C CA . GLY B 1 196 ? -4.277 5.887 12.484 1 87.25 196 GLY B CA 1
ATOM 5560 C C . GLY B 1 196 ? -4.07 5.535 11.023 1 87.25 196 GLY B C 1
ATOM 5561 O O . GLY B 1 196 ? -5.012 5.121 10.336 1 87.25 196 GLY B O 1
ATOM 5562 N N . LEU B 1 197 ? -2.889 5.672 10.586 1 85.5 197 LEU B N 1
ATOM 5563 C CA . LEU B 1 197 ? -2.551 5.496 9.18 1 85.5 197 LEU B CA 1
ATOM 5564 C C . LEU B 1 197 ? -1.544 4.363 9 1 85.5 197 LEU B C 1
ATOM 5566 O O . LEU B 1 197 ? -0.407 4.598 8.578 1 85.5 197 LEU B O 1
ATOM 5570 N N . PRO B 1 198 ? -2.021 3.15 9.164 1 86.94 198 PRO B N 1
ATOM 5571 C CA . PRO B 1 198 ? -1.052 2.074 8.953 1 86.94 198 PRO B CA 1
ATOM 5572 C C . PRO B 1 198 ? -0.489 2.059 7.535 1 86.94 198 PRO B C 1
ATOM 5574 O O . PRO B 1 198 ? -1.211 2.35 6.574 1 86.94 198 PRO B O 1
ATOM 5577 N N . LEU B 1 199 ? 0.748 1.756 7.371 1 89.62 199 LEU B N 1
ATOM 5578 C CA . LEU B 1 199 ? 1.461 1.625 6.105 1 89.62 199 LEU B CA 1
ATOM 5579 C C . LEU B 1 199 ? 1.685 2.99 5.465 1 89.62 199 LEU B C 1
ATOM 5581 O O . LEU B 1 199 ? 2.793 3.299 5.02 1 89.62 199 LEU B O 1
ATOM 5585 N N . ALA B 1 200 ? 0.645 3.889 5.469 1 93.31 200 ALA B N 1
ATOM 5586 C CA . ALA B 1 200 ? 0.764 5.195 4.824 1 93.31 200 ALA B CA 1
ATOM 5587 C C . ALA B 1 200 ? 1.836 6.043 5.504 1 93.31 200 ALA B C 1
ATOM 5589 O O . ALA B 1 200 ? 2.592 6.75 4.832 1 93.31 200 ALA B O 1
ATOM 5590 N N . SER B 1 201 ? 1.923 5.973 6.82 1 95.12 201 SER B N 1
ATOM 5591 C CA . SER B 1 201 ? 2.9 6.77 7.555 1 95.12 201 SER B CA 1
ATOM 5592 C C . SER B 1 201 ? 4.324 6.34 7.227 1 95.12 201 SER B C 1
ATOM 5594 O O . SER B 1 201 ? 5.238 7.168 7.195 1 95.12 201 SER B O 1
ATOM 5596 N N . ALA B 1 202 ? 4.5 5.043 7.012 1 94.31 202 ALA B N 1
ATOM 5597 C CA . ALA B 1 202 ? 5.816 4.547 6.633 1 94.31 202 ALA B CA 1
ATOM 5598 C C . ALA B 1 202 ? 6.281 5.176 5.32 1 94.31 202 ALA B C 1
ATOM 5600 O O . ALA B 1 202 ? 7.43 5.621 5.211 1 94.31 202 ALA B O 1
ATOM 5601 N N . PHE B 1 203 ? 5.406 5.289 4.406 1 91.56 203 PHE B N 1
ATOM 5602 C CA . PHE B 1 203 ? 5.781 5.816 3.098 1 91.56 203 PHE B CA 1
ATOM 5603 C C . PHE B 1 203 ? 5.953 7.332 3.152 1 91.56 203 PHE B C 1
ATOM 5605 O O . PHE B 1 203 ? 6.789 7.891 2.439 1 91.56 203 PHE B O 1
ATOM 5612 N N . MET B 1 204 ? 5.254 7.953 4.043 1 93 204 MET B N 1
ATOM 5613 C CA . MET B 1 204 ? 5.449 9.391 4.207 1 93 204 MET B CA 1
ATOM 5614 C C . MET B 1 204 ? 6.879 9.703 4.629 1 93 204 MET B C 1
ATOM 5616 O O . MET B 1 204 ? 7.543 10.539 4.016 1 93 204 MET B O 1
ATOM 5620 N N . VAL B 1 205 ? 7.344 9.039 5.656 1 93.25 205 VAL B N 1
ATOM 5621 C CA . VAL B 1 205 ? 8.648 9.344 6.234 1 93.25 205 VAL B CA 1
ATOM 5622 C C . VAL B 1 205 ? 9.75 8.898 5.277 1 93.25 205 VAL B C 1
ATOM 5624 O O . VAL B 1 205 ? 10.836 9.492 5.254 1 93.25 205 VAL B O 1
ATOM 5627 N N . LEU B 1 206 ? 9.453 7.914 4.449 1 89.94 206 LEU B N 1
ATOM 5628 C CA . LEU B 1 206 ? 10.469 7.406 3.529 1 89.94 206 LEU B CA 1
ATOM 5629 C C . LEU B 1 206 ? 10.555 8.273 2.279 1 89.94 206 LEU B C 1
ATOM 5631 O O . LEU B 1 206 ? 11.625 8.414 1.688 1 89.94 206 LEU B O 1
ATOM 5635 N N . GLU B 1 207 ? 9.453 8.867 1.884 1 88.44 207 GLU B N 1
ATOM 5636 C CA . GLU B 1 207 ? 9.406 9.617 0.631 1 88.44 207 GLU B CA 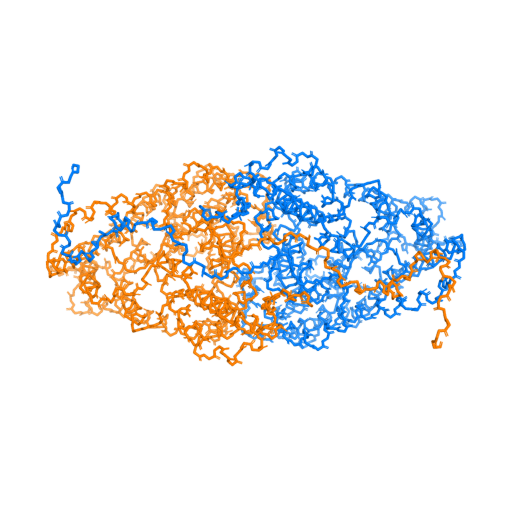1
ATOM 5637 C C . GLU B 1 207 ? 9.742 11.086 0.857 1 88.44 207 GLU B C 1
ATOM 5639 O O . GLU B 1 207 ? 10.422 11.711 0.039 1 88.44 207 GLU B O 1
ATOM 5644 N N . VAL B 1 208 ? 9.352 11.641 1.894 1 89.88 208 VAL B N 1
ATOM 5645 C CA . VAL B 1 208 ? 9.383 13.086 2.1 1 89.88 208 VAL B CA 1
ATOM 5646 C C . VAL B 1 208 ? 10.828 13.578 2.072 1 89.88 208 VAL B C 1
ATOM 5648 O O . VAL B 1 208 ? 11.125 14.602 1.453 1 89.88 208 VAL B O 1
ATOM 5651 N N . PRO B 1 209 ? 11.797 12.906 2.688 1 88.56 209 PRO B N 1
ATOM 5652 C CA . PRO B 1 209 ? 13.148 13.469 2.713 1 88.56 209 PRO B CA 1
ATOM 5653 C C . PRO B 1 209 ? 13.82 13.461 1.341 1 88.56 209 PRO B C 1
ATOM 5655 O O . PRO B 1 209 ? 14.773 14.211 1.106 1 88.56 209 PRO B O 1
ATOM 5658 N N . HIS B 1 210 ? 13.25 12.641 0.44 1 80.38 210 HIS B N 1
ATOM 5659 C CA . HIS B 1 210 ? 14.016 12.422 -0.78 1 80.38 210 HIS B CA 1
ATOM 5660 C C . HIS B 1 210 ? 13.219 12.828 -2.014 1 80.38 210 HIS B C 1
ATOM 5662 O O . HIS B 1 210 ? 12.039 12.5 -2.131 1 80.38 210 HIS B O 1
ATOM 5668 N N . VAL B 1 211 ? 13.906 13.711 -2.713 1 72.5 211 VAL B N 1
ATOM 5669 C CA . VAL B 1 211 ? 13.312 14.078 -3.996 1 72.5 211 VAL B CA 1
ATOM 5670 C C . VAL B 1 211 ? 14.344 13.906 -5.109 1 72.5 211 VAL B C 1
ATOM 5672 O O . VAL B 1 211 ? 15.555 13.977 -4.859 1 72.5 211 VAL B O 1
ATOM 5675 N N . ASP B 1 212 ? 14 13.617 -6.348 1 63.69 212 ASP B N 1
ATOM 5676 C CA . ASP B 1 212 ? 14.75 13.641 -7.598 1 63.69 212 ASP B CA 1
ATOM 5677 C C . ASP B 1 212 ? 15.812 12.539 -7.621 1 63.69 212 ASP B C 1
ATOM 5679 O O . ASP B 1 212 ? 16.531 12.391 -8.609 1 63.69 212 ASP B O 1
ATOM 5683 N N . GLY B 1 213 ? 15.938 11.852 -6.461 1 60.22 213 GLY B N 1
ATOM 5684 C CA . GLY B 1 213 ? 16.844 10.719 -6.477 1 60.22 213 GLY B CA 1
ATOM 5685 C C . GLY B 1 213 ? 16.125 9.383 -6.316 1 60.22 213 GLY B C 1
ATOM 5686 O O . GLY B 1 213 ? 14.977 9.344 -5.875 1 60.22 213 GLY B O 1
ATOM 5687 N N . ALA B 1 214 ? 16.703 8.469 -7.047 1 53.06 214 ALA B N 1
ATOM 5688 C CA . ALA B 1 214 ? 16.062 7.152 -7.09 1 53.06 214 ALA B CA 1
ATOM 5689 C C . ALA B 1 214 ? 16.109 6.488 -5.715 1 53.06 214 ALA B C 1
ATOM 5691 O O . ALA B 1 214 ? 15.438 5.473 -5.492 1 53.06 214 ALA B O 1
ATOM 5692 N N . GLU B 1 215 ? 16.906 7.066 -4.848 1 54.97 215 GLU B N 1
ATOM 5693 C CA . GLU B 1 215 ? 17.156 6.195 -3.703 1 54.97 215 GLU B CA 1
ATOM 5694 C C . GLU B 1 215 ? 16.312 6.59 -2.502 1 54.97 215 GLU B C 1
ATOM 5696 O O . GLU B 1 215 ? 16.406 7.711 -2.004 1 54.97 215 GLU B O 1
ATOM 5701 N N . PHE B 1 216 ? 15.125 6.113 -2.467 1 53.28 216 PHE B N 1
ATOM 5702 C CA . PHE B 1 216 ? 14.359 6.207 -1.229 1 53.28 216 PHE B CA 1
ATOM 5703 C C . PHE B 1 216 ? 15.094 5.523 -0.083 1 53.28 216 PHE B C 1
ATOM 5705 O O . PHE B 1 216 ? 15.867 4.594 -0.305 1 53.28 216 PHE B O 1
ATOM 5712 N N . ALA B 1 217 ? 15.305 6.195 1.033 1 55.41 217 ALA B N 1
ATOM 5713 C CA . ALA B 1 217 ? 15.82 5.562 2.246 1 55.41 217 ALA B CA 1
ATOM 5714 C C . ALA B 1 217 ? 15.219 4.176 2.439 1 55.41 217 ALA B C 1
ATOM 5716 O O . ALA B 1 217 ? 14.836 3.807 3.553 1 55.41 217 ALA B O 1
ATOM 5717 N N . LEU B 1 218 ? 15.094 3.455 1.355 1 63.38 218 LEU B N 1
ATOM 5718 C CA . LEU B 1 218 ? 14.211 2.301 1.454 1 63.38 218 LEU B CA 1
ATOM 5719 C C . LEU B 1 218 ? 14.914 1.136 2.145 1 63.38 218 LEU B C 1
ATOM 5721 O O . LEU B 1 218 ? 14.289 0.105 2.414 1 63.38 218 LEU B O 1
ATOM 5725 N N . GLU B 1 219 ? 16.109 1.456 2.65 1 73.38 219 GLU B N 1
ATOM 5726 C CA . GLU B 1 219 ? 16.688 0.512 3.596 1 73.38 219 GLU B CA 1
ATOM 5727 C C . GLU B 1 219 ? 15.898 0.469 4.898 1 73.38 219 GLU B C 1
ATOM 5729 O O . GLU B 1 219 ? 15.93 -0.533 5.617 1 73.38 219 GLU B O 1
ATOM 5734 N N . ALA B 1 220 ? 15.25 1.52 5.062 1 85.25 220 ALA B N 1
ATOM 5735 C CA . ALA B 1 220 ? 14.531 1.649 6.324 1 85.25 220 ALA B CA 1
ATOM 5736 C C . ALA B 1 220 ? 13.094 1.14 6.191 1 85.25 220 ALA B C 1
ATOM 5738 O O . ALA B 1 220 ? 12.32 1.19 7.152 1 85.25 220 ALA B O 1
ATOM 5739 N N . LEU B 1 221 ? 12.773 0.568 5.047 1 86.75 221 LEU B N 1
ATOM 5740 C CA . LEU B 1 221 ? 11.391 0.207 4.754 1 86.75 221 LEU B CA 1
ATOM 5741 C C . LEU B 1 221 ? 10.859 -0.794 5.773 1 86.75 221 LEU B C 1
ATOM 5743 O O . LEU B 1 221 ? 9.797 -0.58 6.367 1 86.75 221 LEU B O 1
ATOM 5747 N N . PRO B 1 222 ? 11.633 -1.878 6.094 1 86.69 222 PRO B N 1
ATOM 5748 C CA . PRO B 1 222 ? 11.094 -2.828 7.062 1 86.69 222 PRO B CA 1
ATOM 5749 C C . PRO B 1 222 ? 10.875 -2.207 8.438 1 86.69 222 PRO B C 1
ATOM 5751 O O . PRO B 1 222 ? 9.859 -2.482 9.094 1 86.69 222 PRO B O 1
ATOM 5754 N N . ALA B 1 223 ? 11.781 -1.375 8.828 1 91.88 223 ALA B N 1
ATOM 5755 C CA . ALA B 1 223 ? 11.672 -0.728 10.133 1 91.88 223 ALA B CA 1
ATOM 5756 C C . ALA B 1 223 ? 10.469 0.214 10.172 1 91.88 223 ALA B C 1
ATOM 5758 O O . ALA B 1 223 ? 9.711 0.215 11.141 1 91.88 223 ALA B O 1
ATOM 5759 N N . CYS B 1 224 ? 10.289 0.961 9.125 1 94.31 224 CYS B N 1
ATOM 5760 C CA . CYS B 1 224 ? 9.234 1.969 9.102 1 94.31 224 CYS B CA 1
ATOM 5761 C C . CYS B 1 224 ? 7.859 1.319 8.992 1 94.31 224 CYS B C 1
ATOM 5763 O O . CYS B 1 224 ? 6.891 1.808 9.578 1 94.31 224 CYS B O 1
ATOM 5765 N N . VAL B 1 225 ? 7.789 0.23 8.266 1 93.38 225 VAL B N 1
ATOM 5766 C CA . VAL B 1 225 ? 6.52 -0.474 8.117 1 93.38 225 VAL B CA 1
ATOM 5767 C C . VAL B 1 225 ? 6.105 -1.084 9.453 1 93.38 225 VAL B C 1
ATOM 5769 O O . VAL B 1 225 ? 4.969 -0.912 9.891 1 93.38 225 VAL B O 1
ATOM 5772 N N . VAL B 1 226 ? 7.023 -1.702 10.094 1 95.81 226 VAL B N 1
ATOM 5773 C CA . VAL B 1 226 ? 6.719 -2.314 11.391 1 95.81 226 VAL B CA 1
ATOM 5774 C C . VAL B 1 226 ? 6.434 -1.229 12.422 1 95.81 226 VAL B C 1
ATOM 5776 O O . VAL B 1 226 ? 5.562 -1.392 13.273 1 95.81 226 VAL B O 1
ATOM 5779 N N . ALA B 1 227 ? 7.168 -0.172 12.328 1 97.81 227 ALA B N 1
ATOM 5780 C CA . ALA B 1 227 ? 6.938 0.942 13.242 1 97.81 227 ALA B CA 1
ATOM 5781 C C . ALA B 1 227 ? 5.539 1.524 13.055 1 97.81 227 ALA B C 1
ATOM 5783 O O . ALA B 1 227 ? 4.875 1.891 14.031 1 97.81 227 ALA B O 1
ATOM 5784 N N . SER B 1 228 ? 5.164 1.676 11.836 1 96.56 228 SER B N 1
ATOM 5785 C CA . SER B 1 228 ? 3.82 2.164 11.547 1 96.56 228 SER B CA 1
ATOM 5786 C C . SER B 1 228 ? 2.758 1.253 12.148 1 96.56 228 SER B C 1
ATOM 5788 O O . SER B 1 228 ? 1.745 1.729 12.672 1 96.56 228 SER B O 1
ATOM 5790 N N . LEU B 1 229 ? 2.961 -0.034 12.062 1 94.81 229 LEU B N 1
ATOM 5791 C CA . LEU B 1 229 ? 2.049 -1.021 12.633 1 94.81 229 LEU B CA 1
ATOM 5792 C C . LEU B 1 229 ? 1.979 -0.888 14.148 1 94.81 229 LEU B C 1
ATOM 5794 O O . LEU B 1 229 ? 0.893 -0.756 14.719 1 94.81 229 LEU B O 1
ATOM 5798 N N . MET B 1 230 ? 3.1 -0.852 14.781 1 96.25 230 MET B N 1
ATOM 5799 C CA . MET B 1 230 ? 3.158 -0.792 16.234 1 96.25 230 MET B CA 1
ATOM 5800 C C . MET B 1 230 ? 2.633 0.545 16.75 1 96.25 230 MET B C 1
ATOM 5802 O O . MET B 1 230 ? 1.996 0.605 17.812 1 96.25 230 MET B O 1
ATOM 5806 N N . GLY B 1 231 ? 2.969 1.575 16 1 96.69 231 GLY B N 1
ATOM 5807 C CA . GLY B 1 231 ? 2.426 2.877 16.359 1 96.69 231 GLY B CA 1
ATOM 5808 C C . GLY B 1 231 ? 0.91 2.914 16.344 1 96.69 231 GLY B C 1
ATOM 5809 O O . GLY B 1 231 ? 0.293 3.471 17.266 1 96.69 231 GLY B O 1
ATOM 5810 N N . THR B 1 232 ? 0.339 2.35 15.375 1 93.31 232 THR B N 1
ATOM 5811 C CA . THR B 1 232 ? -1.115 2.309 15.273 1 93.31 232 THR B CA 1
ATOM 5812 C C . THR B 1 232 ? -1.712 1.438 16.375 1 93.31 232 THR B C 1
ATOM 5814 O O . THR B 1 232 ? -2.74 1.783 16.953 1 93.31 232 THR B O 1
ATOM 5817 N N . LEU B 1 233 ? -1.127 0.305 16.688 1 92 233 LEU B N 1
ATOM 5818 C CA . LEU B 1 233 ? -1.64 -0.619 17.688 1 92 233 LEU B CA 1
ATOM 5819 C C . LEU B 1 233 ? -1.602 0.013 19.078 1 92 233 LEU B C 1
ATOM 5821 O O . LEU B 1 233 ? -2.615 0.039 19.781 1 92 233 LEU B O 1
ATOM 5825 N N . LEU B 1 234 ? -0.493 0.607 19.359 1 93.75 234 LEU B N 1
ATOM 5826 C CA . LEU B 1 234 ? -0.312 1.11 20.719 1 93.75 234 LEU B CA 1
ATOM 5827 C C . LEU B 1 234 ? -0.839 2.535 20.844 1 93.75 234 LEU B C 1
ATOM 5829 O O . LEU B 1 234 ? -1.156 2.99 21.938 1 93.75 234 LEU B O 1
ATOM 5833 N N . GLY B 1 235 ? -0.889 3.16 19.75 1 91.56 235 GLY B N 1
ATOM 5834 C CA . GLY B 1 235 ? -1.378 4.527 19.781 1 91.56 235 GLY B CA 1
ATOM 5835 C C . GLY B 1 235 ? -2.889 4.625 19.688 1 91.56 235 GLY B C 1
ATOM 5836 O O . GLY B 1 235 ? -3.475 5.648 20.047 1 91.56 235 GLY B O 1
ATOM 5837 N N . ASP B 1 236 ? -3.508 3.607 19.188 1 83.12 236 ASP B N 1
ATOM 5838 C CA . ASP B 1 236 ? -4.941 3.725 18.938 1 83.12 236 ASP B CA 1
ATOM 5839 C C . ASP B 1 236 ? -5.672 2.441 19.328 1 83.12 236 ASP B C 1
ATOM 5841 O O . ASP B 1 236 ? -6.484 2.436 20.266 1 83.12 236 ASP B O 1
ATOM 5845 N N . CYS B 1 237 ? -5.324 1.306 18.844 1 79.69 237 CYS B N 1
ATOM 5846 C CA . CYS B 1 237 ? -6.105 0.076 18.875 1 79.69 237 CYS B CA 1
ATOM 5847 C C . CYS B 1 237 ? -6.227 -0.459 20.297 1 79.69 237 CYS B C 1
ATOM 5849 O O . CYS B 1 237 ? -7.297 -0.917 20.703 1 79.69 237 CYS B O 1
ATOM 5851 N N . VAL B 1 238 ? -5.195 -0.375 21.125 1 85.06 238 VAL B N 1
ATOM 5852 C CA . VAL B 1 238 ? -5.188 -0.976 22.469 1 85.06 238 VAL B CA 1
ATOM 5853 C C . VAL B 1 238 ? -6.082 -0.166 23.406 1 85.06 238 VAL B C 1
ATOM 5855 O O . VAL B 1 238 ? -6.672 -0.715 24.328 1 85.06 238 VAL B O 1
ATOM 5858 N N . TRP B 1 239 ? -6.273 1.031 23.047 1 85.38 239 TRP B N 1
ATOM 5859 C CA . TRP B 1 239 ? -7.035 1.918 23.922 1 85.38 239 TRP B CA 1
ATOM 5860 C C . TRP B 1 239 ? -8.516 1.886 23.562 1 85.38 239 TRP B C 1
ATOM 5862 O O . TRP B 1 239 ? -9.359 2.309 24.359 1 85.38 239 TRP B O 1
ATOM 5872 N N . HIS B 1 240 ? -8.781 1.438 22.312 1 79.38 240 HIS B N 1
ATOM 5873 C CA . HIS B 1 240 ? -10.148 1.26 21.844 1 79.38 240 HIS B CA 1
ATOM 5874 C C . HIS B 1 240 ? -10.344 -0.13 21.234 1 79.38 240 HIS B C 1
ATOM 5876 O O . HIS B 1 240 ? -10.602 -0.265 20.047 1 79.38 240 HIS B O 1
ATOM 5882 N N . PRO B 1 241 ? -10.352 -1.08 22.094 1 74.31 241 PRO B N 1
ATOM 5883 C CA . PRO B 1 241 ? -10.305 -2.459 21.594 1 74.31 241 PRO B CA 1
ATOM 5884 C C . PRO B 1 241 ? -11.555 -2.844 20.797 1 74.31 241 PRO B C 1
ATOM 5886 O O . PRO B 1 241 ? -11.5 -3.742 19.953 1 74.31 241 PRO B O 1
ATOM 5889 N N . LYS B 1 242 ? -12.656 -2.182 20.984 1 66.19 242 LYS B N 1
ATOM 5890 C CA . LYS B 1 242 ? -13.891 -2.58 20.312 1 66.19 242 LYS B CA 1
ATOM 5891 C C . LYS B 1 242 ? -14.164 -1.708 19.094 1 66.19 242 LYS B C 1
ATOM 5893 O O . LYS B 1 242 ? -15.078 -1.988 18.312 1 66.19 242 LYS B O 1
ATOM 5898 N N . GLN B 1 243 ? -13.367 -0.691 18.984 1 63.22 243 GLN B N 1
ATOM 5899 C CA . GLN B 1 243 ? -13.633 0.233 17.875 1 63.22 243 GLN B CA 1
ATOM 5900 C C . GLN B 1 243 ? -12.844 -0.152 16.641 1 63.22 243 GLN B C 1
ATOM 5902 O O . GLN B 1 243 ? -11.898 -0.941 16.703 1 63.22 243 GLN B O 1
ATOM 5907 N N . LEU B 1 244 ? -13.414 0.361 15.57 1 56.56 244 LEU B N 1
ATOM 5908 C CA . LEU B 1 244 ? -12.734 0.191 14.289 1 56.56 244 LEU B CA 1
ATOM 5909 C C . LEU B 1 244 ? -11.289 0.668 14.375 1 56.56 244 LEU B C 1
ATOM 5911 O O . LEU B 1 244 ? -11.016 1.753 14.898 1 56.56 244 LEU B O 1
ATOM 5915 N N . LEU B 1 245 ? -10.594 -0.333 13.969 1 57.94 245 LEU B N 1
ATOM 5916 C CA . LEU B 1 245 ? -9.172 -0.015 14.055 1 57.94 245 LEU B CA 1
ATOM 5917 C C . LEU B 1 245 ? -8.719 0.778 12.836 1 57.94 245 LEU B C 1
ATOM 5919 O O . LEU B 1 245 ? -9.133 0.493 11.711 1 57.94 245 LEU B O 1
ATOM 5923 N N . GLY B 1 246 ? -8.062 1.784 13.07 1 60.91 246 GLY B N 1
ATOM 5924 C CA . GLY B 1 246 ? -7.539 2.666 12.039 1 60.91 246 GLY B CA 1
ATOM 5925 C C . GLY B 1 246 ? -8.453 3.838 11.734 1 60.91 246 GLY B C 1
ATOM 5926 O O . GLY B 1 246 ? -9.43 4.074 12.445 1 60.91 246 GLY B O 1
ATOM 5927 N N . ASN B 1 247 ? -8.094 4.723 10.875 1 63.22 247 ASN B N 1
ATOM 5928 C CA . ASN B 1 247 ? -8.789 5.98 10.633 1 63.22 247 ASN B CA 1
ATOM 5929 C C . ASN B 1 247 ? -9.688 5.891 9.398 1 63.22 247 ASN B C 1
ATOM 5931 O O . ASN B 1 247 ? -9.891 6.883 8.695 1 63.22 247 ASN B O 1
ATOM 5935 N N . SER B 1 248 ? -10.195 4.691 9.18 1 65.25 248 SER B N 1
ATOM 5936 C CA . SER B 1 248 ? -11.141 4.613 8.07 1 65.25 248 SER B CA 1
ATOM 5937 C C . SER B 1 248 ? -12.516 5.137 8.484 1 65.25 248 SER B C 1
ATOM 5939 O O . SER B 1 248 ? -13.477 4.371 8.578 1 65.25 248 SER B O 1
ATOM 5941 N N . ARG B 1 249 ? -12.633 6.477 8.547 1 76.94 249 ARG B N 1
ATOM 5942 C CA . ARG B 1 249 ? -13.859 6.992 9.156 1 76.94 249 ARG B CA 1
ATOM 5943 C C . ARG B 1 249 ? -14.57 7.965 8.227 1 76.94 249 ARG B C 1
ATOM 5945 O O . ARG B 1 249 ? -15.695 8.391 8.5 1 76.94 249 ARG B O 1
ATOM 5952 N N . PHE B 1 250 ? -13.984 8.18 7.145 1 87.5 250 PHE B N 1
ATOM 5953 C CA . PHE B 1 250 ? -14.586 9.219 6.312 1 87.5 250 PHE B CA 1
ATOM 5954 C C . PHE B 1 250 ? -15.43 8.602 5.203 1 87.5 250 PHE B C 1
ATOM 5956 O O . PHE B 1 250 ? -14.977 7.68 4.52 1 87.5 250 PHE B O 1
ATOM 5963 N N . TRP B 1 251 ? -16.547 9.125 5.105 1 86.25 251 TRP B N 1
ATOM 5964 C CA . TRP B 1 251 ? -17.438 8.734 4.023 1 86.25 251 TRP B CA 1
ATOM 5965 C C . TRP B 1 251 ? -17.234 9.617 2.799 1 86.25 251 TRP B C 1
ATOM 5967 O O . TRP B 1 251 ? -17.484 10.828 2.852 1 86.25 251 TRP B O 1
ATOM 5977 N N . PHE B 1 252 ? -16.828 8.969 1.798 1 88.31 252 PHE B N 1
ATOM 5978 C CA . PHE B 1 252 ? -16.625 9.695 0.548 1 88.31 252 PHE B CA 1
ATOM 5979 C C . PHE B 1 252 ? -17.922 9.742 -0.257 1 88.31 252 PHE B C 1
ATOM 5981 O O . PHE B 1 252 ? -18.719 8.805 -0.216 1 88.31 252 PHE B O 1
ATOM 5988 N N . PRO B 1 253 ? -18.156 10.82 -0.928 1 86.31 253 PRO B N 1
ATOM 5989 C CA . PRO B 1 253 ? -19.375 10.922 -1.729 1 86.31 253 PRO B CA 1
ATOM 5990 C C . PRO B 1 253 ? -19.375 9.992 -2.936 1 86.31 253 PRO B C 1
ATOM 5992 O O . PRO B 1 253 ? -18.312 9.539 -3.371 1 86.31 253 PRO B O 1
ATOM 5995 N N . GLY B 1 254 ? -20.516 9.695 -3.516 1 76.75 254 GLY B N 1
ATOM 5996 C CA . GLY B 1 254 ? -20.656 8.898 -4.723 1 76.75 254 GLY B CA 1
ATOM 5997 C C . GLY B 1 254 ? -21.062 7.461 -4.445 1 76.75 254 GLY B C 1
ATOM 5998 O O . GLY B 1 254 ? -21.406 6.719 -5.367 1 76.75 254 GLY B O 1
ATOM 5999 N N . SER B 1 255 ? -20.828 6.965 -3.285 1 62.59 255 SER B N 1
ATOM 6000 C CA . SER B 1 255 ? -21.203 5.586 -2.98 1 62.59 255 SER B CA 1
ATOM 6001 C C . SER B 1 255 ? -22.719 5.457 -2.771 1 62.59 255 SER B C 1
ATOM 6003 O O . SER B 1 255 ? -23.359 6.398 -2.312 1 62.59 255 SER B O 1
ATOM 6005 N N . PRO B 1 256 ? -23.297 4.438 -3.6 1 53.28 256 PRO B N 1
ATOM 6006 C CA . PRO B 1 256 ? -24.734 4.305 -3.418 1 53.28 256 PRO B CA 1
ATOM 6007 C C . PRO B 1 256 ? -25.141 4.223 -1.947 1 53.28 256 PRO B C 1
ATOM 6009 O O . PRO B 1 256 ? -24.375 3.736 -1.116 1 53.28 256 PRO B O 1
ATOM 6012 N N . SER B 1 257 ? -26.094 5.098 -1.568 1 45.38 257 SER B N 1
ATOM 6013 C CA . SER B 1 257 ? -26.656 5.027 -0.228 1 45.38 257 SER B CA 1
ATOM 6014 C C . SER B 1 257 ? -27.016 3.592 0.142 1 45.38 257 SER B C 1
ATOM 6016 O O . SER B 1 257 ? -27.344 2.781 -0.73 1 45.38 257 SER B O 1
ATOM 6018 N N . LEU B 1 258 ? -26.453 3.012 1.251 1 40.81 258 LEU B N 1
ATOM 6019 C CA . LEU B 1 258 ? -26.781 1.688 1.777 1 40.81 258 LEU B CA 1
ATOM 6020 C C . LEU B 1 258 ? -28.188 1.279 1.396 1 40.81 258 LEU B C 1
ATOM 6022 O O . LEU B 1 258 ? -28.516 0.09 1.388 1 40.81 258 LEU B O 1
ATOM 6026 N N . SER B 1 259 ? -29.125 2.162 1.434 1 39.97 259 SER B N 1
ATOM 6027 C CA . SER B 1 259 ? -30.531 1.782 1.366 1 39.97 259 SER B CA 1
ATOM 6028 C C . SER B 1 259 ? -30.922 1.336 -0.04 1 39.97 259 SER B C 1
ATOM 6030 O O . SER B 1 259 ? -31.969 0.739 -0.239 1 39.97 259 SER B O 1
ATOM 6032 N N . GLU B 1 260 ? -30.438 1.911 -0.962 1 40.47 260 GLU B N 1
ATOM 6033 C CA . GLU B 1 260 ? -31.094 1.646 -2.244 1 40.47 260 GLU B CA 1
ATOM 6034 C C . GLU B 1 260 ? -30.609 0.326 -2.842 1 40.47 260 GLU B C 1
ATOM 6036 O O . GLU B 1 260 ? -29.438 -0.019 -2.732 1 40.47 260 GLU B O 1
ATOM 6041 N N . GLU B 1 261 ? -31.531 -0.6 -3.031 1 41.03 261 GLU B N 1
ATOM 6042 C CA . GLU B 1 261 ? -31.469 -1.868 -3.752 1 41.03 261 GLU B CA 1
ATOM 6043 C C . GLU B 1 261 ? -30.375 -1.844 -4.812 1 41.03 261 GLU B C 1
ATOM 6045 O O . GLU B 1 261 ? -29.906 -2.895 -5.254 1 41.03 261 GLU B O 1
ATOM 6050 N N . SER B 1 262 ? -30.156 -0.708 -5.285 1 38.66 262 SER B N 1
ATOM 6051 C CA . SER B 1 262 ? -29.281 -0.523 -6.441 1 38.66 262 SER B CA 1
ATOM 6052 C C . SER B 1 262 ? -27.812 -0.624 -6.047 1 38.66 262 SER B C 1
ATOM 6054 O O . SER B 1 262 ? -26.938 -0.296 -6.84 1 38.66 262 SER B O 1
ATOM 6056 N N . ALA B 1 263 ? -27.516 -0.714 -4.934 1 42.38 263 ALA B N 1
ATOM 6057 C CA . ALA B 1 263 ? -26.172 -0.87 -4.379 1 42.38 263 ALA B CA 1
ATOM 6058 C C . ALA B 1 263 ? -25.391 -1.947 -5.129 1 42.38 263 ALA B C 1
ATOM 6060 O O . ALA B 1 263 ? -24.172 -1.833 -5.305 1 42.38 263 ALA B O 1
ATOM 6061 N N . ILE B 1 264 ? -26.172 -3.072 -5.262 1 40.97 264 ILE B N 1
ATOM 6062 C CA . ILE B 1 264 ? -25.578 -4.191 -5.992 1 40.97 264 ILE B CA 1
ATOM 6063 C C . ILE B 1 264 ? -25.016 -3.697 -7.324 1 40.97 264 ILE B C 1
ATOM 6065 O O . ILE B 1 264 ? -24.125 -4.32 -7.891 1 40.97 264 ILE B O 1
ATOM 6069 N N . HIS B 1 265 ? -25.703 -2.514 -7.816 1 42.53 265 HIS B N 1
ATOM 6070 C CA . HIS B 1 265 ? -25.312 -2.23 -9.195 1 42.53 265 HIS B CA 1
ATOM 6071 C C . HIS B 1 265 ? -24.297 -1.098 -9.258 1 42.53 265 HIS B C 1
ATOM 6073 O O . HIS B 1 265 ? -24.203 -0.388 -10.258 1 42.53 265 HIS B O 1
ATOM 6079 N N . GLN B 1 266 ? -23.938 -0.602 -8.109 1 48.16 266 GLN B N 1
ATOM 6080 C CA . GLN B 1 266 ? -22.969 0.446 -8.414 1 48.16 266 GLN B CA 1
ATOM 6081 C C . GLN B 1 266 ? -21.844 -0.08 -9.32 1 48.16 266 GLN B C 1
ATOM 6083 O O . GLN B 1 266 ? -21.25 -1.113 -9.023 1 48.16 266 GLN B O 1
ATOM 6088 N N . ARG B 1 267 ? -21.906 0.543 -10.484 1 51.78 267 ARG B N 1
ATOM 6089 C CA . ARG B 1 267 ? -21.031 0.263 -11.617 1 51.78 267 ARG B CA 1
ATOM 6090 C C . ARG B 1 267 ? -19.562 0.335 -11.203 1 51.78 267 ARG B C 1
ATOM 6092 O O . ARG B 1 267 ? -19.188 1.179 -10.383 1 51.78 267 ARG B O 1
ATOM 6099 N N . ALA B 1 268 ? -18.734 -0.674 -11.391 1 58.91 268 ALA B N 1
ATOM 6100 C CA . ALA B 1 268 ? -17.281 -0.835 -11.438 1 58.91 268 ALA B CA 1
ATOM 6101 C C . ALA B 1 268 ? -16.609 0.404 -12.023 1 58.91 268 ALA B C 1
ATOM 6103 O O . ALA B 1 268 ? -17.172 1.088 -12.867 1 58.91 268 ALA B O 1
ATOM 6104 N N . PHE B 1 269 ? -15.648 1.038 -11.25 1 74.81 269 PHE B N 1
ATOM 6105 C CA . PHE B 1 269 ? -14.781 2.035 -11.867 1 74.81 269 PHE B CA 1
ATOM 6106 C C . PHE B 1 269 ? -14.328 1.576 -13.25 1 74.81 269 PHE B C 1
ATOM 6108 O O . PHE B 1 269 ? -13.617 0.578 -13.367 1 74.81 269 PHE B O 1
ATOM 6115 N N . GLY B 1 270 ? -15.055 2.094 -14.336 1 77.25 270 GLY B N 1
ATOM 6116 C CA . GLY B 1 270 ? -14.633 1.753 -15.68 1 77.25 270 GLY B CA 1
ATOM 6117 C C . GLY B 1 270 ? -13.477 2.609 -16.172 1 77.25 270 GLY B C 1
ATOM 6118 O O . GLY B 1 270 ? -12.945 3.434 -15.43 1 77.25 270 GLY B O 1
ATOM 6119 N N . LEU B 1 271 ? -13.023 2.43 -17.344 1 85.44 271 LEU B N 1
ATOM 6120 C CA . LEU B 1 271 ? -11.914 3.137 -17.969 1 85.44 271 LEU B CA 1
ATOM 6121 C C . LEU B 1 271 ? -12.188 4.637 -18.031 1 85.44 271 LEU B C 1
ATOM 6123 O O . LEU B 1 271 ? -11.266 5.445 -17.906 1 85.44 271 LEU B O 1
ATOM 6127 N N . GLN B 1 272 ? -13.422 5 -18.188 1 87.69 272 GLN B N 1
ATOM 6128 C CA . GLN B 1 272 ? -13.766 6.414 -18.25 1 87.69 272 GLN B CA 1
ATOM 6129 C C . GLN B 1 272 ? -13.461 7.113 -16.922 1 87.69 272 GLN B C 1
ATOM 6131 O O . GLN B 1 272 ? -13.016 8.266 -16.922 1 87.69 272 GLN B O 1
ATOM 6136 N N . ALA B 1 273 ? -13.727 6.383 -15.891 1 87.12 273 ALA B N 1
ATOM 6137 C CA . ALA B 1 273 ? -13.414 6.93 -14.57 1 87.12 273 ALA B CA 1
ATOM 6138 C C . ALA B 1 273 ? -11.914 7.129 -14.398 1 87.12 273 ALA B C 1
ATOM 6140 O O . ALA B 1 273 ? -11.477 8.133 -13.828 1 87.12 273 ALA B O 1
ATOM 6141 N N . VAL B 1 274 ? -11.18 6.215 -14.906 1 89.12 274 VAL B N 1
ATOM 6142 C CA . VAL B 1 274 ? -9.727 6.297 -14.812 1 89.12 274 VAL B CA 1
ATOM 6143 C C . VAL B 1 274 ? -9.219 7.48 -15.625 1 89.12 274 VAL B C 1
ATOM 6145 O O . VAL B 1 274 ? -8.281 8.172 -15.211 1 89.12 274 VAL B O 1
ATOM 6148 N N . LEU B 1 275 ? -9.805 7.789 -16.719 1 91.5 275 LEU B N 1
ATOM 6149 C CA . LEU B 1 275 ? -9.391 8.883 -17.594 1 91.5 275 LEU B CA 1
ATOM 6150 C C . LEU B 1 275 ? -9.844 10.227 -17.016 1 91.5 275 LEU B C 1
ATOM 6152 O O . LEU B 1 275 ? -9.266 11.266 -17.344 1 91.5 275 LEU B O 1
ATOM 6156 N N . PHE B 1 276 ? -10.836 10.188 -16.156 1 95.56 276 PHE B N 1
ATOM 6157 C CA . PHE B 1 276 ? -11.336 11.391 -15.5 1 95.56 276 PHE B CA 1
ATOM 6158 C C . PHE B 1 276 ? -10.484 11.734 -14.289 1 95.56 276 PHE B C 1
ATOM 6160 O O . PHE B 1 276 ? -10.367 12.906 -13.914 1 95.56 276 PHE B O 1
ATOM 6167 N N . ALA B 1 277 ? -9.859 10.758 -13.695 1 95.94 277 ALA B N 1
ATOM 6168 C CA . ALA B 1 277 ? -9.141 10.898 -12.43 1 95.94 277 ALA B CA 1
ATOM 6169 C C . ALA B 1 277 ? -8.039 11.945 -12.547 1 95.94 277 ALA B C 1
ATOM 6171 O O . ALA B 1 277 ? -7.848 12.758 -11.641 1 95.94 277 ALA B O 1
ATOM 6172 N N . PRO B 1 278 ? -7.316 12.023 -13.68 1 97.62 278 PRO B N 1
ATOM 6173 C CA . PRO B 1 278 ? -6.285 13.047 -13.797 1 97.62 278 PRO B CA 1
ATOM 6174 C C . PRO B 1 278 ? -6.855 14.469 -13.789 1 97.62 278 PRO B C 1
ATOM 6176 O O . PRO B 1 278 ? -6.23 15.383 -13.258 1 97.62 278 PRO B O 1
ATOM 6179 N N . CYS B 1 279 ? -7.945 14.641 -14.328 1 97.5 279 CYS B N 1
ATOM 6180 C CA . CYS B 1 279 ? -8.578 15.953 -14.328 1 97.5 279 CYS B CA 1
ATOM 6181 C C . CYS B 1 279 ? -8.938 16.375 -12.906 1 97.5 279 CYS B C 1
ATOM 6183 O O . CYS B 1 279 ? -8.648 17.5 -12.5 1 97.5 279 CYS B O 1
ATOM 6185 N N . ALA B 1 280 ? -9.562 15.484 -12.203 1 98 280 ALA B N 1
ATOM 6186 C CA . ALA B 1 280 ? -9.891 15.742 -10.805 1 98 280 ALA B CA 1
ATOM 6187 C C . ALA B 1 280 ? -8.633 15.953 -9.969 1 98 280 ALA B C 1
ATOM 6189 O O . ALA B 1 280 ? -8.602 16.812 -9.086 1 98 280 ALA B O 1
ATOM 6190 N N . GLY B 1 281 ? -7.633 15.094 -10.227 1 98.5 281 GLY B N 1
ATOM 6191 C CA . GLY B 1 281 ? -6.363 15.234 -9.531 1 98.5 281 GLY B CA 1
ATOM 6192 C C . GLY B 1 281 ? -5.695 16.578 -9.773 1 98.5 281 GLY B C 1
ATOM 6193 O O . GLY B 1 281 ? -5.094 17.141 -8.859 1 98.5 281 GLY B O 1
ATOM 6194 N N . MET B 1 282 ? -5.816 17.125 -10.945 1 97.75 282 MET B N 1
ATOM 6195 C CA . MET B 1 282 ? -5.23 18.406 -11.273 1 97.75 282 MET B CA 1
ATOM 6196 C C . MET B 1 282 ? -5.867 19.531 -10.453 1 97.75 282 MET B C 1
ATOM 6198 O O . MET B 1 282 ? -5.199 20.5 -10.094 1 97.75 282 MET B O 1
ATOM 6202 N N . VAL B 1 283 ? -7.086 19.359 -10.133 1 98.19 283 VAL B N 1
ATOM 6203 C CA . VAL B 1 283 ? -7.762 20.328 -9.289 1 98.19 283 VAL B CA 1
ATOM 6204 C C . VAL B 1 283 ? -7.09 20.391 -7.922 1 98.19 283 VAL B C 1
ATOM 6206 O O . VAL B 1 283 ? -6.781 21.469 -7.418 1 98.19 283 VAL B O 1
ATOM 6209 N N . GLY B 1 284 ? -6.887 19.234 -7.383 1 98.25 284 GLY B N 1
ATOM 6210 C CA . GLY B 1 284 ? -6.203 19.156 -6.102 1 98.25 284 GLY B CA 1
ATOM 6211 C C . GLY B 1 284 ? -4.754 19.609 -6.172 1 98.25 284 GLY B C 1
ATOM 6212 O O . GLY B 1 284 ? -4.285 20.344 -5.312 1 98.25 284 GLY B O 1
ATOM 6213 N N . GLY B 1 285 ? -4.051 19.109 -7.215 1 97.62 285 GLY B N 1
ATOM 6214 C CA . GLY B 1 285 ? -2.666 19.516 -7.398 1 97.62 285 GLY B CA 1
ATOM 6215 C C . GLY B 1 285 ? -2.492 21.016 -7.555 1 97.62 285 GLY B C 1
ATOM 6216 O O . GLY B 1 285 ? -1.585 21.594 -6.965 1 97.62 285 GLY B O 1
ATOM 6217 N N . CYS B 1 286 ? -3.314 21.641 -8.281 1 97 286 CYS B N 1
ATOM 6218 C CA . CYS B 1 286 ? -3.25 23.078 -8.5 1 97 286 CYS B CA 1
ATOM 6219 C C . CYS B 1 286 ? -3.562 23.844 -7.211 1 97 286 CYS B C 1
ATOM 6221 O O . CYS B 1 286 ? -2.959 24.875 -6.938 1 97 286 CYS B O 1
ATOM 6223 N N . ALA B 1 287 ? -4.512 23.328 -6.477 1 98.06 287 ALA B N 1
ATOM 6224 C CA . ALA B 1 287 ? -4.82 23.938 -5.188 1 98.06 287 ALA B CA 1
ATOM 6225 C C . ALA B 1 287 ? -3.605 23.906 -4.262 1 98.06 287 ALA B C 1
ATOM 6227 O O . ALA B 1 287 ? -3.334 24.875 -3.551 1 98.06 287 ALA B O 1
ATOM 6228 N N . ALA B 1 288 ? -2.943 22.766 -4.246 1 97.56 288 ALA B N 1
ATOM 6229 C CA . ALA B 1 288 ? -1.742 22.656 -3.426 1 97.56 288 ALA B CA 1
ATOM 6230 C C . ALA B 1 288 ? -0.659 23.625 -3.893 1 97.56 288 ALA B C 1
ATOM 6232 O O . ALA B 1 288 ? 0.015 24.25 -3.074 1 97.56 288 ALA B O 1
ATOM 6233 N N . HIS B 1 289 ? -0.47 23.766 -5.207 1 96.88 289 HIS B N 1
ATOM 6234 C CA . HIS B 1 289 ? 0.508 24.703 -5.746 1 96.88 289 HIS B CA 1
ATOM 6235 C C . HIS B 1 289 ? 0.155 26.141 -5.379 1 96.88 289 HIS B C 1
ATOM 6237 O O . HIS B 1 289 ? 1.039 26.938 -5.066 1 96.88 289 HIS B O 1
ATOM 6243 N N . LEU B 1 290 ? -1.072 26.422 -5.469 1 97.12 290 LEU B N 1
ATOM 6244 C CA . LEU B 1 290 ? -1.531 27.75 -5.082 1 97.12 290 LEU B CA 1
ATOM 6245 C C . LEU B 1 290 ? -1.237 28.016 -3.609 1 97.12 290 LEU B C 1
ATOM 6247 O O . LEU B 1 290 ? -0.795 29.109 -3.25 1 97.12 290 LEU B O 1
ATOM 6251 N N . LEU B 1 291 ? -1.544 27.078 -2.824 1 97.62 291 LEU B N 1
ATOM 6252 C CA . LEU B 1 291 ? -1.267 27.203 -1.398 1 97.62 291 LEU B CA 1
ATOM 6253 C C . LEU B 1 291 ? 0.216 27.469 -1.154 1 97.62 291 LEU B C 1
ATOM 6255 O O . LEU B 1 291 ? 0.574 28.359 -0.388 1 97.62 291 LEU B O 1
ATOM 6259 N N . ILE B 1 292 ? 1.06 26.688 -1.791 1 96.31 292 ILE B N 1
ATOM 6260 C CA . ILE B 1 292 ? 2.502 26.859 -1.642 1 96.31 292 ILE B CA 1
ATOM 6261 C C . ILE B 1 292 ? 2.906 28.266 -2.08 1 96.31 292 ILE B C 1
ATOM 6263 O O . ILE B 1 292 ? 3.68 28.938 -1.396 1 96.31 292 ILE B O 1
ATOM 6267 N N . GLY B 1 293 ? 2.385 28.703 -3.193 1 95.81 293 GLY B N 1
ATOM 6268 C CA . GLY B 1 293 ? 2.666 30.047 -3.678 1 95.81 293 GLY B CA 1
ATOM 6269 C C . GLY B 1 293 ? 2.227 31.125 -2.715 1 95.81 293 GLY B C 1
ATOM 6270 O O . GLY B 1 293 ? 2.949 32.094 -2.502 1 95.81 293 GLY B O 1
ATOM 6271 N N . CYS B 1 294 ? 1.104 30.953 -2.121 1 96.62 294 CYS B N 1
ATOM 6272 C CA . CYS B 1 294 ? 0.584 31.922 -1.164 1 96.62 294 CYS B CA 1
ATOM 6273 C C . CYS B 1 294 ? 1.456 31.984 0.085 1 96.62 294 CYS B C 1
ATOM 6275 O O . CYS B 1 294 ? 1.76 33.062 0.587 1 96.62 294 CYS B O 1
ATOM 6277 N N . ILE B 1 295 ? 1.775 30.844 0.562 1 94.94 295 ILE B N 1
ATOM 6278 C CA . ILE B 1 295 ? 2.619 30.781 1.751 1 94.94 295 ILE B CA 1
ATOM 6279 C C . ILE B 1 295 ? 3.939 31.5 1.485 1 94.94 295 ILE B C 1
ATOM 6281 O O . ILE B 1 295 ? 4.375 32.312 2.287 1 94.94 295 ILE B O 1
ATOM 6285 N N . LYS B 1 296 ? 4.551 31.25 0.362 1 92.94 296 LYS B N 1
ATOM 6286 C CA . LYS B 1 296 ? 5.836 31.844 0.016 1 92.94 296 LYS B CA 1
ATOM 6287 C C . LYS B 1 296 ? 5.715 33.344 -0.168 1 92.94 296 LYS B C 1
ATOM 6289 O O . LYS B 1 296 ? 6.566 34.125 0.293 1 92.94 296 LYS B O 1
ATOM 6294 N N . ALA B 1 297 ? 4.695 33.781 -0.824 1 93.94 297 ALA B N 1
ATOM 6295 C CA . ALA B 1 297 ? 4.469 35.219 -1.045 1 93.94 297 ALA B CA 1
ATOM 6296 C C . ALA B 1 297 ? 4.262 35.938 0.277 1 93.94 297 ALA B C 1
ATOM 6298 O O . ALA B 1 297 ? 4.805 37.031 0.483 1 93.94 297 ALA B O 1
ATOM 6299 N N . LEU B 1 298 ? 3.52 35.344 1.111 1 94.38 298 LEU B N 1
ATOM 6300 C CA . LEU B 1 298 ? 3.225 35.969 2.391 1 94.38 298 LEU B CA 1
ATOM 6301 C C . LEU B 1 298 ? 4.453 35.969 3.291 1 94.38 298 LEU B C 1
ATOM 6303 O O . LEU B 1 298 ? 4.637 36.906 4.09 1 94.38 298 LEU B O 1
ATOM 6307 N N . HIS B 1 299 ? 5.207 34.938 3.199 1 90.38 299 HIS B N 1
ATOM 6308 C CA . HIS B 1 299 ? 6.457 34.906 3.955 1 90.38 299 HIS B CA 1
ATOM 6309 C C . HIS B 1 299 ? 7.332 36.125 3.623 1 90.38 299 HIS B C 1
ATOM 6311 O O . HIS B 1 299 ? 7.918 36.719 4.52 1 90.38 299 HIS B O 1
ATOM 6317 N N . ILE B 1 300 ? 7.398 36.5 2.414 1 89.44 300 ILE B N 1
ATOM 6318 C CA . ILE B 1 300 ? 8.195 37.625 1.957 1 89.44 300 ILE B CA 1
ATOM 6319 C C . ILE B 1 300 ? 7.621 38.938 2.514 1 89.44 300 ILE B C 1
ATOM 6321 O O . ILE B 1 300 ? 8.359 39.781 3.018 1 89.44 300 ILE B O 1
ATOM 6325 N N . VAL B 1 301 ? 6.375 39 2.521 1 90.19 301 VAL B N 1
ATOM 6326 C CA . VAL B 1 301 ? 5.688 40.219 2.953 1 90.19 301 VAL B CA 1
ATOM 6327 C C . VAL B 1 301 ? 5.836 40.375 4.465 1 90.19 301 VAL B C 1
ATOM 6329 O O . VAL B 1 301 ? 6.148 41.469 4.945 1 90.19 301 VAL B O 1
ATOM 6332 N N . LEU B 1 302 ? 5.633 39.312 5.176 1 88.06 302 LEU B N 1
ATOM 6333 C CA . LEU B 1 302 ? 5.648 39.375 6.633 1 88.06 302 LEU B CA 1
ATOM 6334 C C . LEU B 1 302 ? 7.07 39.531 7.152 1 88.06 302 LEU B C 1
ATOM 6336 O O . LEU B 1 302 ? 7.289 40.188 8.188 1 88.06 302 LEU B O 1
ATOM 6340 N N . HIS B 1 303 ? 8 39 6.496 1 82.31 303 HIS B N 1
ATOM 6341 C CA . HIS B 1 303 ? 9.398 39.219 6.867 1 82.31 303 HIS B CA 1
ATOM 6342 C C . HIS B 1 303 ? 9.805 40.688 6.699 1 82.31 303 HIS B C 1
ATOM 6344 O O . HIS B 1 303 ? 10.57 41.188 7.504 1 82.31 303 HIS B O 1
ATOM 6350 N N . ARG B 1 304 ? 9.328 41.281 5.699 1 81.56 304 ARG B N 1
ATOM 6351 C CA . ARG B 1 304 ? 9.594 42.688 5.465 1 81.56 304 ARG B CA 1
ATOM 6352 C C . ARG B 1 304 ? 8.961 43.562 6.551 1 81.56 304 ARG B C 1
ATOM 6354 O O . ARG B 1 304 ? 9.523 44.594 6.945 1 81.56 304 ARG B O 1
ATOM 6361 N N . PHE B 1 305 ? 7.867 43.062 6.973 1 80.62 305 PHE B N 1
ATOM 6362 C CA . PHE B 1 305 ? 7.145 43.781 8.016 1 80.62 305 PHE B CA 1
ATOM 6363 C C . PHE B 1 305 ? 7.879 43.688 9.344 1 80.62 305 PHE B C 1
ATOM 6365 O O . PHE B 1 305 ? 7.906 44.656 10.117 1 80.62 305 PHE B O 1
ATOM 6372 N N . LEU B 1 306 ? 8.383 42.531 9.781 1 78.75 306 LEU B N 1
ATOM 6373 C CA . LEU B 1 306 ? 9.07 42.344 11.055 1 78.75 306 LEU B CA 1
ATOM 6374 C C . LEU B 1 306 ? 10.438 43.031 11.047 1 78.75 306 LEU B C 1
ATOM 6376 O O . LEU B 1 306 ? 10.891 43.5 12.078 1 78.75 306 LEU B O 1
ATOM 6380 N N . GLY B 1 307 ? 11.078 43.375 9.906 1 65.19 307 GLY B N 1
ATOM 6381 C CA . GLY B 1 307 ? 12.281 44.156 9.719 1 65.19 307 GLY B CA 1
ATOM 6382 C C . GLY B 1 307 ? 13.367 43.844 10.727 1 65.19 307 GLY B C 1
ATOM 6383 O O . GLY B 1 307 ? 13.188 43 11.586 1 65.19 307 GLY B O 1
ATOM 6384 N N . PRO B 1 308 ? 14.531 44.375 10.531 1 66.38 308 PRO B N 1
ATOM 6385 C CA . PRO B 1 308 ? 15.664 44.219 11.445 1 66.38 308 PRO B CA 1
ATOM 6386 C C . PRO B 1 308 ? 15.469 44.969 12.758 1 66.38 308 PRO B C 1
ATOM 6388 O O . PRO B 1 308 ? 15.133 46.156 12.75 1 66.38 308 PRO B O 1
ATOM 6391 N N . GLN B 1 309 ? 15.039 44.312 13.734 1 67.12 309 GLN B N 1
ATOM 6392 C CA . GLN B 1 309 ? 14.797 45 15 1 67.12 309 GLN B CA 1
ATOM 6393 C C . GLN B 1 309 ? 15.586 44.375 16.141 1 67.12 309 GLN B C 1
ATOM 6395 O O . GLN B 1 309 ? 16.203 43.312 15.953 1 67.12 309 GLN B O 1
ATOM 6400 N N . THR B 1 310 ? 15.664 45 17.172 1 72 310 THR B N 1
ATOM 6401 C CA . THR B 1 310 ? 16.234 44.469 18.391 1 72 310 THR B CA 1
ATOM 6402 C C . THR B 1 310 ? 15.469 43.219 18.844 1 72 310 THR B C 1
ATOM 6404 O O . THR B 1 310 ? 14.328 43 18.422 1 72 310 THR B O 1
ATOM 6407 N N . ARG B 1 311 ? 16.062 42.406 19.516 1 72.38 311 ARG B N 1
ATOM 6408 C CA . ARG B 1 311 ? 15.508 41.156 19.969 1 72.38 311 ARG B CA 1
ATOM 6409 C C . ARG B 1 311 ? 14.164 41.344 20.656 1 72.38 311 ARG B C 1
ATOM 6411 O O . ARG B 1 311 ? 13.219 40.594 20.438 1 72.38 311 ARG B O 1
ATOM 6418 N N . GLY B 1 312 ? 14.141 42.281 21.547 1 75.12 312 GLY B N 1
ATOM 6419 C CA . GLY B 1 312 ? 12.914 42.562 22.281 1 75.12 312 GLY B CA 1
ATOM 6420 C C . GLY B 1 312 ? 11.797 43.094 21.391 1 75.12 312 GLY B C 1
ATOM 6421 O O . GLY B 1 312 ? 10.641 42.688 21.547 1 75.12 312 GLY B O 1
ATOM 6422 N N . GLN B 1 313 ? 12.125 44 20.562 1 79.19 313 GLN B N 1
ATOM 6423 C CA . GLN B 1 313 ? 11.148 44.531 19.641 1 79.19 313 GLN B CA 1
ATOM 6424 C C . GLN B 1 313 ? 10.625 43.469 18.688 1 79.19 313 GLN B C 1
ATOM 6426 O O . GLN B 1 313 ? 9.438 43.469 18.344 1 79.19 313 GLN B O 1
ATOM 6431 N N . LEU B 1 314 ? 11.508 42.656 18.422 1 81.25 314 LEU B N 1
ATOM 6432 C CA . LEU B 1 314 ? 11.117 41.562 17.547 1 81.25 314 LEU B CA 1
ATOM 6433 C C . LEU B 1 314 ? 10.125 40.625 18.219 1 81.25 314 LEU B C 1
ATOM 6435 O O . LEU B 1 314 ? 9.18 40.156 17.594 1 81.25 314 LEU B O 1
ATOM 6439 N N . ALA B 1 315 ? 10.312 40.438 19.484 1 85 315 ALA B N 1
ATOM 6440 C CA . ALA B 1 315 ? 9.414 39.562 20.25 1 85 315 ALA B CA 1
ATOM 6441 C C . ALA B 1 315 ? 8.016 40.188 20.328 1 85 315 ALA B C 1
ATOM 6443 O O . ALA B 1 315 ? 7.02 39.469 20.172 1 85 315 ALA B O 1
ATOM 6444 N N . ALA B 1 316 ? 7.992 41.406 20.562 1 88.75 316 ALA B N 1
ATOM 6445 C CA . ALA B 1 316 ? 6.711 42.125 20.672 1 88.75 316 ALA B CA 1
ATOM 6446 C C . ALA B 1 316 ? 5.992 42.156 19.328 1 88.75 316 ALA B C 1
ATOM 6448 O O . ALA B 1 316 ? 4.773 41.969 19.266 1 88.75 316 ALA B O 1
ATOM 6449 N N . ARG B 1 317 ? 6.703 42.375 18.344 1 89.25 317 ARG B N 1
ATOM 6450 C CA . ARG B 1 317 ? 6.117 42.438 17 1 89.25 317 ARG B CA 1
ATOM 6451 C C . ARG B 1 317 ? 5.617 41.062 16.547 1 89.25 317 ARG B C 1
ATOM 6453 O O . ARG B 1 317 ? 4.582 40.969 15.891 1 89.25 317 ARG B O 1
ATOM 6460 N N . ARG B 1 318 ? 6.402 40.125 16.922 1 90.88 318 ARG B N 1
ATOM 6461 C CA . ARG B 1 318 ? 5.98 38.75 16.578 1 90.88 318 ARG B CA 1
ATOM 6462 C C . ARG B 1 318 ? 4.711 38.375 17.328 1 90.88 318 ARG B C 1
ATOM 6464 O O . ARG B 1 318 ? 3.811 37.75 16.766 1 90.88 318 ARG B O 1
ATOM 6471 N N . ALA B 1 319 ? 4.695 38.688 18.562 1 93.94 319 ALA B N 1
ATOM 6472 C CA . ALA B 1 319 ? 3.506 38.438 19.359 1 93.94 319 ALA B CA 1
ATOM 6473 C C . ALA B 1 319 ? 2.285 39.156 18.797 1 93.94 319 ALA B C 1
ATOM 6475 O O . ALA B 1 319 ? 1.191 38.594 18.75 1 93.94 319 ALA B O 1
ATOM 6476 N N . ALA B 1 320 ? 2.488 40.375 18.422 1 94.62 320 ALA B N 1
ATOM 6477 C CA . ALA B 1 320 ? 1.396 41.156 17.844 1 94.62 320 ALA B CA 1
ATOM 6478 C C . ALA B 1 320 ? 0.938 40.594 16.516 1 94.62 320 ALA B C 1
ATOM 6480 O O . ALA B 1 320 ? -0.259 40.562 16.219 1 94.62 320 ALA B O 1
ATOM 6481 N N . LEU B 1 321 ? 1.886 40.219 15.75 1 94.88 321 LEU B N 1
ATOM 6482 C CA . LEU B 1 321 ? 1.565 39.625 14.453 1 94.88 321 LEU B CA 1
ATOM 6483 C C . LEU B 1 321 ? 0.75 38.344 14.625 1 94.88 321 LEU B C 1
ATOM 6485 O O . LEU B 1 321 ? -0.288 38.188 13.984 1 94.88 321 LEU B O 1
ATOM 6489 N N . LEU B 1 322 ? 1.229 37.5 15.484 1 96.81 322 LEU B N 1
ATOM 6490 C CA . LEU B 1 322 ? 0.542 36.219 15.68 1 96.81 322 LEU B CA 1
ATOM 6491 C C . LEU B 1 322 ? -0.804 36.438 16.359 1 96.81 322 LEU B C 1
ATOM 6493 O O . LEU B 1 322 ? -1.762 35.719 16.094 1 96.81 322 LEU B O 1
ATOM 6497 N N . ALA B 1 323 ? -0.877 37.438 17.188 1 97.88 323 ALA B N 1
ATOM 6498 C CA . ALA B 1 323 ? -2.168 37.812 17.766 1 97.88 323 ALA B CA 1
ATOM 6499 C C . ALA B 1 323 ? -3.156 38.219 16.688 1 97.88 323 ALA B C 1
ATOM 6501 O O . ALA B 1 323 ? -4.316 37.812 16.688 1 97.88 323 ALA B O 1
ATOM 6502 N N . THR B 1 324 ? -2.701 39.062 15.797 1 97.44 324 THR B N 1
ATOM 6503 C CA . THR B 1 324 ? -3.553 39.531 14.719 1 97.44 324 THR B CA 1
ATOM 6504 C C . THR B 1 324 ? -3.975 38.406 13.805 1 97.44 324 THR B C 1
ATOM 6506 O O . THR B 1 324 ? -5.148 38.281 13.453 1 97.44 324 THR B O 1
ATOM 6509 N N . VAL B 1 325 ? -2.988 37.562 13.422 1 97.88 325 VAL B N 1
ATOM 6510 C CA . VAL B 1 325 ? -3.279 36.438 12.531 1 97.88 325 VAL B CA 1
ATOM 6511 C C . VAL B 1 325 ? -4.227 35.469 13.227 1 97.88 325 VAL B C 1
ATOM 6513 O O . VAL B 1 325 ? -5.141 34.938 12.602 1 97.88 325 VAL B O 1
ATOM 6516 N N . GLY B 1 326 ? -3.955 35.219 14.508 1 98.31 326 GLY B N 1
ATOM 6517 C CA . GLY B 1 326 ? -4.863 34.344 15.258 1 98.31 326 GLY B CA 1
ATOM 6518 C C . GLY B 1 326 ? -6.285 34.906 15.305 1 98.31 326 GLY B C 1
ATOM 6519 O O . GLY B 1 326 ? -7.242 34.125 15.164 1 98.31 326 GLY B O 1
ATOM 6520 N N . ALA B 1 327 ? -6.426 36.188 15.492 1 98.31 327 ALA B N 1
ATOM 6521 C CA . ALA B 1 327 ? -7.738 36.812 15.523 1 98.31 327 ALA B CA 1
ATOM 6522 C C . ALA B 1 327 ? -8.414 36.75 14.156 1 98.31 327 ALA B C 1
ATOM 6524 O O . ALA B 1 327 ? -9.609 36.469 14.062 1 98.31 327 ALA B O 1
ATOM 6525 N N . VAL B 1 328 ? -7.684 37.031 13.148 1 98.12 328 VAL B N 1
ATOM 6526 C CA . VAL B 1 328 ? -8.219 37.031 11.797 1 98.12 328 VAL B CA 1
ATOM 6527 C C . VAL B 1 328 ? -8.641 35.594 11.422 1 98.12 328 VAL B C 1
ATOM 6529 O O . VAL B 1 328 ? -9.695 35.406 10.828 1 98.12 328 VAL B O 1
ATOM 6532 N N . ASN B 1 329 ? -7.746 34.656 11.727 1 98.06 329 ASN B N 1
ATOM 6533 C CA . ASN B 1 329 ? -8.062 33.25 11.484 1 98.06 329 ASN B CA 1
ATOM 6534 C C . ASN B 1 329 ? -9.383 32.844 12.141 1 98.06 329 ASN B C 1
ATOM 6536 O O . ASN B 1 329 ? -10.234 32.219 11.5 1 98.06 329 ASN B O 1
ATOM 6540 N N . ALA B 1 330 ? -9.57 33.188 13.359 1 96.75 330 ALA B N 1
ATOM 6541 C CA . ALA B 1 330 ? -10.781 32.812 14.102 1 96.75 330 ALA B CA 1
ATOM 6542 C C . ALA B 1 330 ? -11.992 33.562 13.578 1 96.75 330 ALA B C 1
ATOM 6544 O O . ALA B 1 330 ? -13.109 33.031 13.57 1 96.75 330 ALA B O 1
ATOM 6545 N N . ALA B 1 331 ? -11.812 34.812 13.148 1 95.38 331 ALA B N 1
ATOM 6546 C CA . ALA B 1 331 ? -12.906 35.562 12.562 1 95.38 331 ALA B CA 1
ATOM 6547 C C . ALA B 1 331 ? -13.391 34.938 11.258 1 95.38 331 ALA B C 1
ATOM 6549 O O . ALA B 1 331 ? -14.594 34.906 10.992 1 95.38 331 ALA B O 1
ATOM 6550 N N . LEU B 1 332 ? -12.438 34.531 10.469 1 96.44 332 LEU B N 1
ATOM 6551 C CA . LEU B 1 332 ? -12.805 33.844 9.25 1 96.44 332 LEU B CA 1
ATOM 6552 C C . LEU B 1 332 ? -13.523 32.531 9.57 1 96.44 332 LEU B C 1
ATOM 6554 O O . LEU B 1 332 ? -14.398 32.094 8.812 1 96.44 332 LEU B O 1
ATOM 6558 N N . GLY B 1 333 ? -13.156 31.953 10.695 1 94.56 333 GLY B N 1
ATOM 6559 C CA . GLY B 1 333 ? -13.82 30.75 11.164 1 94.56 333 GLY B CA 1
ATOM 6560 C C . GLY B 1 333 ? -15.273 30.969 11.539 1 94.56 333 GLY B C 1
ATOM 6561 O O . GLY B 1 333 ? -16.062 30.031 11.57 1 94.56 333 GLY B O 1
ATOM 6562 N N . LEU B 1 334 ? -15.641 32.219 11.82 1 92.62 334 LEU B N 1
ATOM 6563 C CA . LEU B 1 334 ? -17.031 32.562 12.094 1 92.62 334 LEU B CA 1
ATOM 6564 C C . LEU B 1 334 ? -17.859 32.531 10.812 1 92.62 334 LEU B C 1
ATOM 6566 O O . LEU B 1 334 ? -19.047 32.188 10.836 1 92.62 334 LEU B O 1
ATOM 6570 N N . VAL B 1 335 ? -17.219 32.875 9.695 1 93.81 335 VAL B N 1
ATOM 6571 C CA . VAL B 1 335 ? -17.906 32.875 8.406 1 93.81 335 VAL B CA 1
ATOM 6572 C C . VAL B 1 335 ? -18.031 31.453 7.887 1 93.81 335 VAL B C 1
ATOM 6574 O O . VAL B 1 335 ? -19.094 31.062 7.398 1 93.81 335 VAL B O 1
ATOM 6577 N N . TYR B 1 336 ? -16.969 30.734 7.957 1 94.5 336 TYR B N 1
ATOM 6578 C CA . TYR B 1 336 ? -16.922 29.297 7.637 1 94.5 336 TYR B CA 1
ATOM 6579 C C . TYR B 1 336 ? -16.469 28.484 8.844 1 94.5 336 TYR B C 1
ATOM 6581 O O . TYR B 1 336 ? -15.289 28.188 8.992 1 94.5 336 TYR B O 1
ATOM 6589 N N . PRO B 1 337 ? -17.359 28.031 9.633 1 91.69 337 PRO B N 1
ATOM 6590 C CA . PRO B 1 337 ? -16.984 27.344 10.875 1 91.69 337 PRO B CA 1
ATOM 6591 C C . PRO B 1 337 ? -16.125 26.109 10.625 1 91.69 337 PRO B C 1
ATOM 6593 O O . PRO B 1 337 ? -15.25 25.781 11.422 1 91.69 337 PRO B O 1
ATOM 6596 N N . SER B 1 338 ? -16.312 25.453 9.492 1 93.5 338 SER B N 1
ATOM 6597 C CA . SER B 1 338 ? -15.602 24.203 9.203 1 93.5 338 SER B CA 1
ATOM 6598 C C . SER B 1 338 ? -14.164 24.484 8.773 1 93.5 338 SER B C 1
ATOM 6600 O O . SER B 1 338 ? -13.359 23.562 8.672 1 93.5 338 SER B O 1
ATOM 6602 N N . ALA B 1 339 ? -13.789 25.688 8.609 1 96.38 339 ALA B N 1
ATOM 6603 C CA . ALA B 1 339 ? -12.438 26.031 8.164 1 96.38 339 ALA B CA 1
ATOM 6604 C C . ALA B 1 339 ? -11.484 26.141 9.352 1 96.38 339 ALA B C 1
ATOM 6606 O O . ALA B 1 339 ? -10.266 26.172 9.18 1 96.38 339 ALA B O 1
ATOM 6607 N N . LEU B 1 340 ? -12.039 26.234 10.555 1 95.12 340 LEU B N 1
ATOM 6608 C CA . LEU B 1 340 ? -11.203 26.359 11.75 1 95.12 340 LEU B CA 1
ATOM 6609 C C . LEU B 1 340 ? -10.422 25.078 12.008 1 95.12 340 LEU B C 1
ATOM 6611 O O . LEU B 1 340 ? -10.797 24.016 11.531 1 95.12 340 LEU B O 1
ATOM 6615 N N . PHE B 1 341 ? -9.281 25.156 12.672 1 96.12 341 PHE B N 1
ATOM 6616 C CA . PHE B 1 341 ? -8.43 24.047 13.07 1 96.12 341 PHE B CA 1
ATOM 6617 C C . PHE B 1 341 ? -7.75 23.406 11.859 1 96.12 341 PHE B C 1
ATOM 6619 O O . PHE B 1 341 ? -7.641 24.047 10.805 1 96.12 341 PHE B O 1
ATOM 6626 N N . TRP B 1 342 ? -7.164 22.234 12.031 1 95.62 342 TRP B N 1
ATOM 6627 C CA . TRP B 1 342 ? -6.309 21.703 10.977 1 95.62 342 TRP B CA 1
ATOM 6628 C C . TRP B 1 342 ? -7.117 20.844 10 1 95.62 342 TRP B C 1
ATOM 6630 O O . TRP B 1 342 ? -6.586 20.375 9 1 95.62 342 TRP B O 1
ATOM 6640 N N . GLY B 1 343 ? -8.328 20.641 10.164 1 94.06 343 GLY B N 1
ATOM 6641 C CA . GLY B 1 343 ? -9.195 20.109 9.125 1 94.06 343 GLY B CA 1
ATOM 6642 C C . GLY B 1 343 ? -9.445 18.625 9.25 1 94.06 343 GLY B C 1
ATOM 6643 O O . GLY B 1 343 ? -10.219 18.047 8.484 1 94.06 343 GLY B O 1
ATOM 6644 N N . GLU B 1 344 ? -8.93 17.906 10.188 1 91.5 344 GLU B N 1
ATOM 6645 C CA . GLU B 1 344 ? -9.133 16.469 10.312 1 91.5 344 GLU B CA 1
ATOM 6646 C C . GLU B 1 344 ? -10.578 16.141 10.664 1 91.5 344 GLU B C 1
ATOM 6648 O O . GLU B 1 344 ? -11.219 15.328 9.992 1 91.5 344 GLU B O 1
ATOM 6653 N N . GLU B 1 345 ? -11.094 16.766 11.672 1 88.62 345 GLU B N 1
ATOM 6654 C CA . GLU B 1 345 ? -12.469 16.516 12.094 1 88.62 345 GLU B CA 1
ATOM 6655 C C . GLU B 1 345 ? -13.469 17.141 11.125 1 88.62 345 GLU B C 1
ATOM 6657 O O . GLU B 1 345 ? -14.586 16.656 10.977 1 88.62 345 GLU B O 1
ATOM 6662 N N . GLN B 1 346 ? -13.039 18.172 10.453 1 93.25 346 GLN B N 1
ATOM 6663 C CA . GLN B 1 346 ? -13.914 18.922 9.555 1 93.25 346 GLN B CA 1
ATOM 6664 C C . GLN B 1 346 ? -13.906 18.312 8.156 1 93.25 346 GLN B C 1
ATOM 6666 O O . GLN B 1 346 ? -14.703 18.688 7.301 1 93.25 346 GLN B O 1
ATOM 6671 N N . LEU B 1 347 ? -13 17.344 7.996 1 94.62 347 LEU B N 1
ATOM 6672 C CA . LEU B 1 347 ? -12.852 16.781 6.66 1 94.62 347 LEU B CA 1
ATOM 6673 C C . LEU B 1 347 ? -14.164 16.172 6.18 1 94.62 347 LEU B C 1
ATOM 6675 O O . LEU B 1 347 ? -14.508 16.281 5 1 94.62 347 LEU B O 1
ATOM 6679 N N . GLN B 1 348 ? -14.906 15.609 7.059 1 92.56 348 GLN B N 1
ATOM 6680 C CA . GLN B 1 348 ? -16.188 15.016 6.691 1 92.56 348 GLN B CA 1
ATOM 6681 C C . GLN B 1 348 ? -17.156 16.062 6.16 1 92.56 348 GLN B C 1
ATOM 6683 O O . GLN B 1 348 ? -17.953 15.789 5.266 1 92.56 348 GLN B O 1
ATOM 6688 N N . VAL B 1 349 ? -17.109 17.219 6.727 1 93.19 349 VAL B N 1
ATOM 6689 C CA . VAL B 1 349 ? -17.953 18.328 6.305 1 93.19 349 VAL B CA 1
ATOM 6690 C C . VAL B 1 349 ? -17.641 18.703 4.859 1 93.19 349 VAL B C 1
ATOM 6692 O O . VAL B 1 349 ? -18.547 18.969 4.07 1 93.19 349 VAL B O 1
ATOM 6695 N N . ALA B 1 350 ? -16.391 18.703 4.57 1 95.69 350 ALA B N 1
ATOM 6696 C CA . ALA B 1 350 ? -15.977 19.016 3.205 1 95.69 350 ALA B CA 1
ATOM 6697 C C . ALA B 1 350 ? -16.422 17.938 2.23 1 95.69 350 ALA B C 1
ATOM 6699 O O . ALA B 1 350 ? -16.859 18.234 1.117 1 95.69 350 ALA B O 1
ATOM 6700 N N . LEU B 1 351 ? -16.375 16.719 2.668 1 94.38 351 LEU B N 1
ATOM 6701 C CA . LEU B 1 351 ? -16.703 15.602 1.798 1 94.38 351 LEU B CA 1
ATOM 6702 C C . LEU B 1 351 ? -18.219 15.516 1.576 1 94.38 351 LEU B C 1
ATOM 6704 O O . LEU B 1 351 ? -18.656 15.164 0.483 1 94.38 351 LEU B O 1
ATOM 6708 N N . THR B 1 352 ? -19 15.852 2.578 1 92.56 352 THR B N 1
ATOM 6709 C CA . THR B 1 352 ? -20.453 15.734 2.494 1 92.56 352 THR B CA 1
ATOM 6710 C C . THR B 1 352 ? -21.094 17.094 2.213 1 92.56 352 THR B C 1
ATOM 6712 O O . THR B 1 352 ? -22.312 17.219 2.236 1 92.56 352 THR B O 1
ATOM 6715 N N . ARG B 1 353 ? -20.297 18.062 2.014 1 94.5 353 ARG B N 1
ATOM 6716 C CA . ARG B 1 353 ? -20.734 19.422 1.704 1 94.5 353 ARG B CA 1
ATOM 6717 C C . ARG B 1 353 ? -21.641 19.969 2.801 1 94.5 353 ARG B C 1
ATOM 6719 O O . ARG B 1 353 ? -22.719 20.5 2.518 1 94.5 353 ARG B O 1
ATOM 6726 N N . GLY B 1 354 ? -21.281 19.641 4.016 1 93.75 354 GLY B N 1
ATOM 6727 C CA . GLY B 1 354 ? -21.938 20.25 5.164 1 93.75 354 GLY B CA 1
ATOM 6728 C C . GLY B 1 354 ? -23.016 19.375 5.773 1 93.75 354 GLY B C 1
ATOM 6729 O O . GLY B 1 354 ? -23.625 19.734 6.781 1 93.75 354 GLY B O 1
ATOM 6730 N N . CYS B 1 355 ? -23.203 18.219 5.215 1 91.5 355 CYS B N 1
ATOM 6731 C CA . CYS B 1 355 ? -24.234 17.312 5.723 1 91.5 355 CYS B CA 1
ATOM 6732 C C . CYS B 1 355 ? -23.656 16.375 6.777 1 91.5 355 CYS B C 1
ATOM 6734 O O . CYS B 1 355 ? -22.516 15.945 6.676 1 91.5 355 CYS B O 1
ATOM 6736 N N . ASP B 1 356 ? -24.469 16.156 7.777 1 84.25 356 ASP B N 1
ATOM 6737 C CA . ASP B 1 356 ? -24.047 15.25 8.852 1 84.25 356 ASP B CA 1
ATOM 6738 C C . ASP B 1 356 ? -24.297 13.797 8.469 1 84.25 356 ASP B C 1
ATOM 6740 O O . ASP B 1 356 ? -25.438 13.312 8.523 1 84.25 356 ASP B O 1
ATOM 6744 N N . GLY B 1 357 ? -23.375 13.133 8.117 1 66.88 357 GLY B N 1
ATOM 6745 C CA . GLY B 1 357 ? -23.469 11.703 7.848 1 66.88 357 GLY B CA 1
ATOM 6746 C C . GLY B 1 357 ? -24.047 11.391 6.488 1 66.88 357 GLY B C 1
ATOM 6747 O O . GLY B 1 357 ? -24 12.211 5.574 1 66.88 357 GLY B O 1
ATOM 6748 N N . MET B 1 358 ? -24.594 10.062 6.352 1 61.69 358 MET B N 1
ATOM 6749 C CA . MET B 1 358 ? -25.094 9.547 5.082 1 61.69 358 MET B CA 1
ATOM 6750 C C . MET B 1 358 ? -26.625 9.5 5.09 1 61.69 358 MET B C 1
ATOM 6752 O O . MET B 1 358 ? -27.234 8.719 4.352 1 61.69 358 MET B O 1
ATOM 6756 N N . ALA B 1 359 ? -27.188 10.461 5.738 1 59.34 359 ALA B N 1
ATOM 6757 C CA . ALA B 1 359 ? -28.641 10.469 5.762 1 59.34 359 ALA B CA 1
ATOM 6758 C C . ALA B 1 359 ? -29.219 10.688 4.367 1 59.34 359 ALA B C 1
ATOM 6760 O O . ALA B 1 359 ? -28.547 11.266 3.502 1 59.34 359 ALA B O 1
ATOM 6761 N N . PRO B 1 360 ? -30.25 9.984 4.113 1 66.44 360 PRO B N 1
ATOM 6762 C CA . PRO B 1 360 ? -30.906 10.188 2.814 1 66.44 360 PRO B CA 1
ATOM 6763 C C . PRO B 1 360 ? -31.125 11.664 2.496 1 66.44 360 PRO B C 1
ATOM 6765 O O . PRO B 1 360 ? -31.062 12.07 1.332 1 66.44 360 PRO B O 1
ATOM 6768 N N . SER B 1 361 ? -31.359 12.422 3.572 1 83.19 361 SER B N 1
ATOM 6769 C CA . SER B 1 361 ? -31.484 13.859 3.396 1 83.19 361 SER B CA 1
ATOM 6770 C C . SER B 1 361 ? -30.422 14.617 4.172 1 83.19 361 SER B C 1
ATOM 6772 O O . SER B 1 361 ? -30.031 14.211 5.273 1 83.19 361 SER B O 1
ATOM 6774 N N . CYS B 1 362 ? -29.984 15.672 3.652 1 89.06 362 CYS B N 1
ATOM 6775 C CA . CYS B 1 362 ? -28.891 16.422 4.258 1 89.06 362 CYS B CA 1
ATOM 6776 C C . CYS B 1 362 ? -29.344 17.062 5.566 1 89.06 362 CYS B C 1
ATOM 6778 O O . CYS B 1 362 ? -30.297 17.844 5.59 1 89.06 362 CYS B O 1
ATOM 6780 N N . GLN B 1 363 ? -28.844 16.625 6.594 1 90.69 363 GLN B N 1
ATOM 6781 C CA . GLN B 1 363 ? -28.906 17.328 7.871 1 90.69 363 GLN B CA 1
ATOM 6782 C C . GLN B 1 363 ? -27.641 18.125 8.125 1 90.69 363 GLN B C 1
ATOM 6784 O O . GLN B 1 363 ? -26.547 17.562 8.211 1 90.69 363 GLN B O 1
ATOM 6789 N N . PRO B 1 364 ? -27.812 19.406 8.18 1 91.38 364 PRO B N 1
ATOM 6790 C CA . PRO B 1 364 ? -26.609 20.234 8.352 1 91.38 364 PRO B CA 1
ATOM 6791 C C . PRO B 1 364 ? -25.875 19.953 9.664 1 91.38 364 PRO B C 1
ATOM 6793 O O . PRO B 1 364 ? -26.516 19.688 10.68 1 91.38 364 PRO B O 1
ATOM 6796 N N . VAL B 1 365 ? -24.609 20.062 9.641 1 90.94 365 VAL B N 1
ATOM 6797 C CA . VAL B 1 365 ? -23.797 19.922 10.844 1 90.94 365 VAL B CA 1
ATOM 6798 C C . VAL B 1 365 ? -24.156 21.031 11.836 1 90.94 365 VAL B C 1
ATOM 6800 O O . VAL B 1 365 ? -24.375 22.172 11.445 1 90.94 365 VAL B O 1
ATOM 6803 N N . GLU B 1 366 ? -24.219 20.641 13.078 1 88.69 366 GLU B N 1
ATOM 6804 C CA . GLU B 1 366 ? -24.594 21.594 14.117 1 88.69 366 GLU B CA 1
ATOM 6805 C C . GLU B 1 366 ? -23.5 22.641 14.344 1 88.69 366 GLU B C 1
ATOM 6807 O O . GLU B 1 366 ? -22.312 22.297 14.32 1 88.69 366 GLU B O 1
ATOM 6812 N N . LEU B 1 367 ? -23.969 23.828 14.562 1 89.44 367 LEU B N 1
ATOM 6813 C CA . LEU B 1 367 ? -23.031 24.891 14.859 1 89.44 367 LEU B CA 1
ATOM 6814 C C . LEU B 1 367 ? -22.516 24.797 16.297 1 89.44 367 LEU B C 1
ATOM 6816 O O . LEU B 1 367 ? -23.266 24.375 17.188 1 89.44 367 LEU B O 1
ATOM 6820 N N . PRO B 1 368 ? -21.312 25.172 16.484 1 88.44 368 PRO B N 1
ATOM 6821 C CA . PRO B 1 368 ? -20.766 25.156 17.844 1 88.44 368 PRO B CA 1
ATOM 6822 C C . PRO B 1 368 ? -21.469 26.156 18.766 1 88.44 368 PRO B C 1
ATOM 6824 O O . PRO B 1 368 ? -22.094 27.109 18.281 1 88.44 368 PRO B O 1
ATOM 6827 N N . HIS B 1 369 ? -21.312 25.984 20 1 87.38 369 HIS B N 1
ATOM 6828 C CA . HIS B 1 369 ? -22.031 26.75 21.016 1 87.38 369 HIS B CA 1
ATOM 6829 C C . HIS B 1 369 ? -21.641 28.219 20.984 1 87.38 369 HIS B C 1
ATOM 6831 O O . HIS B 1 369 ? -22.438 29.094 21.344 1 87.38 369 HIS B O 1
ATOM 6837 N N . TRP B 1 370 ? -20.5 28.516 20.531 1 85.56 370 TRP B N 1
ATOM 6838 C CA . TRP B 1 370 ? -20.031 29.891 20.578 1 85.56 370 TRP B CA 1
ATOM 6839 C C . TRP B 1 370 ? -20.703 30.734 19.5 1 85.56 370 TRP B C 1
ATOM 6841 O O . TRP B 1 370 ? -20.469 31.953 19.422 1 85.56 370 TRP B O 1
ATOM 6851 N N . TYR B 1 371 ? -21.531 30.125 18.734 1 84.31 371 TYR B N 1
ATOM 6852 C CA . TYR B 1 371 ? -22.297 30.859 17.734 1 84.31 371 TYR B CA 1
ATOM 6853 C C . TYR B 1 371 ? -23.547 31.484 18.359 1 84.31 371 TYR B C 1
ATOM 6855 O O . TYR B 1 371 ? -24.266 32.25 17.719 1 84.31 371 TYR B O 1
ATOM 6863 N N . VAL B 1 372 ? -23.688 31.141 19.531 1 77.81 372 VAL B N 1
ATOM 6864 C CA . VAL B 1 372 ? -24.859 31.688 20.219 1 77.81 372 VAL B CA 1
ATOM 6865 C C . VAL B 1 372 ? -24.828 33.219 20.125 1 77.81 372 VAL B C 1
ATOM 6867 O O . VAL B 1 372 ? -23.812 33.844 20.422 1 77.81 372 VAL B O 1
ATOM 6870 N N . GLY B 1 373 ? -25.922 33.812 19.672 1 74.19 373 GLY B N 1
ATOM 6871 C CA . GLY B 1 373 ? -26.047 35.25 19.562 1 74.19 373 GLY B CA 1
ATOM 6872 C C . GLY B 1 373 ? -25.766 35.781 18.172 1 74.19 373 GLY B C 1
ATOM 6873 O O . GLY B 1 373 ? -26.062 36.938 17.875 1 74.19 373 GLY B O 1
ATOM 6874 N N . LEU B 1 374 ? -25.203 34.875 17.438 1 78.31 374 LEU B N 1
ATOM 6875 C CA . LEU B 1 374 ? -24.953 35.25 16.062 1 78.31 374 LEU B CA 1
ATOM 6876 C C . LEU B 1 374 ? -26.109 34.844 15.148 1 78.31 374 LEU B C 1
ATOM 6878 O O . LEU B 1 374 ? -26.719 33.781 15.383 1 78.31 374 LEU B O 1
ATOM 6882 N N . GLN B 1 375 ? -26.344 35.688 14.266 1 74 375 GLN B N 1
ATOM 6883 C CA . GLN B 1 375 ? -27.406 35.375 13.328 1 74 375 GLN B CA 1
ATOM 6884 C C . GLN B 1 375 ? -27.109 34.062 12.609 1 74 375 GLN B C 1
ATOM 6886 O O . GLN B 1 375 ? -25.969 33.781 12.234 1 74 375 GLN B O 1
ATOM 6891 N N . SER B 1 376 ? -28.078 33.312 12.523 1 68.5 376 SER B N 1
ATOM 6892 C CA . SER B 1 376 ? -27.969 31.969 11.984 1 68.5 376 SER B CA 1
ATOM 6893 C C . SER B 1 376 ? -27.453 31.984 10.547 1 68.5 376 SER B C 1
ATOM 6895 O O . SER B 1 376 ? -26.828 31.031 10.094 1 68.5 376 SER B O 1
ATOM 6897 N N . ASP B 1 377 ? -27.625 33.125 9.906 1 79.44 377 ASP B N 1
ATOM 6898 C CA . ASP B 1 377 ? -27.297 33.156 8.484 1 79.44 377 ASP B CA 1
ATOM 6899 C C . ASP B 1 377 ? -25.891 33.719 8.258 1 79.44 377 ASP B C 1
ATOM 6901 O O . ASP B 1 377 ? -25.469 33.875 7.113 1 79.44 377 ASP B O 1
ATOM 6905 N N . PHE B 1 378 ? -25.297 33.969 9.305 1 85 378 PHE B N 1
ATOM 6906 C CA . PHE B 1 378 ? -23.953 34.531 9.188 1 85 378 PHE B CA 1
ATOM 6907 C C . PHE B 1 378 ? -22.969 33.5 8.641 1 85 378 PHE B C 1
ATOM 6909 O O . PHE B 1 378 ? -22.141 33.812 7.797 1 85 378 PHE B O 1
ATOM 6916 N N . ALA B 1 379 ? -23.172 32.344 9.141 1 91.12 379 ALA B N 1
ATOM 6917 C CA . ALA B 1 379 ? -22.266 31.25 8.75 1 91.12 379 ALA B CA 1
ATOM 6918 C C . ALA B 1 379 ? -22.672 30.656 7.402 1 91.12 379 ALA B C 1
ATOM 6920 O O . ALA B 1 379 ? -23.859 30.469 7.141 1 91.12 379 ALA B O 1
ATOM 6921 N N . ILE B 1 380 ? -21.766 30.531 6.562 1 92.56 380 ILE B N 1
ATOM 6922 C CA . ILE B 1 380 ? -22.016 29.828 5.312 1 92.56 380 ILE B CA 1
ATOM 6923 C C . ILE B 1 380 ? -21.938 28.312 5.555 1 92.56 380 ILE B C 1
ATOM 6925 O O . ILE B 1 380 ? -20.875 27.797 5.898 1 92.56 380 ILE B O 1
ATOM 6929 N N . ARG B 1 381 ? -23.047 27.688 5.457 1 90.75 381 ARG B N 1
ATOM 6930 C CA . ARG B 1 381 ? -23.156 26.25 5.754 1 90.75 381 ARG B CA 1
ATOM 6931 C C . ARG B 1 381 ? -24.328 25.625 4.992 1 90.75 381 ARG B C 1
ATOM 6933 O O . ARG B 1 381 ? -25.031 26.312 4.262 1 90.75 381 ARG B O 1
ATOM 6940 N N . ALA B 1 382 ? -24.391 24.344 5.141 1 92.56 382 ALA B N 1
ATOM 6941 C CA . ALA B 1 382 ? -25.516 23.609 4.539 1 92.56 382 ALA B CA 1
ATOM 6942 C C . ALA B 1 382 ? -26.812 23.938 5.246 1 92.56 382 ALA B C 1
ATOM 6944 O O . ALA B 1 382 ? -26.812 24.453 6.371 1 92.56 382 ALA B O 1
ATOM 6945 N N . SER B 1 383 ? -27.938 23.766 4.516 1 90.56 383 SER B N 1
ATOM 6946 C CA . SER B 1 383 ? -29.281 23.891 5.066 1 90.56 383 SER B CA 1
ATOM 6947 C C . SER B 1 383 ? -30.031 22.562 5.023 1 90.56 383 SER B C 1
ATOM 6949 O O . SER B 1 383 ? -29.578 21.625 4.375 1 90.56 383 SER B O 1
ATOM 6951 N N . LYS B 1 384 ? -31.062 22.5 5.75 1 89.31 384 LYS B N 1
ATOM 6952 C CA . LYS B 1 384 ? -31.859 21.266 5.773 1 89.31 384 LYS B CA 1
ATOM 6953 C C . LYS B 1 384 ? -32.25 20.844 4.363 1 89.31 384 LYS B C 1
ATOM 6955 O O . LYS B 1 384 ? -32.906 21.609 3.646 1 89.31 384 LYS B O 1
ATOM 6960 N N . GLY B 1 385 ? -31.766 19.75 3.965 1 89.44 385 GLY B N 1
ATOM 6961 C CA . GLY B 1 385 ? -32.125 19.188 2.668 1 89.44 385 GLY B CA 1
ATOM 6962 C C . GLY B 1 385 ? -31.25 19.719 1.537 1 89.44 385 GLY B C 1
ATOM 6963 O O . GLY B 1 385 ? -31.375 19.266 0.395 1 89.44 385 GLY B O 1
ATOM 6964 N N . GLN B 1 386 ? -30.438 20.656 1.933 1 91.62 386 GLN B N 1
ATOM 6965 C CA . GLN B 1 386 ? -29.641 21.281 0.877 1 91.62 386 GLN B CA 1
ATOM 6966 C C . GLN B 1 386 ? -28.172 21.359 1.269 1 91.62 386 GLN B C 1
ATOM 6968 O O . GLN B 1 386 ? -27.766 22.266 2 1 91.62 386 GLN B O 1
ATOM 6973 N N . PRO B 1 387 ? -27.359 20.531 0.647 1 94.19 387 PRO B N 1
ATOM 6974 C CA . PRO B 1 387 ? -25.906 20.656 0.891 1 94.19 387 PRO B CA 1
ATOM 6975 C C . PRO B 1 387 ? -25.328 21.953 0.352 1 94.19 387 PRO B C 1
ATOM 6977 O O . PRO B 1 387 ? -25.984 22.672 -0.41 1 94.19 387 PRO B O 1
ATOM 6980 N N . MET B 1 388 ? -24.188 22.281 0.784 1 95.88 388 MET B N 1
ATOM 6981 C CA . MET B 1 388 ? -23.516 23.484 0.281 1 95.88 388 MET B CA 1
ATOM 6982 C C . MET B 1 388 ? -23.359 23.422 -1.234 1 95.88 388 MET B C 1
ATOM 6984 O O . MET B 1 388 ? -23.094 22.359 -1.795 1 95.88 388 MET B O 1
ATOM 6988 N N . THR B 1 389 ? -23.578 24.594 -1.875 1 95.88 389 THR B N 1
ATOM 6989 C CA . THR B 1 389 ? -23.422 24.672 -3.324 1 95.88 389 THR B CA 1
ATOM 6990 C C . THR B 1 389 ? -21.953 24.562 -3.725 1 95.88 389 THR B C 1
ATOM 6992 O O . THR B 1 389 ? -21.062 24.656 -2.875 1 95.88 389 THR B O 1
ATOM 6995 N N . ALA B 1 390 ? -21.719 24.359 -5.023 1 97 390 ALA B N 1
ATOM 6996 C CA . ALA B 1 390 ? -20.359 24.297 -5.543 1 97 390 ALA B CA 1
ATOM 6997 C C . ALA B 1 390 ? -19.594 25.578 -5.23 1 97 390 ALA B C 1
ATOM 6999 O O . ALA B 1 390 ? -18.422 25.531 -4.859 1 97 390 ALA B O 1
ATOM 7000 N N . TRP B 1 391 ? -20.219 26.703 -5.312 1 96.81 391 TRP B N 1
ATOM 7001 C CA . TRP B 1 391 ? -19.578 27.984 -5.09 1 96.81 391 TRP B CA 1
ATOM 7002 C C . TRP B 1 391 ? -19.25 28.188 -3.615 1 96.81 391 TRP B C 1
ATOM 7004 O O . TRP B 1 391 ? -18.234 28.781 -3.273 1 96.81 391 TRP B O 1
ATOM 7014 N N . GLN B 1 392 ? -20.172 27.75 -2.779 1 97.06 392 GLN B N 1
ATOM 7015 C CA . GLN B 1 392 ? -19.891 27.828 -1.349 1 97.06 392 GLN B CA 1
ATOM 7016 C C . GLN B 1 392 ? -18.688 26.953 -0.979 1 97.06 392 GLN B C 1
ATOM 7018 O O . GLN B 1 392 ? -17.891 27.328 -0.119 1 97.06 392 GLN B O 1
ATOM 7023 N N . MET B 1 393 ? -18.609 25.828 -1.637 1 97.94 393 MET B N 1
ATOM 7024 C CA . MET B 1 393 ? -17.484 24.938 -1.386 1 97.94 393 MET B CA 1
ATOM 7025 C C . MET B 1 393 ? -16.172 25.547 -1.87 1 97.94 393 MET B C 1
ATOM 7027 O O . MET B 1 393 ? -15.133 25.422 -1.215 1 97.94 393 MET B O 1
ATOM 7031 N N . VAL B 1 394 ? -16.188 26.172 -3.043 1 98.12 394 VAL B N 1
ATOM 7032 C CA . VAL B 1 394 ? -15.016 26.875 -3.541 1 98.12 394 VAL B CA 1
ATOM 7033 C C . VAL B 1 394 ? -14.617 27.969 -2.561 1 98.12 394 VAL B C 1
ATOM 7035 O O . VAL B 1 394 ? -13.43 28.156 -2.271 1 98.12 394 VAL B O 1
ATOM 7038 N N . GLY B 1 395 ? -15.625 28.719 -2.068 1 98 395 GLY B N 1
ATOM 7039 C CA . GLY B 1 395 ? -15.367 29.734 -1.064 1 98 395 GLY B CA 1
ATOM 7040 C C . GLY B 1 395 ? -14.695 29.188 0.181 1 98 395 GLY B C 1
ATOM 7041 O O . GLY B 1 395 ? -13.758 29.797 0.704 1 98 395 GLY B O 1
ATOM 7042 N N . LEU B 1 396 ? -15.156 28.062 0.647 1 98.12 396 LEU B N 1
ATOM 7043 C CA . LEU B 1 396 ? -14.57 27.406 1.806 1 98.12 396 LEU B CA 1
ATOM 7044 C C . LEU B 1 396 ? -13.109 27.031 1.539 1 98.12 396 LEU B C 1
ATOM 7046 O O . LEU B 1 396 ? -12.25 27.234 2.398 1 98.12 396 LEU B O 1
ATOM 7050 N N . GLY B 1 397 ? -12.836 26.484 0.349 1 98.44 397 GLY B N 1
ATOM 7051 C CA . GLY B 1 397 ? -11.469 26.156 -0.03 1 98.44 397 GLY B CA 1
ATOM 7052 C C . GLY B 1 397 ? -10.555 27.359 -0.083 1 98.44 397 GLY B C 1
ATOM 7053 O O . GLY B 1 397 ? -9.43 27.312 0.416 1 98.44 397 GLY B O 1
ATOM 7054 N N . VAL B 1 398 ? -11.016 28.438 -0.618 1 98.38 398 VAL B N 1
ATOM 7055 C CA . VAL B 1 398 ? -10.227 29.656 -0.766 1 98.38 398 VAL B CA 1
ATOM 7056 C C . VAL B 1 398 ? -9.93 30.25 0.61 1 98.38 398 VAL B C 1
ATOM 7058 O O . VAL B 1 398 ? -8.789 30.625 0.893 1 98.38 398 VAL B O 1
ATOM 7061 N N . VAL B 1 399 ? -10.938 30.328 1.444 1 98.25 399 VAL B N 1
ATOM 7062 C CA . VAL B 1 399 ? -10.75 30.859 2.785 1 98.25 399 VAL B CA 1
ATOM 7063 C C . VAL B 1 399 ? -9.742 30.016 3.553 1 98.25 399 VAL B C 1
ATOM 7065 O O . VAL B 1 399 ? -8.898 30.531 4.281 1 98.25 399 VAL B O 1
ATOM 7068 N N . LYS B 1 400 ? -9.844 28.688 3.398 1 98.56 400 LYS B N 1
ATOM 7069 C CA . LYS B 1 400 ? -8.906 27.812 4.078 1 98.56 400 LYS B CA 1
ATOM 7070 C C . LYS B 1 400 ? -7.48 28.031 3.582 1 98.56 400 LYS B C 1
ATOM 7072 O O . LYS B 1 400 ? -6.527 27.969 4.363 1 98.56 400 LYS B O 1
ATOM 7077 N N . ILE B 1 401 ? -7.309 28.234 2.285 1 98.56 401 ILE B N 1
ATOM 7078 C CA . ILE B 1 401 ? -5.988 28.531 1.737 1 98.56 401 ILE B CA 1
ATOM 7079 C C . ILE B 1 401 ? -5.438 29.797 2.385 1 98.56 401 ILE B C 1
ATOM 7081 O O . ILE B 1 401 ? -4.273 29.828 2.791 1 98.56 401 ILE B O 1
ATOM 7085 N N . VAL B 1 402 ? -6.242 30.797 2.521 1 98.25 402 VAL B N 1
ATOM 7086 C CA . VAL B 1 402 ? -5.836 32.062 3.129 1 98.25 402 VAL B CA 1
ATOM 7087 C C . VAL B 1 402 ? -5.449 31.828 4.586 1 98.25 402 VAL B C 1
ATOM 7089 O O . VAL B 1 402 ? -4.402 32.312 5.039 1 98.25 402 VAL B O 1
ATOM 7092 N N . MET B 1 403 ? -6.27 31.125 5.281 1 98.5 403 MET B N 1
ATOM 7093 C CA . MET B 1 403 ? -6.035 30.859 6.695 1 98.5 403 MET B CA 1
ATOM 7094 C C . MET B 1 403 ? -4.73 30.109 6.902 1 98.5 403 MET B C 1
ATOM 7096 O O . MET B 1 403 ? -3.914 30.484 7.746 1 98.5 403 MET B O 1
ATOM 7100 N N . ILE B 1 404 ? -4.543 29.016 6.105 1 98.38 404 ILE B N 1
ATOM 7101 C CA . ILE B 1 404 ? -3.324 28.219 6.215 1 98.38 404 ILE B CA 1
ATOM 7102 C C . ILE B 1 404 ? -2.107 29.094 5.91 1 98.38 404 ILE B C 1
ATOM 7104 O O . ILE B 1 404 ? -1.108 29.047 6.633 1 98.38 404 ILE B O 1
ATOM 7108 N N . SER B 1 405 ? -2.18 29.875 4.859 1 97.75 405 SER B N 1
ATOM 7109 C CA . SER B 1 405 ? -1.065 30.719 4.426 1 97.75 405 SER B CA 1
ATOM 7110 C C . SER B 1 405 ? -0.695 31.734 5.492 1 97.75 405 SER B C 1
ATOM 7112 O O . SER B 1 405 ? 0.487 31.969 5.758 1 97.75 405 SER B O 1
ATOM 7114 N N . LEU B 1 406 ? -1.675 32.375 6.098 1 97.19 406 LEU B N 1
ATOM 7115 C CA . LEU B 1 406 ? -1.432 33.344 7.145 1 97.19 406 LEU B CA 1
ATOM 7116 C C . LEU B 1 406 ? -0.788 32.688 8.367 1 97.19 406 LEU B C 1
ATOM 7118 O O . LEU B 1 406 ? 0.193 33.219 8.906 1 97.19 406 LEU B O 1
ATOM 7122 N N . CYS B 1 407 ? -1.336 31.594 8.766 1 97.5 407 CYS B N 1
ATOM 7123 C CA . CYS B 1 407 ? -0.831 30.922 9.953 1 97.5 407 CYS B CA 1
ATOM 7124 C C . CYS B 1 407 ? 0.596 30.422 9.734 1 97.5 407 CYS B C 1
ATOM 7126 O O . CYS B 1 407 ? 1.456 30.609 10.602 1 97.5 407 CYS B O 1
ATOM 7128 N N . GLU B 1 408 ? 0.785 29.797 8.602 1 95.25 408 GLU B N 1
ATOM 7129 C CA . GLU B 1 408 ? 2.117 29.281 8.289 1 95.25 408 GLU B CA 1
ATOM 7130 C C . GLU B 1 408 ? 3.127 30.422 8.156 1 95.25 408 GLU B C 1
ATOM 7132 O O . GLU B 1 408 ? 4.234 30.328 8.695 1 95.25 408 GLU B O 1
ATOM 7137 N N . ALA B 1 409 ? 2.822 31.438 7.484 1 93.88 409 ALA B N 1
ATOM 7138 C CA . ALA B 1 409 ? 3.736 32.562 7.23 1 93.88 409 ALA B CA 1
ATOM 7139 C C . ALA B 1 409 ? 4.027 33.312 8.516 1 93.88 409 ALA B C 1
ATOM 7141 O O . ALA B 1 409 ? 5.133 33.844 8.695 1 93.88 409 ALA B O 1
ATOM 7142 N N . ALA B 1 410 ? 3.031 33.438 9.375 1 94.06 410 ALA B N 1
ATOM 7143 C CA . ALA B 1 410 ? 3.199 34.219 10.609 1 94.06 410 ALA B CA 1
ATOM 7144 C C . ALA B 1 410 ? 4.09 33.469 11.594 1 94.06 410 ALA B C 1
ATOM 7146 O O . ALA B 1 410 ? 4.699 34.062 12.484 1 94.06 410 ALA B O 1
ATOM 7147 N N . GLY B 1 411 ? 4.078 32.094 11.477 1 92.25 411 GLY B N 1
ATOM 7148 C CA . GLY B 1 411 ? 5.012 31.359 12.312 1 92.25 411 GLY B CA 1
ATOM 7149 C C . GLY B 1 411 ? 4.332 30.453 13.328 1 92.25 411 GLY B C 1
ATOM 7150 O O . GLY B 1 411 ? 4.961 30 14.281 1 92.25 411 GLY B O 1
ATOM 7151 N N . PHE B 1 412 ? 3.031 30.266 13.211 1 95.62 412 PHE B N 1
ATOM 7152 C CA . PHE B 1 412 ? 2.416 29.234 14.039 1 95.62 412 PHE B CA 1
ATOM 7153 C C . PHE B 1 412 ? 3.113 27.891 13.836 1 95.62 412 PHE B C 1
ATOM 7155 O O . PHE B 1 412 ? 3.609 27.609 12.742 1 95.62 412 PHE B O 1
ATOM 7162 N N . VAL B 1 413 ? 3.223 27.141 14.883 1 94.94 413 VAL B N 1
ATOM 7163 C CA . VAL B 1 413 ? 3.92 25.859 14.812 1 94.94 413 VAL B CA 1
ATOM 7164 C C . VAL B 1 413 ? 2.945 24.766 14.383 1 94.94 413 VAL B C 1
ATOM 7166 O O . VAL B 1 413 ? 1.912 24.562 15.023 1 94.94 413 VAL B O 1
ATOM 7169 N N . GLY B 1 414 ? 3.229 24.156 13.281 1 94.31 414 GLY B N 1
ATOM 7170 C CA . GLY B 1 414 ? 2.367 23.094 12.789 1 94.31 414 GLY B CA 1
ATOM 7171 C C . GLY B 1 414 ? 2.635 22.734 11.336 1 94.31 414 GLY B C 1
ATOM 7172 O O . GLY B 1 414 ? 3.623 23.188 10.75 1 94.31 414 GLY B O 1
ATOM 7173 N N . GLY B 1 415 ? 1.775 21.797 10.836 1 93.81 415 GLY B N 1
ATOM 7174 C CA . GLY B 1 415 ? 1.946 21.328 9.469 1 93.81 415 GLY B CA 1
ATOM 7175 C C . GLY B 1 415 ? 0.715 21.531 8.609 1 93.81 415 GLY B C 1
ATOM 7176 O O . GLY B 1 415 ? -0.303 22.031 9.086 1 93.81 415 GLY B O 1
ATOM 7177 N N . THR B 1 416 ? 0.891 21.234 7.324 1 95 416 THR B N 1
ATOM 7178 C CA . THR B 1 416 ? -0.162 21.562 6.371 1 95 416 THR B CA 1
ATOM 7179 C C . THR B 1 416 ? -0.676 20.312 5.68 1 95 416 THR B C 1
ATOM 7181 O O . THR B 1 416 ? -1.367 20.391 4.66 1 95 416 THR B O 1
ATOM 7184 N N . ILE B 1 417 ? -0.397 19.125 6.207 1 93.69 417 ILE B N 1
ATOM 7185 C CA . ILE B 1 417 ? -0.765 17.875 5.547 1 93.69 417 ILE B CA 1
ATOM 7186 C C . ILE B 1 417 ? -2.285 17.734 5.523 1 93.69 417 ILE B C 1
ATOM 7188 O O . ILE B 1 417 ? -2.896 17.703 4.453 1 93.69 417 ILE B O 1
ATOM 7192 N N . TYR B 1 418 ? -2.941 17.766 6.676 1 94.88 418 TYR B N 1
ATOM 7193 C CA . TYR B 1 418 ? -4.391 17.625 6.715 1 94.88 418 TYR B CA 1
ATOM 7194 C C . TYR B 1 418 ? -5.078 18.875 6.18 1 94.88 418 TYR B C 1
ATOM 7196 O O . TYR B 1 418 ? -6.117 18.781 5.516 1 94.88 418 TYR B O 1
ATOM 7204 N N . PRO B 1 419 ? -4.504 20.047 6.512 1 97.5 419 PRO B N 1
ATOM 7205 C CA . PRO B 1 419 ? -5.125 21.25 5.953 1 97.5 419 PRO B CA 1
ATOM 7206 C C . PRO B 1 419 ? -5.211 21.219 4.43 1 97.5 419 PRO B C 1
ATOM 7208 O O . PRO B 1 419 ? -6.219 21.625 3.854 1 97.5 419 PRO B O 1
ATOM 7211 N N . VAL B 1 420 ? -4.203 20.719 3.809 1 97.62 420 VAL B N 1
ATOM 7212 C CA . VAL B 1 420 ? -4.211 20.688 2.35 1 97.62 420 VAL B CA 1
ATOM 7213 C C . VAL B 1 420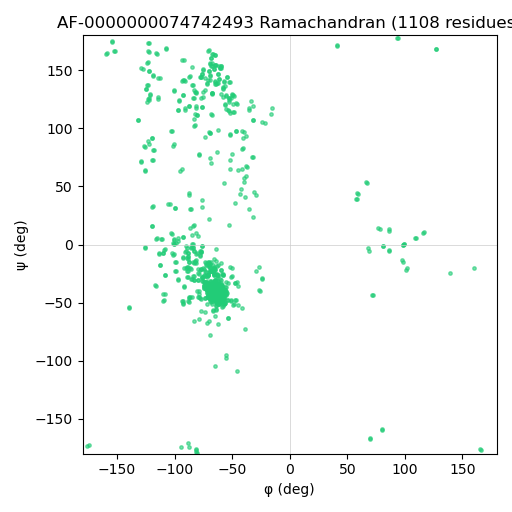 ? -5.223 19.656 1.853 1 97.62 420 VAL B C 1
ATOM 7215 O O . VAL B 1 420 ? -5.879 19.859 0.83 1 97.62 420 VAL B O 1
ATOM 7218 N N . ILE B 1 421 ? -5.348 18.562 2.533 1 96.88 421 ILE B N 1
ATOM 7219 C CA . ILE B 1 421 ? -6.348 17.547 2.191 1 96.88 421 ILE B CA 1
ATOM 7220 C C . ILE B 1 421 ? -7.746 18.156 2.291 1 96.88 421 ILE B C 1
ATOM 7222 O O . ILE B 1 421 ? -8.602 17.891 1.447 1 96.88 421 ILE B O 1
ATOM 7226 N N . PHE B 1 422 ? -7.926 18.938 3.32 1 98 422 PHE B N 1
ATOM 7227 C CA . PHE B 1 422 ? -9.203 19.609 3.508 1 98 422 PHE B CA 1
ATOM 7228 C C . PHE B 1 422 ? -9.492 20.562 2.35 1 98 422 PHE B C 1
ATOM 7230 O O . PHE B 1 422 ? -10.602 20.578 1.818 1 98 422 PHE B O 1
ATOM 7237 N N . VAL B 1 423 ? -8.516 21.328 1.979 1 98.62 423 VAL B N 1
ATOM 7238 C CA . VAL B 1 423 ? -8.648 22.25 0.862 1 98.62 423 VAL B CA 1
ATOM 7239 C C . VAL B 1 423 ? -9 21.484 -0.411 1 98.62 423 VAL B C 1
ATOM 7241 O O . VAL B 1 423 ? -9.914 21.875 -1.142 1 98.62 423 VAL B O 1
ATOM 7244 N N . ALA B 1 424 ? -8.25 20.438 -0.658 1 98.62 424 ALA B N 1
ATOM 7245 C CA . ALA B 1 424 ? -8.469 19.625 -1.855 1 98.62 424 ALA B CA 1
ATOM 7246 C C . ALA B 1 424 ? -9.859 18.984 -1.843 1 98.62 424 ALA B C 1
ATOM 7248 O O . ALA B 1 424 ? -10.5 18.875 -2.889 1 98.62 424 ALA B O 1
ATOM 7249 N N . ALA B 1 425 ? -10.281 18.562 -0.685 1 98.19 425 ALA B N 1
ATOM 7250 C CA . ALA B 1 425 ? -11.625 18 -0.552 1 98.19 425 ALA B CA 1
ATOM 7251 C C . ALA B 1 425 ? -12.688 19.047 -0.89 1 98.19 425 ALA B C 1
ATOM 7253 O O . ALA B 1 425 ? -13.711 18.719 -1.488 1 98.19 425 ALA B O 1
ATOM 7254 N N . CYS B 1 426 ? -12.461 20.281 -0.482 1 98.5 426 CYS B N 1
ATOM 7255 C CA . CYS B 1 426 ? -13.406 21.359 -0.788 1 98.5 426 CYS B CA 1
ATOM 7256 C C . CYS B 1 426 ? -13.539 21.562 -2.293 1 98.5 426 CYS B C 1
ATOM 7258 O O . CYS B 1 426 ? -14.648 21.562 -2.83 1 98.5 426 CYS B O 1
ATOM 7260 N N . PHE B 1 427 ? -12.445 21.688 -2.943 1 98.69 427 PHE B N 1
ATOM 7261 C CA . PHE B 1 427 ? -12.469 21.906 -4.383 1 98.69 427 PHE B CA 1
ATOM 7262 C C . PHE B 1 427 ? -12.961 20.656 -5.113 1 98.69 427 PHE B C 1
ATOM 7264 O O . PHE B 1 427 ? -13.656 20.766 -6.125 1 98.69 427 PHE B O 1
ATOM 7271 N N . GLY B 1 428 ? -12.508 19.5 -4.637 1 98.44 428 GLY B N 1
ATOM 7272 C CA . GLY B 1 428 ? -13 18.25 -5.211 1 98.44 428 GLY B CA 1
ATOM 7273 C C . GLY B 1 428 ? -14.5 18.094 -5.09 1 98.44 428 GLY B C 1
ATOM 7274 O O . GLY B 1 428 ? -15.164 17.672 -6.039 1 98.44 428 GLY B O 1
ATOM 7275 N N . SER B 1 429 ? -15.031 18.391 -3.904 1 97.44 429 SER B N 1
ATOM 7276 C CA . SER B 1 429 ? -16.469 18.312 -3.689 1 97.44 429 SER B CA 1
ATOM 7277 C C . SER B 1 429 ? -17.219 19.328 -4.543 1 97.44 429 SER B C 1
ATOM 7279 O O . SER B 1 429 ? -18.328 19.078 -5 1 97.44 429 SER B O 1
ATOM 7281 N N . ALA B 1 430 ? -16.641 20.484 -4.695 1 98.19 430 ALA B N 1
ATOM 7282 C CA . ALA B 1 430 ? -17.234 21.469 -5.598 1 98.19 430 ALA B CA 1
ATOM 7283 C C . ALA B 1 430 ? -17.328 20.906 -7.02 1 98.19 430 ALA B C 1
ATOM 7285 O O . ALA B 1 430 ? -18.375 21.016 -7.664 1 98.19 430 ALA B O 1
ATOM 7286 N N . LEU B 1 431 ? -16.266 20.328 -7.512 1 97.94 431 LEU B N 1
ATOM 7287 C CA . LEU B 1 431 ? -16.25 19.719 -8.836 1 97.94 431 LEU B CA 1
ATOM 7288 C C . LEU B 1 431 ? -17.281 18.594 -8.922 1 97.94 431 LEU B C 1
ATOM 7290 O O . LEU B 1 431 ? -18.047 18.516 -9.891 1 97.94 431 LEU B O 1
ATOM 7294 N N . GLY B 1 432 ? -17.297 17.734 -7.926 1 96.62 432 GLY B N 1
ATOM 7295 C CA . GLY B 1 432 ? -18.203 16.594 -7.906 1 96.62 432 GLY B CA 1
ATOM 7296 C C . GLY B 1 432 ? -19.656 17 -7.824 1 96.62 432 GLY B C 1
ATOM 7297 O O . GLY B 1 432 ? -20.547 16.234 -8.219 1 96.62 432 GLY B O 1
ATOM 7298 N N . SER B 1 433 ? -19.953 18.156 -7.359 1 95.19 433 SER B N 1
ATOM 7299 C CA . SER B 1 433 ? -21.344 18.594 -7.16 1 95.19 433 SER B CA 1
ATOM 7300 C C . SER B 1 433 ? -21.875 19.281 -8.406 1 95.19 433 SER B C 1
ATOM 7302 O O . SER B 1 433 ? -23.078 19.594 -8.477 1 95.19 433 SER B O 1
ATOM 7304 N N . THR B 1 434 ? -21.047 19.484 -9.375 1 95.69 434 THR B N 1
ATOM 7305 C CA . THR B 1 434 ? -21.516 20.094 -10.617 1 95.69 434 THR B CA 1
ATOM 7306 C C . THR B 1 434 ? -22.5 19.156 -11.328 1 95.69 434 THR B C 1
ATOM 7308 O O . THR B 1 434 ? -22.375 17.938 -11.234 1 95.69 434 THR B O 1
ATOM 7311 N N . ALA B 1 435 ? -23.406 19.766 -12.062 1 94.38 435 ALA B N 1
ATOM 7312 C CA . ALA B 1 435 ? -24.438 18.984 -12.758 1 94.38 435 ALA B CA 1
ATOM 7313 C C . ALA B 1 435 ? -23.812 18.031 -13.766 1 94.38 435 ALA B C 1
ATOM 7315 O O . ALA B 1 435 ? -24.297 16.922 -13.961 1 94.38 435 ALA B O 1
ATOM 7316 N N . MET B 1 436 ? -22.781 18.453 -14.352 1 93.94 436 MET B N 1
ATOM 7317 C CA . MET B 1 436 ? -22.094 17.641 -15.352 1 93.94 436 MET B CA 1
ATOM 7318 C C . MET B 1 436 ? -21.531 16.375 -14.727 1 93.94 436 MET B C 1
ATOM 7320 O O . MET B 1 436 ? -21.812 15.266 -15.195 1 93.94 436 MET B O 1
ATOM 7324 N N . VAL B 1 437 ? -20.781 16.469 -13.68 1 94.62 437 VAL B N 1
ATOM 7325 C CA . VAL B 1 437 ? -20.141 15.328 -13.047 1 94.62 437 VAL B CA 1
ATOM 7326 C C . VAL B 1 437 ? -21.188 14.414 -12.414 1 94.62 437 VAL B C 1
ATOM 7328 O O . VAL B 1 437 ? -21.062 13.188 -12.469 1 94.62 437 VAL B O 1
ATOM 7331 N N . GLN B 1 438 ? -22.234 15.008 -11.883 1 91 438 GLN B N 1
ATOM 7332 C CA . GLN B 1 438 ? -23.312 14.234 -11.281 1 91 438 GLN B CA 1
ATOM 7333 C C . GLN B 1 438 ? -24.016 13.367 -12.32 1 91 438 GLN B C 1
ATOM 7335 O O . GLN B 1 438 ? -24.422 12.234 -12.031 1 91 438 GLN B O 1
ATOM 7340 N N . SER B 1 439 ? -24.141 13.906 -13.492 1 91.94 439 SER B N 1
ATOM 7341 C CA . SER B 1 439 ? -24.828 13.18 -14.555 1 91.94 439 SER B CA 1
ATOM 7342 C C . SER B 1 439 ? -24.016 11.977 -15.031 1 91.94 439 SER B C 1
ATOM 7344 O O . SER B 1 439 ? -24.562 11.031 -15.586 1 91.94 439 SER B O 1
ATOM 7346 N N . TRP B 1 440 ? -22.719 12.031 -14.812 1 89 440 TRP B N 1
ATOM 7347 C CA . TRP B 1 440 ? -21.844 10.961 -15.289 1 89 440 TRP B CA 1
ATOM 7348 C C . TRP B 1 440 ? -21.891 9.766 -14.352 1 89 440 TRP B C 1
ATOM 7350 O O . TRP B 1 440 ? -21.594 8.641 -14.75 1 89 440 TRP B O 1
ATOM 7360 N N . GLY B 1 441 ? -22.25 10.008 -13.055 1 86.38 441 GLY B N 1
ATOM 7361 C CA . GLY B 1 441 ? -22.375 8.875 -12.148 1 86.38 441 GLY B CA 1
ATOM 7362 C C . GLY B 1 441 ? -21.578 9.031 -10.875 1 86.38 441 GLY B C 1
ATOM 7363 O O . GLY B 1 441 ? -20.703 9.898 -10.789 1 86.38 441 GLY B O 1
ATOM 7364 N N . GLY B 1 442 ? -21.828 8.156 -9.891 1 86.38 442 GLY B N 1
ATOM 7365 C CA . GLY B 1 442 ? -21.25 8.234 -8.555 1 86.38 442 GLY B CA 1
ATOM 7366 C C . GLY B 1 442 ? -19.75 8.047 -8.547 1 86.38 442 GLY B C 1
ATOM 7367 O O . GLY B 1 442 ? -19.047 8.609 -7.691 1 86.38 442 GLY B O 1
ATOM 7368 N N . GLN B 1 443 ? -19.234 7.297 -9.445 1 86.19 443 GLN B N 1
ATOM 7369 C CA . GLN B 1 443 ? -17.797 7.051 -9.492 1 86.19 443 GLN B CA 1
ATOM 7370 C C . GLN B 1 443 ? -17.031 8.328 -9.812 1 86.19 443 GLN B C 1
ATOM 7372 O O . GLN B 1 443 ? -15.93 8.539 -9.297 1 86.19 443 GLN B O 1
ATOM 7377 N N . PHE B 1 444 ? -17.625 9.156 -10.602 1 91.75 444 PHE B N 1
ATOM 7378 C CA . PHE B 1 444 ? -16.984 10.406 -10.969 1 91.75 444 PHE B CA 1
ATOM 7379 C C . PHE B 1 444 ? -17.031 11.398 -9.812 1 91.75 444 PHE B C 1
ATOM 7381 O O . PHE B 1 444 ? -16.094 12.172 -9.594 1 91.75 444 PHE B O 1
ATOM 7388 N N . VAL B 1 445 ? -18.172 11.344 -9.07 1 92.06 445 VAL B N 1
ATOM 7389 C CA . VAL B 1 445 ? -18.297 12.18 -7.879 1 92.06 445 VAL B CA 1
ATOM 7390 C C . VAL B 1 445 ? -17.266 11.766 -6.84 1 92.06 445 VAL B C 1
ATOM 7392 O O . VAL B 1 445 ? -16.578 12.625 -6.266 1 92.06 445 VAL B O 1
ATOM 7395 N N . TYR B 1 446 ? -17.062 10.484 -6.656 1 91.44 446 TYR B N 1
ATOM 7396 C CA . TYR B 1 446 ? -16.078 9.945 -5.738 1 91.44 446 TYR B CA 1
ATOM 7397 C C . TYR B 1 446 ? -14.672 10.391 -6.133 1 91.44 446 TYR B C 1
ATOM 7399 O O . TYR B 1 446 ? -13.914 10.891 -5.297 1 91.44 446 TYR B O 1
ATOM 7407 N N . LEU B 1 447 ? -14.367 10.25 -7.395 1 94 447 LEU B N 1
ATOM 7408 C CA . LEU B 1 447 ? -13.008 10.523 -7.867 1 94 447 LEU B CA 1
ATOM 7409 C C . LEU B 1 447 ? -12.711 12.023 -7.832 1 94 447 LEU B C 1
ATOM 7411 O O . LEU B 1 447 ? -11.555 12.422 -7.695 1 94 447 LEU B O 1
ATOM 7415 N N . SER B 1 448 ? -13.703 12.836 -7.922 1 97.19 448 SER B N 1
ATOM 7416 C CA . SER B 1 448 ? -13.5 14.281 -7.824 1 97.19 448 SER B CA 1
ATOM 7417 C C . SER B 1 448 ? -12.859 14.664 -6.496 1 97.19 448 SER B C 1
ATOM 7419 O O . SER B 1 448 ? -12.023 15.57 -6.441 1 97.19 448 SER B O 1
ATOM 7421 N N . THR B 1 449 ? -13.234 13.938 -5.473 1 96.94 449 THR B N 1
ATOM 7422 C CA . THR B 1 449 ? -12.688 14.258 -4.16 1 96.94 449 THR B CA 1
ATOM 7423 C C . THR B 1 449 ? -11.438 13.43 -3.879 1 96.94 449 THR B C 1
ATOM 7425 O O . THR B 1 449 ? -10.375 13.977 -3.572 1 96.94 449 THR B O 1
ATOM 7428 N N . ALA B 1 450 ? -11.523 12.117 -4.074 1 95.81 450 ALA B N 1
ATOM 7429 C CA . ALA B 1 450 ? -10.422 11.219 -3.729 1 95.81 450 ALA B CA 1
ATOM 7430 C C . ALA B 1 450 ? -9.172 11.547 -4.539 1 95.81 450 ALA B C 1
ATOM 7432 O O . ALA B 1 450 ? -8.07 11.625 -3.99 1 95.81 450 ALA B O 1
ATOM 7433 N N . ALA B 1 451 ? -9.336 11.734 -5.832 1 97.81 451 ALA B N 1
ATOM 7434 C CA . ALA B 1 451 ? -8.203 12.031 -6.695 1 97.81 451 ALA B CA 1
ATOM 7435 C C . ALA B 1 451 ? -7.621 13.414 -6.383 1 97.81 451 ALA B C 1
ATOM 7437 O O . ALA B 1 451 ? -6.402 13.602 -6.418 1 97.81 451 ALA B O 1
ATOM 7438 N N . ALA B 1 452 ? -8.445 14.328 -6.098 1 98.69 452 ALA B N 1
ATOM 7439 C CA . ALA B 1 452 ? -7.977 15.664 -5.73 1 98.69 452 ALA B CA 1
ATOM 7440 C C . ALA B 1 452 ? -7.145 15.617 -4.449 1 98.69 452 ALA B C 1
ATOM 7442 O O . ALA B 1 452 ? -6.078 16.234 -4.375 1 98.69 452 ALA B O 1
ATOM 7443 N N . MET B 1 453 ? -7.625 14.93 -3.498 1 97.94 453 MET B N 1
ATOM 7444 C CA . MET B 1 453 ? -6.957 14.844 -2.201 1 97.94 453 MET B CA 1
ATOM 7445 C C . MET B 1 453 ? -5.598 14.156 -2.332 1 97.94 453 MET B C 1
ATOM 7447 O O . MET B 1 453 ? -4.598 14.656 -1.818 1 97.94 453 MET B O 1
ATOM 7451 N N . SER B 1 454 ? -5.59 13.031 -3.035 1 97.88 454 SER B N 1
ATOM 7452 C CA . SER B 1 454 ? -4.344 12.289 -3.182 1 97.88 454 SER B CA 1
ATOM 7453 C C . SER B 1 454 ? -3.307 13.102 -3.955 1 97.88 454 SER B C 1
ATOM 7455 O O . SER B 1 454 ? -2.135 13.141 -3.574 1 97.88 454 SER B O 1
ATOM 7457 N N . THR B 1 455 ? -3.699 13.758 -4.984 1 98.25 455 THR B N 1
ATOM 7458 C CA . THR B 1 455 ? -2.785 14.523 -5.824 1 98.25 455 THR B CA 1
ATOM 7459 C C . THR B 1 455 ? -2.301 15.773 -5.098 1 98.25 455 THR B C 1
ATOM 7461 O O . THR B 1 455 ? -1.153 16.188 -5.262 1 98.25 455 THR B O 1
ATOM 7464 N N . ALA B 1 456 ? -3.16 16.359 -4.301 1 98.25 456 ALA B N 1
ATOM 7465 C CA . ALA B 1 456 ? -2.758 17.531 -3.533 1 98.25 456 ALA B CA 1
ATOM 7466 C C . ALA B 1 456 ? -1.636 17.203 -2.557 1 98.25 456 ALA B C 1
ATOM 7468 O O . ALA B 1 456 ? -0.688 17.969 -2.396 1 98.25 456 ALA B O 1
ATOM 7469 N N . LEU B 1 457 ? -1.759 16.094 -1.938 1 96.56 457 LEU B N 1
ATOM 7470 C CA . LEU B 1 457 ? -0.72 15.664 -1.009 1 96.56 457 LEU B CA 1
ATOM 7471 C C . LEU B 1 457 ? 0.586 15.383 -1.744 1 96.56 457 LEU B C 1
ATOM 7473 O O . LEU B 1 457 ? 1.665 15.727 -1.253 1 96.56 457 LEU B O 1
ATOM 7477 N N . ALA B 1 458 ? 0.417 14.742 -2.863 1 94.5 458 ALA B N 1
ATOM 7478 C CA . ALA B 1 458 ? 1.594 14.469 -3.682 1 94.5 458 ALA B CA 1
ATOM 7479 C C . ALA B 1 458 ? 2.277 15.758 -4.117 1 94.5 458 ALA B C 1
ATOM 7481 O O . ALA B 1 458 ? 3.508 15.844 -4.125 1 94.5 458 ALA B O 1
ATOM 7482 N N . ALA B 1 459 ? 1.516 16.703 -4.449 1 95 459 ALA B N 1
ATOM 7483 C CA . ALA B 1 459 ? 2.047 18 -4.891 1 95 459 ALA B CA 1
ATOM 7484 C C . ALA B 1 459 ? 2.693 18.75 -3.73 1 95 459 ALA B C 1
ATOM 7486 O O . ALA B 1 459 ? 3.734 19.391 -3.898 1 95 459 ALA B O 1
ATOM 7487 N N . LEU B 1 460 ? 2.1 18.656 -2.604 1 95.06 460 LEU B N 1
ATOM 7488 C CA . LEU B 1 460 ? 2.559 19.422 -1.439 1 95.06 460 LEU B CA 1
ATOM 7489 C C . LEU B 1 460 ? 3.887 18.875 -0.929 1 95.06 460 LEU B C 1
ATOM 7491 O O . LEU B 1 460 ? 4.797 19.641 -0.613 1 95.06 460 LEU B O 1
ATOM 7495 N N . LEU B 1 461 ? 3.982 17.531 -0.842 1 92.88 461 LEU B N 1
ATOM 7496 C CA . LEU B 1 461 ? 5.117 16.922 -0.159 1 92.88 461 LEU B CA 1
ATOM 7497 C C . LEU B 1 461 ? 6.055 16.25 -1.157 1 92.88 461 LEU B C 1
ATOM 7499 O O . LEU B 1 461 ? 7.109 15.734 -0.777 1 92.88 461 LEU B O 1
ATOM 7503 N N . ASN B 1 462 ? 5.691 16.234 -2.385 1 89.38 462 ASN B N 1
ATOM 7504 C CA . ASN B 1 462 ? 6.449 15.516 -3.396 1 89.38 462 ASN B CA 1
ATOM 7505 C C . ASN B 1 462 ? 6.543 14.023 -3.062 1 89.38 462 ASN B C 1
ATOM 7507 O O . ASN B 1 462 ? 7.633 13.453 -3.053 1 89.38 462 ASN B O 1
ATOM 7511 N N . THR B 1 463 ? 5.426 13.531 -2.666 1 88.94 463 THR B N 1
ATOM 7512 C CA . THR B 1 463 ? 5.301 12.117 -2.318 1 88.94 463 THR B CA 1
ATOM 7513 C C . THR B 1 463 ? 4.207 11.453 -3.143 1 88.94 463 THR B C 1
ATOM 7515 O O . THR B 1 463 ? 3.041 11.852 -3.076 1 88.94 463 THR B O 1
ATOM 7518 N N . ASN B 1 464 ? 4.438 10.438 -3.826 1 89.06 464 ASN B N 1
ATOM 7519 C CA . ASN B 1 464 ? 3.436 9.828 -4.695 1 89.06 464 ASN B CA 1
ATOM 7520 C C . ASN B 1 464 ? 2.676 8.719 -3.986 1 89.06 464 ASN B C 1
ATOM 7522 O O . ASN B 1 464 ? 1.445 8.742 -3.918 1 89.06 464 ASN B O 1
ATOM 7526 N N . LEU B 1 465 ? 3.359 7.84 -3.357 1 90.88 465 LEU B N 1
ATOM 7527 C CA . LEU B 1 465 ? 2.717 6.68 -2.746 1 90.88 465 LEU B CA 1
ATOM 7528 C C . LEU B 1 465 ? 1.98 7.078 -1.471 1 90.88 465 LEU B C 1
ATOM 7530 O O . LEU B 1 465 ? 0.898 6.559 -1.186 1 90.88 465 LEU B O 1
ATOM 7534 N N . PHE B 1 466 ? 2.555 7.996 -0.701 1 93.25 466 PHE B N 1
ATOM 7535 C CA . PHE B 1 466 ? 1.926 8.43 0.541 1 93.25 466 PHE B CA 1
ATOM 7536 C C . PHE B 1 466 ? 0.515 8.945 0.281 1 93.25 466 PHE B C 1
ATOM 7538 O O . PHE B 1 466 ? -0.433 8.539 0.958 1 93.25 466 PHE B O 1
ATOM 7545 N N . GLY B 1 467 ? 0.338 9.852 -0.69 1 94.75 467 GLY B N 1
ATOM 7546 C CA . GLY B 1 467 ? -0.967 10.422 -0.996 1 94.75 467 GLY B CA 1
ATOM 7547 C C . GLY B 1 467 ? -1.995 9.375 -1.379 1 94.75 467 GLY B C 1
ATOM 7548 O O . GLY B 1 467 ? -3.145 9.43 -0.937 1 94.75 467 GLY B O 1
ATOM 7549 N N . ILE B 1 468 ? -1.602 8.391 -2.115 1 94.31 468 ILE B N 1
ATOM 7550 C CA . ILE B 1 468 ? -2.49 7.34 -2.588 1 94.31 468 ILE B CA 1
ATOM 7551 C C . ILE B 1 468 ? -2.922 6.461 -1.414 1 94.31 468 ILE B C 1
ATOM 7553 O O . ILE B 1 468 ? -4.113 6.211 -1.225 1 94.31 468 ILE B O 1
ATOM 7557 N N . LEU B 1 469 ? -1.967 6.086 -0.607 1 92.5 469 LEU B N 1
ATOM 7558 C CA . LEU B 1 469 ? -2.236 5.176 0.498 1 92.5 469 LEU B CA 1
ATOM 7559 C C . LEU B 1 469 ? -3.045 5.867 1.591 1 92.5 469 LEU B C 1
ATOM 7561 O O . LEU B 1 469 ? -3.908 5.25 2.217 1 92.5 469 LEU B O 1
ATOM 7565 N N . LEU B 1 470 ? -2.744 7.094 1.786 1 93.56 470 LEU B N 1
ATOM 7566 C CA . LEU B 1 470 ? -3.471 7.832 2.814 1 93.56 470 LEU B CA 1
ATOM 7567 C C . LEU B 1 470 ? -4.957 7.91 2.479 1 93.56 470 LEU B C 1
ATOM 7569 O O . LEU B 1 470 ? -5.805 7.629 3.328 1 93.56 470 LEU B O 1
ATOM 7573 N N . VAL B 1 471 ? -5.301 8.289 1.265 1 92.69 471 VAL B N 1
ATOM 7574 C CA . VAL B 1 471 ? -6.699 8.422 0.866 1 92.69 471 VAL B CA 1
ATOM 7575 C C . VAL B 1 471 ? -7.383 7.055 0.931 1 92.69 471 VAL B C 1
ATOM 7577 O O . VAL B 1 471 ? -8.555 6.957 1.313 1 92.69 471 VAL B O 1
ATOM 7580 N N . LEU B 1 472 ? -6.656 6.023 0.61 1 88.62 472 LEU B N 1
ATOM 7581 C CA . LEU B 1 472 ? -7.215 4.676 0.659 1 88.62 472 LEU B CA 1
ATOM 7582 C C . LEU B 1 472 ? -7.586 4.293 2.088 1 88.62 472 LEU B C 1
ATOM 7584 O O . LEU B 1 472 ? -8.641 3.701 2.32 1 88.62 472 LEU B O 1
ATOM 7588 N N . VAL B 1 473 ? -6.785 4.648 3.049 1 88.69 473 VAL B N 1
ATOM 7589 C CA . VAL B 1 473 ? -6.977 4.195 4.422 1 88.69 473 VAL B CA 1
ATOM 7590 C C . VAL B 1 473 ? -7.996 5.09 5.125 1 88.69 473 VAL B C 1
ATOM 7592 O O . VAL B 1 473 ? -8.562 4.711 6.156 1 88.69 473 VAL B O 1
ATOM 7595 N N . LEU B 1 474 ? -8.281 6.25 4.574 1 90.06 474 LEU B N 1
ATOM 7596 C CA . LEU B 1 474 ? -9.195 7.184 5.227 1 90.06 474 LEU B CA 1
ATOM 7597 C C . LEU B 1 474 ? -10.648 6.805 4.941 1 90.06 474 LEU B C 1
ATOM 7599 O O . LEU B 1 474 ? -11.562 7.266 5.633 1 90.06 474 LEU B O 1
ATOM 7603 N N . GLN B 1 475 ? -10.82 5.953 4 1 86.69 475 GLN B N 1
ATOM 7604 C CA . GLN B 1 475 ? -12.172 5.723 3.496 1 86.69 475 GLN B CA 1
ATOM 7605 C C . GLN B 1 475 ? -12.914 4.703 4.355 1 86.69 475 GLN B C 1
ATOM 7607 O O . GLN B 1 475 ? -12.375 3.641 4.672 1 86.69 475 GLN B O 1
ATOM 7612 N N . ALA B 1 476 ? -14.156 5.043 4.598 1 81 476 ALA B N 1
ATOM 7613 C CA . ALA B 1 476 ? -15.023 4.133 5.348 1 81 476 ALA B CA 1
ATOM 7614 C C . ALA B 1 476 ? -15.922 3.328 4.414 1 81 476 ALA B C 1
ATOM 7616 O O . ALA B 1 476 ? -16.391 2.244 4.77 1 81 476 ALA B O 1
ATOM 7617 N N . ASN B 1 477 ? -16.141 3.855 3.227 1 79.5 477 ASN B N 1
ATOM 7618 C CA . ASN B 1 477 ? -17.156 3.266 2.354 1 79.5 477 ASN B CA 1
ATOM 7619 C C . ASN B 1 477 ? -16.578 2.916 0.985 1 79.5 477 ASN B C 1
ATOM 7621 O O . ASN B 1 477 ? -17.125 3.307 -0.045 1 79.5 477 ASN B O 1
ATOM 7625 N N . ILE B 1 478 ? -15.672 2.057 0.962 1 74.38 478 ILE B N 1
ATOM 7626 C CA . ILE B 1 478 ? -15.188 1.589 -0.333 1 74.38 478 ILE B CA 1
ATOM 7627 C C . ILE B 1 478 ? -16.203 0.626 -0.945 1 74.38 478 ILE B C 1
ATOM 7629 O O . ILE B 1 478 ? -16.531 -0.399 -0.345 1 74.38 478 ILE B O 1
ATOM 7633 N N . PRO B 1 479 ? -16.688 1.049 -2.086 1 69.56 479 PRO B N 1
ATOM 7634 C CA . PRO B 1 479 ? -17.641 0.13 -2.707 1 69.56 479 PRO B CA 1
ATOM 7635 C C . PRO B 1 479 ? -17.031 -1.231 -3.029 1 69.56 479 PRO B C 1
ATOM 7637 O O . PRO B 1 479 ? -15.836 -1.319 -3.326 1 69.56 479 PRO B O 1
ATOM 7640 N N . ASP B 1 480 ? -17.844 -2.193 -3.027 1 67.44 480 ASP B N 1
ATOM 7641 C CA . ASP B 1 480 ? -17.406 -3.564 -3.279 1 67.44 480 ASP B CA 1
ATOM 7642 C C . ASP B 1 480 ? -16.719 -3.68 -4.633 1 67.44 480 ASP B C 1
ATOM 7644 O O . ASP B 1 480 ? -17.156 -3.094 -5.621 1 67.44 480 ASP B O 1
ATOM 7648 N N . GLY B 1 481 ? -15.641 -4.328 -4.637 1 67.75 481 GLY B N 1
ATOM 7649 C CA . GLY B 1 481 ? -14.93 -4.672 -5.855 1 67.75 481 GLY B CA 1
ATOM 7650 C C . GLY B 1 481 ? -14.133 -3.518 -6.43 1 67.75 481 GLY B C 1
ATOM 7651 O O . GLY B 1 481 ? -13.625 -3.604 -7.551 1 67.75 481 GLY B O 1
ATOM 7652 N N . ASN B 1 482 ? -13.984 -2.457 -5.574 1 73.56 482 ASN B N 1
ATOM 7653 C CA . ASN B 1 482 ? -13.43 -1.27 -6.223 1 73.56 482 ASN B CA 1
ATOM 7654 C C . ASN B 1 482 ? -12.055 -0.911 -5.656 1 73.56 482 ASN B C 1
ATOM 7656 O O . ASN B 1 482 ? -11.445 0.066 -6.086 1 73.56 482 ASN B O 1
ATOM 7660 N N . VAL B 1 483 ? -11.492 -1.674 -4.805 1 80.75 483 VAL B N 1
ATOM 7661 C CA . VAL B 1 483 ? -10.211 -1.314 -4.203 1 80.75 483 VAL B CA 1
ATOM 7662 C C . VAL B 1 483 ? -9.141 -1.209 -5.289 1 80.75 483 VAL B C 1
ATOM 7664 O O . VAL B 1 483 ? -8.43 -0.207 -5.371 1 80.75 483 VAL B O 1
ATOM 7667 N N . SER B 1 484 ? -9.062 -2.193 -6.16 1 85 484 SER B N 1
ATOM 7668 C CA . SER B 1 484 ? -8.07 -2.182 -7.23 1 85 484 SER B CA 1
ATOM 7669 C C . SER B 1 484 ? -8.312 -1.027 -8.195 1 85 484 SER B C 1
ATOM 7671 O O . SER B 1 484 ? -7.371 -0.357 -8.617 1 85 484 SER B O 1
ATOM 7673 N N . SER B 1 485 ? -9.555 -0.814 -8.5 1 86.56 485 SER B N 1
ATOM 7674 C CA . SER B 1 485 ? -9.906 0.257 -9.43 1 86.56 485 SER B CA 1
ATOM 7675 C C . SER B 1 485 ? -9.562 1.625 -8.844 1 86.56 485 SER B C 1
ATOM 7677 O O . SER B 1 485 ? -9.117 2.52 -9.57 1 86.56 485 SER B O 1
ATOM 7679 N N . GLN B 1 486 ? -9.812 1.753 -7.566 1 88.69 486 GLN B N 1
ATOM 7680 C CA . GLN B 1 486 ? -9.492 3.016 -6.91 1 88.69 486 GLN B CA 1
ATOM 7681 C C . GLN B 1 486 ? -7.984 3.262 -6.906 1 88.69 486 GLN B C 1
ATOM 7683 O O . GLN B 1 486 ? -7.531 4.383 -7.148 1 88.69 486 GLN B O 1
ATOM 7688 N N . ILE B 1 487 ? -7.281 2.205 -6.645 1 90.81 487 ILE B N 1
ATOM 7689 C CA . ILE B 1 487 ? -5.824 2.326 -6.637 1 90.81 487 ILE B CA 1
ATOM 7690 C C . ILE B 1 487 ? -5.336 2.742 -8.023 1 90.81 487 ILE B C 1
ATOM 7692 O O . ILE B 1 487 ? -4.516 3.654 -8.148 1 90.81 487 ILE B O 1
ATOM 7696 N N . ILE B 1 488 ? -5.887 2.168 -9.039 1 91.94 488 ILE B N 1
ATOM 7697 C CA . ILE B 1 488 ? -5.508 2.469 -10.422 1 91.94 488 ILE B CA 1
ATOM 7698 C C . ILE B 1 488 ? -5.844 3.924 -10.742 1 91.94 488 ILE B C 1
ATOM 7700 O O . ILE B 1 488 ? -5.016 4.645 -11.305 1 91.94 488 ILE B O 1
ATOM 7704 N N . ALA B 1 489 ? -7.016 4.316 -10.375 1 93 489 ALA B N 1
ATOM 7705 C CA . ALA B 1 489 ? -7.461 5.676 -10.672 1 93 489 ALA B CA 1
ATOM 7706 C C . ALA B 1 489 ? -6.613 6.707 -9.93 1 93 489 ALA B C 1
ATOM 7708 O O . ALA B 1 489 ? -6.223 7.727 -10.5 1 93 489 ALA B O 1
ATOM 7709 N N . LEU B 1 490 ? -6.336 6.461 -8.672 1 95.5 490 LEU B N 1
ATOM 7710 C CA . LEU B 1 490 ? -5.543 7.391 -7.871 1 95.5 490 LEU B CA 1
ATOM 7711 C C . LEU B 1 490 ? -4.105 7.449 -8.375 1 95.5 490 LEU B C 1
ATOM 7713 O O . LEU B 1 490 ? -3.51 8.531 -8.438 1 95.5 490 LEU B O 1
ATOM 7717 N N . MET B 1 491 ? -3.576 6.285 -8.711 1 95.56 491 MET B N 1
ATOM 7718 C CA . MET B 1 491 ? -2.234 6.266 -9.289 1 95.56 491 MET B CA 1
ATOM 7719 C C . MET B 1 491 ? -2.191 7.07 -10.586 1 95.56 491 MET B C 1
ATOM 7721 O O . MET B 1 491 ? -1.257 7.836 -10.812 1 95.56 491 MET B O 1
ATOM 7725 N N . THR B 1 492 ? -3.17 6.875 -11.406 1 95.06 492 THR B N 1
ATOM 7726 C CA . THR B 1 492 ? -3.223 7.59 -12.68 1 95.06 492 THR B CA 1
ATOM 7727 C C . THR B 1 492 ? -3.27 9.094 -12.453 1 95.06 492 THR B C 1
ATOM 7729 O O . THR B 1 492 ? -2.582 9.852 -13.141 1 95.06 492 THR B O 1
ATOM 7732 N N . ALA B 1 493 ? -4.059 9.5 -11.492 1 97.75 493 ALA B N 1
ATOM 7733 C CA . ALA B 1 493 ? -4.184 10.922 -11.18 1 97.75 493 ALA B CA 1
ATOM 7734 C C . ALA B 1 493 ? -2.859 11.484 -10.672 1 97.75 493 ALA B C 1
ATOM 7736 O O . ALA B 1 493 ? -2.381 12.508 -11.18 1 97.75 493 ALA B O 1
ATOM 7737 N N . VAL B 1 494 ? -2.244 10.836 -9.734 1 96.94 494 VAL B N 1
ATOM 7738 C CA . VAL B 1 494 ? -1.043 11.32 -9.062 1 96.94 494 VAL B CA 1
ATOM 7739 C C . VAL B 1 494 ? 0.125 11.344 -10.047 1 96.94 494 VAL B C 1
ATOM 7741 O O . VAL B 1 494 ? 0.853 12.336 -10.133 1 96.94 494 VAL B O 1
ATOM 7744 N N . TYR B 1 495 ? 0.273 10.312 -10.836 1 94.44 495 TYR B N 1
ATOM 7745 C CA . TYR B 1 495 ? 1.441 10.227 -11.703 1 94.44 495 TYR B CA 1
ATOM 7746 C C . TYR B 1 495 ? 1.259 11.094 -12.945 1 94.44 495 TYR B C 1
ATOM 7748 O O . TYR B 1 495 ? 2.234 11.586 -13.516 1 94.44 495 TYR B O 1
ATOM 7756 N N . THR B 1 496 ? 0.009 11.289 -13.445 1 95.69 496 THR B N 1
ATOM 7757 C CA . THR B 1 496 ? -0.201 12.258 -14.508 1 95.69 496 THR B CA 1
ATOM 7758 C C . THR B 1 496 ? 0.197 13.656 -14.047 1 95.69 496 THR B C 1
ATOM 7760 O O . THR B 1 496 ? 0.886 14.383 -14.766 1 95.69 496 THR B O 1
ATOM 7763 N N . HIS B 1 497 ? -0.251 13.984 -12.844 1 96 497 HIS B N 1
ATOM 7764 C CA . HIS B 1 497 ? 0.14 15.273 -12.273 1 96 497 HIS B CA 1
ATOM 7765 C C . HIS B 1 497 ? 1.655 15.375 -12.141 1 96 497 HIS B C 1
ATOM 7767 O O . HIS B 1 497 ? 2.24 16.422 -12.445 1 96 497 HIS B O 1
ATOM 7773 N N . TYR B 1 498 ? 2.244 14.32 -11.664 1 91.44 498 TYR B N 1
ATOM 7774 C CA . TYR B 1 498 ? 3.691 14.273 -11.492 1 91.44 498 TYR B CA 1
ATOM 7775 C C . TYR B 1 498 ? 4.398 14.508 -12.82 1 91.44 498 TYR B C 1
ATOM 7777 O O . TYR B 1 498 ? 5.316 15.328 -12.906 1 91.44 498 TYR B O 1
ATOM 7785 N N . PHE B 1 499 ? 3.996 13.898 -13.922 1 91.06 499 PHE B N 1
ATOM 7786 C CA . PHE B 1 499 ? 4.621 14 -15.234 1 91.06 499 PHE B CA 1
ATOM 7787 C C . PHE B 1 499 ? 4.449 15.398 -15.812 1 91.06 499 PHE B C 1
ATOM 7789 O O . PHE B 1 499 ? 5.352 15.922 -16.469 1 91.06 499 PHE B O 1
ATOM 7796 N N . LEU B 1 500 ? 3.387 15.992 -15.5 1 92.31 500 LEU B N 1
ATOM 7797 C CA . LEU B 1 500 ? 3.072 17.266 -16.109 1 92.31 500 LEU B CA 1
ATOM 7798 C C . LEU B 1 500 ? 3.74 18.422 -15.359 1 92.31 500 LEU B C 1
ATOM 7800 O O . LEU B 1 500 ? 4.086 19.438 -15.953 1 92.31 500 LEU B O 1
ATOM 7804 N N . THR B 1 501 ? 3.941 18.219 -14.031 1 91.38 501 THR B N 1
ATOM 7805 C CA . THR B 1 501 ? 4.289 19.391 -13.25 1 91.38 501 THR B CA 1
ATOM 7806 C C . THR B 1 501 ? 5.719 19.281 -12.727 1 91.38 501 THR B C 1
ATOM 7808 O O . THR B 1 501 ? 6.312 20.297 -12.32 1 91.38 501 THR B O 1
ATOM 7811 N N . ARG B 1 502 ? 6.305 18.188 -12.703 1 84.06 502 ARG B N 1
ATOM 7812 C CA . ARG B 1 502 ? 7.609 18 -12.078 1 84.06 502 ARG B CA 1
ATOM 7813 C C . ARG B 1 502 ? 8.664 18.875 -12.742 1 84.06 502 ARG B C 1
ATOM 7815 O O . ARG B 1 502 ? 9.523 19.453 -12.07 1 84.06 502 ARG B O 1
ATOM 7822 N N . THR B 1 503 ? 8.641 19.031 -14.023 1 80.06 503 THR B N 1
ATOM 7823 C CA . THR B 1 503 ? 9.68 19.766 -14.734 1 80.06 503 THR B CA 1
ATOM 7824 C C . THR B 1 503 ? 9.289 21.234 -14.906 1 80.06 503 THR B C 1
ATOM 7826 O O . THR B 1 503 ? 10.148 22.078 -15.18 1 80.06 503 THR B O 1
ATOM 7829 N N . THR B 1 504 ? 8.094 21.578 -14.625 1 81.81 504 THR B N 1
ATOM 7830 C CA . THR B 1 504 ? 7.652 22.938 -14.969 1 81.81 504 THR B CA 1
ATOM 7831 C C . THR B 1 504 ? 7.301 23.719 -13.711 1 81.81 504 THR B C 1
ATOM 7833 O O . THR B 1 504 ? 7.598 24.922 -13.617 1 81.81 504 THR B O 1
ATOM 7836 N N . VAL B 1 505 ? 6.762 23.094 -12.727 1 80.75 505 VAL B N 1
ATOM 7837 C CA . VAL B 1 505 ? 6.195 23.828 -11.602 1 80.75 505 VAL B CA 1
ATOM 7838 C C . VAL B 1 505 ? 7.07 23.625 -10.367 1 80.75 505 VAL B C 1
ATOM 7840 O O . VAL B 1 505 ? 7.449 24.594 -9.711 1 80.75 505 VAL B O 1
ATOM 7843 N N . VAL B 1 506 ? 7.516 22.469 -10.133 1 72.19 506 VAL B N 1
ATOM 7844 C CA . VAL B 1 506 ? 8.086 22.062 -8.859 1 72.19 506 VAL B CA 1
ATOM 7845 C C . VAL B 1 506 ? 9.43 22.766 -8.648 1 72.19 506 VAL B C 1
ATOM 7847 O O . VAL B 1 506 ? 9.766 23.141 -7.523 1 72.19 506 VAL B O 1
ATOM 7850 N N . PRO B 1 507 ? 10.141 22.984 -9.695 1 70.69 507 PRO B N 1
ATOM 7851 C CA . PRO B 1 507 ? 11.398 23.703 -9.453 1 70.69 507 PRO B CA 1
ATOM 7852 C C . PRO B 1 507 ? 11.18 25.109 -8.898 1 70.69 507 PRO B C 1
ATOM 7854 O O . PRO B 1 507 ? 12.055 25.656 -8.219 1 70.69 507 PRO B O 1
ATOM 7857 N N . TYR B 1 508 ? 9.984 25.594 -9.062 1 74.56 508 TYR B N 1
ATOM 7858 C CA . TYR B 1 508 ? 9.719 26.969 -8.656 1 74.56 508 TYR B CA 1
ATOM 7859 C C . TYR B 1 508 ? 8.844 27 -7.406 1 74.56 508 TYR B C 1
ATOM 7861 O O . TYR B 1 508 ? 8.898 27.953 -6.633 1 74.56 508 TYR B O 1
ATOM 7869 N N . LEU B 1 509 ? 8.102 25.969 -7.258 1 81.5 509 LEU B N 1
ATOM 7870 C CA . LEU B 1 509 ? 7.145 25.938 -6.156 1 81.5 509 LEU B CA 1
ATOM 7871 C C . LEU B 1 509 ? 7.332 24.688 -5.305 1 81.5 509 LEU B C 1
ATOM 7873 O O . LEU B 1 509 ? 6.641 23.688 -5.504 1 81.5 509 LEU B O 1
ATOM 7877 N N . HIS B 1 510 ? 8.234 24.766 -4.402 1 82.06 510 HIS B N 1
ATOM 7878 C CA . HIS B 1 510 ? 8.453 23.672 -3.473 1 82.06 510 HIS B CA 1
ATOM 7879 C C . HIS B 1 510 ? 8.367 24.141 -2.025 1 82.06 510 HIS B C 1
ATOM 7881 O O . HIS B 1 510 ? 8.93 25.188 -1.675 1 82.06 510 HIS B O 1
ATOM 7887 N N . LEU B 1 511 ? 7.676 23.391 -1.335 1 83 511 LEU B N 1
ATOM 7888 C CA . LEU B 1 511 ? 7.465 23.75 0.062 1 83 511 LEU B CA 1
ATOM 7889 C C . LEU B 1 511 ? 8.68 23.375 0.907 1 83 511 LEU B C 1
ATOM 7891 O O . LEU B 1 511 ? 9.133 24.188 1.733 1 83 511 LEU B O 1
ATOM 7895 N N . LEU B 1 512 ? 9.219 22.172 0.706 1 86.25 512 LEU B N 1
ATOM 7896 C CA . LEU B 1 512 ? 10.344 21.672 1.479 1 86.25 512 LEU B CA 1
ATOM 7897 C C . LEU B 1 512 ? 11.641 21.766 0.676 1 86.25 512 LEU B C 1
ATOM 7899 O O . LEU B 1 512 ? 12.023 20.797 -0.002 1 86.25 512 LEU B O 1
ATOM 7903 N N . VAL B 1 513 ? 12.375 22.75 0.878 1 82.12 513 VAL B N 1
ATOM 7904 C CA . VAL B 1 513 ? 13.586 23.031 0.109 1 82.12 513 VAL B CA 1
ATOM 7905 C C . VAL B 1 513 ? 14.703 22.094 0.539 1 82.12 513 VAL B C 1
ATOM 7907 O O . VAL B 1 513 ? 15.641 21.844 -0.22 1 82.12 513 VAL B O 1
ATOM 7910 N N . SER B 1 514 ? 14.57 21.531 1.704 1 86.12 514 SER B N 1
ATOM 7911 C CA . SER B 1 514 ? 15.617 20.672 2.256 1 86.12 514 SER B CA 1
ATOM 7912 C C . SER B 1 514 ? 15.586 19.281 1.625 1 86.12 514 SER B C 1
ATOM 7914 O O . SER B 1 514 ? 16.5 18.484 1.822 1 86.12 514 SER B O 1
ATOM 7916 N N . GLN B 1 515 ? 14.547 19 0.851 1 85.25 515 GLN B N 1
ATOM 7917 C CA . GLN B 1 515 ? 14.484 17.703 0.174 1 85.25 515 GLN B CA 1
ATOM 7918 C C . GLN B 1 515 ? 15.562 17.594 -0.896 1 85.25 515 GLN B C 1
ATOM 7920 O O . GLN B 1 515 ? 15.812 18.547 -1.635 1 85.25 515 GLN B O 1
ATOM 7925 N N . LYS B 1 516 ? 16.281 16.516 -0.861 1 80.38 516 LYS B N 1
ATOM 7926 C CA . LYS B 1 516 ? 17.312 16.297 -1.863 1 80.38 516 LYS B CA 1
ATOM 7927 C C . LYS B 1 516 ? 17.547 14.805 -2.096 1 80.38 516 LYS B C 1
ATOM 7929 O O . LYS B 1 516 ? 17.047 13.969 -1.341 1 80.38 516 LYS B O 1
ATOM 7934 N N . ALA B 1 517 ? 18.234 14.547 -3.139 1 75.75 517 ALA B N 1
ATOM 7935 C CA . ALA B 1 517 ? 18.625 13.164 -3.412 1 75.75 517 ALA B CA 1
ATOM 7936 C C . ALA B 1 517 ? 19.672 12.68 -2.418 1 75.75 517 ALA B C 1
ATOM 7938 O O . ALA B 1 517 ? 20.453 13.484 -1.889 1 75.75 517 ALA B O 1
ATOM 7939 N N . ARG B 1 518 ? 19.594 11.398 -2.174 1 73.06 518 ARG B N 1
ATOM 7940 C CA . ARG B 1 518 ? 20.594 10.844 -1.254 1 73.06 518 ARG B CA 1
ATOM 7941 C C . ARG B 1 518 ? 21.984 10.891 -1.857 1 73.06 518 ARG B C 1
ATOM 7943 O O . ARG B 1 518 ? 22.172 10.555 -3.029 1 73.06 518 ARG B O 1
ATOM 7950 N N . ASP B 1 519 ? 22.891 11.406 -1.086 1 69.25 519 ASP B N 1
ATOM 7951 C CA . ASP B 1 519 ? 24.25 11.516 -1.57 1 69.25 519 ASP B CA 1
ATOM 7952 C C . ASP B 1 519 ? 25.188 10.57 -0.81 1 69.25 519 ASP B C 1
ATOM 7954 O O . ASP B 1 519 ? 26.391 10.547 -1.055 1 69.25 519 ASP B O 1
ATOM 7958 N N . ASP B 1 520 ? 24.625 9.805 0.012 1 71.31 520 ASP B N 1
ATOM 7959 C CA . ASP B 1 520 ? 25.469 8.969 0.85 1 71.31 520 ASP B CA 1
ATOM 7960 C C . ASP B 1 520 ? 25.5 7.527 0.343 1 71.31 520 ASP B C 1
ATOM 7962 O O . ASP B 1 520 ? 25.938 6.621 1.05 1 71.31 520 ASP B O 1
ATOM 7966 N N . VAL B 1 521 ? 24.938 7.242 -0.862 1 70.5 521 VAL B N 1
ATOM 7967 C CA . VAL B 1 521 ? 24.953 5.895 -1.422 1 70.5 521 VAL B CA 1
ATOM 7968 C C . VAL B 1 521 ? 25.656 5.906 -2.779 1 70.5 521 VAL B C 1
ATOM 7970 O O . VAL B 1 521 ? 25.422 6.801 -3.594 1 70.5 521 VAL B O 1
ATOM 7973 N N . ARG B 1 522 ? 26.594 4.98 -2.9 1 69.31 522 ARG B N 1
ATOM 7974 C CA . ARG B 1 522 ? 27.312 4.844 -4.164 1 69.31 522 ARG B CA 1
ATOM 7975 C C . ARG B 1 522 ? 27.188 3.426 -4.711 1 69.31 522 ARG B C 1
ATOM 7977 O O . ARG B 1 522 ? 27.219 2.457 -3.951 1 69.31 522 ARG B O 1
ATOM 7984 N N . TYR B 1 523 ? 26.953 3.393 -6.051 1 69.38 523 TYR B N 1
ATOM 7985 C CA . TYR B 1 523 ? 26.906 2.094 -6.707 1 69.38 523 TYR B CA 1
ATOM 7986 C C . TYR B 1 523 ? 28.297 1.613 -7.07 1 69.38 523 TYR B C 1
ATOM 7988 O O . TYR B 1 523 ? 29.125 2.391 -7.562 1 69.38 523 TYR B O 1
ATOM 7996 N N . VAL B 1 524 ? 28.562 0.406 -6.602 1 68 524 VAL B N 1
ATOM 7997 C CA . VAL B 1 524 ? 29.859 -0.192 -6.902 1 68 524 VAL B CA 1
ATOM 7998 C C . VAL B 1 524 ? 29.766 -1.045 -8.164 1 68 524 VAL B C 1
ATOM 8000 O O . VAL B 1 524 ? 28.766 -1.751 -8.359 1 68 524 VAL B O 1
ATOM 8003 N N . PRO B 1 525 ? 30.734 -0.748 -9.102 1 65.81 525 PRO B N 1
ATOM 8004 C CA . PRO B 1 525 ? 30.734 -1.597 -10.297 1 65.81 525 PRO B CA 1
ATOM 8005 C C . PRO B 1 525 ? 30.75 -3.086 -9.961 1 65.81 525 PRO B C 1
ATOM 8007 O O . PRO B 1 525 ? 31.266 -3.477 -8.914 1 65.81 525 PRO B O 1
ATOM 8010 N N . TYR B 1 526 ? 30.016 -3.725 -10.719 1 64.06 526 TYR B N 1
ATOM 8011 C CA . TYR B 1 526 ? 30 -5.172 -10.531 1 64.06 526 TYR B CA 1
ATOM 8012 C C . TYR B 1 526 ? 31.406 -5.742 -10.539 1 64.06 526 TYR B C 1
ATOM 8014 O O . TYR B 1 526 ? 32.188 -5.48 -11.461 1 64.06 526 TYR B O 1
ATOM 8022 N N . GLU B 1 527 ? 32.062 -5.938 -9.352 1 58 527 GLU B N 1
ATOM 8023 C CA . GLU B 1 527 ? 33.344 -6.68 -9.305 1 58 527 GLU B CA 1
ATOM 8024 C C . GLU B 1 527 ? 33.094 -8.188 -9.258 1 58 527 GLU B C 1
ATOM 8026 O O . GLU B 1 527 ? 32.25 -8.656 -8.469 1 58 527 GLU B O 1
ATOM 8031 N N . ALA B 1 528 ? 33.375 -8.859 -10.344 1 48.09 528 ALA B N 1
ATOM 8032 C CA . ALA B 1 528 ? 33.281 -10.312 -10.297 1 48.09 528 ALA B CA 1
ATOM 8033 C C . ALA B 1 528 ? 33.844 -10.867 -8.992 1 48.09 528 ALA B C 1
ATOM 8035 O O . ALA B 1 528 ? 35 -10.633 -8.664 1 48.09 528 ALA B O 1
ATOM 8036 N N . SER B 1 529 ? 33.344 -10.648 -7.879 1 43.09 529 SER B N 1
ATOM 8037 C CA . SER B 1 529 ? 33.875 -11.305 -6.699 1 43.09 529 SER B CA 1
ATOM 8038 C C . SER B 1 529 ? 34.656 -12.578 -7.074 1 43.09 529 SER B C 1
ATOM 8040 O O . SER B 1 529 ? 34.125 -13.422 -7.805 1 43.09 529 SER B O 1
ATOM 8042 N N . SER B 1 530 ? 36.031 -12.562 -7.047 1 34.97 530 SER B N 1
ATOM 8043 C CA . SER B 1 530 ? 36.906 -13.727 -7.109 1 34.97 530 SER B CA 1
ATOM 8044 C C . SER B 1 530 ? 36.438 -14.844 -6.188 1 34.97 530 SER B C 1
ATOM 8046 O O . SER B 1 530 ? 37.094 -15.852 -6.016 1 34.97 530 SER B O 1
ATOM 8048 N N . GLY B 1 531 ? 35.906 -14.633 -5.059 1 34.59 531 GLY B N 1
ATOM 8049 C CA . GLY B 1 531 ? 35.625 -15.859 -4.32 1 34.59 531 GLY B CA 1
ATOM 8050 C C . GLY B 1 531 ? 34.844 -16.875 -5.125 1 34.59 531 GLY B C 1
ATOM 8051 O O . GLY B 1 531 ? 33.656 -16.703 -5.383 1 34.59 531 GLY B O 1
ATOM 8052 N N . GLY B 1 532 ? 35.531 -17.453 -6.051 1 30.91 532 GLY B N 1
ATOM 8053 C CA . GLY B 1 532 ? 35.188 -18.734 -6.66 1 30.91 532 GLY B CA 1
ATOM 8054 C C . GLY B 1 532 ? 34.562 -19.703 -5.688 1 30.91 532 GLY B C 1
ATOM 8055 O O . GLY B 1 532 ? 35.281 -20.484 -5.047 1 30.91 532 GLY B O 1
ATOM 8056 N N . SER B 1 533 ? 33.844 -19.391 -4.688 1 29.14 533 SER B N 1
ATOM 8057 C CA . SER B 1 533 ? 33.281 -20.703 -4.418 1 29.14 533 SER B CA 1
ATOM 8058 C C . SER B 1 533 ? 32.969 -21.453 -5.715 1 29.14 533 SER B C 1
ATOM 8060 O O . SER B 1 533 ? 32.281 -20.922 -6.59 1 29.14 533 SER B O 1
ATOM 8062 N N . GLU B 1 534 ? 33.906 -22.266 -6.18 1 27.66 534 GLU B N 1
ATOM 8063 C CA . GLU B 1 534 ? 33.656 -23.422 -7.039 1 27.66 534 GLU B CA 1
ATOM 8064 C C . GLU B 1 534 ? 32.188 -23.812 -7.008 1 27.66 534 GLU B C 1
ATOM 8066 O O . GLU B 1 534 ? 31.562 -23.828 -5.941 1 27.66 534 GLU B O 1
ATOM 8071 N N . ASN B 1 535 ? 31.594 -23.625 -8.094 1 28.58 535 ASN B N 1
ATOM 8072 C CA . ASN B 1 535 ? 30.328 -24.25 -8.492 1 28.58 535 ASN B CA 1
ATOM 8073 C C . ASN B 1 535 ? 30.172 -25.641 -7.887 1 28.58 535 ASN B C 1
ATOM 8075 O O . ASN B 1 535 ? 30.75 -26.609 -8.391 1 28.58 535 ASN B O 1
ATOM 8079 N N . SER B 1 536 ? 30.438 -25.875 -6.66 1 25.84 536 SER B N 1
ATOM 8080 C CA . SER B 1 536 ? 29.766 -27.156 -6.43 1 25.84 536 SER B CA 1
ATOM 8081 C C . SER B 1 536 ? 28.422 -27.203 -7.125 1 25.84 536 SER B C 1
ATOM 8083 O O . SER B 1 536 ? 27.438 -26.641 -6.629 1 25.84 536 SER B O 1
ATOM 8085 N N . ASP B 1 537 ? 28.422 -26.953 -8.336 1 27.66 537 ASP B N 1
ATOM 8086 C CA . ASP B 1 537 ? 27.406 -27.422 -9.281 1 27.66 537 ASP B CA 1
ATOM 8087 C C . ASP B 1 537 ? 26.766 -28.719 -8.805 1 27.66 537 ASP B C 1
ATOM 8089 O O . ASP B 1 537 ? 26.062 -29.391 -9.562 1 27.66 537 ASP B O 1
ATOM 8093 N N . ALA B 1 538 ? 27.5 -29.438 -7.848 1 27.88 538 ALA B N 1
ATOM 8094 C CA . ALA B 1 538 ? 26.891 -30.688 -7.445 1 27.88 538 ALA B CA 1
ATOM 8095 C C . ALA B 1 538 ? 25.422 -30.5 -7.086 1 27.88 538 ALA B C 1
ATOM 8097 O O . ALA B 1 538 ? 24.609 -31.422 -7.203 1 27.88 538 ALA B O 1
ATOM 8098 N N . GLU B 1 539 ? 25.141 -29.562 -6.219 1 26.23 539 GLU B N 1
ATOM 8099 C CA . GLU B 1 539 ? 23.797 -29.859 -5.75 1 26.23 539 GLU B CA 1
ATOM 8100 C C . GLU B 1 539 ? 22.75 -29.516 -6.816 1 26.23 539 GLU B C 1
ATOM 8102 O O . GLU B 1 539 ? 21.719 -30.203 -6.926 1 26.23 539 GLU B O 1
ATOM 8107 N N . LEU B 1 540 ? 22.641 -28.188 -7.34 1 27.88 540 LEU B N 1
ATOM 8108 C CA . LEU B 1 540 ? 21.453 -28.125 -8.195 1 27.88 540 LEU B CA 1
ATOM 8109 C C . LEU B 1 540 ? 21.781 -28.594 -9.609 1 27.88 540 LEU B C 1
ATOM 8111 O O . LEU B 1 540 ? 21.156 -28.156 -10.57 1 27.88 540 LEU B O 1
ATOM 8115 N N . SER B 1 541 ? 23.047 -29.172 -9.883 1 27.95 541 SER B N 1
ATOM 8116 C CA . SER B 1 541 ? 23.109 -29.766 -11.211 1 27.95 541 SER B CA 1
ATOM 8117 C C . SER B 1 541 ? 21.953 -30.75 -11.438 1 27.95 541 SER B C 1
ATOM 8119 O O . SER B 1 541 ? 22.062 -31.938 -11.117 1 27.95 541 SER B O 1
ATOM 8121 N N . ALA B 1 542 ? 21.031 -30.906 -10.938 1 26.98 542 ALA B N 1
ATOM 8122 C CA . ALA B 1 542 ? 20.297 -32 -11.57 1 26.98 542 ALA B CA 1
ATOM 8123 C C . ALA B 1 542 ? 20.438 -31.953 -13.086 1 26.98 542 ALA B C 1
ATOM 8125 O O . ALA B 1 542 ? 20.672 -33 -13.727 1 26.98 542 ALA B O 1
ATOM 8126 N N . GLY B 1 543 ? 19.984 -31.219 -13.969 1 25.19 543 GLY B N 1
ATOM 8127 C CA . GLY B 1 543 ? 19.922 -31.906 -15.25 1 25.19 543 GLY B CA 1
ATOM 8128 C C . GLY B 1 543 ? 21.25 -31.875 -16 1 25.19 543 GLY B C 1
ATOM 8129 O O . GLY B 1 543 ? 21.688 -32.906 -16.547 1 25.19 543 GLY B O 1
ATOM 8130 N N . ASP B 1 544 ? 21.969 -30.844 -16.547 1 23.89 544 ASP B N 1
ATOM 8131 C CA . ASP B 1 544 ? 22.703 -31.125 -17.781 1 23.89 544 ASP B CA 1
ATOM 8132 C C . ASP B 1 544 ? 24.156 -31.484 -17.484 1 23.89 544 ASP B C 1
ATOM 8134 O O . ASP B 1 544 ? 24.984 -30.609 -17.188 1 23.89 544 ASP B O 1
ATOM 8138 N N . SER B 1 545 ? 24.484 -32.656 -16.719 1 24.91 545 SER B N 1
ATOM 8139 C CA . SER B 1 545 ? 25.844 -33.125 -16.484 1 24.91 545 SER B CA 1
ATOM 8140 C C . SER B 1 545 ? 26.594 -33.375 -17.797 1 24.91 545 SER B C 1
ATOM 8142 O O . SER B 1 545 ? 26.656 -34.5 -18.281 1 24.91 545 SER B O 1
ATOM 8144 N N . THR B 1 546 ? 26.797 -32.656 -18.797 1 23.45 546 THR B N 1
ATOM 8145 C CA . THR B 1 546 ? 27.594 -33.281 -19.844 1 23.45 546 THR B CA 1
ATOM 8146 C C . THR B 1 546 ? 29.031 -33.469 -19.391 1 23.45 546 THR B C 1
ATOM 8148 O O . THR B 1 546 ? 29.609 -34.531 -19.609 1 23.45 546 THR B O 1
ATOM 8151 N N . ASP B 1 547 ? 30.078 -32.562 -19.297 1 21.5 547 ASP B N 1
ATOM 8152 C CA . ASP B 1 547 ? 31.438 -32.812 -19.781 1 21.5 547 ASP B CA 1
ATOM 8153 C C . ASP B 1 547 ? 32.25 -33.562 -18.734 1 21.5 547 ASP B C 1
ATOM 8155 O O . ASP B 1 547 ? 31.984 -33.469 -17.547 1 21.5 547 ASP B O 1
ATOM 8159 N N . SER B 1 548 ? 33.469 -34.531 -19.078 1 22.16 548 SER B N 1
ATOM 8160 C CA . SER B 1 548 ? 34.469 -35.562 -18.75 1 22.16 548 SER B CA 1
ATOM 8161 C C . SER B 1 548 ? 35.531 -35 -17.812 1 22.16 548 SER B C 1
ATOM 8163 O O . SER B 1 548 ? 36.562 -35.625 -17.625 1 22.16 548 SER B O 1
ATOM 8165 N N . ASP B 1 549 ? 35.594 -34.062 -17.031 1 22.53 549 ASP B N 1
ATOM 8166 C CA . ASP B 1 549 ? 36.938 -33.938 -16.453 1 22.53 549 ASP B CA 1
ATOM 8167 C C . ASP B 1 549 ? 37.25 -35.094 -15.516 1 22.53 549 ASP B C 1
ATOM 8169 O O . ASP B 1 549 ? 36.531 -35.281 -14.523 1 22.53 549 ASP B O 1
ATOM 8173 N N . SER B 1 550 ? 38 -36.344 -15.867 1 21.45 550 SER B N 1
ATOM 8174 C CA . SER B 1 550 ? 38.75 -37.531 -15.391 1 21.45 550 SER B CA 1
ATOM 8175 C C . SER B 1 550 ? 39.688 -37.156 -14.242 1 21.45 550 SER B C 1
ATOM 8177 O O . SER B 1 550 ? 40 -38 -13.391 1 21.45 550 SER B O 1
ATOM 8179 N N . GLU B 1 551 ? 40.594 -36.219 -14.281 1 21.75 551 GLU B N 1
ATOM 8180 C CA . GLU B 1 551 ? 41.906 -36.469 -13.664 1 21.75 551 GLU B CA 1
ATOM 8181 C C . GLU B 1 551 ? 41.812 -36.469 -12.141 1 21.75 551 GLU B C 1
ATOM 8183 O O . GLU B 1 551 ? 42.438 -37.312 -11.477 1 21.75 551 GLU B O 1
ATOM 8188 N N . GLN B 1 552 ? 41.531 -35.406 -11.352 1 19.86 552 GLN B N 1
ATOM 8189 C CA . GLN B 1 552 ? 42.25 -35.25 -10.078 1 19.86 552 GLN B CA 1
ATOM 8190 C C . GLN B 1 552 ? 41.531 -36 -8.961 1 19.86 552 GLN B C 1
ATOM 8192 O O . GLN B 1 552 ? 40.688 -35.406 -8.258 1 19.86 552 GLN B O 1
ATOM 8197 N N . MET B 1 553 ? 40.969 -37.312 -9.102 1 18.39 553 MET B N 1
ATOM 8198 C CA . MET B 1 553 ? 40.656 -38.156 -7.941 1 18.39 553 MET B CA 1
ATOM 8199 C C . MET B 1 553 ? 41.906 -38.531 -7.172 1 18.39 553 MET B C 1
ATOM 8201 O O . MET B 1 553 ? 41.875 -39.344 -6.246 1 18.39 553 MET B O 1
ATOM 8205 N N . SER B 1 554 ? 43.188 -38.25 -7.473 1 19 554 SER B N 1
ATOM 8206 C CA . SER B 1 554 ? 44.25 -38.969 -6.766 1 19 554 SER B CA 1
ATOM 8207 C C . SER B 1 554 ? 44.25 -38.625 -5.285 1 19 554 SER B C 1
ATOM 8209 O O . SER B 1 554 ? 44.656 -39.438 -4.445 1 19 554 SER B O 1
ATOM 8211 N N . SER B 1 555 ? 44.438 -37.438 -4.727 1 20.28 555 SER B N 1
ATOM 8212 C CA . SER B 1 555 ? 45.062 -37.469 -3.402 1 20.28 555 SER B CA 1
ATOM 8213 C C . SER B 1 555 ? 44.031 -37.844 -2.332 1 20.28 555 SER B C 1
ATOM 8215 O O . SER B 1 555 ? 44.406 -38.375 -1.287 1 20.28 555 SER B O 1
ATOM 8217 N N . LEU B 1 556 ? 42.781 -37.594 -1.967 1 17.61 556 LEU B N 1
ATOM 8218 C CA . LEU B 1 556 ? 42.406 -38.531 -0.913 1 17.61 556 LEU B CA 1
ATOM 8219 C C . LEU B 1 556 ? 41.844 -39.812 -1.506 1 17.61 556 LEU B C 1
ATOM 8221 O O . LEU B 1 556 ? 41.125 -39.781 -2.51 1 17.61 556 LEU B O 1
#

InterPro domains:
  IPR001807 Chloride channel [PF00654] (100-477)
  IPR014743 Chloride channel, core [SSF81340] (15-504)
  IPR050368 Voltage-gated ClC-type chloride channel [PTHR43427] (16-437)